Protein AF-A0A9E4MT53-F1 (afdb_monomer_lite)

pLDDT: mean 83.31, std 18.11, range [23.14, 98.88]

Radius of gyration: 39.83 Å; chains: 1; bounding box: 110×66×110 Å

Secondary structure (DSSP, 8-state):
-B-TTTTTTSPBP---TT-B-TT-EEEETTEEEEESS-B-S-GGG-S-HHHH-EEEEEEBTTTS-----SS-EEEEEEEGGGGGGT--TT-HHHHHT-SEEEEEEE-B-SSSTTSBPHHHHHHHHTTHHHHHHHHHHTT-EEEEEEE-TT-HHHHHHHHHHHH-TT-HHHHHHHHHHHHHHHHTT-SEEEEE----S-TT--GGG------GGG-S-HHHHHHHHHHHHHHHHSTTSEEEEEEESSHHHHTTS-GGGGGG-SEEEEE---SSSSSTTPPSS-SS-SS-----GGGGGG-SSSPGGGSTTTSPPP-HHHHHHHHH-TT-EETTEE-----GGGEEEEEESEEEEEEEEPPBPTTT--B-SSEEEEEHHHHHHH-GGGGG-GGGEEEEEEEEEPPTT----SEEEEEEEEE---HHHHHHHHHHHHHTT--EEEEE-GGGS--STTT-HHHHHHHHTTS-S--PPPPP--SSS-----TT---SSSS--SPEEEEE-EEEEEEE-TT-EEEEEEE-SSSSEEEEEEEEEETTEEEE---EEEEE-EEEEEEE-TT-EEEEEEE-SSSSEEEEEEEEEETTEEEE---EEEEE-EEEEEEE-TT-EEEEEEE-SSSSEEEEEEEEEETTEEEE---EEEEE-EEEEEEE-TTSEEEEEEE-SSSSEEEEEEEEEETTEEEE---EEEEE-EEEEEEE-TT-EEEEEEE-SSSSEEEEEEEEEEETTEEEES-SS-EEEEE-EEEEEEE-SSEEEEEEEETTTEEEEEEEEPP------EEEE-STT-EEEEEE--TT----EEEEEEEEEPTT-SEEEEEEESSTT--S--TT-EEEEE-TTS-B--S-EEETTEEEEEETTEEEEEEEESPPSEEEEEEEEE-TT---EEEEEEPPSSSHHHHHHHHHHTTTTSS-TTSTTTHHHHHHHHHHHS-S---SS-HHHHHHHTTTTS-HHHHHHHHHHH-S-GGGS-HHHHHHHHHHHHHHHHHHHHHHHHHHHH-HHHHTT-GGGHHHH-S---HHHHHHHHHTT--HHHHHHHHHHHHHHHTT---HHHHHHHHHHHHHHHHHHHH-HHHHHHHHHHHHHHS---HHHHHHHHHHHHHHHHHHHH-SSTTHHHHHHHHHHHTT-SPPSTTTSS---

Structure (mmCIF, N/CA/C/O backbone):
data_AF-A0A9E4MT53-F1
#
_entry.id   AF-A0A9E4MT53-F1
#
loop_
_atom_site.group_PDB
_atom_site.id
_atom_site.type_symbol
_atom_site.label_atom_id
_atom_site.label_alt_id
_atom_site.label_comp_id
_atom_site.label_asym_id
_atom_site.label_entity_id
_atom_site.label_seq_id
_atom_site.pdbx_PDB_ins_code
_atom_site.Cartn_x
_atom_site.Cartn_y
_atom_site.Cartn_z
_atom_site.occupancy
_atom_site.B_iso_or_equiv
_atom_site.auth_seq_id
_atom_site.auth_comp_id
_atom_site.auth_asym_id
_atom_site.auth_atom_id
_atom_site.pdbx_PDB_model_num
ATOM 1 N N . MET A 1 1 ? 2.864 -1.998 -40.401 1.00 78.50 1 MET A N 1
ATOM 2 C CA . MET A 1 1 ? 2.663 -3.463 -40.472 1.00 78.50 1 MET A CA 1
ATOM 3 C C . MET A 1 1 ? 2.784 -4.012 -41.888 1.00 78.50 1 MET A C 1
ATOM 5 O O . MET A 1 1 ? 1.907 -3.770 -42.716 1.00 78.50 1 MET A O 1
ATOM 9 N N . GLY A 1 2 ? 3.821 -4.806 -42.158 1.00 83.06 2 GLY A N 1
ATOM 10 C CA . GLY A 1 2 ? 3.936 -5.568 -43.399 1.00 83.06 2 GLY A CA 1
ATOM 11 C C . GLY A 1 2 ? 3.082 -6.840 -43.410 1.00 83.06 2 GLY A C 1
ATOM 12 O O . GLY A 1 2 ? 3.191 -7.679 -42.518 1.00 83.06 2 GLY A O 1
ATOM 13 N N . LEU A 1 3 ? 2.256 -7.024 -44.445 1.00 88.94 3 LEU A N 1
ATOM 14 C CA . LEU A 1 3 ? 1.596 -8.303 -44.734 1.00 88.94 3 LEU A CA 1
ATOM 15 C C . LEU A 1 3 ? 2.170 -8.911 -46.016 1.00 88.94 3 LEU A C 1
ATOM 17 O O . LEU A 1 3 ? 2.525 -8.199 -46.959 1.00 88.94 3 LEU A O 1
ATOM 21 N N . SER A 1 4 ? 2.228 -10.240 -46.107 1.00 87.94 4 SER A N 1
ATOM 22 C CA . SER A 1 4 ? 2.799 -10.951 -47.261 1.00 87.94 4 SER A CA 1
ATOM 23 C C . SER A 1 4 ? 2.185 -10.523 -48.605 1.00 87.94 4 SER A C 1
ATOM 25 O O . SER A 1 4 ? 2.891 -10.468 -49.622 1.00 87.94 4 SER A O 1
ATOM 27 N N . LYS A 1 5 ? 0.894 -10.150 -48.600 1.00 91.00 5 LYS A N 1
ATOM 28 C CA . LYS A 1 5 ? 0.145 -9.619 -49.752 1.00 91.00 5 LYS A CA 1
ATOM 29 C C . LYS A 1 5 ? 0.658 -8.252 -50.231 1.00 91.00 5 LYS A C 1
ATOM 31 O O . LYS A 1 5 ? 0.722 -8.025 -51.443 1.00 91.00 5 LYS A O 1
ATOM 36 N N . ASP A 1 6 ? 1.084 -7.388 -49.308 1.00 91.25 6 ASP A N 1
ATOM 37 C CA . ASP A 1 6 ? 1.586 -6.036 -49.601 1.00 91.25 6 ASP A CA 1
ATOM 38 C C . ASP A 1 6 ? 2.946 -6.111 -50.311 1.00 91.25 6 ASP A C 1
ATOM 40 O O . ASP A 1 6 ? 3.316 -5.246 -51.105 1.00 91.25 6 ASP A O 1
ATOM 44 N N . TYR A 1 7 ? 3.644 -7.232 -50.118 1.00 94.06 7 TYR A N 1
ATOM 45 C CA . TYR A 1 7 ? 4.916 -7.564 -50.746 1.00 94.06 7 TYR A CA 1
ATOM 46 C C . TYR A 1 7 ? 4.790 -8.649 -51.821 1.00 94.06 7 TYR A C 1
ATOM 48 O O . TYR A 1 7 ? 5.759 -9.346 -52.110 1.00 94.06 7 TYR A O 1
ATOM 56 N N . SER A 1 8 ? 3.624 -8.826 -52.448 1.00 92.56 8 SER A N 1
ATOM 57 C CA . SER A 1 8 ? 3.394 -9.855 -53.487 1.00 92.56 8 SER A CA 1
ATOM 58 C C . SER A 1 8 ? 4.404 -9.825 -54.645 1.00 92.56 8 SER A C 1
ATOM 60 O O . SER A 1 8 ? 4.731 -10.874 -55.192 1.00 92.56 8 SER A O 1
ATOM 62 N N . LYS A 1 9 ? 4.951 -8.647 -54.973 1.00 95.50 9 LYS A N 1
ATOM 63 C CA . LYS A 1 9 ? 5.973 -8.456 -56.021 1.00 95.50 9 LYS A CA 1
ATOM 64 C C . LYS A 1 9 ? 7.415 -8.704 -55.562 1.00 95.50 9 LYS A C 1
ATOM 66 O O . LYS A 1 9 ? 8.314 -8.697 -56.396 1.00 95.50 9 LYS A O 1
ATOM 71 N N . VAL A 1 10 ? 7.652 -8.880 -54.262 1.00 96.12 10 VAL A N 1
ATOM 72 C CA . VAL A 1 10 ? 8.983 -9.198 -53.728 1.00 96.12 10 VAL A CA 1
ATOM 73 C C . VAL A 1 10 ? 9.192 -10.715 -53.818 1.00 96.12 10 VAL A C 1
ATOM 75 O O . VAL A 1 10 ? 8.401 -11.454 -53.219 1.00 96.12 10 VAL A O 1
ATOM 78 N N . PRO A 1 11 ? 10.211 -11.198 -54.556 1.00 95.25 11 PRO A N 1
ATOM 79 C CA . PRO A 1 11 ? 10.463 -12.630 -54.718 1.00 95.25 11 PRO A CA 1
ATOM 80 C C . PRO A 1 11 ? 11.001 -13.278 -53.435 1.00 95.25 11 PRO A C 1
ATOM 82 O O . PRO A 1 11 ? 11.545 -12.593 -52.568 1.00 95.25 11 PRO A O 1
ATOM 85 N N . ALA A 1 12 ? 10.880 -14.605 -53.320 1.00 94.81 12 ALA A N 1
ATOM 86 C CA . ALA A 1 12 ? 11.650 -15.366 -52.336 1.00 94.81 12 ALA A CA 1
ATOM 87 C C . ALA A 1 12 ? 13.153 -15.205 -52.611 1.00 94.81 12 ALA A C 1
ATOM 89 O O . ALA A 1 12 ? 13.554 -14.997 -53.759 1.00 94.81 12 ALA A O 1
ATOM 90 N N . TRP A 1 13 ? 13.981 -15.270 -51.569 1.00 94.31 13 TRP A N 1
ATOM 91 C CA . TRP A 1 13 ? 15.424 -15.325 -51.773 1.00 94.31 13 TRP A CA 1
ATOM 92 C C . TRP A 1 13 ? 15.801 -16.592 -52.549 1.00 94.31 13 TRP A C 1
ATOM 94 O O . TRP A 1 13 ? 15.312 -17.686 -52.266 1.00 94.31 13 TRP A O 1
ATOM 104 N N . GLU A 1 14 ? 16.691 -16.424 -53.519 1.00 93.50 14 GLU A N 1
ATOM 105 C CA . GLU A 1 14 ? 17.315 -17.494 -54.283 1.00 93.50 14 GLU A CA 1
ATOM 106 C C . GLU A 1 14 ? 18.795 -17.154 -54.471 1.00 93.50 14 GLU A C 1
ATOM 108 O O . GLU A 1 14 ? 19.186 -15.986 -54.540 1.00 93.50 14 GLU A O 1
ATOM 113 N N . HIS A 1 15 ? 19.646 -18.169 -54.576 1.00 91.62 15 HIS A N 1
ATOM 114 C CA . HIS A 1 15 ? 21.060 -17.932 -54.823 1.00 91.62 15 HIS A CA 1
ATOM 115 C C . HIS A 1 15 ? 21.280 -17.366 -56.240 1.00 91.62 15 HIS A C 1
ATOM 117 O O . HIS A 1 15 ? 21.014 -18.042 -57.236 1.00 91.62 15 HIS A O 1
ATOM 123 N N . LYS A 1 16 ? 21.842 -16.153 -56.337 1.00 89.94 16 LYS A N 1
ATOM 124 C CA . LYS A 1 16 ? 22.238 -15.510 -57.601 1.00 89.94 16 LYS A CA 1
ATOM 125 C C . LYS A 1 16 ? 23.752 -15.352 -57.666 1.00 89.94 16 LYS A C 1
ATOM 127 O O . LYS A 1 16 ? 24.327 -14.630 -56.860 1.00 89.94 16 LYS A O 1
ATOM 132 N N . ALA A 1 17 ? 24.389 -15.927 -58.688 1.00 83.56 17 ALA A N 1
ATOM 133 C CA . ALA A 1 17 ? 25.836 -15.788 -58.900 1.00 83.56 17 ALA A CA 1
ATOM 134 C C . ALA A 1 17 ? 26.287 -14.321 -59.073 1.00 83.56 17 ALA A C 1
ATOM 136 O O . ALA A 1 17 ? 27.418 -13.973 -58.755 1.00 83.56 17 ALA A O 1
ATOM 137 N N . THR A 1 18 ? 25.397 -13.448 -59.553 1.00 89.44 18 THR A N 1
ATOM 138 C CA . THR A 1 18 ? 25.641 -12.004 -59.691 1.00 89.44 18 THR A CA 1
ATOM 139 C C . THR A 1 18 ? 25.369 -11.206 -58.412 1.00 89.44 18 THR A C 1
ATOM 141 O O . THR A 1 18 ? 25.648 -10.008 -58.381 1.00 89.44 18 THR A O 1
ATOM 144 N N . GLY A 1 19 ? 24.802 -11.837 -57.378 1.00 90.06 19 GLY A N 1
ATOM 145 C CA . GLY A 1 19 ? 24.249 -11.181 -56.193 1.00 90.06 19 GLY A CA 1
A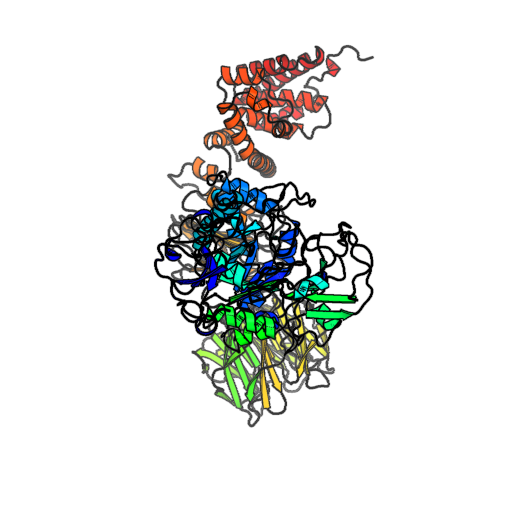TOM 146 C C . GLY A 1 19 ? 23.042 -10.282 -56.491 1.00 90.06 19 GLY A C 1
ATOM 147 O O . GLY A 1 19 ? 22.539 -10.231 -57.618 1.00 90.06 19 GLY A O 1
ATOM 148 N N . TYR A 1 20 ? 22.592 -9.585 -55.452 1.00 94.44 20 TYR A N 1
ATOM 149 C CA . TYR A 1 20 ? 21.527 -8.588 -55.444 1.00 94.44 20 TYR A CA 1
ATOM 150 C C . TYR A 1 20 ? 22.121 -7.181 -55.320 1.00 94.44 20 TYR A C 1
ATOM 152 O O . TYR A 1 20 ? 23.110 -6.979 -54.613 1.00 94.44 20 TYR A O 1
ATOM 160 N N . LYS A 1 21 ? 21.536 -6.208 -56.022 1.00 94.38 21 LYS A N 1
ATOM 161 C CA . LYS A 1 21 ? 21.976 -4.801 -56.035 1.00 94.38 21 LYS A CA 1
ATOM 162 C C . LYS A 1 21 ? 21.277 -3.980 -54.951 1.00 94.38 21 LYS A C 1
ATOM 164 O O . LYS A 1 21 ? 20.189 -4.337 -54.508 1.00 94.38 21 LYS A O 1
ATOM 169 N N . THR A 1 22 ? 21.853 -2.827 -54.608 1.00 93.56 22 THR A N 1
ATOM 170 C CA . THR A 1 22 ? 21.261 -1.862 -53.671 1.00 93.56 22 THR A CA 1
ATOM 171 C C . THR A 1 22 ? 19.786 -1.599 -53.973 1.00 93.56 22 THR A C 1
ATOM 173 O O . THR A 1 22 ? 19.422 -1.286 -55.106 1.00 93.56 22 THR A O 1
ATOM 176 N N . GLY A 1 23 ? 18.943 -1.696 -52.949 1.00 92.19 23 GLY A N 1
ATOM 177 C CA . GLY A 1 23 ? 17.502 -1.468 -53.015 1.00 92.19 23 GLY A CA 1
ATOM 178 C C . GLY A 1 23 ? 16.680 -2.684 -53.450 1.00 92.19 23 GLY A C 1
ATOM 179 O O . GLY A 1 23 ? 15.459 -2.668 -53.270 1.00 92.19 23 GLY A O 1
ATOM 180 N N . GLU A 1 24 ? 17.300 -3.747 -53.976 1.00 95.38 24 GLU A N 1
ATOM 181 C CA . GLU A 1 24 ? 16.588 -4.992 -54.268 1.00 95.38 24 GLU A CA 1
ATOM 182 C C . GLU A 1 24 ? 16.124 -5.664 -52.973 1.00 95.38 24 GLU A C 1
ATOM 184 O O . GLU A 1 24 ? 16.824 -5.663 -51.957 1.00 95.38 24 GLU A O 1
ATOM 189 N N . LYS A 1 25 ? 14.915 -6.233 -53.016 1.00 95.94 25 LYS A N 1
ATOM 190 C CA . LYS A 1 25 ? 14.261 -6.851 -51.862 1.00 95.94 25 LYS A CA 1
ATOM 191 C C . LYS A 1 25 ? 14.015 -8.331 -52.096 1.00 95.94 25 LYS A C 1
ATOM 193 O O . LYS A 1 25 ? 13.711 -8.737 -53.218 1.00 95.94 25 LYS A O 1
ATOM 198 N N . VAL A 1 26 ? 14.074 -9.109 -51.023 1.00 95.62 26 VAL A N 1
ATOM 199 C CA . VAL A 1 26 ? 13.764 -10.545 -51.015 1.00 95.62 26 VAL A CA 1
ATOM 200 C C . VAL A 1 26 ? 12.951 -10.923 -49.783 1.00 95.62 26 VAL A C 1
ATOM 202 O O . VAL A 1 26 ? 13.067 -10.288 -48.735 1.00 95.62 26 VAL A O 1
ATOM 205 N N . LYS A 1 27 ? 12.147 -11.980 -49.903 1.00 94.88 27 LYS A N 1
ATOM 206 C CA . LYS A 1 27 ? 11.481 -12.652 -48.783 1.00 94.88 27 LYS A CA 1
ATOM 207 C C . LYS A 1 27 ? 12.363 -13.784 -48.266 1.00 94.88 27 LYS A C 1
ATOM 209 O O . LYS A 1 27 ? 12.727 -14.667 -49.041 1.00 94.88 27 LYS A O 1
ATOM 214 N N . SER A 1 28 ? 12.653 -13.800 -46.970 1.00 92.62 28 SER A N 1
ATOM 215 C CA . SER A 1 28 ? 13.291 -14.939 -46.294 1.00 92.62 28 SER A CA 1
ATOM 216 C C . SER A 1 28 ? 12.817 -15.003 -44.842 1.00 92.62 28 SER A C 1
ATOM 218 O O . SER A 1 28 ? 12.627 -13.965 -44.220 1.00 92.62 28 SER A O 1
ATOM 220 N N . GLN A 1 29 ? 12.571 -16.206 -44.311 1.00 91.12 29 GLN A N 1
ATOM 221 C CA . GLN A 1 29 ? 12.197 -16.438 -42.901 1.00 91.12 29 GLN A CA 1
ATOM 222 C C . GLN A 1 29 ? 11.074 -15.521 -42.362 1.00 91.12 29 GLN A C 1
ATOM 224 O O . GLN A 1 29 ? 11.175 -15.003 -41.257 1.00 91.12 29 GLN A O 1
ATOM 229 N N . GLY A 1 30 ? 10.025 -15.259 -43.152 1.00 91.69 30 GLY A N 1
ATOM 230 C CA . GLY A 1 30 ? 8.920 -14.375 -42.739 1.00 91.69 30 GLY A CA 1
ATOM 231 C C . GLY A 1 30 ? 9.265 -12.879 -42.685 1.00 91.69 30 GLY A C 1
ATOM 232 O O . GLY A 1 30 ? 8.504 -12.090 -42.144 1.00 91.69 30 GLY A O 1
ATOM 233 N N . ASN A 1 31 ? 10.390 -12.462 -43.262 1.00 94.69 31 ASN A N 1
ATOM 234 C CA . ASN A 1 31 ? 10.845 -11.074 -43.282 1.00 94.69 31 ASN A CA 1
ATOM 235 C C . ASN A 1 31 ? 11.099 -10.598 -44.719 1.00 94.69 31 ASN A C 1
ATOM 237 O O . ASN A 1 31 ? 11.341 -11.397 -45.633 1.00 94.69 31 ASN A O 1
ATOM 241 N N . ILE A 1 32 ? 11.070 -9.280 -44.907 1.00 95.56 32 ILE A N 1
ATOM 242 C CA . ILE A 1 32 ? 11.567 -8.598 -46.098 1.00 95.56 32 ILE A CA 1
ATOM 243 C C . ILE A 1 32 ? 12.962 -8.081 -45.792 1.00 95.56 32 ILE A C 1
ATOM 245 O O . ILE A 1 32 ? 13.151 -7.266 -44.891 1.00 95.56 32 ILE A O 1
ATOM 249 N N . PHE A 1 33 ? 13.927 -8.513 -46.592 1.00 94.94 33 PHE A N 1
ATOM 250 C CA . PHE A 1 33 ? 15.285 -7.997 -46.557 1.00 94.94 33 PHE A CA 1
ATOM 251 C C . PHE A 1 33 ? 15.517 -7.089 -47.748 1.00 94.94 33 PHE A C 1
ATOM 253 O O . PHE A 1 33 ? 15.057 -7.385 -48.850 1.00 94.94 33 PHE A O 1
ATOM 260 N N . MET A 1 34 ? 16.243 -5.998 -47.534 1.00 94.06 34 MET A N 1
ATOM 261 C CA . MET A 1 34 ? 16.694 -5.098 -48.588 1.00 94.06 34 MET A CA 1
ATOM 262 C C . MET A 1 34 ? 18.218 -5.110 -48.643 1.00 94.06 34 MET A C 1
ATOM 264 O O . MET A 1 34 ? 18.881 -4.983 -47.611 1.00 94.06 34 MET A O 1
ATOM 268 N N . ALA A 1 35 ? 18.774 -5.260 -49.842 1.00 93.25 35 ALA A N 1
ATOM 269 C CA . ALA A 1 35 ? 20.204 -5.117 -50.060 1.00 93.25 35 ALA A CA 1
ATOM 270 C C . ALA A 1 35 ? 20.574 -3.632 -49.919 1.00 93.25 35 ALA A C 1
ATOM 272 O O . ALA A 1 35 ? 20.074 -2.780 -50.651 1.00 93.25 35 ALA A O 1
ATOM 273 N N . HIS A 1 36 ? 21.415 -3.297 -48.945 1.00 88.94 36 HIS A N 1
ATOM 274 C CA . HIS A 1 36 ? 21.874 -1.928 -48.706 1.00 88.94 36 HIS A CA 1
ATOM 275 C C . HIS A 1 36 ? 23.019 -1.539 -49.656 1.00 88.94 36 HIS A C 1
ATOM 277 O O . HIS A 1 36 ? 23.104 -0.406 -50.122 1.00 88.94 36 HIS A O 1
ATOM 283 N N . PHE A 1 37 ? 23.858 -2.510 -50.013 1.00 88.31 37 PHE A N 1
ATOM 284 C CA . PHE A 1 37 ? 24.818 -2.435 -51.114 1.00 88.31 37 PHE A CA 1
ATOM 285 C C . PHE A 1 37 ? 24.658 -3.681 -51.998 1.00 88.31 37 PHE A C 1
ATOM 287 O O . PHE A 1 37 ? 23.544 -4.014 -52.393 1.00 88.31 37 PHE A O 1
ATOM 294 N N . TRP A 1 38 ? 25.740 -4.381 -52.313 1.00 89.69 38 TRP A N 1
ATOM 295 C CA . TRP A 1 38 ? 25.704 -5.707 -52.919 1.00 89.69 38 TRP A CA 1
ATOM 296 C C . TRP A 1 38 ? 25.519 -6.808 -51.862 1.00 89.69 38 TRP A C 1
ATOM 298 O O . TRP A 1 38 ? 26.223 -6.805 -50.856 1.00 89.69 38 TRP A O 1
ATOM 308 N N . ALA A 1 39 ? 24.611 -7.757 -52.098 1.00 91.56 39 ALA A N 1
ATOM 309 C CA . ALA A 1 39 ? 24.343 -8.867 -51.178 1.00 91.56 39 ALA A CA 1
ATOM 310 C C . ALA A 1 39 ? 24.188 -10.198 -51.931 1.00 91.56 39 ALA A C 1
ATOM 312 O O . ALA A 1 39 ? 23.489 -10.262 -52.939 1.00 91.56 39 ALA A O 1
ATOM 313 N N . SER A 1 40 ? 24.828 -11.274 -51.470 1.00 88.00 40 SER A N 1
ATOM 314 C CA . SER A 1 40 ? 24.800 -12.586 -52.155 1.00 88.00 40 SER A CA 1
ATOM 315 C C . SER A 1 40 ? 24.551 -13.784 -51.246 1.00 88.00 40 SER A C 1
ATOM 317 O O . SER A 1 40 ? 24.113 -14.827 -51.733 1.00 88.00 40 SER A O 1
ATOM 319 N N . SER A 1 41 ? 24.788 -13.644 -49.942 1.00 88.88 41 SER A N 1
ATOM 320 C CA . SER A 1 41 ? 24.473 -14.670 -48.950 1.00 88.88 41 SER A CA 1
ATOM 321 C C . SER A 1 41 ? 22.960 -14.840 -48.778 1.00 88.88 41 SER A C 1
ATOM 323 O O . SER A 1 41 ? 22.178 -13.959 -49.153 1.00 88.88 41 SER A O 1
ATOM 325 N N . ASP A 1 42 ? 22.539 -15.973 -48.208 1.00 89.06 42 ASP A N 1
ATOM 326 C CA . ASP A 1 42 ? 21.173 -16.117 -47.693 1.00 89.06 42 ASP A CA 1
ATOM 327 C C . ASP A 1 42 ? 20.995 -15.130 -46.527 1.00 89.06 42 ASP A C 1
ATOM 329 O O . ASP A 1 42 ? 21.799 -15.168 -45.592 1.00 89.06 42 ASP A O 1
ATOM 333 N N . PRO A 1 43 ? 19.981 -14.243 -46.547 1.00 88.69 43 PRO A N 1
ATOM 334 C CA . PRO A 1 43 ? 19.737 -13.301 -45.463 1.00 88.69 43 PRO A CA 1
ATOM 335 C C . PRO A 1 43 ? 19.650 -13.957 -44.083 1.00 88.69 43 PRO A C 1
ATOM 337 O O . PRO A 1 43 ? 20.018 -13.328 -43.095 1.00 88.69 43 PRO A O 1
ATOM 340 N N . LYS A 1 44 ? 19.202 -15.219 -43.999 1.00 83.69 44 LYS A N 1
ATOM 341 C CA . LYS A 1 44 ? 19.106 -15.936 -42.719 1.00 83.69 44 LYS A CA 1
ATOM 342 C C . LYS A 1 44 ? 20.480 -16.302 -42.134 1.00 83.69 44 LYS A C 1
ATOM 344 O O . LYS A 1 44 ? 20.597 -16.461 -40.924 1.00 83.69 44 LYS A O 1
ATOM 349 N N . ASP A 1 45 ? 21.489 -16.424 -42.996 1.00 84.50 45 ASP A N 1
ATOM 350 C CA . ASP A 1 45 ? 22.857 -16.829 -42.665 1.00 84.50 45 ASP A CA 1
ATOM 351 C C . ASP A 1 45 ? 23.823 -15.626 -42.675 1.00 84.50 45 ASP A C 1
ATOM 353 O O . ASP A 1 45 ? 25.024 -15.793 -42.477 1.00 84.50 45 ASP A O 1
ATOM 357 N N . ALA A 1 46 ? 23.326 -14.405 -42.919 1.00 78.44 46 ALA A N 1
ATOM 358 C CA . ALA A 1 46 ? 24.130 -13.187 -42.931 1.00 78.44 46 ALA A CA 1
ATOM 359 C C . ALA A 1 46 ? 24.529 -12.796 -41.498 1.00 78.44 46 ALA A C 1
ATOM 361 O O . ALA A 1 46 ? 23.740 -12.242 -40.728 1.00 78.44 46 ALA A O 1
ATOM 362 N N . ILE A 1 47 ? 25.771 -13.105 -41.124 1.00 69.06 47 ILE A N 1
ATOM 363 C CA . ILE A 1 47 ? 26.279 -12.903 -39.767 1.00 69.06 47 ILE A CA 1
ATOM 364 C C . ILE A 1 47 ? 26.680 -11.439 -39.565 1.00 69.06 47 ILE A C 1
ATOM 366 O O . ILE A 1 47 ? 26.421 -10.909 -38.482 1.00 69.06 47 ILE A O 1
ATOM 370 N N . ASP A 1 48 ? 27.268 -10.792 -40.574 1.00 78.62 48 ASP A N 1
ATOM 371 C CA . ASP A 1 48 ? 27.731 -9.404 -40.531 1.00 78.62 48 ASP A CA 1
ATOM 372 C C . ASP A 1 48 ? 27.010 -8.534 -41.584 1.00 78.62 48 ASP A C 1
ATOM 374 O O . ASP A 1 48 ? 27.369 -8.485 -42.758 1.00 78.62 48 ASP A O 1
ATOM 378 N N . PRO A 1 49 ? 25.988 -7.766 -41.195 1.00 77.44 49 PRO A N 1
ATOM 379 C CA . PRO A 1 49 ? 25.251 -6.928 -42.136 1.00 77.44 49 PRO A CA 1
ATOM 380 C C . PRO A 1 49 ? 26.142 -5.890 -42.843 1.00 77.44 49 PRO A C 1
ATOM 382 O O . PRO A 1 49 ? 25.830 -5.470 -43.961 1.00 77.44 49 PRO A O 1
ATOM 385 N N . ASN A 1 50 ? 27.269 -5.476 -42.260 1.00 79.75 50 ASN A N 1
ATOM 386 C CA . ASN A 1 50 ? 28.185 -4.530 -42.900 1.00 79.75 50 ASN A CA 1
ATOM 387 C C . ASN A 1 50 ? 29.069 -5.171 -43.981 1.00 79.75 50 ASN A C 1
ATOM 389 O O . ASN A 1 50 ? 29.659 -4.440 -44.773 1.00 79.75 50 ASN A O 1
ATOM 393 N N . LYS A 1 51 ? 29.119 -6.504 -44.069 1.00 80.56 51 LYS A N 1
ATOM 394 C CA . LYS A 1 51 ? 29.844 -7.249 -45.112 1.00 80.56 51 LYS A CA 1
ATOM 395 C C . LYS A 1 51 ? 28.901 -7.956 -46.088 1.00 80.56 51 LYS A C 1
ATOM 397 O O . LYS A 1 51 ? 29.145 -7.938 -47.290 1.00 80.56 51 LYS A O 1
ATOM 402 N N . GLU A 1 52 ? 27.800 -8.513 -45.594 1.00 85.12 52 GLU A N 1
ATOM 403 C CA . GLU A 1 52 ? 26.831 -9.286 -46.380 1.00 85.12 52 GLU A CA 1
ATOM 404 C C . GLU A 1 52 ? 25.729 -8.428 -47.022 1.00 85.12 52 GLU A C 1
ATOM 406 O O . GLU A 1 52 ? 25.013 -8.900 -47.902 1.00 85.12 52 GLU A O 1
ATOM 411 N N . GLY A 1 53 ? 25.567 -7.175 -46.591 1.00 87.31 53 GLY A N 1
ATOM 412 C CA . GLY A 1 53 ? 24.733 -6.175 -47.264 1.00 87.31 53 GLY A CA 1
ATOM 413 C C . GLY A 1 53 ? 23.228 -6.251 -47.010 1.00 87.31 53 GLY A C 1
ATOM 414 O O . GLY A 1 53 ? 22.529 -5.293 -47.336 1.00 87.31 53 GLY A O 1
ATOM 415 N N . TRP A 1 54 ? 22.704 -7.310 -46.391 1.00 91.62 54 TRP A N 1
ATOM 416 C CA . TRP A 1 54 ? 21.279 -7.406 -46.056 1.00 91.62 54 TRP A CA 1
ATOM 417 C C . TRP A 1 54 ? 20.894 -6.526 -44.856 1.00 91.62 54 TRP A C 1
ATOM 419 O O . TRP A 1 54 ? 21.602 -6.468 -43.850 1.00 91.62 54 TRP A O 1
ATOM 429 N N . ARG A 1 55 ? 19.757 -5.829 -44.947 1.00 89.94 55 ARG A N 1
ATOM 430 C CA . ARG A 1 55 ? 19.090 -5.144 -43.825 1.00 89.94 55 ARG A CA 1
ATOM 431 C C . ARG A 1 55 ? 17.645 -5.605 -43.728 1.00 89.94 55 ARG A C 1
ATOM 433 O O . ARG A 1 55 ? 16.996 -5.777 -44.763 1.00 89.94 55 ARG A O 1
ATOM 440 N N . LEU A 1 56 ? 17.144 -5.761 -42.504 1.00 92.50 56 LEU A N 1
ATOM 441 C CA . LEU A 1 56 ? 15.711 -5.915 -42.281 1.00 92.50 56 LEU A CA 1
ATOM 442 C C . LEU A 1 56 ? 14.997 -4.672 -42.827 1.00 92.50 56 LEU A C 1
ATOM 444 O O . LEU A 1 56 ? 15.365 -3.544 -42.505 1.00 92.50 56 LEU A O 1
ATOM 448 N N . TYR A 1 57 ? 14.015 -4.892 -43.692 1.00 92.38 57 TYR A N 1
ATOM 449 C CA . TYR A 1 57 ? 13.184 -3.841 -44.267 1.00 92.38 57 TYR A CA 1
ATOM 450 C C . TYR A 1 57 ? 11.771 -3.872 -43.692 1.00 92.38 57 TYR A C 1
ATOM 452 O O . TYR A 1 57 ? 11.188 -2.818 -43.454 1.00 92.38 57 TYR A O 1
ATOM 460 N N . ASP A 1 58 ? 11.203 -5.063 -43.512 1.00 93.69 58 ASP A N 1
ATOM 461 C CA . ASP A 1 58 ? 9.899 -5.258 -42.879 1.00 93.69 58 ASP A CA 1
ATOM 462 C C . ASP A 1 58 ? 9.795 -6.675 -42.317 1.00 93.69 58 ASP A C 1
ATOM 464 O O . ASP A 1 58 ? 10.482 -7.589 -42.781 1.00 93.69 58 ASP A O 1
ATOM 468 N N . GLU A 1 59 ? 8.880 -6.870 -41.385 1.00 93.94 59 GLU A N 1
ATOM 469 C CA . GLU A 1 59 ? 8.466 -8.180 -40.912 1.00 93.94 59 GLU A CA 1
ATOM 470 C C . GLU A 1 59 ? 7.075 -8.506 -41.457 1.00 93.94 59 GLU A C 1
ATOM 472 O O . GLU A 1 59 ? 6.181 -7.664 -41.475 1.00 93.94 59 GLU A O 1
ATOM 477 N N . LEU A 1 60 ? 6.876 -9.739 -41.926 1.00 93.75 60 LEU A N 1
ATOM 478 C CA . LEU A 1 60 ? 5.595 -10.175 -42.471 1.00 93.75 60 LEU A CA 1
ATOM 479 C C . LEU A 1 60 ? 4.760 -10.834 -41.370 1.00 93.75 60 LEU A C 1
ATOM 481 O O . LEU A 1 60 ? 4.810 -12.046 -41.161 1.00 93.75 60 LEU A O 1
ATOM 485 N N . TYR A 1 61 ? 3.977 -10.030 -40.658 1.00 90.88 61 TYR A N 1
ATOM 486 C CA . TYR A 1 61 ? 3.262 -10.455 -39.448 1.00 90.88 61 TYR A CA 1
ATOM 487 C C . TYR A 1 61 ? 2.191 -11.533 -39.668 1.00 90.88 61 TYR A C 1
ATOM 489 O O . TYR A 1 61 ? 1.775 -12.193 -38.720 1.00 90.88 61 TYR A O 1
ATOM 497 N N . ASP A 1 62 ? 1.738 -11.736 -40.906 1.00 87.44 62 ASP A N 1
ATOM 498 C CA . ASP A 1 62 ? 0.797 -12.798 -41.272 1.00 87.44 62 ASP A CA 1
ATOM 499 C C . ASP A 1 62 ? 1.454 -14.173 -41.455 1.00 87.44 62 ASP A C 1
ATOM 501 O O . ASP A 1 62 ? 0.756 -15.187 -41.429 1.00 87.44 62 ASP A O 1
ATOM 505 N N . VAL A 1 63 ? 2.777 -14.221 -41.624 1.00 86.94 63 VAL A N 1
ATOM 506 C CA . VAL A 1 63 ? 3.543 -15.469 -41.776 1.00 86.94 63 VAL A CA 1
ATOM 507 C C . VAL A 1 63 ? 4.531 -15.705 -40.636 1.00 86.94 63 VAL A C 1
ATOM 509 O O . VAL A 1 63 ? 4.903 -16.852 -40.392 1.00 86.94 63 VAL A O 1
ATOM 512 N N . THR A 1 64 ? 4.929 -14.664 -39.901 1.00 83.38 64 THR A N 1
ATOM 513 C CA . THR A 1 64 ? 5.718 -14.820 -38.677 1.00 83.38 64 THR A CA 1
ATOM 514 C C . THR A 1 64 ? 4.829 -15.382 -37.570 1.00 83.38 64 THR A C 1
ATOM 516 O O . THR A 1 64 ? 3.966 -14.702 -37.016 1.00 83.38 64 THR A O 1
ATOM 519 N N . THR A 1 65 ? 5.020 -16.658 -37.236 1.00 70.19 65 THR A N 1
ATOM 520 C CA . THR A 1 65 ? 4.187 -17.346 -36.247 1.00 70.19 65 THR A CA 1
ATOM 521 C C . THR A 1 65 ? 4.509 -16.870 -34.837 1.00 70.19 65 THR A C 1
ATOM 523 O O . THR A 1 65 ? 5.569 -17.175 -34.293 1.00 70.19 65 THR A O 1
ATOM 526 N N . THR A 1 66 ? 3.565 -16.174 -34.213 1.00 77.69 66 THR A N 1
ATOM 527 C CA . THR A 1 66 ? 3.596 -15.845 -32.785 1.00 77.69 66 THR A CA 1
ATOM 528 C C . THR A 1 66 ? 2.245 -16.192 -32.172 1.00 77.69 66 THR A C 1
ATOM 530 O O . THR A 1 66 ? 1.200 -16.065 -32.817 1.00 77.69 66 THR A O 1
ATOM 533 N N . LYS A 1 67 ? 2.247 -16.694 -30.933 1.00 86.44 67 LYS A N 1
ATOM 534 C CA . LYS A 1 67 ? 0.994 -16.896 -30.204 1.00 86.44 67 LYS A CA 1
ATOM 535 C C . LYS A 1 67 ? 0.448 -15.513 -29.858 1.00 86.44 67 LYS A C 1
ATOM 537 O O . LYS A 1 67 ? 1.098 -14.773 -29.125 1.00 86.44 67 LYS A O 1
ATOM 542 N N . LYS A 1 68 ? -0.725 -15.182 -30.395 1.00 90.50 68 LYS A N 1
ATOM 543 C CA . LYS A 1 68 ? -1.401 -13.915 -30.105 1.00 90.50 68 LYS A CA 1
ATOM 544 C C . LYS A 1 68 ? -1.709 -13.803 -28.614 1.00 90.50 68 LYS A C 1
ATOM 546 O O . LYS A 1 68 ? -2.044 -14.797 -27.967 1.00 90.50 68 LYS A O 1
ATOM 551 N N . THR A 1 69 ? -1.644 -12.585 -28.101 1.00 94.69 69 THR A N 1
ATOM 552 C CA . THR A 1 69 ? -2.016 -12.278 -26.720 1.00 94.69 69 THR A CA 1
ATOM 553 C C . THR A 1 69 ? -3.523 -12.096 -26.643 1.00 94.69 69 THR A C 1
ATOM 555 O O . THR A 1 69 ? -4.075 -11.157 -27.214 1.00 94.69 69 THR A O 1
ATOM 558 N N . GLU A 1 70 ? -4.205 -13.003 -25.949 1.00 90.25 70 GLU A N 1
ATOM 559 C CA . GLU A 1 70 ? -5.659 -12.929 -25.766 1.00 90.25 70 GLU A CA 1
ATOM 560 C C . GLU A 1 70 ? -6.036 -11.822 -24.774 1.00 90.25 70 GLU A C 1
ATOM 562 O O . GLU A 1 70 ? -6.882 -10.979 -25.084 1.00 90.25 70 GLU A O 1
ATOM 567 N N . ARG A 1 71 ? -5.346 -11.791 -23.624 1.00 93.88 71 ARG A N 1
ATOM 568 C CA . ARG A 1 71 ? -5.496 -10.797 -22.553 1.00 93.88 71 ARG A CA 1
ATOM 569 C C . ARG A 1 71 ? -4.198 -10.026 -22.373 1.00 93.88 71 ARG A C 1
ATOM 571 O O . ARG A 1 71 ? -3.180 -10.624 -22.039 1.00 93.88 71 ARG A O 1
ATOM 578 N N . ALA A 1 72 ? -4.243 -8.727 -22.630 1.00 96.25 72 ALA A N 1
ATOM 579 C CA . ALA A 1 72 ? -3.090 -7.849 -22.498 1.00 96.25 72 ALA A CA 1
ATOM 580 C C . ALA A 1 72 ? -3.003 -7.230 -21.097 1.00 96.25 72 ALA A C 1
ATOM 582 O O . ALA A 1 72 ? -4.023 -6.846 -20.523 1.00 96.25 72 ALA A O 1
ATOM 583 N N . ASN A 1 73 ? -1.785 -7.070 -20.586 1.00 96.69 73 ASN A N 1
ATOM 584 C CA . ASN A 1 73 ? -1.517 -6.262 -19.405 1.00 96.69 73 ASN A CA 1
ATOM 585 C C . ASN A 1 73 ? -1.641 -4.773 -19.760 1.00 96.69 73 ASN A C 1
ATOM 587 O O . ASN A 1 73 ? -1.084 -4.304 -20.752 1.00 96.69 73 ASN A O 1
ATOM 591 N N . ILE A 1 74 ? -2.378 -4.038 -18.940 1.00 97.81 74 ILE A N 1
ATOM 592 C CA . ILE A 1 74 ? -2.457 -2.577 -18.944 1.00 97.81 74 ILE A CA 1
ATOM 593 C C . ILE A 1 74 ? -1.691 -2.112 -17.708 1.00 97.81 74 ILE A C 1
ATOM 595 O O . ILE A 1 74 ? -2.141 -2.358 -16.587 1.00 97.81 74 ILE A O 1
ATOM 599 N N . ILE A 1 75 ? -0.497 -1.567 -17.903 1.00 98.38 75 ILE A N 1
ATOM 600 C CA . ILE A 1 75 ? 0.459 -1.260 -16.833 1.00 98.38 75 ILE A CA 1
ATOM 601 C C . ILE A 1 75 ? 0.617 0.257 -16.788 1.00 98.38 75 ILE A C 1
ATOM 603 O O . ILE A 1 75 ? 0.901 0.845 -17.826 1.00 98.38 75 ILE A O 1
ATOM 607 N N . ALA A 1 76 ? 0.424 0.902 -15.639 1.00 98.12 76 ALA A N 1
ATOM 608 C CA . ALA A 1 76 ? 0.484 2.362 -15.550 1.00 98.12 76 ALA A CA 1
ATOM 609 C C . ALA A 1 76 ? 1.363 2.858 -14.404 1.00 98.12 76 ALA A C 1
ATOM 611 O O . ALA A 1 76 ? 1.226 2.391 -13.274 1.00 98.12 76 ALA A O 1
ATOM 612 N N . TYR A 1 77 ? 2.215 3.844 -14.694 1.00 98.56 77 TYR A N 1
ATOM 613 C CA . TYR A 1 77 ? 2.970 4.560 -13.670 1.00 98.56 77 TYR A CA 1
ATOM 614 C C . TYR A 1 77 ? 2.073 5.523 -12.887 1.00 98.56 77 TYR A C 1
ATOM 616 O O . TYR A 1 77 ? 1.249 6.241 -13.463 1.00 98.56 77 TYR A O 1
ATOM 624 N N . ILE A 1 78 ? 2.254 5.525 -11.569 1.00 97.94 78 ILE A N 1
ATOM 625 C CA . ILE A 1 78 ? 1.528 6.309 -10.575 1.00 97.94 78 ILE A CA 1
ATOM 626 C C . ILE A 1 78 ? 2.531 7.289 -9.951 1.00 97.94 78 ILE A C 1
ATOM 628 O O . ILE A 1 78 ? 3.382 6.858 -9.171 1.00 97.94 78 ILE A O 1
ATOM 632 N N . PRO A 1 79 ? 2.464 8.586 -10.283 1.00 95.44 79 PRO A N 1
ATOM 633 C CA . PRO A 1 79 ? 3.452 9.554 -9.816 1.00 95.44 79 PRO A CA 1
ATOM 634 C C . PRO A 1 79 ? 3.273 9.917 -8.350 1.00 95.44 79 PRO A C 1
ATOM 636 O O . PRO A 1 79 ? 2.164 10.235 -7.937 1.00 95.44 79 PRO A O 1
ATOM 639 N N . THR A 1 80 ? 4.356 10.012 -7.584 1.00 91.25 80 THR A N 1
ATOM 640 C CA . THR A 1 80 ? 4.324 10.488 -6.189 1.00 91.25 80 THR A CA 1
ATOM 641 C C . THR A 1 80 ? 4.101 12.002 -6.075 1.00 91.25 80 THR A C 1
ATOM 643 O O . THR A 1 80 ? 3.530 12.492 -5.096 1.00 91.25 80 THR A O 1
ATOM 646 N N . TRP A 1 81 ? 4.481 12.775 -7.096 1.00 87.06 81 TRP A N 1
ATOM 647 C CA . TRP A 1 81 ? 4.571 14.241 -7.038 1.00 87.06 81 TRP A CA 1
ATOM 648 C C . TRP A 1 81 ? 3.252 15.005 -7.248 1.00 87.06 81 TRP A C 1
ATOM 650 O O . TRP A 1 81 ? 3.240 16.236 -7.195 1.00 87.06 81 TRP A O 1
ATOM 660 N N . ARG A 1 82 ? 2.116 14.328 -7.463 1.00 85.88 82 ARG A N 1
ATOM 661 C CA . ARG A 1 82 ? 0.837 14.988 -7.814 1.00 85.88 82 ARG A CA 1
ATOM 662 C C . ARG A 1 82 ? -0.088 15.274 -6.630 1.00 85.88 82 ARG A C 1
ATOM 664 O O . ARG A 1 82 ? -1.161 15.846 -6.821 1.00 85.88 82 ARG A O 1
ATOM 671 N N . LYS A 1 83 ? 0.329 14.966 -5.395 1.00 76.81 83 LYS A N 1
ATOM 672 C CA . LYS A 1 83 ? -0.494 15.182 -4.188 1.00 76.81 83 LYS A CA 1
ATOM 673 C C . LYS A 1 83 ? -0.889 16.654 -4.007 1.00 76.81 83 LYS A C 1
ATOM 675 O O . LYS A 1 83 ? -2.035 16.952 -3.689 1.00 76.81 83 LYS A O 1
ATOM 680 N N . LYS A 1 84 ? 0.027 17.589 -4.295 1.00 75.12 84 LYS A N 1
ATOM 681 C CA . LYS A 1 84 ? -0.231 19.043 -4.220 1.00 75.12 84 LYS A CA 1
ATOM 682 C C . LYS A 1 84 ? -1.238 19.547 -5.258 1.00 75.12 84 LYS A C 1
ATOM 684 O O . LYS A 1 84 ? -1.877 20.565 -5.028 1.00 75.12 84 LYS A O 1
ATOM 689 N N . GLU A 1 85 ? -1.390 18.840 -6.376 1.00 79.56 85 GLU A N 1
ATOM 690 C CA . GLU A 1 85 ? -2.384 19.150 -7.412 1.00 79.56 85 GLU A CA 1
ATOM 691 C C . GLU A 1 85 ? -3.777 18.585 -7.071 1.00 79.56 85 GLU A C 1
ATOM 693 O O . GLU A 1 85 ? -4.701 18.712 -7.870 1.00 79.56 85 GLU A O 1
ATOM 698 N N . GLY A 1 86 ? -3.939 17.949 -5.902 1.00 78.06 86 GLY A N 1
ATOM 699 C CA . GLY A 1 86 ? -5.193 17.321 -5.483 1.00 78.06 86 GLY A CA 1
ATOM 700 C C . GLY A 1 86 ? -5.486 15.999 -6.196 1.00 78.06 86 GLY A C 1
ATOM 701 O O . GLY A 1 86 ? -6.647 15.599 -6.282 1.00 78.06 86 GLY A O 1
ATOM 702 N N . PHE A 1 87 ? -4.463 15.326 -6.738 1.00 85.94 87 PHE A N 1
ATOM 703 C CA . PHE A 1 87 ? -4.640 14.002 -7.331 1.00 85.94 87 PHE A CA 1
ATOM 704 C C . PHE A 1 87 ? -5.056 12.986 -6.257 1.00 85.94 87 PHE A C 1
ATOM 706 O O . PHE A 1 87 ? -4.404 12.863 -5.221 1.00 85.94 87 PHE A O 1
ATOM 713 N N . LYS A 1 88 ? -6.160 12.280 -6.516 1.00 85.06 88 LYS A N 1
ATOM 714 C CA . LYS A 1 88 ? -6.780 11.322 -5.596 1.00 85.06 88 LYS A CA 1
ATOM 715 C C . LYS A 1 88 ? -6.232 9.917 -5.833 1.00 85.06 88 LYS A C 1
ATOM 717 O O . LYS A 1 88 ? -6.658 9.245 -6.772 1.00 85.06 88 LYS A O 1
ATOM 722 N N . TYR A 1 89 ? -5.277 9.498 -5.007 1.00 86.62 89 TYR A N 1
ATOM 723 C CA . TYR A 1 89 ? -4.639 8.177 -5.093 1.00 86.62 89 TYR A CA 1
ATOM 724 C C . TYR A 1 89 ? -5.564 7.023 -4.677 1.00 86.62 89 TYR A C 1
ATOM 726 O O . TYR A 1 89 ? -5.295 5.878 -5.007 1.00 86.62 89 TYR A O 1
ATOM 734 N N . ASP A 1 90 ? -6.677 7.324 -4.018 1.00 81.50 90 ASP A N 1
ATOM 735 C CA . ASP A 1 90 ? -7.728 6.397 -3.590 1.00 81.50 90 ASP A CA 1
ATOM 736 C C . ASP A 1 90 ? -8.878 6.261 -4.610 1.00 81.50 90 ASP A C 1
ATOM 738 O O . ASP A 1 90 ? -9.872 5.578 -4.358 1.00 81.50 90 ASP A O 1
ATOM 742 N N . ASN A 1 91 ? -8.773 6.894 -5.788 1.00 85.00 91 ASN A N 1
ATOM 743 C CA . ASN A 1 91 ? -9.817 6.814 -6.807 1.00 85.00 91 ASN A CA 1
ATOM 744 C C . ASN A 1 91 ? -9.872 5.413 -7.448 1.00 85.00 91 ASN A C 1
ATOM 746 O O . ASN A 1 91 ? -9.149 5.107 -8.400 1.00 85.00 91 ASN A O 1
ATOM 750 N N . GLU A 1 92 ? -10.796 4.587 -6.953 1.00 83.25 92 GLU A N 1
ATOM 751 C CA . GLU A 1 92 ? -11.047 3.216 -7.408 1.00 83.25 92 GLU A CA 1
ATOM 752 C C . GLU A 1 92 ? -11.265 3.087 -8.915 1.00 83.25 92 GLU A C 1
ATOM 754 O O . GLU A 1 92 ? -10.851 2.088 -9.507 1.00 83.25 92 GLU A O 1
ATOM 759 N N . GLU A 1 93 ? -11.898 4.079 -9.553 1.00 86.81 93 GLU A N 1
ATOM 760 C CA . GLU A 1 93 ? -12.194 4.018 -10.984 1.00 86.81 93 GLU A CA 1
ATOM 761 C C . GLU A 1 93 ? -10.915 3.807 -11.797 1.00 86.81 93 GLU A C 1
ATOM 763 O O . GLU A 1 93 ? -10.910 3.005 -12.727 1.00 86.81 93 GLU A O 1
ATOM 768 N N . MET A 1 94 ? -9.811 4.445 -11.401 1.00 89.75 94 MET A N 1
ATOM 769 C CA . MET A 1 94 ? -8.535 4.353 -12.114 1.00 89.75 94 MET A CA 1
ATOM 770 C C . MET A 1 94 ? -7.981 2.926 -12.095 1.00 89.75 94 MET A C 1
ATOM 772 O O . MET A 1 94 ? -7.535 2.411 -13.122 1.00 89.75 94 MET A O 1
ATOM 776 N N . TYR A 1 95 ? -8.061 2.269 -10.935 1.00 91.69 95 TYR A N 1
ATOM 777 C CA . TYR A 1 95 ? -7.534 0.923 -10.717 1.00 91.69 95 TYR A CA 1
ATOM 778 C C . TYR A 1 95 ? -8.360 -0.148 -11.438 1.00 91.69 95 TYR A C 1
ATOM 780 O O . TYR A 1 95 ? -7.812 -1.135 -11.916 1.00 91.69 95 TYR A O 1
ATOM 788 N N . ARG A 1 96 ? -9.665 0.067 -11.641 1.00 89.44 96 ARG A N 1
ATOM 789 C CA . ARG A 1 96 ? -10.521 -0.869 -12.400 1.00 89.44 96 ARG A CA 1
ATOM 790 C C . ARG A 1 96 ? -10.112 -1.019 -13.868 1.00 89.44 96 ARG A C 1
ATOM 792 O O . ARG A 1 96 ? -10.419 -2.047 -14.476 1.00 89.44 96 ARG A O 1
ATOM 799 N N . TYR A 1 97 ? -9.427 -0.020 -14.428 1.00 93.06 97 TYR A N 1
ATOM 800 C CA . TYR A 1 97 ? -9.010 0.012 -15.832 1.00 93.06 97 TYR A CA 1
ATOM 801 C C . TYR A 1 97 ? -7.511 -0.227 -16.041 1.00 93.06 97 TYR A C 1
ATOM 803 O O . TYR A 1 97 ? -7.007 -0.072 -17.154 1.00 93.06 97 TYR A O 1
ATOM 811 N N . ILE A 1 98 ? -6.791 -0.668 -15.011 1.00 95.56 98 ILE A N 1
ATOM 812 C CA . ILE A 1 98 ? -5.413 -1.136 -15.148 1.00 95.56 98 ILE A CA 1
ATOM 813 C C . ILE A 1 98 ? -5.278 -2.550 -14.585 1.00 95.56 98 ILE A C 1
ATOM 815 O O . ILE A 1 98 ? -6.108 -3.056 -13.838 1.00 95.56 98 ILE A O 1
ATOM 819 N N . THR A 1 99 ? -4.241 -3.244 -15.034 1.00 96.00 99 THR A N 1
ATOM 820 C CA . THR A 1 99 ? -3.880 -4.573 -14.528 1.00 96.00 99 THR A CA 1
ATOM 821 C C . THR A 1 99 ? -2.786 -4.492 -13.476 1.00 96.00 99 THR A C 1
ATOM 823 O O . THR A 1 99 ? -2.800 -5.274 -12.527 1.00 96.00 99 THR A O 1
ATOM 826 N N . HIS A 1 100 ? -1.871 -3.537 -13.658 1.00 98.19 100 HIS A N 1
ATOM 827 C CA . HIS A 1 100 ? -0.745 -3.284 -12.779 1.00 98.19 100 HIS A CA 1
ATOM 828 C C . HIS A 1 100 ? -0.554 -1.769 -12.634 1.00 98.19 100 HIS A C 1
ATOM 830 O O . HIS A 1 100 ? -0.591 -1.048 -13.636 1.00 98.19 100 HIS A O 1
ATOM 836 N N . GLY A 1 101 ? -0.347 -1.298 -11.410 1.00 98.31 101 GLY A N 1
ATOM 837 C CA . GLY A 1 101 ? 0.107 0.054 -11.097 1.00 98.31 101 GLY A CA 1
ATOM 838 C C . GLY A 1 101 ? 1.566 0.022 -10.648 1.00 98.31 101 GLY A C 1
ATOM 839 O O . GLY A 1 101 ? 1.955 -0.887 -9.921 1.00 98.31 101 GLY A O 1
ATOM 840 N N . ILE A 1 102 ? 2.375 0.988 -11.077 1.00 98.75 102 ILE A N 1
ATOM 841 C CA . ILE A 1 102 ? 3.787 1.103 -10.689 1.00 98.75 102 ILE A CA 1
ATOM 842 C C . ILE A 1 102 ? 3.997 2.460 -10.016 1.00 98.75 102 ILE A C 1
ATOM 844 O O . ILE A 1 102 ? 3.857 3.492 -10.662 1.00 98.75 102 ILE A O 1
ATOM 848 N N . ILE A 1 103 ? 4.319 2.482 -8.725 1.00 98.62 103 ILE A N 1
ATOM 849 C CA . ILE A 1 103 ? 4.581 3.720 -7.980 1.00 98.62 103 ILE A CA 1
ATOM 850 C C . ILE A 1 103 ? 5.927 4.305 -8.430 1.00 98.62 103 ILE A C 1
ATOM 852 O O . ILE A 1 103 ? 6.953 3.637 -8.327 1.00 98.62 103 ILE A O 1
ATOM 856 N N . ALA A 1 104 ? 5.925 5.550 -8.905 1.00 96.94 104 ALA A N 1
ATOM 857 C CA . ALA A 1 104 ? 7.097 6.290 -9.373 1.00 96.94 104 ALA A CA 1
ATOM 858 C C . ALA A 1 104 ? 7.391 7.473 -8.430 1.00 96.94 104 ALA A C 1
ATOM 860 O O . ALA A 1 104 ? 6.567 8.379 -8.347 1.00 96.94 104 ALA A O 1
ATOM 861 N N . PHE A 1 105 ? 8.516 7.538 -7.708 1.00 95.81 105 PHE A N 1
ATOM 862 C CA . PHE A 1 105 ? 9.635 6.582 -7.649 1.00 95.81 105 PHE A CA 1
ATOM 863 C C . PHE A 1 105 ? 10.228 6.483 -6.243 1.00 95.81 105 PHE A C 1
ATOM 865 O O . PHE A 1 105 ? 10.214 7.456 -5.489 1.00 95.81 105 PHE A O 1
ATOM 872 N N . LEU A 1 106 ? 10.819 5.326 -5.930 1.00 97.31 106 LEU A N 1
ATOM 873 C CA . LEU A 1 106 ? 11.745 5.169 -4.810 1.00 97.31 106 LEU A CA 1
ATOM 874 C C . LEU A 1 106 ? 13.182 5.236 -5.342 1.00 97.31 106 LEU A C 1
ATOM 876 O O . LEU A 1 106 ? 13.619 4.346 -6.070 1.00 97.31 106 LEU A O 1
ATOM 880 N N . MET A 1 107 ? 13.908 6.297 -4.988 1.00 97.75 107 MET A N 1
ATOM 881 C CA . MET A 1 107 ? 15.229 6.597 -5.549 1.00 97.75 107 MET A CA 1
ATOM 882 C C . MET A 1 107 ? 16.371 6.242 -4.587 1.00 97.75 107 MET A C 1
ATOM 884 O O . MET A 1 107 ? 16.155 6.033 -3.390 1.00 97.75 107 MET A O 1
ATOM 888 N N . PHE A 1 108 ? 17.607 6.220 -5.090 1.00 97.56 108 PHE A N 1
ATOM 889 C CA . PHE A 1 108 ? 18.821 5.961 -4.312 1.00 97.56 108 PHE A CA 1
ATOM 890 C C . PHE A 1 108 ? 19.671 7.213 -4.069 1.00 97.56 108 PHE A C 1
ATOM 892 O O . PHE A 1 108 ? 19.765 8.129 -4.882 1.00 97.56 108 PHE A O 1
ATOM 899 N N . SER A 1 109 ? 20.351 7.246 -2.924 1.00 94.81 109 SER A N 1
ATOM 900 C CA . SER A 1 109 ? 21.209 8.363 -2.538 1.00 94.81 109 SER A CA 1
ATOM 901 C C . SER A 1 109 ? 22.497 8.415 -3.372 1.00 94.81 109 SER A C 1
ATOM 903 O O . SER A 1 109 ? 23.283 7.465 -3.399 1.00 94.81 109 SER A O 1
ATOM 905 N N . GLU A 1 110 ? 22.780 9.570 -3.990 1.00 89.88 110 GLU A N 1
ATOM 906 C CA . GLU A 1 110 ? 24.078 9.831 -4.633 1.00 89.88 110 GLU A CA 1
ATOM 907 C C . GLU A 1 110 ? 25.232 9.858 -3.614 1.00 89.88 110 GLU A C 1
ATOM 909 O O . GLU A 1 110 ? 26.350 9.452 -3.943 1.00 89.88 110 GLU A O 1
ATOM 914 N N . SER A 1 111 ? 24.990 10.345 -2.389 1.00 89.56 111 SER A N 1
ATOM 915 C CA . SER A 1 111 ? 26.017 10.516 -1.350 1.00 89.56 111 SER A CA 1
ATOM 916 C C . SER A 1 111 ? 26.263 9.244 -0.539 1.00 89.56 111 SER A C 1
ATOM 918 O O . SER A 1 111 ? 27.417 8.939 -0.234 1.00 89.56 111 SER A O 1
ATOM 920 N N . HIS A 1 112 ? 25.214 8.466 -0.267 1.00 90.88 112 HIS A N 1
ATOM 921 C CA . HIS A 1 112 ? 25.278 7.207 0.475 1.00 90.88 112 HIS A CA 1
ATOM 922 C C . HIS A 1 112 ? 24.837 6.048 -0.425 1.00 90.88 112 HIS A C 1
ATOM 924 O O . HIS A 1 112 ? 23.696 5.599 -0.384 1.00 90.88 112 HIS A O 1
ATOM 930 N N . VAL A 1 113 ? 25.754 5.578 -1.275 1.00 92.81 113 VAL A N 1
ATOM 931 C CA . VAL A 1 113 ? 25.470 4.524 -2.265 1.00 92.81 113 VAL A CA 1
ATOM 932 C C . VAL A 1 113 ? 24.847 3.304 -1.580 1.00 92.81 113 VAL A C 1
ATOM 934 O O . VAL A 1 113 ? 25.402 2.800 -0.607 1.00 92.81 113 VAL A O 1
ATOM 937 N N . GLY A 1 114 ? 23.725 2.820 -2.119 1.00 88.81 114 GLY A N 1
ATOM 938 C CA . GLY A 1 114 ? 22.992 1.663 -1.596 1.00 88.81 114 GLY A CA 1
ATOM 939 C C . GLY A 1 114 ? 21.891 1.995 -0.581 1.00 88.81 114 GLY A C 1
ATOM 940 O O . GLY A 1 114 ? 21.127 1.094 -0.232 1.00 88.81 114 GLY A O 1
ATOM 941 N N . GLU A 1 115 ? 21.784 3.255 -0.148 1.00 95.19 115 GLU A N 1
ATOM 942 C CA . GLU A 1 115 ? 20.688 3.781 0.675 1.00 95.19 115 GLU A CA 1
ATOM 943 C C . GLU A 1 115 ? 19.610 4.452 -0.183 1.00 95.19 115 GLU A C 1
ATOM 945 O O . GLU A 1 115 ? 19.915 5.008 -1.241 1.00 95.19 115 GLU A O 1
ATOM 950 N N . PHE A 1 116 ? 18.359 4.445 0.288 1.00 95.69 116 PHE A N 1
ATOM 951 C CA . PHE A 1 116 ? 17.281 5.209 -0.345 1.00 95.69 116 PHE A CA 1
ATOM 952 C C . PHE A 1 116 ? 17.501 6.717 -0.173 1.00 95.69 116 PHE A C 1
ATOM 954 O O . PHE A 1 116 ? 18.032 7.177 0.840 1.00 95.69 116 PHE A O 1
ATOM 961 N N . GLU A 1 117 ? 17.086 7.499 -1.164 1.00 92.75 117 GLU A N 1
ATOM 962 C CA . GLU A 1 117 ? 17.090 8.956 -1.090 1.00 92.75 117 GLU A CA 1
ATOM 963 C C . GLU A 1 117 ? 15.893 9.429 -0.248 1.00 92.75 117 GLU A C 1
ATOM 965 O O . GLU A 1 117 ? 14.744 9.062 -0.505 1.00 92.75 117 GLU A O 1
ATOM 970 N N . SER A 1 118 ? 16.162 10.227 0.789 1.00 82.00 118 SER A N 1
ATOM 971 C CA . SER A 1 118 ? 15.177 10.562 1.822 1.00 82.00 118 SER A CA 1
ATOM 972 C C . SER A 1 118 ? 13.948 11.303 1.296 1.00 82.00 118 SER A C 1
ATOM 974 O O . SER A 1 118 ? 12.850 11.083 1.805 1.00 82.00 118 SER A O 1
ATOM 976 N N . LYS A 1 119 ? 14.101 12.195 0.310 1.00 84.69 119 LYS A N 1
ATOM 977 C CA . LYS A 1 119 ? 12.972 12.939 -0.256 1.00 84.69 119 LYS A CA 1
ATOM 978 C C . LYS A 1 119 ? 12.027 12.001 -1.013 1.00 84.69 119 LYS A C 1
ATOM 980 O O . LYS A 1 119 ? 10.830 12.037 -0.746 1.00 84.69 119 LYS A O 1
ATOM 985 N N . SER A 1 120 ? 12.551 11.137 -1.878 1.00 89.50 120 SER A N 1
ATOM 986 C CA . SER A 1 120 ? 11.778 10.147 -2.632 1.00 89.50 120 SER A CA 1
ATOM 987 C C . SER A 1 120 ? 11.073 9.161 -1.699 1.00 89.50 120 SER A C 1
ATOM 989 O O . SER A 1 120 ? 9.878 8.920 -1.848 1.00 89.50 120 SER A O 1
ATOM 991 N N . LEU A 1 121 ? 11.763 8.681 -0.657 1.00 87.62 121 LEU A N 1
ATOM 992 C CA . LEU A 1 121 ? 11.179 7.802 0.355 1.00 87.62 121 LEU A CA 1
ATOM 993 C C . LEU A 1 121 ? 9.998 8.476 1.069 1.00 87.62 121 LEU A C 1
ATOM 995 O O . LEU A 1 121 ? 8.946 7.863 1.232 1.00 87.62 121 LEU A O 1
ATOM 999 N N . ASN A 1 122 ? 10.138 9.748 1.449 1.00 76.31 122 ASN A N 1
ATOM 1000 C CA . ASN A 1 122 ? 9.049 10.509 2.062 1.00 76.31 122 ASN A CA 1
ATOM 1001 C C . ASN A 1 122 ? 7.869 10.704 1.100 1.00 76.31 122 ASN A C 1
ATOM 1003 O O . ASN A 1 122 ? 6.720 10.569 1.508 1.00 76.31 122 ASN A O 1
ATOM 1007 N N . GLU A 1 123 ? 8.132 11.005 -0.171 1.00 81.69 123 GLU A N 1
ATOM 1008 C CA . GLU A 1 123 ? 7.090 11.176 -1.188 1.00 81.69 123 GLU A CA 1
ATOM 1009 C C . GLU A 1 123 ? 6.319 9.874 -1.455 1.00 81.69 123 GLU A C 1
ATOM 1011 O O . GLU A 1 123 ? 5.093 9.909 -1.561 1.00 81.69 123 GLU A O 1
ATOM 1016 N N . VAL A 1 124 ? 7.006 8.727 -1.485 1.00 86.19 124 VAL A N 1
ATOM 1017 C CA . VAL A 1 124 ? 6.376 7.401 -1.579 1.00 86.19 124 VAL A CA 1
ATOM 1018 C C . VAL A 1 124 ? 5.535 7.107 -0.336 1.00 86.19 124 VAL A C 1
ATOM 1020 O O . VAL A 1 124 ? 4.361 6.755 -0.464 1.00 86.19 124 VAL A O 1
ATOM 1023 N N . ASN A 1 125 ? 6.083 7.320 0.864 1.00 76.88 125 ASN A N 1
ATOM 1024 C CA . ASN A 1 125 ? 5.380 7.066 2.127 1.00 76.88 125 ASN A CA 1
ATOM 1025 C C . ASN A 1 125 ? 4.074 7.865 2.259 1.00 76.88 125 ASN A C 1
ATOM 1027 O O . ASN A 1 125 ? 3.141 7.410 2.913 1.00 76.88 125 ASN A O 1
ATOM 1031 N N . LEU A 1 126 ? 3.971 9.031 1.613 1.00 77.38 126 LEU A N 1
ATOM 1032 C CA . LEU A 1 126 ? 2.759 9.852 1.632 1.00 77.38 126 LEU A CA 1
ATOM 1033 C C . LEU A 1 126 ? 1.589 9.270 0.828 1.00 77.38 126 LEU A C 1
ATOM 1035 O O . LEU A 1 126 ? 0.480 9.784 0.979 1.00 77.38 126 LEU A O 1
ATOM 1039 N N . ILE A 1 127 ? 1.816 8.301 -0.061 1.00 83.75 127 ILE A N 1
ATOM 1040 C CA . ILE A 1 127 ? 0.782 7.802 -0.987 1.00 83.75 127 ILE A CA 1
ATOM 1041 C C . ILE A 1 127 ? 0.672 6.277 -1.034 1.00 83.75 127 ILE A C 1
ATOM 1043 O O . ILE A 1 127 ? -0.333 5.755 -1.508 1.00 83.75 127 ILE A O 1
ATOM 1047 N N . ILE A 1 128 ? 1.700 5.551 -0.584 1.00 83.88 128 ILE A N 1
ATOM 1048 C CA . ILE A 1 128 ? 1.831 4.110 -0.828 1.00 83.88 128 ILE A CA 1
ATOM 1049 C C . ILE A 1 128 ? 0.669 3.301 -0.244 1.00 83.88 128 ILE A C 1
ATOM 1051 O O . ILE A 1 128 ? 0.206 2.372 -0.898 1.00 83.88 128 ILE A O 1
ATOM 1055 N N . SER A 1 129 ? 0.143 3.699 0.919 1.00 73.12 129 SER A N 1
ATOM 1056 C CA . SER A 1 129 ? -1.012 3.036 1.537 1.00 73.12 129 SER A CA 1
ATOM 1057 C C . SER A 1 129 ? -2.272 3.152 0.670 1.00 73.12 129 SER A C 1
ATOM 1059 O O . SER A 1 129 ? -2.881 2.136 0.331 1.00 73.12 129 SER A O 1
ATOM 1061 N N . ASP A 1 130 ? -2.616 4.366 0.222 1.00 76.75 130 ASP A N 1
ATOM 1062 C CA . ASP A 1 130 ? -3.787 4.620 -0.630 1.00 76.75 130 ASP A CA 1
ATOM 1063 C C . ASP A 1 130 ? -3.697 3.827 -1.938 1.00 76.75 130 ASP A C 1
ATOM 1065 O O . ASP A 1 130 ? -4.664 3.192 -2.365 1.00 76.75 130 ASP A O 1
ATOM 1069 N N . VAL A 1 131 ? -2.509 3.821 -2.554 1.00 87.12 131 VAL A N 1
ATOM 1070 C CA . VAL A 1 131 ? -2.273 3.157 -3.838 1.00 87.12 131 VAL A CA 1
ATOM 1071 C C . VAL A 1 131 ? -2.334 1.636 -3.715 1.00 87.12 131 VAL A C 1
ATOM 1073 O O . VAL A 1 131 ? -3.004 0.996 -4.528 1.00 87.12 131 VAL A O 1
ATOM 1076 N N . VAL A 1 132 ? -1.643 1.048 -2.731 1.00 82.62 132 VAL A N 1
ATOM 1077 C CA . VAL A 1 132 ? -1.605 -0.411 -2.538 1.00 82.62 132 VAL A CA 1
ATOM 1078 C C . VAL A 1 132 ? -2.986 -0.926 -2.154 1.00 82.62 132 VAL A C 1
ATOM 1080 O O . VAL A 1 132 ? -3.512 -1.812 -2.827 1.00 82.62 132 VAL A O 1
ATOM 1083 N N . SER A 1 133 ? -3.620 -0.321 -1.146 1.00 72.38 133 SER A N 1
ATOM 1084 C CA . SER A 1 133 ? -4.937 -0.748 -0.664 1.00 72.38 133 SER A CA 1
ATOM 1085 C C . SER A 1 133 ? -6.009 -0.646 -1.754 1.00 72.38 133 SER A C 1
ATOM 1087 O O . SER A 1 133 ? -6.741 -1.604 -2.011 1.00 72.38 133 SER A O 1
ATOM 1089 N N . THR A 1 134 ? -6.091 0.486 -2.456 1.00 80.19 134 THR A N 1
ATOM 1090 C CA . THR A 1 134 ? -7.090 0.705 -3.512 1.00 80.19 134 THR A CA 1
ATOM 1091 C C . THR A 1 134 ? -6.808 -0.160 -4.735 1.00 80.19 134 THR A C 1
ATOM 1093 O O . THR A 1 134 ? -7.736 -0.730 -5.318 1.00 80.19 134 THR A O 1
ATOM 1096 N N . GLY A 1 135 ? -5.533 -0.323 -5.095 1.00 82.38 135 GLY A N 1
ATOM 1097 C CA . GLY A 1 135 ? -5.104 -1.235 -6.145 1.00 82.38 135 GLY A CA 1
ATOM 1098 C C . GLY A 1 135 ? -5.540 -2.671 -5.867 1.00 82.38 135 GLY A C 1
ATOM 1099 O O . GLY A 1 135 ? -6.251 -3.266 -6.681 1.00 82.38 135 GLY A O 1
ATOM 1100 N N . HIS A 1 136 ? -5.191 -3.205 -4.696 1.00 83.19 136 HIS A N 1
ATOM 1101 C CA . HIS A 1 136 ? -5.512 -4.573 -4.285 1.00 83.19 136 HIS A CA 1
ATOM 1102 C C . HIS A 1 136 ? -7.013 -4.835 -4.206 1.00 83.19 136 HIS A C 1
ATOM 1104 O O . HIS A 1 136 ? -7.470 -5.841 -4.755 1.00 83.19 136 HIS A O 1
ATOM 1110 N N . ARG A 1 137 ? -7.794 -3.904 -3.634 1.00 80.50 137 ARG A N 1
ATOM 1111 C CA . ARG A 1 137 ? -9.268 -3.985 -3.619 1.00 80.50 137 ARG A CA 1
ATOM 1112 C C . ARG A 1 137 ? -9.840 -4.136 -5.029 1.00 80.50 137 ARG A C 1
ATOM 1114 O O . ARG A 1 137 ? -10.754 -4.923 -5.247 1.00 80.50 137 ARG A O 1
ATOM 1121 N N . ASN A 1 138 ? -9.244 -3.467 -6.017 1.00 79.12 138 ASN A N 1
ATOM 1122 C CA . ASN A 1 138 ? -9.644 -3.548 -7.425 1.00 79.12 138 ASN A CA 1
ATOM 1123 C C . ASN A 1 138 ? -8.910 -4.651 -8.221 1.00 79.12 138 ASN A C 1
ATOM 1125 O O . ASN A 1 138 ? -8.924 -4.640 -9.456 1.00 79.12 138 ASN A O 1
ATOM 1129 N N . ASN A 1 139 ? -8.273 -5.615 -7.541 1.00 83.00 139 ASN A N 1
ATOM 1130 C CA . ASN A 1 139 ? -7.493 -6.703 -8.146 1.00 83.00 139 ASN A CA 1
ATOM 1131 C C . ASN A 1 139 ? -6.398 -6.204 -9.115 1.00 83.00 139 ASN A C 1
ATOM 1133 O O . ASN A 1 139 ? -6.126 -6.805 -10.162 1.00 83.00 139 ASN A O 1
ATOM 1137 N N . THR A 1 140 ? -5.814 -5.053 -8.797 1.00 91.94 140 THR A N 1
ATOM 1138 C CA . THR A 1 140 ? -4.674 -4.464 -9.498 1.00 91.94 140 THR A CA 1
ATOM 1139 C C . THR A 1 140 ? -3.413 -4.781 -8.726 1.00 91.94 140 THR A C 1
ATOM 1141 O O . THR A 1 140 ? -3.351 -4.574 -7.519 1.00 91.94 140 THR A O 1
ATOM 1144 N N . LYS A 1 141 ? -2.399 -5.266 -9.438 1.00 96.94 141 LYS A N 1
ATOM 1145 C CA . LYS A 1 141 ? -1.085 -5.545 -8.866 1.00 96.94 141 LYS A CA 1
ATOM 1146 C C . LYS A 1 141 ? -0.276 -4.264 -8.734 1.00 96.94 141 LYS A C 1
ATOM 1148 O O . LYS A 1 141 ? -0.193 -3.515 -9.702 1.00 96.94 141 LYS A O 1
ATOM 1153 N N . ILE A 1 142 ? 0.300 -4.000 -7.570 1.00 98.25 142 ILE A N 1
ATOM 1154 C CA . ILE A 1 142 ? 1.000 -2.747 -7.282 1.00 98.25 142 ILE A CA 1
ATOM 1155 C C . ILE A 1 142 ? 2.486 -3.014 -7.066 1.00 98.25 142 ILE A C 1
ATOM 1157 O O . ILE A 1 142 ? 2.872 -3.758 -6.171 1.00 98.25 142 ILE A O 1
ATOM 1161 N N . LEU A 1 143 ? 3.317 -2.404 -7.907 1.00 98.69 143 LEU A N 1
ATOM 1162 C CA . LEU A 1 143 ? 4.774 -2.485 -7.859 1.00 98.69 143 LEU A CA 1
ATOM 1163 C C . LEU A 1 143 ? 5.360 -1.131 -7.437 1.00 98.69 143 LEU A C 1
ATOM 1165 O O . LEU A 1 143 ? 4.723 -0.090 -7.607 1.00 98.69 143 LEU A O 1
ATOM 1169 N N . ILE A 1 144 ? 6.600 -1.136 -6.951 1.00 98.69 144 ILE A N 1
ATOM 1170 C CA . ILE A 1 144 ? 7.410 0.076 -6.751 1.00 98.69 144 ILE A CA 1
ATOM 1171 C C . ILE A 1 144 ? 8.496 0.169 -7.827 1.00 98.69 144 ILE A C 1
ATOM 1173 O O . ILE A 1 144 ? 9.207 -0.809 -8.059 1.00 98.69 144 ILE A O 1
ATOM 1177 N N . ALA A 1 145 ? 8.637 1.326 -8.476 1.00 98.75 145 ALA A N 1
ATOM 1178 C CA . ALA A 1 145 ? 9.744 1.583 -9.392 1.00 98.75 145 ALA A CA 1
ATOM 1179 C C . ALA A 1 145 ? 10.969 2.119 -8.648 1.00 98.75 145 ALA A C 1
ATOM 1181 O O . ALA A 1 145 ? 10.884 3.100 -7.902 1.00 98.75 145 ALA A O 1
ATOM 1182 N N . LEU A 1 146 ? 12.107 1.473 -8.893 1.00 98.62 146 LEU A N 1
ATOM 1183 C CA . LEU A 1 146 ? 13.429 1.900 -8.459 1.00 98.62 146 LEU A CA 1
ATOM 1184 C C . LEU A 1 146 ? 14.128 2.636 -9.602 1.00 98.62 146 LEU A C 1
ATOM 1186 O O . LEU A 1 146 ? 14.414 2.019 -10.630 1.00 98.62 146 LEU A O 1
ATOM 1190 N N . GLY A 1 147 ? 14.437 3.917 -9.406 1.00 95.94 147 GLY A N 1
ATOM 1191 C CA . GLY A 1 147 ? 15.163 4.730 -10.382 1.00 95.94 147 GLY A CA 1
ATOM 1192 C C . GLY A 1 147 ? 14.364 5.906 -10.950 1.00 95.94 147 GLY A C 1
ATOM 1193 O O . GLY A 1 147 ? 13.824 6.714 -10.196 1.00 95.94 147 GLY A O 1
ATOM 1194 N N . GLY A 1 148 ? 14.349 6.017 -12.280 1.00 93.44 148 GLY A N 1
ATOM 1195 C CA . GLY A 1 148 ? 13.783 7.120 -13.059 1.00 93.44 148 GLY A CA 1
ATOM 1196 C C . GLY A 1 148 ? 14.838 8.100 -13.593 1.00 93.44 148 GLY A C 1
ATOM 1197 O O . GLY A 1 148 ? 16.006 8.080 -13.194 1.00 93.44 148 GLY A O 1
ATOM 1198 N N . ALA A 1 149 ? 14.411 8.997 -14.486 1.00 88.88 149 ALA A N 1
ATOM 1199 C CA . ALA A 1 149 ? 15.240 9.958 -15.234 1.00 88.88 149 ALA A CA 1
ATOM 1200 C C . ALA A 1 149 ? 16.163 10.897 -14.417 1.00 88.88 149 ALA A C 1
ATOM 1202 O O . ALA A 1 149 ? 16.976 11.619 -14.999 1.00 88.88 149 ALA A O 1
ATOM 1203 N N . THR A 1 150 ? 16.052 10.937 -13.087 1.00 89.06 150 THR A N 1
ATOM 1204 C CA . THR A 1 150 ? 16.893 11.774 -12.210 1.00 89.06 150 THR A CA 1
ATOM 1205 C C . THR A 1 150 ? 17.650 10.986 -11.136 1.00 89.06 150 THR A C 1
ATOM 1207 O O . THR A 1 150 ? 18.368 11.591 -10.338 1.00 89.06 150 THR A O 1
ATOM 1210 N N . ASP A 1 151 ? 17.562 9.649 -11.115 1.00 94.81 151 ASP A N 1
ATOM 1211 C CA . ASP A 1 151 ? 18.220 8.810 -10.105 1.00 94.81 151 ASP A CA 1
ATOM 1212 C C . ASP A 1 151 ? 19.660 8.425 -10.484 1.00 94.81 151 ASP A C 1
ATOM 1214 O O . ASP A 1 151 ? 19.999 7.289 -10.835 1.00 94.81 151 ASP A O 1
ATOM 1218 N N . TYR A 1 152 ? 20.556 9.404 -10.392 1.00 94.56 152 TYR A N 1
ATOM 1219 C CA . TYR A 1 152 ? 21.994 9.182 -10.560 1.00 94.56 152 TYR A CA 1
ATOM 1220 C C . TYR A 1 152 ? 22.600 8.295 -9.455 1.00 94.56 152 TYR A C 1
ATOM 1222 O O . TYR A 1 152 ? 23.653 7.682 -9.667 1.00 94.56 152 TYR A O 1
ATOM 1230 N N . GLY A 1 153 ? 21.944 8.186 -8.292 1.00 96.75 153 GLY A N 1
ATOM 1231 C CA . GLY A 1 153 ? 22.348 7.287 -7.212 1.00 96.75 153 GLY A CA 1
ATOM 1232 C C . GLY A 1 153 ? 22.209 5.821 -7.619 1.00 96.75 153 GLY A C 1
ATOM 1233 O O . GLY A 1 153 ? 23.133 5.030 -7.396 1.00 96.75 153 GLY A O 1
ATOM 1234 N N . PHE A 1 154 ? 21.114 5.473 -8.298 1.00 98.19 154 PHE A N 1
ATOM 1235 C CA . PHE A 1 154 ? 20.883 4.124 -8.808 1.00 98.19 154 PHE A CA 1
ATOM 1236 C C . PHE A 1 154 ? 21.873 3.755 -9.913 1.00 98.19 154 PHE A C 1
ATOM 1238 O O . PHE A 1 154 ? 22.464 2.675 -9.862 1.00 98.19 154 PHE A O 1
ATOM 1245 N N . LEU A 1 155 ? 22.165 4.677 -10.841 1.00 97.12 155 LEU A N 1
ATOM 1246 C CA . LEU A 1 155 ? 23.226 4.487 -11.839 1.00 97.12 155 LEU A CA 1
ATOM 1247 C C . LEU A 1 155 ? 24.572 4.165 -11.184 1.00 97.12 155 LEU A C 1
ATOM 1249 O O . LEU A 1 155 ? 25.216 3.179 -11.548 1.00 97.12 155 LEU A O 1
ATOM 1253 N N . ARG A 1 156 ? 24.979 4.961 -10.188 1.00 96.62 156 ARG A N 1
ATOM 1254 C CA . ARG A 1 156 ? 26.247 4.778 -9.469 1.00 96.62 156 ARG A CA 1
ATOM 1255 C C . ARG A 1 156 ? 26.302 3.439 -8.730 1.00 96.62 156 ARG A C 1
ATOM 1257 O O . ARG A 1 156 ? 27.341 2.775 -8.736 1.00 96.62 156 ARG A O 1
ATOM 1264 N N . LEU A 1 157 ? 25.201 3.038 -8.094 1.00 98.12 157 LEU A N 1
ATOM 1265 C CA . LEU A 1 157 ? 25.089 1.744 -7.424 1.00 98.12 157 LEU A CA 1
ATOM 1266 C C . LEU A 1 157 ? 25.229 0.595 -8.430 1.00 98.12 157 LEU A C 1
ATOM 1268 O O . LEU A 1 157 ? 26.059 -0.291 -8.235 1.00 98.12 157 LEU A O 1
ATOM 1272 N N . MET A 1 158 ? 24.458 0.624 -9.517 1.00 98.50 158 MET A N 1
ATOM 1273 C CA . MET A 1 158 ? 24.481 -0.423 -10.536 1.00 98.50 158 MET A CA 1
ATOM 1274 C C . MET A 1 158 ? 25.839 -0.498 -11.239 1.00 98.50 158 MET A C 1
ATOM 1276 O O . MET A 1 158 ? 26.339 -1.591 -11.488 1.00 98.50 158 MET A O 1
ATOM 1280 N N . GLU A 1 159 ? 26.492 0.631 -11.520 1.00 97.62 159 GLU A N 1
ATOM 1281 C CA . GLU A 1 159 ? 27.845 0.642 -12.082 1.00 97.62 159 GLU A CA 1
ATOM 1282 C C . GLU A 1 159 ? 28.859 -0.021 -11.139 1.00 97.62 159 GLU A C 1
ATOM 1284 O O . GLU A 1 159 ? 29.663 -0.850 -11.574 1.00 97.62 159 GLU A O 1
ATOM 1289 N N . ARG A 1 160 ? 28.792 0.287 -9.838 1.00 97.81 160 ARG A N 1
ATOM 1290 C CA . ARG A 1 160 ? 29.639 -0.343 -8.816 1.00 97.81 160 ARG A CA 1
ATOM 1291 C C . ARG A 1 160 ? 29.428 -1.856 -8.770 1.00 97.81 160 ARG A C 1
ATOM 1293 O O . ARG A 1 160 ? 30.404 -2.602 -8.817 1.00 97.81 160 ARG A O 1
ATOM 1300 N N . VAL A 1 161 ? 28.172 -2.299 -8.740 1.00 98.12 161 VAL A N 1
ATOM 1301 C CA . VAL A 1 161 ? 27.817 -3.725 -8.745 1.00 98.12 161 VAL A CA 1
ATOM 1302 C C . VAL A 1 161 ? 28.282 -4.407 -10.031 1.00 98.12 161 VAL A C 1
ATOM 1304 O O . VAL A 1 161 ? 28.874 -5.478 -9.985 1.00 98.12 161 VAL A O 1
ATOM 1307 N N . GLY A 1 162 ? 28.078 -3.791 -11.191 1.00 97.75 162 GLY A N 1
ATOM 1308 C CA . GLY A 1 162 ? 28.467 -4.382 -12.470 1.00 97.75 162 GLY A CA 1
ATOM 1309 C C . GLY A 1 162 ? 29.975 -4.455 -12.708 1.00 97.75 162 GLY A C 1
ATOM 1310 O O . GLY A 1 162 ? 30.426 -5.284 -13.501 1.00 97.75 162 GLY A O 1
ATOM 1311 N N . ASN A 1 163 ? 30.755 -3.606 -12.032 1.00 97.88 163 ASN A N 1
ATOM 1312 C CA . ASN A 1 163 ? 32.216 -3.685 -12.005 1.00 97.88 163 ASN A CA 1
ATOM 1313 C C . ASN A 1 163 ? 32.730 -4.715 -10.984 1.00 97.88 163 ASN A C 1
ATOM 1315 O O . ASN A 1 163 ? 33.790 -5.301 -11.199 1.00 97.88 163 ASN A O 1
ATOM 1319 N N . ASN A 1 164 ? 31.990 -4.959 -9.897 1.00 97.12 164 ASN A N 1
ATOM 1320 C CA . ASN A 1 164 ? 32.313 -5.974 -8.895 1.00 97.12 164 ASN A CA 1
ATOM 1321 C C . ASN A 1 164 ? 31.043 -6.655 -8.339 1.00 97.12 164 ASN A C 1
ATOM 1323 O O . ASN A 1 164 ? 30.549 -6.256 -7.283 1.00 97.12 164 ASN A O 1
ATOM 1327 N N . PRO A 1 165 ? 30.532 -7.721 -8.987 1.00 92.88 165 PRO A N 1
ATOM 1328 C CA . PRO A 1 165 ? 29.320 -8.413 -8.530 1.00 92.88 165 PRO A CA 1
ATOM 1329 C C . PRO A 1 165 ? 29.446 -9.086 -7.155 1.00 92.88 165 PRO A C 1
ATOM 1331 O O . PRO A 1 165 ? 28.440 -9.449 -6.552 1.00 92.88 165 PRO A O 1
ATOM 1334 N N . ALA A 1 166 ? 30.673 -9.264 -6.653 1.00 93.50 166 ALA A N 1
ATOM 1335 C CA . ALA A 1 166 ? 30.941 -9.780 -5.313 1.00 93.50 166 ALA A CA 1
ATOM 1336 C C . ALA A 1 166 ? 30.920 -8.684 -4.229 1.00 93.50 166 ALA A C 1
ATOM 1338 O O . ALA A 1 166 ? 31.157 -8.986 -3.059 1.00 93.50 166 ALA A O 1
ATOM 1339 N N . ASP A 1 167 ? 30.680 -7.418 -4.593 1.00 96.62 167 ASP A N 1
ATOM 1340 C CA . ASP A 1 167 ? 30.585 -6.320 -3.633 1.00 96.62 167 ASP A CA 1
ATOM 1341 C C . ASP A 1 167 ? 29.407 -6.560 -2.665 1.00 96.62 167 ASP A C 1
ATOM 1343 O O . ASP A 1 167 ? 28.263 -6.691 -3.117 1.00 96.62 167 ASP A O 1
ATOM 1347 N N . PRO A 1 168 ? 29.641 -6.596 -1.337 1.00 94.25 168 PRO A N 1
ATOM 1348 C CA . PRO A 1 168 ? 28.587 -6.832 -0.351 1.00 94.25 168 PRO A CA 1
ATOM 1349 C C . PRO A 1 168 ? 27.415 -5.850 -0.439 1.00 94.25 168 PRO A C 1
ATOM 1351 O O . PRO A 1 168 ? 26.302 -6.208 -0.040 1.00 94.25 168 PRO A O 1
ATOM 1354 N N . ILE A 1 169 ? 27.640 -4.649 -0.991 1.00 95.62 169 ILE A N 1
ATOM 1355 C CA . ILE A 1 169 ? 26.598 -3.636 -1.191 1.00 95.62 169 ILE A CA 1
ATOM 1356 C C . ILE A 1 169 ? 25.406 -4.177 -1.986 1.00 95.62 169 ILE A C 1
ATOM 1358 O O . ILE A 1 169 ? 24.274 -3.813 -1.695 1.00 95.62 169 ILE A O 1
ATOM 1362 N N . LEU A 1 170 ? 25.641 -5.100 -2.927 1.00 97.38 170 LEU A N 1
ATOM 1363 C CA . LEU A 1 170 ? 24.584 -5.739 -3.703 1.00 97.38 170 LEU A CA 1
ATOM 1364 C C . LEU A 1 170 ? 23.596 -6.454 -2.773 1.00 97.38 170 LEU A C 1
ATOM 1366 O O . LEU A 1 170 ? 22.414 -6.126 -2.761 1.00 97.38 170 LEU A O 1
ATOM 1370 N N . SER A 1 171 ? 24.088 -7.376 -1.943 1.00 93.00 171 SER A N 1
ATOM 1371 C CA . SER A 1 171 ? 23.238 -8.132 -1.013 1.00 93.00 171 SER A CA 1
ATOM 1372 C C . SER A 1 171 ? 22.554 -7.240 0.031 1.00 93.00 171 SER A C 1
ATOM 1374 O O . SER A 1 171 ? 21.390 -7.457 0.358 1.00 93.00 171 SER A O 1
ATOM 1376 N N . GLN A 1 172 ? 23.243 -6.199 0.511 1.00 91.88 172 GLN A N 1
ATOM 1377 C CA . GLN A 1 172 ? 22.696 -5.249 1.484 1.00 91.88 172 GLN A CA 1
ATOM 1378 C C . GLN A 1 172 ? 21.553 -4.429 0.886 1.00 91.88 172 GLN A C 1
ATOM 1380 O O . GLN A 1 172 ? 20.501 -4.283 1.507 1.00 91.88 172 GLN A O 1
ATOM 1385 N N . THR A 1 173 ? 21.735 -3.916 -0.330 1.00 94.56 173 THR A N 1
ATOM 1386 C CA . THR A 1 173 ? 20.703 -3.132 -1.004 1.00 94.56 173 THR A CA 1
ATOM 1387 C C . THR A 1 173 ? 19.539 -4.001 -1.473 1.00 94.56 173 THR A C 1
ATOM 1389 O O . THR A 1 173 ? 18.392 -3.583 -1.337 1.00 94.56 173 THR A O 1
ATOM 1392 N N . VAL A 1 174 ? 19.795 -5.231 -1.939 1.00 97.94 174 VAL A N 1
ATOM 1393 C CA . VAL A 1 174 ? 18.736 -6.216 -2.224 1.00 97.94 174 VAL A CA 1
ATOM 1394 C C . VAL A 1 174 ? 17.879 -6.430 -0.983 1.00 97.94 174 VAL A C 1
ATOM 1396 O O . VAL A 1 174 ? 16.660 -6.331 -1.077 1.00 97.94 174 VAL A O 1
ATOM 1399 N N . GLN A 1 175 ? 18.494 -6.646 0.184 1.00 91.50 175 GLN A N 1
ATOM 1400 C CA . GLN A 1 175 ? 17.743 -6.849 1.421 1.00 91.50 175 GLN A CA 1
ATOM 1401 C C . GLN A 1 175 ? 16.884 -5.630 1.782 1.00 91.50 175 GLN A C 1
ATOM 1403 O O . GLN A 1 175 ? 15.717 -5.797 2.112 1.00 91.50 175 GLN A O 1
ATOM 1408 N N . LYS A 1 176 ? 17.397 -4.402 1.632 1.00 91.50 176 LYS A N 1
ATOM 1409 C CA . LYS A 1 176 ? 16.606 -3.178 1.872 1.00 91.50 176 LYS A CA 1
ATOM 1410 C C . LYS A 1 176 ? 15.368 -3.092 0.979 1.00 91.50 176 LYS A C 1
ATOM 1412 O O . LYS A 1 176 ? 14.303 -2.705 1.450 1.00 91.50 176 LYS A O 1
ATOM 1417 N N . VAL A 1 177 ? 15.502 -3.444 -0.299 1.00 95.44 177 VAL A N 1
ATOM 1418 C CA . VAL A 1 177 ? 14.370 -3.469 -1.237 1.00 95.44 177 VAL A CA 1
ATOM 1419 C C . VAL A 1 177 ? 13.387 -4.579 -0.871 1.00 95.44 177 VAL A C 1
ATOM 1421 O O . VAL A 1 177 ? 12.186 -4.336 -0.866 1.00 95.44 177 VAL A O 1
ATOM 1424 N N . VAL A 1 178 ? 13.876 -5.769 -0.511 1.00 91.31 178 VAL A N 1
ATOM 1425 C CA . VAL A 1 178 ? 13.039 -6.880 -0.026 1.00 91.31 178 VAL A CA 1
ATOM 1426 C C . VAL A 1 178 ? 12.225 -6.455 1.195 1.00 91.31 178 VAL A C 1
ATOM 1428 O O . VAL A 1 178 ? 11.018 -6.683 1.242 1.00 91.31 178 VAL A O 1
ATOM 1431 N N . ASP A 1 179 ? 12.871 -5.802 2.158 1.00 77.19 179 ASP A N 1
ATOM 1432 C CA . ASP A 1 179 ? 12.224 -5.318 3.374 1.00 77.19 179 ASP A CA 1
ATOM 1433 C C . ASP A 1 179 ? 11.179 -4.242 3.054 1.00 77.19 179 ASP A C 1
ATOM 1435 O O . ASP A 1 179 ? 10.105 -4.242 3.648 1.00 77.19 179 ASP A O 1
ATOM 1439 N N . PHE A 1 180 ? 11.458 -3.352 2.095 1.00 81.44 180 PHE A N 1
ATOM 1440 C CA . PHE A 1 180 ? 10.514 -2.325 1.647 1.00 81.44 180 PHE A CA 1
ATOM 1441 C C . PHE A 1 180 ? 9.280 -2.929 0.958 1.00 81.44 180 PHE A C 1
ATOM 1443 O O . PHE A 1 180 ? 8.151 -2.561 1.275 1.00 81.44 180 PHE A O 1
ATOM 1450 N N . VAL A 1 181 ? 9.482 -3.895 0.056 1.00 84.50 181 VAL A N 1
ATOM 1451 C CA . VAL A 1 181 ? 8.397 -4.602 -0.649 1.00 84.50 181 VAL A CA 1
ATOM 1452 C C . VAL A 1 181 ? 7.485 -5.326 0.336 1.00 84.50 181 VAL A C 1
ATOM 1454 O O . VAL A 1 181 ? 6.267 -5.185 0.253 1.00 84.50 181 VAL A O 1
ATOM 1457 N N . LYS A 1 182 ? 8.068 -6.055 1.297 1.00 73.94 182 LYS A N 1
ATOM 1458 C CA . LYS A 1 182 ? 7.309 -6.765 2.334 1.00 73.94 182 LYS A CA 1
ATOM 1459 C C . LYS A 1 182 ? 6.560 -5.810 3.259 1.00 73.94 182 LYS A C 1
ATOM 1461 O O . LYS A 1 182 ? 5.393 -6.053 3.536 1.00 73.94 182 LYS A O 1
ATOM 1466 N N . LEU A 1 183 ? 7.212 -4.730 3.701 1.00 68.62 183 LEU A N 1
ATOM 1467 C CA . LEU A 1 183 ? 6.616 -3.741 4.605 1.00 68.62 183 LEU A CA 1
ATOM 1468 C C . LEU A 1 183 ? 5.331 -3.140 4.036 1.00 68.62 183 LEU A C 1
ATOM 1470 O O . LEU A 1 183 ? 4.375 -2.928 4.768 1.00 68.62 183 LEU A O 1
ATOM 1474 N N . HIS A 1 184 ? 5.323 -2.850 2.737 1.00 73.50 184 HIS A N 1
ATOM 1475 C CA . HIS A 1 184 ? 4.223 -2.142 2.092 1.00 73.50 184 HIS A CA 1
ATOM 1476 C C . HIS A 1 184 ? 3.278 -3.055 1.309 1.00 73.50 184 HIS A C 1
ATOM 1478 O O . HIS A 1 184 ? 2.482 -2.551 0.523 1.00 73.50 184 HIS A O 1
ATOM 1484 N N . ASN A 1 185 ? 3.370 -4.377 1.498 1.00 81.38 185 ASN A N 1
ATOM 1485 C CA . ASN A 1 185 ? 2.567 -5.368 0.781 1.00 81.38 185 ASN A CA 1
ATOM 1486 C C . ASN A 1 185 ? 2.564 -5.143 -0.746 1.00 81.38 185 ASN A C 1
ATOM 1488 O O . ASN A 1 185 ? 1.531 -5.190 -1.408 1.00 81.38 185 ASN A O 1
ATOM 1492 N N . LEU A 1 186 ? 3.726 -4.832 -1.316 1.00 91.06 186 LEU A N 1
ATOM 1493 C CA . LEU A 1 186 ? 3.854 -4.630 -2.756 1.00 91.06 186 LEU A CA 1
ATOM 1494 C C . LEU A 1 186 ? 3.890 -5.988 -3.471 1.00 91.06 186 LEU A C 1
ATOM 1496 O O . LEU A 1 186 ? 4.515 -6.936 -2.997 1.00 91.06 186 LEU A O 1
ATOM 1500 N N . ASP A 1 187 ? 3.273 -6.064 -4.651 1.00 97.38 187 ASP A N 1
ATOM 1501 C CA . ASP A 1 187 ? 3.286 -7.255 -5.511 1.00 97.38 187 ASP A CA 1
ATOM 1502 C C . ASP A 1 187 ? 4.586 -7.388 -6.324 1.00 97.38 187 ASP A C 1
ATOM 1504 O O . ASP A 1 187 ? 4.726 -8.318 -7.125 1.00 97.38 187 ASP A O 1
ATOM 1508 N N . GLY A 1 188 ? 5.524 -6.443 -6.198 1.00 97.19 188 GLY A N 1
ATOM 1509 C CA . GLY A 1 188 ? 6.767 -6.504 -6.952 1.00 97.19 188 GLY A CA 1
ATOM 1510 C C . GLY A 1 188 ? 7.570 -5.215 -7.071 1.00 97.19 188 GLY A C 1
ATOM 1511 O O . GLY A 1 188 ? 7.287 -4.199 -6.434 1.00 97.19 188 GLY A O 1
ATOM 1512 N N . VAL A 1 189 ? 8.589 -5.284 -7.928 1.00 98.69 189 VAL A N 1
ATOM 1513 C CA . VAL A 1 189 ? 9.561 -4.213 -8.184 1.00 98.69 189 VAL A CA 1
ATOM 1514 C C . VAL A 1 189 ? 9.722 -3.996 -9.684 1.00 98.69 189 VAL A C 1
ATOM 1516 O O . VAL A 1 189 ? 9.921 -4.950 -10.436 1.00 98.69 189 VAL A O 1
ATOM 1519 N N . ASP A 1 190 ? 9.696 -2.737 -10.103 1.00 98.88 190 ASP A N 1
ATOM 1520 C CA . ASP A 1 190 ? 10.083 -2.303 -11.441 1.00 98.88 190 ASP A CA 1
ATOM 1521 C C . ASP A 1 190 ? 11.459 -1.618 -11.396 1.00 98.88 190 ASP A C 1
ATOM 1523 O O . ASP A 1 190 ? 11.751 -0.842 -10.488 1.00 98.88 190 ASP A O 1
ATOM 1527 N N . LEU A 1 191 ? 12.340 -1.945 -12.338 1.00 98.75 191 LEU A N 1
ATOM 1528 C CA . LEU A 1 191 ? 13.707 -1.429 -12.402 1.00 98.75 191 LEU A CA 1
ATOM 1529 C C . LEU A 1 191 ? 13.844 -0.421 -13.549 1.00 98.75 191 LEU A C 1
ATOM 1531 O O . LEU A 1 191 ? 13.852 -0.818 -14.713 1.00 98.75 191 LEU A O 1
ATOM 1535 N N . ASP A 1 192 ? 14.008 0.860 -13.229 1.00 98.25 192 ASP A N 1
ATOM 1536 C CA . ASP A 1 192 ? 14.001 1.952 -14.207 1.00 98.25 192 ASP A CA 1
ATOM 1537 C C . ASP A 1 192 ? 15.330 2.726 -14.207 1.00 98.25 192 ASP A C 1
ATOM 1539 O O . ASP A 1 192 ? 15.495 3.784 -13.600 1.00 98.25 192 ASP A O 1
ATOM 1543 N N . LEU A 1 193 ? 16.351 2.140 -14.836 1.00 97.88 193 LEU A N 1
ATOM 1544 C CA . LEU A 1 193 ? 17.697 2.714 -14.888 1.00 97.88 193 LEU A CA 1
ATOM 1545 C C . LEU A 1 193 ? 17.857 3.599 -16.129 1.00 97.88 193 LEU A C 1
ATOM 1547 O O . LEU A 1 193 ? 18.132 3.080 -17.215 1.00 97.88 193 LEU A O 1
ATOM 1551 N N . GLU A 1 194 ? 17.729 4.917 -15.967 1.00 93.50 194 GLU A N 1
ATOM 1552 C CA . GLU A 1 194 ? 17.659 5.836 -17.109 1.00 93.50 194 GLU A CA 1
ATOM 1553 C C . GLU A 1 194 ? 18.870 6.740 -17.342 1.00 93.50 194 GLU A C 1
ATOM 1555 O O . GLU A 1 194 ? 19.158 7.033 -18.495 1.00 93.50 194 GLU A O 1
ATOM 1560 N N . CYS A 1 195 ? 19.553 7.189 -16.284 1.00 92.44 195 CYS A N 1
ATOM 1561 C CA . CYS A 1 195 ? 20.464 8.346 -16.250 1.00 92.44 195 CYS A CA 1
ATOM 1562 C C . CYS A 1 195 ? 21.772 8.238 -17.077 1.00 92.44 195 CYS A C 1
ATOM 1564 O O . CYS A 1 195 ? 22.849 8.594 -16.604 1.00 92.44 195 CYS A O 1
ATOM 1566 N N . TRP A 1 196 ? 21.713 7.782 -18.326 1.00 93.81 196 TRP A N 1
ATOM 1567 C CA . TRP A 1 196 ? 22.836 7.610 -19.253 1.00 93.81 196 TRP A CA 1
ATOM 1568 C C . TRP A 1 196 ? 23.389 8.933 -19.814 1.00 93.81 196 TRP A C 1
ATOM 1570 O O . TRP A 1 196 ? 24.280 8.908 -20.658 1.00 93.81 196 TRP A O 1
ATOM 1580 N N . TRP A 1 197 ? 22.874 10.082 -19.377 1.00 89.31 197 TRP A N 1
ATOM 1581 C CA . TRP A 1 197 ? 23.310 11.427 -19.770 1.00 89.31 197 TRP A CA 1
ATOM 1582 C C . TRP A 1 197 ? 23.846 12.212 -18.570 1.00 89.31 197 TRP A C 1
ATOM 1584 O O . TRP A 1 197 ? 23.583 11.880 -17.417 1.00 89.31 197 TRP A O 1
ATOM 1594 N N . ASP A 1 198 ? 24.575 13.300 -18.818 1.00 85.94 198 ASP A N 1
ATOM 1595 C CA . ASP A 1 198 ? 25.082 14.153 -17.738 1.00 85.94 198 ASP A CA 1
ATOM 1596 C C . ASP A 1 198 ? 23.983 15.029 -17.127 1.00 85.94 198 ASP A C 1
ATOM 1598 O O . ASP A 1 198 ? 23.208 15.679 -17.833 1.00 85.94 198 ASP A O 1
ATOM 1602 N N . LYS A 1 199 ? 23.972 15.105 -15.793 1.00 82.44 199 LYS A N 1
ATOM 1603 C CA . LYS A 1 199 ? 22.992 15.882 -15.021 1.00 82.44 199 LYS A CA 1
ATOM 1604 C C . LYS A 1 199 ? 22.976 17.379 -15.320 1.00 82.44 199 LYS A C 1
ATOM 1606 O O . LYS A 1 199 ? 21.973 18.035 -15.078 1.00 82.44 199 LYS A O 1
ATOM 1611 N N . ASN A 1 200 ? 24.068 17.922 -15.855 1.00 80.38 200 ASN A N 1
ATOM 1612 C CA . ASN A 1 200 ? 24.192 19.329 -16.233 1.00 80.38 200 ASN A CA 1
ATOM 1613 C C . ASN A 1 200 ? 24.081 19.530 -17.752 1.00 80.38 200 ASN A C 1
ATOM 1615 O O . ASN A 1 200 ? 24.479 20.577 -18.260 1.00 80.38 200 ASN A O 1
ATOM 1619 N N . SER A 1 201 ? 23.547 18.543 -18.483 1.00 72.44 201 SER A N 1
ATOM 1620 C CA . SER A 1 201 ? 23.370 18.586 -19.941 1.00 72.44 201 SER A CA 1
ATOM 1621 C C . SER A 1 201 ? 24.678 18.735 -20.740 1.00 72.44 201 SER A C 1
ATOM 1623 O O . SER A 1 201 ? 24.680 19.274 -21.849 1.00 72.44 201 SER A O 1
ATOM 1625 N N . ASP A 1 202 ? 25.802 18.239 -20.212 1.00 81.75 202 ASP A N 1
ATOM 1626 C CA . ASP A 1 202 ? 27.054 18.131 -20.967 1.00 81.75 202 ASP A CA 1
ATOM 1627 C C . ASP A 1 202 ? 27.003 16.940 -21.937 1.00 81.75 202 ASP A C 1
ATOM 1629 O O . ASP A 1 202 ? 27.272 15.793 -21.577 1.00 81.75 202 ASP A O 1
ATOM 1633 N N . SER A 1 203 ? 26.686 17.234 -23.201 1.00 79.00 203 SER A N 1
ATOM 1634 C CA . SER A 1 203 ? 26.598 16.234 -24.278 1.00 79.00 203 SER A CA 1
ATOM 1635 C C . SER A 1 203 ? 27.872 15.405 -24.495 1.00 79.00 203 SER A C 1
ATOM 1637 O O . SER A 1 203 ? 27.788 14.322 -25.065 1.00 79.00 203 SER A O 1
ATOM 1639 N N . SER A 1 204 ? 29.048 15.864 -24.039 1.00 83.94 204 SER A N 1
ATOM 1640 C CA . SER A 1 204 ? 30.301 15.104 -24.183 1.00 83.94 204 SER A CA 1
ATOM 1641 C C . SER A 1 204 ? 30.389 13.884 -23.259 1.00 83.94 204 SER A C 1
ATOM 1643 O O . SER A 1 204 ? 31.248 13.025 -23.451 1.00 83.94 204 SER A O 1
ATOM 1645 N N . LYS A 1 205 ? 29.498 13.804 -22.268 1.00 86.50 205 LYS A N 1
ATOM 1646 C CA . LYS A 1 205 ? 29.416 12.731 -21.272 1.00 86.50 205 LYS A CA 1
ATOM 1647 C C . LYS A 1 205 ? 28.189 11.836 -21.458 1.00 86.50 205 LYS A C 1
ATOM 1649 O O . LYS A 1 205 ? 27.903 11.011 -20.592 1.00 86.50 205 LYS A O 1
ATOM 1654 N N . ASP A 1 206 ? 27.461 12.009 -22.560 1.00 88.00 206 ASP A N 1
ATOM 1655 C CA . ASP A 1 206 ? 26.380 11.108 -22.945 1.00 88.00 206 ASP A CA 1
ATOM 1656 C C . ASP A 1 206 ? 26.932 9.694 -23.177 1.00 88.00 206 ASP A C 1
ATOM 1658 O O . ASP A 1 206 ? 27.918 9.504 -23.889 1.00 88.00 206 ASP A O 1
ATOM 1662 N N . GLN A 1 207 ? 26.310 8.702 -22.549 1.00 90.81 207 GLN A N 1
ATOM 1663 C CA . GLN A 1 207 ? 26.710 7.296 -22.618 1.00 90.81 207 GLN A CA 1
ATOM 1664 C C . GLN A 1 207 ? 25.870 6.503 -23.628 1.00 90.81 207 GLN A C 1
ATOM 1666 O O . GLN A 1 207 ? 25.818 5.272 -23.574 1.00 90.81 207 GLN A O 1
ATOM 1671 N N . GLY A 1 208 ? 25.166 7.184 -24.529 1.00 90.25 208 GLY A N 1
ATOM 1672 C CA . GLY A 1 208 ? 24.467 6.573 -25.645 1.00 90.25 208 GLY A CA 1
ATOM 1673 C C . GLY A 1 208 ? 25.385 6.286 -26.831 1.00 90.25 208 GLY A C 1
ATOM 1674 O O . GLY A 1 208 ? 26.579 6.578 -26.837 1.00 90.25 208 GLY A O 1
ATOM 1675 N N . GLY A 1 209 ? 24.833 5.640 -27.855 1.00 90.56 209 GLY A N 1
ATOM 1676 C CA . GLY A 1 209 ? 25.569 5.299 -29.076 1.00 90.56 209 GLY A CA 1
ATOM 1677 C C . GLY A 1 209 ? 26.500 4.088 -28.941 1.00 90.56 209 GLY A C 1
ATOM 1678 O O . GLY A 1 209 ? 27.193 3.741 -29.898 1.00 90.56 209 GLY A O 1
ATOM 1679 N N . ARG A 1 210 ? 26.481 3.390 -27.796 1.00 92.88 210 ARG A N 1
ATOM 1680 C CA . ARG A 1 210 ? 27.320 2.215 -27.519 1.00 92.88 210 ARG A CA 1
ATOM 1681 C C . ARG A 1 210 ? 27.184 1.138 -28.613 1.00 92.88 210 ARG A C 1
ATOM 1683 O O . ARG A 1 210 ? 26.057 0.706 -28.893 1.00 92.88 210 ARG A O 1
ATOM 1690 N N . PRO A 1 211 ? 28.282 0.668 -29.239 1.00 92.94 211 PRO A N 1
ATOM 1691 C CA . PRO A 1 211 ? 28.242 -0.454 -30.173 1.00 92.94 211 PRO A CA 1
ATOM 1692 C C . PRO A 1 211 ? 27.937 -1.775 -29.461 1.00 92.94 211 PRO A C 1
ATOM 1694 O O . PRO A 1 211 ? 28.501 -2.077 -28.412 1.00 92.94 211 PRO A O 1
ATOM 1697 N N . LYS A 1 212 ? 27.123 -2.635 -30.080 1.00 90.50 212 LYS A N 1
ATOM 1698 C CA . LYS A 1 212 ? 26.764 -3.962 -29.551 1.00 90.50 212 LYS A CA 1
ATOM 1699 C C . LYS A 1 212 ? 27.987 -4.842 -29.260 1.00 90.50 212 LYS A C 1
ATOM 1701 O O . LYS A 1 212 ? 27.942 -5.679 -28.362 1.00 90.50 212 LYS A O 1
ATOM 1706 N N . SER A 1 213 ? 29.080 -4.653 -30.004 1.00 90.44 213 SER A N 1
ATOM 1707 C CA . SER A 1 213 ? 30.346 -5.376 -29.827 1.00 90.44 213 SER A CA 1
ATOM 1708 C C . SER A 1 213 ? 31.064 -5.074 -28.510 1.00 90.44 213 SER A C 1
ATOM 1710 O O . SER A 1 213 ? 31.892 -5.875 -28.092 1.00 90.44 213 SER A O 1
ATOM 1712 N N . GLU A 1 214 ? 30.766 -3.950 -27.854 1.00 93.88 214 GLU A N 1
ATOM 1713 C CA . GLU A 1 214 ? 31.365 -3.577 -26.563 1.00 93.88 214 GLU A CA 1
ATOM 1714 C C . GLU A 1 214 ? 30.636 -4.189 -25.356 1.00 93.88 214 GLU A C 1
ATOM 1716 O O . GLU A 1 214 ? 31.013 -3.938 -24.207 1.00 93.88 214 GLU A O 1
ATOM 1721 N N . GLY A 1 215 ? 29.582 -4.974 -25.607 1.00 94.12 215 GLY A N 1
ATOM 1722 C CA . GLY A 1 215 ? 28.712 -5.517 -24.568 1.00 94.12 215 GLY A CA 1
ATOM 1723 C C . GLY A 1 215 ? 27.917 -4.433 -23.825 1.00 94.12 215 GLY A C 1
ATOM 1724 O O . GLY A 1 215 ? 28.017 -3.251 -24.157 1.00 94.12 215 GLY A O 1
ATOM 1725 N N . PRO A 1 216 ? 27.116 -4.820 -22.818 1.00 96.44 216 PRO A N 1
ATOM 1726 C CA . PRO A 1 216 ? 26.353 -3.871 -22.009 1.00 96.44 216 PRO A CA 1
ATOM 1727 C C . PRO A 1 216 ? 27.256 -2.912 -21.222 1.00 96.44 216 PRO A C 1
ATOM 1729 O O . PRO A 1 216 ? 28.437 -3.187 -20.981 1.00 96.44 216 PRO A O 1
ATOM 1732 N N . HIS A 1 217 ? 26.696 -1.790 -20.776 1.00 97.62 217 HIS A N 1
ATOM 1733 C CA . HIS A 1 217 ? 27.361 -0.906 -19.820 1.00 97.62 217 HIS A CA 1
ATOM 1734 C C . HIS A 1 217 ? 27.568 -1.655 -18.484 1.00 97.62 217 HIS A C 1
ATOM 1736 O O . HIS A 1 217 ? 26.732 -2.500 -18.148 1.00 97.62 217 HIS A O 1
ATOM 1742 N N . PRO A 1 218 ? 28.628 -1.383 -17.687 1.00 97.88 218 PRO A N 1
ATOM 1743 C CA . PRO A 1 218 ? 28.747 -1.949 -16.343 1.00 97.88 218 PRO A CA 1
ATOM 1744 C C . PRO A 1 218 ? 27.462 -1.826 -15.524 1.00 97.88 218 PRO A C 1
ATOM 1746 O O . PRO A 1 218 ? 26.990 -2.827 -15.004 1.00 97.88 218 PRO A O 1
ATOM 1749 N N . ALA A 1 219 ? 26.819 -0.658 -15.515 1.00 98.06 219 ALA A N 1
ATOM 1750 C CA . ALA A 1 219 ? 25.541 -0.490 -14.823 1.00 98.06 219 ALA A CA 1
ATOM 1751 C C . ALA A 1 219 ? 24.421 -1.412 -15.350 1.00 98.06 219 ALA A C 1
ATOM 1753 O O . ALA A 1 219 ? 23.655 -1.940 -14.556 1.00 98.06 219 ALA A O 1
ATOM 1754 N N . GLY A 1 220 ? 24.360 -1.704 -16.655 1.00 98.25 220 GLY A N 1
ATOM 1755 C CA . GLY A 1 220 ? 23.402 -2.676 -17.201 1.00 98.25 220 GLY A CA 1
ATOM 1756 C C . GLY A 1 220 ? 23.664 -4.118 -16.747 1.00 98.25 220 GLY A C 1
ATOM 1757 O O . GLY A 1 220 ? 22.720 -4.866 -16.487 1.00 98.25 220 GLY A O 1
ATOM 1758 N N . ARG A 1 221 ? 24.937 -4.502 -16.574 1.00 98.25 221 ARG A N 1
ATOM 1759 C CA . ARG A 1 221 ? 25.300 -5.784 -15.936 1.00 98.25 221 ARG A CA 1
ATOM 1760 C C . ARG A 1 221 ? 24.940 -5.794 -14.454 1.00 98.25 221 ARG A C 1
ATOM 1762 O O . ARG A 1 221 ? 24.410 -6.781 -13.958 1.00 98.25 221 ARG A O 1
ATOM 1769 N N . GLY A 1 222 ? 25.197 -4.687 -13.758 1.00 98.56 222 GLY A N 1
ATOM 1770 C CA . GLY A 1 222 ? 24.830 -4.524 -12.353 1.00 98.56 222 GLY A CA 1
ATOM 1771 C C . GLY A 1 222 ? 23.328 -4.649 -12.127 1.00 98.56 222 GLY A C 1
ATOM 1772 O O . GLY A 1 222 ? 22.918 -5.360 -11.218 1.00 98.56 222 GLY A O 1
ATOM 1773 N N . LEU A 1 223 ? 22.520 -4.059 -13.014 1.00 98.75 223 LEU A N 1
ATOM 1774 C CA . LEU A 1 223 ? 21.062 -4.188 -13.014 1.00 98.75 223 LEU A CA 1
ATOM 1775 C C . LEU A 1 223 ? 20.609 -5.646 -13.151 1.00 98.75 223 LEU A C 1
ATOM 1777 O O . LEU A 1 223 ? 19.681 -6.073 -12.470 1.00 98.75 223 LEU A O 1
ATOM 1781 N N . THR A 1 224 ? 21.298 -6.427 -13.985 1.00 98.69 224 THR A N 1
ATOM 1782 C CA . THR A 1 224 ? 21.020 -7.862 -14.166 1.00 98.69 224 THR A CA 1
ATOM 1783 C C . THR A 1 224 ? 21.336 -8.667 -12.914 1.00 98.69 224 THR A C 1
ATOM 1785 O O . THR A 1 224 ? 20.508 -9.463 -12.474 1.00 98.69 224 THR A O 1
ATOM 1788 N N . GLU A 1 225 ? 22.495 -8.441 -12.293 1.00 98.62 225 GLU A N 1
ATOM 1789 C CA . GLU A 1 225 ? 22.845 -9.107 -11.033 1.00 98.62 225 GLU A CA 1
ATOM 1790 C C . GLU A 1 225 ? 21.922 -8.674 -9.881 1.00 98.62 225 GLU A C 1
ATOM 1792 O O . GLU A 1 225 ? 21.550 -9.500 -9.044 1.00 98.62 225 GLU A O 1
ATOM 1797 N N . PHE A 1 226 ? 21.472 -7.417 -9.876 1.00 98.69 226 PHE A N 1
ATOM 1798 C CA . PHE A 1 226 ? 20.476 -6.913 -8.932 1.00 98.69 226 PHE A CA 1
ATOM 1799 C C . PHE A 1 226 ? 19.121 -7.612 -9.103 1.00 98.69 226 PHE A C 1
ATOM 1801 O O . PHE A 1 226 ? 18.609 -8.191 -8.144 1.00 98.69 226 PHE A O 1
ATOM 1808 N N . ALA A 1 227 ? 18.586 -7.661 -10.328 1.00 98.69 227 ALA A N 1
ATOM 1809 C CA . ALA A 1 227 ? 17.337 -8.357 -10.646 1.00 98.69 227 ALA A CA 1
ATOM 1810 C C . ALA A 1 227 ? 17.399 -9.852 -10.298 1.00 98.69 227 ALA A C 1
ATOM 1812 O O . ALA A 1 227 ? 16.470 -10.407 -9.716 1.00 98.69 227 ALA A O 1
ATOM 1813 N N . LYS A 1 228 ? 18.525 -10.505 -10.595 1.00 98.44 228 LYS A N 1
ATOM 1814 C CA . LYS A 1 228 ? 18.773 -11.911 -10.263 1.00 98.44 228 LYS A CA 1
ATOM 1815 C C . LYS A 1 228 ? 18.738 -12.172 -8.760 1.00 98.44 228 LYS A C 1
ATOM 1817 O O . LYS A 1 228 ? 18.134 -13.157 -8.331 1.00 98.44 228 LYS A O 1
ATOM 1822 N N . GLN A 1 229 ? 19.370 -11.319 -7.952 1.00 98.06 229 GLN A N 1
ATOM 1823 C CA . GLN A 1 229 ? 19.334 -11.470 -6.496 1.00 98.06 229 GLN A CA 1
ATOM 1824 C C . GLN A 1 229 ? 17.961 -11.141 -5.909 1.00 98.06 229 GLN A C 1
ATOM 1826 O O . GLN A 1 229 ? 17.507 -11.874 -5.033 1.00 98.06 229 GLN A O 1
ATOM 1831 N N . LEU A 1 230 ? 17.266 -10.128 -6.430 1.00 98.06 230 LEU A N 1
ATOM 1832 C CA . LEU A 1 230 ? 15.886 -9.832 -6.046 1.00 98.06 230 LEU A CA 1
ATOM 1833 C C . LEU A 1 230 ? 14.943 -11.004 -6.350 1.00 98.06 230 LEU A C 1
ATOM 1835 O O . LEU A 1 230 ? 14.243 -11.468 -5.451 1.00 98.06 230 LEU A O 1
ATOM 1839 N N . LYS A 1 231 ? 14.989 -11.560 -7.571 1.00 97.00 231 LYS A N 1
ATOM 1840 C CA . LYS A 1 231 ? 14.176 -12.727 -7.950 1.00 97.00 231 LYS A CA 1
ATOM 1841 C C . LYS A 1 231 ? 14.504 -13.951 -7.103 1.00 97.00 231 LYS A C 1
ATOM 1843 O O . LYS A 1 231 ? 13.618 -14.732 -6.779 1.00 97.00 231 LYS A O 1
ATOM 1848 N N . LYS A 1 232 ? 15.770 -14.123 -6.714 1.00 96.88 232 LYS A N 1
ATOM 1849 C CA . LYS A 1 232 ? 16.172 -15.186 -5.786 1.00 96.88 232 LYS A CA 1
ATOM 1850 C C . LYS A 1 232 ? 15.618 -14.961 -4.374 1.00 96.88 232 LYS A C 1
ATOM 1852 O O . LYS A 1 232 ? 15.241 -15.931 -3.727 1.00 96.88 232 LYS A O 1
ATOM 1857 N N . ALA A 1 233 ? 15.606 -13.720 -3.890 1.00 94.00 233 ALA A N 1
ATOM 1858 C CA . ALA A 1 233 ? 15.167 -13.377 -2.539 1.00 94.00 233 ALA A CA 1
ATOM 1859 C C . ALA A 1 233 ? 13.637 -13.380 -2.377 1.00 94.00 233 ALA A C 1
ATOM 1861 O O . ALA A 1 233 ? 13.139 -13.675 -1.293 1.00 94.00 233 ALA A O 1
ATOM 1862 N N . MET A 1 234 ? 12.891 -13.065 -3.439 1.00 96.25 234 MET A N 1
ATOM 1863 C CA . MET A 1 234 ? 11.425 -13.026 -3.445 1.00 96.25 234 MET A CA 1
ATOM 1864 C C . MET A 1 234 ? 10.870 -13.698 -4.715 1.00 96.25 234 MET A C 1
ATOM 1866 O O . MET A 1 234 ? 10.365 -13.012 -5.600 1.00 96.25 234 MET A O 1
ATOM 1870 N N . PRO A 1 235 ? 10.969 -15.034 -4.850 1.00 93.19 235 PRO A N 1
ATOM 1871 C CA . PRO A 1 235 ? 10.666 -15.740 -6.101 1.00 93.19 235 PRO A CA 1
ATOM 1872 C C . PRO A 1 235 ? 9.226 -15.561 -6.594 1.00 93.19 235 PRO A C 1
ATOM 1874 O O . PRO A 1 235 ? 9.009 -15.509 -7.809 1.00 93.19 235 PRO A O 1
ATOM 1877 N N . ASP A 1 236 ? 8.278 -15.413 -5.669 1.00 91.81 236 ASP A N 1
ATOM 1878 C CA . ASP A 1 236 ? 6.844 -15.299 -5.958 1.00 91.81 236 ASP A CA 1
ATOM 1879 C C . ASP A 1 236 ? 6.397 -13.871 -6.310 1.00 91.81 236 ASP A C 1
ATOM 1881 O O . ASP A 1 236 ? 5.268 -13.679 -6.759 1.00 91.81 236 ASP A O 1
ATOM 1885 N N . GLN A 1 237 ? 7.278 -12.877 -6.144 1.00 94.56 237 GLN A N 1
ATOM 1886 C CA . GLN A 1 237 ? 6.990 -11.487 -6.493 1.00 94.56 237 GLN A CA 1
ATOM 1887 C C . GLN A 1 237 ? 7.205 -11.214 -7.984 1.00 94.56 237 GLN A C 1
ATOM 1889 O O . GLN A 1 237 ? 7.947 -11.926 -8.681 1.00 94.56 237 GLN A O 1
ATOM 1894 N N . ILE A 1 238 ? 6.549 -10.157 -8.458 1.00 98.00 238 ILE A N 1
ATOM 1895 C CA . ILE A 1 238 ? 6.639 -9.688 -9.834 1.00 98.00 238 ILE A CA 1
ATOM 1896 C C . ILE A 1 238 ? 7.881 -8.809 -10.001 1.00 98.00 238 ILE A C 1
ATOM 1898 O O . ILE A 1 238 ? 8.139 -7.911 -9.201 1.00 98.00 238 ILE A O 1
ATOM 1902 N N . PHE A 1 239 ? 8.633 -9.026 -11.076 1.00 98.44 239 PHE A N 1
ATOM 1903 C CA . PHE A 1 239 ? 9.755 -8.164 -11.433 1.00 98.44 239 PHE A CA 1
ATOM 1904 C C . PHE A 1 239 ? 9.626 -7.649 -12.852 1.00 98.44 239 PHE A C 1
ATOM 1906 O O . PHE A 1 239 ? 9.403 -8.418 -13.788 1.00 98.44 239 PHE A O 1
ATOM 1913 N N . SER A 1 240 ? 9.829 -6.353 -13.028 1.00 98.56 240 SER A N 1
ATOM 1914 C CA . SER A 1 240 ? 9.879 -5.734 -14.343 1.00 98.56 240 SER A CA 1
ATOM 1915 C C . SER A 1 240 ? 11.013 -4.729 -14.461 1.00 98.56 240 SER A C 1
ATOM 1917 O O . SER A 1 240 ? 11.744 -4.474 -13.505 1.00 98.56 240 SER A O 1
ATOM 1919 N N . ALA A 1 241 ? 11.211 -4.219 -15.669 1.00 98.50 241 ALA A N 1
ATOM 1920 C CA . ALA A 1 241 ? 12.109 -3.106 -15.913 1.00 98.50 241 ALA A CA 1
ATOM 1921 C C . ALA A 1 241 ? 11.558 -2.212 -17.016 1.00 98.50 241 ALA A C 1
ATOM 1923 O O . ALA A 1 241 ? 11.041 -2.730 -18.015 1.00 98.50 241 ALA A O 1
ATOM 1924 N N . ALA A 1 242 ? 11.748 -0.904 -16.875 1.00 98.25 242 ALA A N 1
ATOM 1925 C CA . ALA A 1 242 ? 11.623 0.049 -17.964 1.00 98.25 242 ALA A CA 1
ATOM 1926 C C . ALA A 1 242 ? 12.978 0.247 -18.654 1.00 98.25 242 ALA A C 1
ATOM 1928 O O . ALA A 1 242 ? 14.026 0.368 -18.021 1.00 98.25 242 ALA A O 1
ATOM 1929 N N . VAL A 1 243 ? 12.970 0.211 -19.989 1.00 97.94 243 VAL A N 1
ATOM 1930 C CA . VAL A 1 243 ? 14.182 0.343 -20.809 1.00 97.94 243 VAL A CA 1
ATOM 1931 C C . VAL A 1 243 ? 13.940 1.220 -22.032 1.00 97.94 243 VAL A C 1
ATOM 1933 O O . VAL A 1 243 ? 12.840 1.266 -22.595 1.00 97.94 243 VAL A O 1
ATOM 1936 N N . PHE A 1 244 ? 15.003 1.871 -22.507 1.00 97.19 244 PHE A N 1
ATOM 1937 C CA . PHE A 1 244 ? 14.955 2.687 -23.720 1.00 97.19 244 PHE A CA 1
ATOM 1938 C C . PHE A 1 244 ? 14.554 1.902 -24.971 1.00 97.19 244 PHE A C 1
ATOM 1940 O O . PHE A 1 244 ? 14.965 0.766 -25.209 1.00 97.19 244 PHE A O 1
ATOM 1947 N N . ALA A 1 245 ? 13.788 2.554 -25.840 1.00 95.88 245 ALA A N 1
ATOM 1948 C CA . ALA A 1 245 ? 13.189 1.907 -27.000 1.00 95.88 245 ALA A CA 1
ATOM 1949 C C . ALA A 1 245 ? 14.138 1.623 -28.167 1.00 95.88 245 ALA A C 1
ATOM 1951 O O . ALA A 1 245 ? 13.825 0.796 -29.025 1.00 95.88 245 ALA A O 1
ATOM 1952 N N . THR A 1 246 ? 15.277 2.306 -28.226 1.00 93.81 246 THR A N 1
ATOM 1953 C CA . THR A 1 246 ? 16.178 2.298 -29.383 1.00 93.81 246 THR A CA 1
ATOM 1954 C C . THR A 1 246 ? 17.563 1.816 -28.977 1.00 93.81 246 THR A C 1
ATOM 1956 O O . THR A 1 246 ? 17.910 1.806 -27.797 1.00 93.81 246 THR A O 1
ATOM 1959 N N . SER A 1 247 ? 18.394 1.449 -29.952 1.00 93.56 247 SER A N 1
ATOM 1960 C CA . SER A 1 247 ? 19.773 1.023 -29.687 1.00 93.56 247 SER A CA 1
ATOM 1961 C C . SER A 1 247 ? 20.643 2.095 -29.033 1.00 93.56 247 SER A C 1
ATOM 1963 O O . SER A 1 247 ? 21.669 1.729 -28.465 1.00 93.56 247 SER A O 1
ATOM 1965 N N . TRP A 1 248 ? 20.260 3.381 -29.097 1.00 93.06 248 TRP A N 1
ATOM 1966 C CA . TRP A 1 248 ? 21.078 4.491 -28.600 1.00 93.06 248 TRP A CA 1
ATOM 1967 C C . TRP A 1 248 ? 21.477 4.270 -27.140 1.00 93.06 248 TRP A C 1
ATOM 1969 O O . TRP A 1 248 ? 22.662 4.097 -26.869 1.00 93.06 248 TRP A O 1
ATOM 1979 N N . TYR A 1 249 ? 20.497 4.145 -26.242 1.00 95.56 249 TYR A N 1
ATOM 1980 C CA . TYR A 1 249 ? 20.715 3.713 -24.856 1.00 95.56 249 TYR A CA 1
ATOM 1981 C C . TYR A 1 249 ? 20.354 2.242 -24.627 1.00 95.56 249 TYR A C 1
ATOM 1983 O O . TYR A 1 249 ? 20.836 1.629 -23.682 1.00 95.56 249 TYR A O 1
ATOM 1991 N N . GLY A 1 250 ? 19.556 1.623 -25.503 1.00 96.44 250 GLY A N 1
ATOM 1992 C CA . GLY A 1 250 ? 19.147 0.225 -25.362 1.00 96.44 250 GLY A CA 1
ATOM 1993 C C . GLY A 1 250 ? 20.319 -0.763 -25.338 1.00 96.44 250 GLY A C 1
ATOM 1994 O O . GLY A 1 250 ? 20.179 -1.855 -24.794 1.00 96.44 250 GLY A O 1
ATOM 1995 N N . ASN A 1 251 ? 21.472 -0.405 -25.917 1.00 96.81 251 ASN A N 1
ATOM 1996 C CA . ASN A 1 251 ? 22.690 -1.218 -25.856 1.00 96.81 251 ASN A CA 1
ATOM 1997 C C . ASN A 1 251 ? 23.422 -1.138 -24.505 1.00 96.81 251 ASN A C 1
ATOM 1999 O O . ASN A 1 251 ? 24.333 -1.932 -24.276 1.00 96.81 251 ASN A O 1
ATOM 2003 N N . ASN A 1 252 ? 23.036 -0.223 -23.610 1.00 97.94 252 ASN A N 1
ATOM 2004 C CA . ASN A 1 252 ? 23.601 -0.148 -22.264 1.00 97.94 252 ASN A CA 1
ATOM 2005 C C . ASN A 1 252 ? 23.058 -1.255 -21.356 1.00 97.94 252 ASN A C 1
ATOM 2007 O O . ASN A 1 252 ? 23.787 -1.706 -20.472 1.00 97.94 252 ASN A O 1
ATOM 2011 N N . TYR A 1 253 ? 21.838 -1.737 -21.603 1.00 98.19 253 TYR A N 1
ATOM 2012 C CA . TYR A 1 253 ? 21.241 -2.847 -20.862 1.00 98.19 253 TYR A CA 1
ATOM 2013 C C . TYR A 1 253 ? 21.792 -4.199 -21.313 1.00 98.19 253 TYR A C 1
ATOM 2015 O O . TYR A 1 253 ? 22.060 -4.437 -22.495 1.00 98.19 253 TYR A O 1
ATOM 2023 N N . ASP A 1 254 ? 21.923 -5.108 -20.354 1.00 97.44 254 ASP A N 1
ATOM 2024 C CA . ASP A 1 254 ? 22.274 -6.497 -20.613 1.00 97.44 254 ASP A CA 1
ATOM 2025 C C . ASP A 1 254 ? 21.007 -7.293 -20.985 1.00 97.44 254 ASP A C 1
ATOM 2027 O O . ASP A 1 254 ? 20.053 -7.305 -20.205 1.00 97.44 254 ASP A O 1
ATOM 2031 N N . PRO A 1 255 ? 20.946 -7.954 -22.158 1.00 94.56 255 PRO A N 1
ATOM 2032 C CA . PRO A 1 255 ? 19.785 -8.755 -22.539 1.00 94.56 255 PRO A CA 1
ATOM 2033 C C . PRO A 1 255 ? 19.517 -9.937 -21.599 1.00 94.56 255 PRO A C 1
ATOM 2035 O O . PRO A 1 255 ? 18.394 -10.437 -21.602 1.00 94.56 255 PRO A O 1
ATOM 2038 N N . GLU A 1 256 ? 20.492 -10.392 -20.799 1.00 96.31 256 GLU A N 1
ATOM 2039 C CA . GLU A 1 256 ? 20.259 -11.449 -19.805 1.00 96.31 256 GLU A CA 1
ATOM 2040 C C . GLU A 1 256 ? 19.257 -11.014 -18.720 1.00 96.31 256 GLU A C 1
ATOM 2042 O O . GLU A 1 256 ? 18.547 -11.867 -18.182 1.00 96.31 256 GLU A O 1
ATOM 2047 N N . LEU A 1 257 ? 19.112 -9.704 -18.473 1.00 97.75 257 LEU A N 1
ATOM 2048 C CA . LEU A 1 257 ? 18.153 -9.122 -17.529 1.00 97.75 257 LEU A CA 1
ATOM 2049 C C . LEU A 1 257 ? 16.752 -9.741 -17.656 1.00 97.75 257 LEU A C 1
ATOM 2051 O O . LEU A 1 257 ? 16.143 -10.101 -16.653 1.00 97.75 257 LEU A O 1
ATOM 2055 N N . VAL A 1 258 ? 16.268 -9.947 -18.889 1.00 96.62 258 VAL A N 1
ATOM 2056 C CA . VAL A 1 258 ? 14.915 -10.467 -19.173 1.00 96.62 258 VAL A CA 1
ATOM 2057 C C . VAL A 1 258 ? 14.634 -11.837 -18.543 1.00 96.62 258 VAL A C 1
ATOM 2059 O O . VAL A 1 258 ? 13.475 -12.198 -18.339 1.00 96.62 258 VAL A O 1
ATOM 2062 N N . ASN A 1 259 ? 15.673 -12.625 -18.248 1.00 96.50 259 ASN A N 1
ATOM 2063 C CA . ASN A 1 259 ? 15.522 -13.953 -17.655 1.00 96.50 259 ASN A CA 1
ATOM 2064 C C . ASN A 1 259 ? 15.033 -13.890 -16.204 1.00 96.50 259 ASN A C 1
ATOM 2066 O O . ASN A 1 259 ? 14.473 -14.869 -15.712 1.00 96.50 259 ASN A O 1
ATOM 2070 N N . TYR A 1 260 ? 15.222 -12.747 -15.545 1.00 97.94 260 TYR A N 1
ATOM 2071 C CA . TYR A 1 260 ? 14.860 -12.520 -14.148 1.00 97.94 260 TYR A CA 1
ATOM 2072 C C . TYR A 1 260 ? 13.592 -11.673 -13.994 1.00 97.94 260 TYR A C 1
ATOM 2074 O O . TYR A 1 260 ? 13.154 -11.439 -12.872 1.00 97.94 260 TYR A O 1
ATOM 2082 N N . LEU A 1 261 ? 12.992 -11.248 -15.111 1.00 97.94 261 LEU A N 1
ATOM 2083 C CA . LEU A 1 261 ? 11.819 -10.380 -15.142 1.00 97.94 261 LEU A CA 1
ATOM 2084 C C . LEU A 1 261 ? 10.595 -11.116 -15.681 1.00 97.94 261 LEU A C 1
ATOM 2086 O O . LEU A 1 261 ? 10.690 -11.953 -16.583 1.00 97.94 261 LEU A O 1
ATOM 2090 N N . ASP A 1 262 ? 9.422 -10.766 -15.178 1.00 97.12 262 ASP A N 1
ATOM 2091 C CA . ASP A 1 262 ? 8.121 -11.185 -15.685 1.00 97.12 262 ASP A CA 1
ATOM 2092 C C . ASP A 1 262 ? 7.806 -10.506 -17.024 1.00 97.12 262 ASP A C 1
ATOM 2094 O O . ASP A 1 262 ? 7.332 -11.182 -17.950 1.00 97.12 262 ASP A O 1
ATOM 2098 N N . TRP A 1 263 ? 8.172 -9.224 -17.154 1.00 96.88 263 TRP A N 1
ATOM 2099 C CA . TRP A 1 263 ? 8.131 -8.447 -18.395 1.00 96.88 263 TRP A CA 1
ATOM 2100 C C . TRP A 1 263 ? 9.166 -7.312 -18.427 1.00 96.88 263 TRP A C 1
ATOM 2102 O O . TRP A 1 263 ? 9.739 -6.930 -17.412 1.00 96.88 263 TRP A O 1
ATOM 2112 N N . VAL A 1 264 ? 9.363 -6.739 -19.613 1.00 97.94 264 VAL A N 1
ATOM 2113 C CA . VAL A 1 264 ? 10.148 -5.529 -19.864 1.00 97.94 264 VAL A CA 1
ATOM 2114 C C . VAL A 1 264 ? 9.242 -4.503 -20.537 1.00 97.94 264 VAL A C 1
ATOM 2116 O O . VAL A 1 264 ? 8.647 -4.779 -21.584 1.00 97.94 264 VAL A O 1
ATOM 2119 N N . GLY A 1 265 ? 9.123 -3.330 -19.923 1.00 97.94 265 GLY A N 1
ATOM 2120 C CA . GLY A 1 265 ? 8.462 -2.159 -20.476 1.00 97.94 265 GLY A CA 1
ATOM 2121 C C . GLY A 1 265 ? 9.414 -1.393 -21.388 1.00 97.94 265 GLY A C 1
ATOM 2122 O O . GLY A 1 265 ? 10.405 -0.827 -20.943 1.00 97.94 265 GLY A O 1
ATOM 2123 N N . ILE A 1 266 ? 9.125 -1.364 -22.682 1.00 98.19 266 ILE A N 1
ATOM 2124 C CA . ILE A 1 266 ? 9.897 -0.581 -23.643 1.00 98.19 266 ILE A CA 1
ATOM 2125 C C . ILE A 1 266 ? 9.291 0.814 -23.710 1.00 98.19 266 ILE A C 1
ATOM 2127 O O . ILE A 1 266 ? 8.153 0.963 -24.165 1.00 98.19 266 ILE A O 1
ATOM 2131 N N . MET A 1 267 ? 10.064 1.826 -23.317 1.00 97.44 267 MET A N 1
ATOM 2132 C CA . MET A 1 267 ? 9.678 3.241 -23.331 1.00 97.44 267 MET A CA 1
ATOM 2133 C C . MET A 1 267 ? 9.630 3.800 -24.761 1.00 97.44 267 MET A C 1
ATOM 2135 O O . MET A 1 267 ? 10.406 4.670 -25.142 1.00 97.44 267 MET A O 1
ATOM 2139 N N . SER A 1 268 ? 8.752 3.251 -25.607 1.00 97.00 268 SER A N 1
ATOM 2140 C CA . SER A 1 268 ? 8.562 3.618 -27.021 1.00 97.00 268 SER A CA 1
ATOM 2141 C C . SER A 1 268 ? 7.743 4.904 -27.197 1.00 97.00 268 SER A C 1
ATOM 2143 O O . SER A 1 268 ? 6.835 4.981 -28.030 1.00 97.00 268 SER A O 1
ATOM 2145 N N . TYR A 1 269 ? 8.057 5.892 -26.369 1.00 95.44 269 TYR A N 1
ATOM 2146 C CA . TYR A 1 269 ? 7.668 7.293 -26.458 1.00 95.44 269 TYR A CA 1
ATOM 2147 C C . TYR A 1 269 ? 8.939 8.145 -26.479 1.00 95.44 269 TYR A C 1
ATOM 2149 O O . TYR A 1 269 ? 10.047 7.614 -26.497 1.00 95.44 269 TYR A O 1
ATOM 2157 N N . ASP A 1 270 ? 8.782 9.465 -26.548 1.00 94.25 270 ASP A N 1
ATOM 2158 C CA . ASP A 1 270 ? 9.901 10.412 -26.624 1.00 94.25 270 ASP A CA 1
ATOM 2159 C C . ASP A 1 270 ? 10.869 10.121 -27.776 1.00 94.25 270 ASP A C 1
ATOM 2161 O O . ASP A 1 270 ? 12.028 10.520 -27.748 1.00 94.25 270 ASP A O 1
ATOM 2165 N N . LEU A 1 271 ? 10.379 9.471 -28.839 1.00 94.62 271 LEU A N 1
ATOM 2166 C CA . LEU A 1 271 ? 11.146 9.229 -30.065 1.00 94.62 271 LEU A CA 1
ATOM 2167 C C . LEU A 1 271 ? 11.407 10.529 -30.839 1.00 94.62 271 LEU A C 1
ATOM 2169 O O . LEU A 1 271 ? 12.275 10.572 -31.709 1.00 94.62 271 LEU A O 1
ATOM 2173 N N . THR A 1 272 ? 10.669 11.585 -30.495 1.00 93.75 272 THR A N 1
ATOM 2174 C CA . THR A 1 272 ? 10.891 12.981 -30.869 1.00 93.75 272 THR A CA 1
ATOM 2175 C C . THR A 1 272 ? 10.438 13.892 -29.722 1.00 93.75 272 THR A C 1
ATOM 2177 O O . THR A 1 272 ? 9.628 13.490 -28.892 1.00 93.75 272 THR A O 1
ATOM 2180 N N . GLY A 1 273 ? 10.902 15.140 -29.690 1.00 92.62 273 GLY A N 1
ATOM 2181 C CA . GLY A 1 273 ? 10.434 16.184 -28.772 1.00 92.62 273 GLY A CA 1
ATOM 2182 C C . GLY A 1 273 ? 11.271 16.384 -27.503 1.00 92.62 273 GLY A C 1
ATOM 2183 O O . GLY A 1 273 ? 11.412 17.519 -27.051 1.00 92.62 273 GLY A O 1
ATOM 2184 N N . SER A 1 274 ? 11.882 15.338 -26.941 1.00 89.69 274 SER A N 1
ATOM 2185 C CA . SER A 1 274 ? 12.495 15.392 -25.600 1.00 89.69 274 SER A CA 1
ATOM 2186 C C . SER A 1 274 ? 13.881 16.060 -25.519 1.00 89.69 274 SER A C 1
ATOM 2188 O O . SER A 1 274 ? 14.341 16.329 -24.411 1.00 89.69 274 SER A O 1
ATOM 2190 N N . TRP A 1 275 ? 14.516 16.409 -26.649 1.00 87.31 275 TRP A N 1
ATOM 2191 C CA . TRP A 1 275 ? 15.811 17.113 -26.718 1.00 87.31 275 TRP A CA 1
ATOM 2192 C C . TRP A 1 275 ? 15.812 18.258 -27.749 1.00 87.31 275 TRP A C 1
ATOM 2194 O O . TRP A 1 275 ? 15.016 18.270 -28.686 1.00 87.31 275 TRP A O 1
ATOM 2204 N N . ASN A 1 276 ? 16.723 19.231 -27.605 1.00 86.44 276 ASN A N 1
ATOM 2205 C CA . ASN A 1 276 ? 16.738 20.465 -28.418 1.00 86.44 276 ASN A CA 1
ATOM 2206 C C . ASN A 1 276 ? 16.871 20.214 -29.929 1.00 86.44 276 ASN A C 1
ATOM 2208 O O . ASN A 1 276 ? 16.223 20.877 -30.732 1.00 86.44 276 ASN A O 1
ATOM 2212 N N . ALA A 1 277 ? 17.719 19.259 -30.315 1.00 84.56 277 ALA A N 1
ATOM 2213 C CA . ALA A 1 277 ? 17.982 18.916 -31.715 1.00 84.56 277 ALA A CA 1
ATOM 2214 C C . ALA A 1 277 ? 16.996 17.875 -32.278 1.00 84.56 277 ALA A C 1
ATOM 2216 O O . ALA A 1 277 ? 17.290 17.228 -33.280 1.00 84.56 277 ALA A O 1
ATOM 2217 N N . SER A 1 278 ? 15.865 17.643 -31.610 1.00 88.88 278 SER A N 1
ATOM 2218 C CA . SER A 1 278 ? 14.911 16.621 -32.030 1.00 88.88 278 SER A CA 1
ATOM 2219 C C . SER A 1 278 ? 14.176 17.032 -33.309 1.00 88.88 278 SER A C 1
ATOM 2221 O O . SER A 1 278 ? 13.785 18.201 -33.418 1.00 88.88 278 SER A O 1
ATOM 2223 N N . PRO A 1 279 ? 13.969 16.116 -34.279 1.00 91.12 279 PRO A N 1
ATOM 2224 C CA . PRO A 1 279 ? 13.117 16.413 -35.421 1.00 91.12 279 PRO A CA 1
ATOM 2225 C C . PRO A 1 279 ? 11.665 16.618 -34.965 1.00 91.12 279 PRO A C 1
ATOM 2227 O O . PRO A 1 279 ? 11.198 16.002 -34.007 1.00 91.12 279 PRO A O 1
ATOM 2230 N N . VAL A 1 280 ? 10.935 17.477 -35.673 1.00 92.00 280 VAL A N 1
ATOM 2231 C CA . VAL A 1 280 ? 9.494 17.675 -35.483 1.00 92.00 280 VAL A CA 1
ATOM 2232 C C . VAL A 1 280 ? 8.750 16.478 -36.063 1.00 92.00 280 VAL A C 1
ATOM 2234 O O . VAL A 1 280 ? 8.900 16.169 -37.247 1.00 92.00 280 VAL A O 1
ATOM 2237 N N . GLY A 1 281 ? 7.942 15.810 -35.245 1.00 94.00 281 GLY A N 1
ATOM 2238 C CA . GLY A 1 281 ? 7.211 14.624 -35.669 1.00 94.00 281 GLY A CA 1
ATOM 2239 C C . GLY A 1 281 ? 6.511 13.891 -34.526 1.00 94.00 281 GLY A C 1
ATOM 2240 O O . GLY A 1 281 ? 6.527 14.351 -33.382 1.00 94.00 281 GLY A O 1
ATOM 2241 N N . PRO A 1 282 ? 5.868 12.752 -34.831 1.00 94.69 282 PRO A N 1
ATOM 2242 C CA . PRO A 1 282 ? 5.228 11.922 -33.823 1.00 94.69 282 PRO A CA 1
ATOM 2243 C C . PRO A 1 282 ? 6.257 11.243 -32.914 1.00 94.69 282 PRO A C 1
ATOM 2245 O O . PRO A 1 282 ? 7.144 10.542 -33.390 1.00 94.69 282 PRO A O 1
ATOM 2248 N N . HIS A 1 283 ? 6.063 11.358 -31.599 1.00 94.50 283 HIS A N 1
ATOM 2249 C CA . HIS A 1 283 ? 6.967 10.760 -30.609 1.00 94.50 283 HIS A CA 1
ATOM 2250 C C . HIS A 1 283 ? 6.676 9.283 -30.285 1.00 94.50 283 HIS A C 1
ATOM 2252 O O . HIS A 1 283 ? 7.413 8.675 -29.515 1.00 94.50 283 HIS A O 1
ATOM 2258 N N . THR A 1 284 ? 5.608 8.694 -30.843 1.00 95.56 284 THR A N 1
ATOM 2259 C CA . THR A 1 284 ? 5.183 7.315 -30.525 1.00 95.56 284 THR A CA 1
ATOM 2260 C C . THR A 1 284 ? 4.376 6.630 -31.649 1.00 95.56 284 THR A C 1
ATOM 2262 O O . THR A 1 284 ? 3.497 5.799 -31.401 1.00 95.56 284 THR A O 1
ATOM 2265 N N . ALA A 1 285 ? 4.639 6.983 -32.913 1.00 94.19 285 ALA A N 1
ATOM 2266 C CA . ALA A 1 285 ? 3.930 6.399 -34.057 1.00 94.19 285 ALA A CA 1
ATOM 2267 C C . ALA A 1 285 ? 4.048 4.865 -34.084 1.00 94.19 285 ALA A C 1
ATOM 2269 O O . ALA A 1 285 ? 5.120 4.323 -33.820 1.00 94.19 285 ALA A O 1
ATOM 2270 N N . ILE A 1 286 ? 2.953 4.170 -34.419 1.00 94.19 286 ILE A N 1
ATOM 2271 C CA . ILE A 1 286 ? 2.935 2.699 -34.471 1.00 94.19 286 ILE A CA 1
ATOM 2272 C C . ILE A 1 286 ? 3.871 2.199 -35.569 1.00 94.19 286 ILE A C 1
ATOM 2274 O O . ILE A 1 286 ? 4.820 1.481 -35.276 1.00 94.19 286 ILE A O 1
ATOM 2278 N N . ASP A 1 287 ? 3.589 2.580 -36.815 1.00 92.00 287 ASP A N 1
ATOM 2279 C CA . ASP A 1 287 ? 4.253 2.051 -38.005 1.00 92.00 287 ASP A CA 1
ATOM 2280 C C . ASP A 1 287 ? 5.561 2.784 -38.322 1.00 92.00 287 ASP A C 1
ATOM 2282 O O . ASP A 1 287 ? 5.676 3.999 -38.123 1.00 92.00 287 ASP A O 1
ATOM 2286 N N . GLN A 1 288 ? 6.512 2.065 -38.925 1.00 90.50 288 GLN A N 1
ATOM 2287 C CA . GLN A 1 288 ? 7.747 2.654 -39.431 1.00 90.50 288 GLN A CA 1
ATOM 2288 C C . GLN A 1 288 ? 7.484 3.779 -40.443 1.00 90.50 288 GLN A C 1
ATOM 2290 O O . GLN A 1 288 ? 6.853 3.592 -41.492 1.00 90.50 288 GLN A O 1
ATOM 2295 N N . ILE A 1 289 ? 8.087 4.943 -40.195 1.00 90.56 289 ILE A N 1
ATOM 2296 C CA . ILE A 1 289 ? 7.980 6.119 -41.062 1.00 90.56 289 ILE A CA 1
ATOM 2297 C C . ILE A 1 289 ? 9.039 6.044 -42.167 1.00 90.56 289 ILE A C 1
ATOM 2299 O O . ILE A 1 289 ? 10.118 6.635 -42.108 1.00 90.56 289 ILE A O 1
ATOM 2303 N N . ARG A 1 290 ? 8.707 5.299 -43.225 1.00 85.75 290 ARG A N 1
ATOM 2304 C CA . ARG A 1 290 ? 9.603 5.047 -44.372 1.00 85.75 290 ARG A CA 1
ATOM 2305 C C . ARG A 1 290 ? 9.876 6.277 -45.242 1.00 85.75 290 ARG A C 1
ATOM 2307 O O . ARG A 1 290 ? 10.850 6.286 -45.987 1.00 85.75 290 ARG A O 1
ATOM 2314 N N . LYS A 1 291 ? 8.975 7.260 -45.210 1.00 86.50 291 LYS A N 1
ATOM 2315 C CA . LYS A 1 291 ? 9.040 8.505 -45.982 1.00 86.50 291 LYS A CA 1
ATOM 2316 C C . LYS A 1 291 ? 8.894 9.672 -45.029 1.00 86.50 291 LYS A C 1
ATOM 2318 O O . LYS A 1 291 ? 7.828 9.847 -44.443 1.00 86.50 291 LYS A O 1
ATOM 2323 N N . GLN A 1 292 ? 9.969 10.428 -44.863 1.00 87.00 292 GLN A N 1
ATOM 2324 C CA . GLN A 1 292 ? 10.028 11.529 -43.900 1.00 87.00 292 GLN A CA 1
ATOM 2325 C C . GLN A 1 292 ? 9.802 12.893 -44.553 1.00 87.00 292 GLN A C 1
ATOM 2327 O O . GLN A 1 292 ? 9.669 13.894 -43.859 1.00 87.00 292 GLN A O 1
ATOM 2332 N N . GLU A 1 293 ? 9.682 12.925 -45.884 1.00 85.81 293 GLU A N 1
ATOM 2333 C CA . GLU A 1 293 ? 9.391 14.121 -46.672 1.00 85.81 293 GLU A CA 1
ATOM 2334 C C . GLU A 1 293 ? 8.172 14.913 -46.173 1.00 85.81 293 GLU A C 1
ATOM 2336 O O . GLU A 1 293 ? 8.277 16.137 -46.124 1.00 85.81 293 GLU A O 1
ATOM 2341 N N . PRO A 1 294 ? 7.057 14.282 -45.736 1.00 88.00 294 PRO A N 1
ATOM 2342 C CA . PRO A 1 294 ? 5.903 15.022 -45.221 1.00 88.00 294 PRO A CA 1
ATOM 2343 C C . PRO A 1 294 ? 6.201 15.892 -43.995 1.00 88.00 294 PRO A C 1
ATOM 2345 O O . PRO A 1 294 ? 5.489 16.861 -43.766 1.00 88.00 294 PRO A O 1
ATOM 2348 N N . TYR A 1 295 ? 7.245 15.571 -43.225 1.00 89.44 295 TYR A N 1
ATOM 2349 C CA . TYR A 1 295 ? 7.605 16.301 -42.009 1.00 89.44 295 TYR A CA 1
ATOM 2350 C C . TYR A 1 295 ? 8.637 17.403 -42.265 1.00 89.44 295 TYR A C 1
ATOM 2352 O O . TYR A 1 295 ? 8.907 18.189 -41.362 1.00 89.44 295 TYR A O 1
ATOM 2360 N N . ILE A 1 296 ? 9.228 17.486 -43.465 1.00 85.69 296 ILE A N 1
ATOM 2361 C CA . ILE A 1 296 ? 10.302 18.450 -43.769 1.00 85.69 296 ILE A CA 1
ATOM 2362 C C . ILE A 1 296 ? 9.810 19.892 -43.606 1.00 85.69 296 ILE A C 1
ATOM 2364 O O . ILE A 1 296 ? 10.495 20.710 -43.000 1.00 85.69 296 ILE A O 1
ATOM 2368 N N . GLU A 1 297 ? 8.609 20.199 -44.096 1.00 83.00 297 GLU A N 1
ATOM 2369 C CA . GLU A 1 297 ? 8.027 21.547 -44.008 1.00 83.00 297 GLU A CA 1
ATOM 2370 C C . GLU A 1 297 ? 7.601 21.925 -42.578 1.00 83.00 297 GLU A C 1
ATOM 2372 O O . GLU A 1 297 ? 7.359 23.094 -42.284 1.00 83.00 297 GLU A O 1
ATOM 2377 N N . GLU A 1 298 ? 7.524 20.943 -41.677 1.00 87.62 298 GLU A N 1
ATOM 2378 C CA . GLU A 1 298 ? 7.172 21.136 -40.269 1.00 87.62 298 GLU A CA 1
ATOM 2379 C C . GLU A 1 298 ? 8.391 21.358 -39.376 1.00 87.62 298 GLU A C 1
ATOM 2381 O O . GLU A 1 298 ? 8.228 21.650 -38.197 1.00 87.62 298 GLU A O 1
ATOM 2386 N N . GLN A 1 299 ? 9.611 21.205 -39.892 1.00 89.19 299 GLN A N 1
ATOM 2387 C CA . GLN A 1 299 ? 10.800 21.301 -39.055 1.00 89.19 299 GLN A CA 1
ATOM 2388 C C . GLN A 1 299 ? 11.018 22.724 -38.523 1.00 89.19 299 GLN A C 1
ATOM 2390 O O . GLN A 1 299 ? 10.730 23.737 -39.167 1.00 89.19 299 GLN A O 1
ATOM 2395 N N . GLN A 1 300 ? 11.576 22.802 -37.316 1.00 87.25 300 GLN A N 1
ATOM 2396 C CA . GLN A 1 300 ? 11.956 24.070 -36.696 1.00 87.25 300 GLN A CA 1
ATOM 2397 C C . GLN A 1 300 ? 13.204 24.703 -37.339 1.00 87.25 300 GLN A C 1
ATOM 2399 O O . GLN A 1 300 ? 13.424 25.903 -37.200 1.00 87.25 300 GLN A O 1
ATOM 2404 N N . GLY A 1 301 ? 13.981 23.924 -38.091 1.00 79.56 301 GLY A N 1
ATOM 2405 C CA . GLY A 1 301 ? 15.149 24.357 -38.854 1.00 79.56 301 GLY A CA 1
ATOM 2406 C C . GLY A 1 301 ? 15.546 23.307 -39.891 1.00 79.56 301 GLY A C 1
ATOM 2407 O O . GLY A 1 301 ? 14.713 22.500 -40.301 1.00 79.56 301 GLY A O 1
ATOM 2408 N N . GLU A 1 302 ? 16.814 23.300 -40.314 1.00 75.38 302 GLU A N 1
ATOM 2409 C CA . GLU A 1 302 ? 17.345 22.186 -41.111 1.00 75.38 302 GLU A CA 1
ATOM 2410 C C . GLU A 1 302 ? 17.157 20.861 -40.366 1.00 75.38 302 GLU A C 1
ATOM 2412 O O . GLU A 1 302 ? 17.235 20.809 -39.135 1.00 75.38 302 GLU A O 1
ATOM 2417 N N . TRP A 1 303 ? 16.911 19.786 -41.117 1.00 79.50 303 TRP A N 1
ATOM 2418 C CA . TRP A 1 303 ? 16.771 18.463 -40.524 1.00 79.50 303 TRP A CA 1
ATOM 2419 C C . TRP A 1 303 ? 18.023 18.125 -39.693 1.00 79.50 303 TRP A C 1
ATOM 2421 O O . TRP A 1 303 ? 19.139 18.268 -40.208 1.00 79.50 303 TRP A O 1
ATOM 2431 N N . PRO A 1 304 ? 17.881 17.666 -38.439 1.00 71.50 304 PRO A N 1
ATOM 2432 C CA . PRO A 1 304 ? 19.019 17.485 -37.545 1.00 71.50 304 PRO A CA 1
ATOM 2433 C C . PRO A 1 304 ? 20.089 16.524 -38.096 1.00 71.50 304 PRO A C 1
ATOM 2435 O O . PRO A 1 304 ? 19.804 15.616 -38.879 1.00 71.50 304 PRO A O 1
ATOM 2438 N N . GLY A 1 305 ? 21.347 16.748 -37.688 1.00 63.59 305 GLY A N 1
ATOM 2439 C CA . GLY A 1 305 ? 22.500 15.851 -37.881 1.00 63.59 305 GLY A CA 1
ATOM 2440 C C . GLY A 1 305 ? 22.756 15.345 -39.312 1.00 63.59 305 GLY A C 1
ATOM 2441 O O . GLY A 1 305 ? 23.116 14.183 -39.507 1.00 63.59 305 GLY A O 1
ATOM 2442 N N . GLY A 1 306 ? 22.590 16.205 -40.322 1.00 66.06 306 GLY A N 1
ATOM 2443 C CA . GLY A 1 306 ? 22.974 15.907 -41.709 1.00 66.06 306 GLY A CA 1
ATOM 2444 C C . GLY A 1 306 ? 21.885 15.261 -42.572 1.00 66.06 306 GLY A C 1
ATOM 2445 O O . GLY A 1 306 ? 22.206 14.716 -43.626 1.00 66.06 306 GLY A O 1
ATOM 2446 N N . GLY A 1 307 ? 20.616 15.327 -42.152 1.00 72.88 307 GLY A N 1
ATOM 2447 C CA . GLY A 1 307 ? 19.463 14.929 -42.966 1.00 72.88 307 GLY A CA 1
ATOM 2448 C C . GLY A 1 307 ? 18.666 13.737 -42.424 1.00 72.88 307 GLY A C 1
ATOM 2449 O O . GLY A 1 307 ? 19.073 13.044 -41.491 1.00 72.88 307 GLY A O 1
ATOM 2450 N N . ASN A 1 308 ? 17.515 13.486 -43.050 1.00 74.69 308 ASN A N 1
ATOM 2451 C CA . ASN A 1 308 ? 16.536 12.464 -42.651 1.00 74.69 308 ASN A CA 1
ATOM 2452 C C . ASN A 1 308 ? 17.055 11.020 -42.686 1.00 74.69 308 ASN A C 1
ATOM 2454 O O . ASN A 1 308 ? 16.530 10.164 -41.981 1.00 74.69 308 ASN A O 1
ATOM 2458 N N . ALA A 1 309 ? 18.105 10.748 -43.460 1.00 71.31 309 ALA A N 1
ATOM 2459 C CA . ALA A 1 309 ? 18.747 9.439 -43.498 1.00 71.31 309 ALA A CA 1
ATOM 2460 C C . ALA A 1 309 ? 19.532 9.113 -42.213 1.00 71.31 309 ALA A C 1
ATOM 2462 O O . ALA A 1 309 ? 19.619 7.946 -41.840 1.00 71.31 309 ALA A O 1
ATOM 2463 N N . ASN A 1 310 ? 20.091 10.130 -41.545 1.00 68.50 310 ASN A N 1
ATOM 2464 C CA . ASN A 1 310 ? 20.932 9.954 -40.356 1.00 68.50 310 ASN A CA 1
ATOM 2465 C C . ASN A 1 310 ? 20.148 10.118 -39.050 1.00 68.50 310 ASN A C 1
ATOM 2467 O O . ASN A 1 310 ? 20.521 9.522 -38.046 1.00 68.50 310 ASN A O 1
ATOM 2471 N N . ASN A 1 311 ? 19.065 10.902 -39.069 1.00 74.50 311 ASN A N 1
ATOM 2472 C CA . ASN A 1 311 ? 18.214 11.151 -37.902 1.00 74.50 311 ASN A CA 1
ATOM 2473 C C . ASN A 1 311 ? 16.751 10.863 -38.242 1.00 74.50 311 ASN A C 1
ATOM 2475 O O . ASN A 1 311 ? 15.965 11.805 -38.376 1.00 74.50 311 ASN A O 1
ATOM 2479 N N . PRO A 1 312 ? 16.390 9.586 -38.454 1.00 85.44 312 PRO A N 1
ATOM 2480 C CA . PRO A 1 312 ? 15.024 9.231 -38.778 1.00 85.44 312 PRO A CA 1
ATOM 2481 C C . PRO A 1 312 ? 14.095 9.455 -37.577 1.00 85.44 312 PRO A C 1
ATOM 2483 O O . PRO A 1 312 ? 14.467 9.172 -36.441 1.00 85.44 312 PRO A O 1
ATOM 2486 N N . ILE A 1 313 ? 12.856 9.880 -37.835 1.00 90.38 313 ILE A N 1
ATOM 2487 C CA . ILE A 1 313 ? 11.766 9.729 -36.860 1.00 90.38 313 ILE A CA 1
ATOM 2488 C C . ILE A 1 313 ? 11.497 8.230 -36.678 1.00 90.38 313 ILE A C 1
ATOM 2490 O O . ILE A 1 313 ? 11.165 7.541 -37.646 1.00 90.38 313 ILE A O 1
ATOM 2494 N N . LEU A 1 314 ? 11.667 7.742 -35.450 1.00 91.75 314 LEU A N 1
ATOM 2495 C CA . LEU A 1 314 ? 11.513 6.332 -35.091 1.00 91.75 314 LEU A CA 1
ATOM 2496 C C . LEU A 1 314 ? 10.072 6.001 -34.679 1.00 91.75 314 LEU A C 1
ATOM 2498 O O . LEU A 1 314 ? 9.266 6.884 -34.384 1.00 91.75 314 LEU A O 1
ATOM 2502 N N . SER A 1 315 ? 9.761 4.707 -34.648 1.00 94.50 315 SER A N 1
ATOM 2503 C CA . SER A 1 315 ? 8.421 4.171 -34.384 1.00 94.50 315 SER A CA 1
ATOM 2504 C C . SER A 1 315 ? 8.419 3.023 -33.369 1.00 94.50 315 SER A C 1
ATOM 2506 O O . SER A 1 315 ? 9.446 2.399 -33.095 1.00 94.50 315 SER A O 1
ATOM 2508 N N . VAL A 1 316 ? 7.232 2.698 -32.852 1.00 95.88 316 VAL A N 1
ATOM 2509 C CA . VAL A 1 316 ? 6.984 1.551 -31.964 1.00 95.88 316 VAL A CA 1
ATOM 2510 C C . VAL A 1 316 ? 7.316 0.225 -32.660 1.00 95.88 316 VAL A C 1
ATOM 2512 O O . VAL A 1 316 ? 7.886 -0.669 -32.036 1.00 95.88 316 VAL A O 1
ATOM 2515 N N . GLU A 1 317 ? 6.997 0.090 -33.950 1.00 94.94 317 GLU A N 1
ATOM 2516 C CA . GLU A 1 317 ? 7.314 -1.084 -34.774 1.00 94.94 317 GLU A CA 1
ATOM 2517 C C . GLU A 1 317 ? 8.834 -1.308 -34.882 1.00 94.94 317 GLU A C 1
ATOM 2519 O O . GLU A 1 317 ? 9.316 -2.422 -34.664 1.00 94.94 317 GLU A O 1
ATOM 2524 N N . GLU A 1 318 ? 9.611 -0.245 -35.110 1.00 94.25 318 GLU A N 1
ATOM 2525 C CA . GLU A 1 318 ? 11.076 -0.329 -35.151 1.00 94.25 318 GLU A CA 1
ATOM 2526 C C . GLU A 1 318 ? 11.688 -0.672 -33.792 1.00 94.25 318 GLU A C 1
ATOM 2528 O O . GLU A 1 318 ? 12.608 -1.491 -33.724 1.00 94.25 318 GLU A O 1
ATOM 2533 N N . SER A 1 319 ? 11.164 -0.101 -32.706 1.00 96.44 319 SER A N 1
ATOM 2534 C CA . SER A 1 319 ? 11.570 -0.460 -31.345 1.00 96.44 319 SER A CA 1
ATOM 2535 C C . SER A 1 319 ? 11.282 -1.930 -31.037 1.00 96.44 319 SER A C 1
ATOM 2537 O O . SER A 1 319 ? 12.137 -2.631 -30.492 1.00 96.44 319 SER A O 1
ATOM 2539 N N . LEU A 1 320 ? 10.117 -2.439 -31.448 1.00 96.12 320 LEU A N 1
ATOM 2540 C CA . LEU A 1 320 ? 9.780 -3.854 -31.312 1.00 96.12 320 LEU A CA 1
ATOM 2541 C C . LEU A 1 320 ? 10.760 -4.742 -32.091 1.00 96.12 320 LEU A C 1
ATOM 2543 O O . LEU A 1 320 ? 11.183 -5.779 -31.572 1.00 96.12 320 LEU A O 1
ATOM 2547 N N . TRP A 1 321 ? 11.140 -4.372 -33.316 1.00 95.81 321 TRP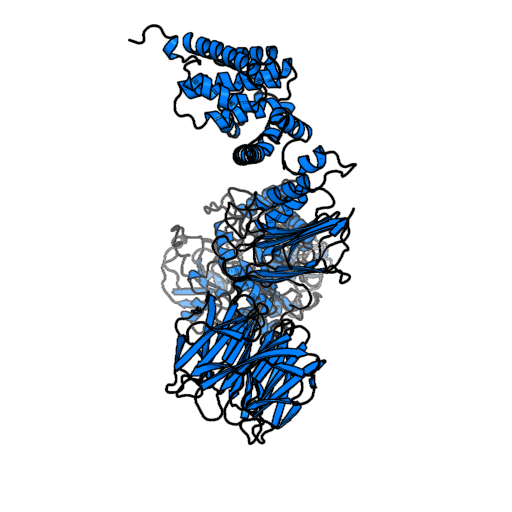 A N 1
ATOM 2548 C CA . TRP A 1 321 ? 12.131 -5.133 -34.080 1.00 95.81 321 TRP A CA 1
ATOM 2549 C C . TRP A 1 321 ? 13.507 -5.107 -33.429 1.00 95.81 321 TRP A C 1
ATOM 2551 O O . TRP A 1 321 ? 14.123 -6.164 -33.308 1.00 95.81 321 TRP A O 1
ATOM 2561 N N . TYR A 1 322 ? 13.965 -3.941 -32.969 1.00 96.19 322 TYR A N 1
ATOM 2562 C CA . TYR A 1 322 ? 15.233 -3.819 -32.256 1.00 96.19 322 TYR A CA 1
ATOM 2563 C C . TYR A 1 322 ? 15.294 -4.764 -31.055 1.00 96.19 322 TYR A C 1
ATOM 2565 O O . TYR A 1 322 ? 16.279 -5.486 -30.885 1.00 96.19 322 TYR A O 1
ATOM 2573 N N . TRP A 1 323 ? 14.224 -4.824 -30.263 1.00 97.06 323 TRP A N 1
ATOM 2574 C CA . TRP A 1 323 ? 14.187 -5.690 -29.094 1.00 97.06 323 TRP A CA 1
ATOM 2575 C C . TRP A 1 323 ? 13.961 -7.166 -29.430 1.00 97.06 323 TRP A C 1
ATOM 2577 O O . TRP A 1 323 ? 14.503 -8.006 -28.723 1.00 97.06 323 TRP A O 1
ATOM 2587 N N . THR A 1 324 ? 13.214 -7.519 -30.484 1.00 95.12 324 THR A N 1
ATOM 2588 C CA . THR A 1 324 ? 12.670 -8.891 -30.632 1.00 95.12 324 THR A CA 1
ATOM 2589 C C . THR A 1 324 ? 13.012 -9.616 -31.927 1.00 95.12 324 THR A C 1
ATOM 2591 O O . THR A 1 324 ? 12.933 -10.842 -31.967 1.00 95.12 324 THR A O 1
ATOM 2594 N N . ASN A 1 325 ? 13.374 -8.907 -32.997 1.00 93.75 325 ASN A N 1
ATOM 2595 C CA . ASN A 1 325 ? 13.606 -9.539 -34.291 1.00 93.75 325 ASN A CA 1
ATOM 2596 C C . ASN A 1 325 ? 15.090 -9.957 -34.413 1.00 93.75 325 ASN A C 1
ATOM 2598 O O . ASN A 1 325 ? 15.967 -9.090 -34.372 1.00 93.75 325 ASN A O 1
ATOM 2602 N N . PRO A 1 326 ? 15.403 -11.257 -34.600 1.00 91.12 326 PRO A N 1
ATOM 2603 C CA . PRO A 1 326 ? 16.785 -11.753 -34.665 1.00 91.12 326 PRO A CA 1
ATOM 2604 C C . PRO A 1 326 ? 17.589 -11.191 -35.843 1.00 91.12 326 PRO A C 1
ATOM 2606 O O . PRO A 1 326 ? 18.819 -11.254 -35.839 1.00 91.12 326 PRO A O 1
ATOM 2609 N N . PHE A 1 327 ? 16.905 -10.657 -36.855 1.00 91.50 327 PHE A N 1
ATOM 2610 C CA . PHE A 1 327 ? 17.511 -10.118 -38.065 1.00 91.50 327 PHE A CA 1
ATOM 2611 C C . PHE A 1 327 ? 17.610 -8.590 -38.062 1.00 91.50 327 PHE A C 1
ATOM 2613 O O . PHE A 1 327 ? 18.172 -8.013 -38.997 1.00 91.50 327 PHE A O 1
ATOM 2620 N N . PHE A 1 328 ? 17.074 -7.912 -37.041 1.00 91.50 328 PHE A N 1
ATOM 2621 C CA . PHE A 1 328 ? 17.208 -6.465 -36.942 1.00 91.50 328 PHE A CA 1
ATOM 2622 C C . PHE A 1 328 ? 18.676 -6.091 -36.740 1.00 91.50 328 PHE A C 1
ATOM 2624 O O . PHE A 1 328 ? 19.379 -6.638 -35.887 1.00 91.50 328 PHE A O 1
ATOM 2631 N N . THR A 1 329 ? 19.161 -5.140 -37.531 1.00 89.00 329 THR A N 1
ATOM 2632 C CA . THR A 1 329 ? 20.487 -4.551 -37.353 1.00 89.00 329 THR A CA 1
ATOM 2633 C C . THR A 1 329 ? 20.486 -3.119 -37.852 1.00 89.00 329 THR A C 1
ATOM 2635 O O . THR A 1 329 ? 19.969 -2.831 -38.933 1.00 89.00 329 THR A O 1
ATOM 2638 N N . ASN A 1 330 ? 21.128 -2.242 -37.089 1.00 87.69 330 ASN A N 1
ATOM 2639 C CA . ASN A 1 330 ? 21.439 -0.881 -37.492 1.00 87.69 330 ASN A CA 1
ATOM 2640 C C . ASN A 1 330 ? 22.949 -0.606 -37.359 1.00 87.69 330 ASN A C 1
ATOM 2642 O O . ASN A 1 330 ? 23.760 -1.528 -37.269 1.00 87.69 330 ASN A O 1
ATOM 2646 N N . TRP A 1 331 ? 23.338 0.668 -37.378 1.00 84.69 331 TRP A N 1
ATOM 2647 C CA . TRP A 1 331 ? 24.739 1.080 -37.316 1.00 84.69 331 TRP A CA 1
ATOM 2648 C C . TRP A 1 331 ? 25.432 0.739 -35.980 1.00 84.69 331 TRP A C 1
ATOM 2650 O O . TRP A 1 331 ? 26.648 0.569 -35.978 1.00 84.69 331 TRP A O 1
ATOM 2660 N N . GLN A 1 332 ? 24.690 0.564 -34.875 1.00 89.50 332 GLN A N 1
ATOM 2661 C CA . GLN A 1 332 ? 25.237 0.129 -33.579 1.00 89.50 332 GLN A CA 1
ATOM 2662 C C . GLN A 1 332 ? 25.344 -1.399 -33.455 1.00 89.50 332 GLN A C 1
ATOM 2664 O O . GLN A 1 332 ? 25.905 -1.893 -32.479 1.00 89.50 332 GLN A O 1
ATOM 2669 N N . GLY A 1 333 ? 24.832 -2.161 -34.425 1.00 89.56 333 GLY A N 1
ATOM 2670 C CA . GLY A 1 333 ? 24.904 -3.621 -34.459 1.00 89.56 333 GLY A CA 1
ATOM 2671 C C . GLY A 1 333 ? 23.542 -4.310 -34.385 1.00 89.56 333 GLY A C 1
ATOM 2672 O O . GLY A 1 333 ? 22.499 -3.722 -34.682 1.00 89.56 333 GLY A O 1
ATOM 2673 N N . LYS A 1 334 ? 23.569 -5.605 -34.055 1.00 90.69 334 LYS A N 1
ATOM 2674 C CA . LYS A 1 334 ? 22.375 -6.461 -34.007 1.00 90.69 334 LYS A CA 1
ATOM 2675 C C . LYS A 1 334 ? 21.435 -6.057 -32.870 1.00 90.69 334 LYS A C 1
ATOM 2677 O O . LYS A 1 334 ? 21.894 -5.615 -31.817 1.00 90.69 334 LYS A O 1
ATOM 2682 N N . GLY A 1 335 ? 20.138 -6.276 -33.085 1.00 92.69 335 GLY A N 1
ATOM 2683 C CA . GLY A 1 335 ? 19.109 -6.171 -32.051 1.00 92.69 335 GLY A CA 1
ATOM 2684 C C . GLY A 1 335 ? 19.287 -7.171 -30.900 1.00 92.69 335 GLY A C 1
ATOM 2685 O O . GLY A 1 335 ? 20.221 -7.976 -30.874 1.00 92.69 335 GLY A O 1
ATOM 2686 N N . GLN A 1 336 ? 18.378 -7.113 -29.930 1.00 94.69 336 GLN A N 1
ATOM 2687 C CA . GLN A 1 336 ? 18.478 -7.832 -28.654 1.00 94.69 336 GLN A CA 1
ATOM 2688 C C . GLN A 1 336 ? 17.898 -9.255 -28.701 1.00 94.69 336 GLN A C 1
ATOM 2690 O O . GLN A 1 336 ? 18.280 -10.090 -27.887 1.00 94.69 336 GLN A O 1
ATOM 2695 N N . ASN A 1 337 ? 17.042 -9.559 -29.687 1.00 93.12 337 ASN A N 1
ATOM 2696 C CA . ASN A 1 337 ? 16.462 -10.891 -29.917 1.00 93.12 337 ASN A CA 1
ATOM 2697 C C . ASN A 1 337 ? 15.711 -11.477 -28.697 1.00 93.12 337 ASN A C 1
ATOM 2699 O O . ASN A 1 337 ? 15.831 -12.656 -28.359 1.00 93.12 337 ASN A O 1
ATOM 2703 N N . LEU A 1 338 ? 14.935 -10.638 -28.016 1.00 95.19 338 LEU A N 1
ATOM 2704 C CA . LEU A 1 338 ? 14.092 -11.024 -26.892 1.00 95.19 338 LEU A CA 1
ATOM 2705 C C . LEU A 1 338 ? 12.781 -11.660 -27.364 1.00 95.19 338 LEU A C 1
ATOM 2707 O O . LEU A 1 338 ? 12.247 -11.363 -28.435 1.00 95.19 338 LEU A O 1
ATOM 2711 N N . LYS A 1 339 ? 12.203 -12.516 -26.519 1.00 93.31 339 LYS A N 1
ATOM 2712 C CA . LYS A 1 339 ? 10.892 -13.113 -26.788 1.00 93.31 339 LYS A CA 1
ATOM 2713 C C . LYS A 1 339 ? 9.790 -12.067 -26.616 1.00 93.31 339 LYS A C 1
ATOM 2715 O O . LYS A 1 339 ? 9.704 -11.427 -25.575 1.00 93.31 339 LYS A O 1
ATOM 2720 N N . ARG A 1 340 ? 8.884 -11.957 -27.591 1.00 93.00 340 ARG A N 1
ATOM 2721 C CA . ARG A 1 340 ? 7.770 -10.984 -27.562 1.00 93.00 340 ARG A CA 1
ATOM 2722 C C . ARG A 1 340 ? 6.855 -11.119 -26.355 1.00 93.00 340 ARG A C 1
ATOM 2724 O O . ARG A 1 340 ? 6.408 -10.116 -25.818 1.00 93.00 340 ARG A O 1
ATOM 2731 N N . ASN A 1 341 ? 6.650 -12.341 -25.874 1.00 93.50 341 ASN A N 1
ATOM 2732 C CA . ASN A 1 341 ? 5.830 -12.609 -24.696 1.00 93.50 341 ASN A CA 1
ATOM 2733 C C . ASN A 1 341 ? 6.484 -12.181 -23.368 1.00 93.50 341 ASN A C 1
ATOM 2735 O O . ASN A 1 341 ? 5.995 -12.593 -22.325 1.00 93.50 341 ASN A O 1
ATOM 2739 N N . LYS A 1 342 ? 7.587 -11.428 -23.408 1.00 94.69 342 LYS A N 1
ATOM 2740 C CA . LYS A 1 342 ? 8.202 -10.726 -22.276 1.00 94.69 342 LYS A CA 1
ATOM 2741 C C . LYS A 1 342 ? 8.132 -9.204 -22.425 1.00 94.69 342 LYS A C 1
ATOM 2743 O O . LYS A 1 342 ? 8.729 -8.502 -21.625 1.00 94.69 342 LYS A O 1
ATOM 2748 N N . ILE A 1 343 ? 7.491 -8.689 -23.474 1.00 96.19 343 ILE A N 1
ATOM 2749 C CA . ILE A 1 343 ? 7.581 -7.280 -23.860 1.00 96.19 343 ILE A CA 1
ATOM 2750 C C . ILE A 1 343 ? 6.224 -6.597 -23.714 1.00 96.19 343 ILE A C 1
ATOM 2752 O O . ILE A 1 343 ? 5.224 -7.080 -24.251 1.00 96.19 343 ILE A O 1
ATOM 2756 N N . ALA A 1 344 ? 6.212 -5.437 -23.062 1.00 97.44 344 ALA A N 1
ATOM 2757 C CA . ALA A 1 344 ? 5.149 -4.442 -23.145 1.00 97.44 344 ALA A CA 1
ATOM 2758 C C . ALA A 1 344 ? 5.712 -3.168 -23.793 1.00 97.44 344 ALA A C 1
ATOM 2760 O O . ALA A 1 344 ? 6.849 -2.796 -23.520 1.00 97.44 344 ALA A O 1
ATOM 2761 N N . LEU A 1 345 ? 4.951 -2.508 -24.670 1.00 97.44 345 LEU A N 1
ATOM 2762 C CA . LEU A 1 345 ? 5.389 -1.269 -25.333 1.00 97.44 345 LEU A CA 1
ATOM 2763 C C . LEU A 1 345 ? 4.538 -0.080 -24.906 1.00 97.44 345 LEU A C 1
ATOM 2765 O O . LEU A 1 345 ? 3.380 -0.234 -24.517 1.00 97.44 345 LEU A O 1
ATOM 2769 N N . ALA A 1 346 ? 5.127 1.107 -24.953 1.00 95.56 346 ALA A N 1
ATOM 2770 C CA . ALA A 1 346 ? 4.563 2.238 -24.254 1.00 95.56 346 ALA A CA 1
ATOM 2771 C C . ALA A 1 346 ? 3.436 2.984 -24.988 1.00 95.56 346 ALA A C 1
ATOM 2773 O O . ALA A 1 346 ? 3.432 3.125 -26.218 1.00 95.56 346 ALA A O 1
ATOM 2774 N N . VAL A 1 347 ? 2.508 3.518 -24.194 1.00 98.00 347 VAL A N 1
ATOM 2775 C CA . VAL A 1 347 ? 1.488 4.496 -24.583 1.00 98.00 347 VAL A CA 1
ATOM 2776 C C . VAL A 1 347 ? 1.669 5.745 -23.708 1.00 98.00 347 VAL A C 1
ATOM 2778 O O . VAL A 1 347 ? 1.344 5.701 -22.520 1.00 98.00 347 VAL A O 1
ATOM 2781 N N . PRO A 1 348 ? 2.192 6.857 -24.254 1.00 97.25 348 PRO A N 1
ATOM 2782 C CA . PRO A 1 348 ? 2.282 8.113 -23.520 1.00 97.25 348 PRO A CA 1
ATOM 2783 C C . PRO A 1 348 ? 0.907 8.785 -23.432 1.00 97.25 348 PRO A C 1
ATOM 2785 O O . PRO A 1 348 ? 0.210 8.922 -24.433 1.00 97.25 348 PRO A O 1
ATOM 2788 N N . ILE A 1 349 ? 0.529 9.265 -22.249 1.00 97.75 349 ILE A N 1
ATOM 2789 C CA . ILE A 1 349 ? -0.680 10.085 -22.036 1.00 97.75 349 ILE A CA 1
ATOM 2790 C C . ILE A 1 349 ? -0.272 11.564 -21.958 1.00 97.75 349 ILE A C 1
ATOM 2792 O O . ILE A 1 349 ? -0.643 12.341 -21.085 1.00 97.75 349 ILE A O 1
ATOM 2796 N N . TYR A 1 350 ? 0.582 11.970 -22.883 1.00 97.81 350 TYR A N 1
ATOM 2797 C CA . TYR A 1 350 ? 1.045 13.338 -23.067 1.00 97.81 350 TYR A CA 1
ATOM 2798 C C . TYR A 1 350 ? 1.492 13.494 -24.520 1.00 97.81 350 TYR A C 1
ATOM 2800 O O . TYR A 1 350 ? 1.518 12.527 -25.281 1.00 97.81 350 TYR A O 1
ATOM 2808 N N . GLY A 1 351 ? 1.823 14.717 -24.907 1.00 97.44 351 GLY A N 1
ATOM 2809 C CA . GLY A 1 351 ? 2.385 15.015 -26.213 1.00 97.44 351 GLY A CA 1
ATOM 2810 C C . GLY A 1 351 ? 3.392 16.147 -26.158 1.00 97.44 351 GLY A C 1
ATOM 2811 O O . GLY A 1 351 ? 3.608 16.749 -25.106 1.00 97.44 351 GLY A O 1
ATOM 2812 N N . TYR A 1 352 ? 3.971 16.459 -27.312 1.00 97.56 352 TYR A N 1
ATOM 2813 C CA . TYR A 1 352 ? 4.871 17.596 -27.478 1.00 97.56 352 TYR A CA 1
ATOM 2814 C C . TYR A 1 352 ? 4.261 18.641 -28.391 1.00 97.56 352 TYR A C 1
ATOM 2816 O O . TYR A 1 352 ? 3.890 18.320 -29.521 1.00 97.56 352 TYR A O 1
ATOM 2824 N N . ASP A 1 353 ? 4.211 19.886 -27.918 1.00 96.81 353 ASP A N 1
ATOM 2825 C CA . ASP A 1 353 ? 3.945 21.044 -28.762 1.00 96.81 353 ASP A CA 1
ATOM 2826 C C . ASP A 1 353 ? 5.258 21.603 -29.299 1.00 96.81 353 ASP A C 1
ATOM 2828 O O . ASP A 1 353 ? 6.027 22.265 -28.598 1.00 96.81 353 ASP A O 1
ATOM 2832 N N . PHE A 1 354 ? 5.504 21.354 -30.579 1.00 95.31 354 PHE A N 1
ATOM 2833 C CA . PHE A 1 354 ? 6.726 21.790 -31.234 1.00 95.31 354 PHE A CA 1
ATOM 2834 C C . PHE A 1 354 ? 6.781 23.298 -31.461 1.00 95.31 354 PHE A C 1
ATOM 2836 O O . PHE A 1 354 ? 7.837 23.786 -31.847 1.00 95.31 354 PHE A O 1
ATOM 2843 N N . ALA A 1 355 ? 5.702 24.052 -31.229 1.00 94.56 355 ALA A N 1
ATOM 2844 C CA . ALA A 1 355 ? 5.742 25.510 -31.312 1.00 94.56 355 ALA A CA 1
ATOM 2845 C C . ALA A 1 355 ? 6.540 26.157 -30.162 1.00 94.56 355 ALA A C 1
ATOM 2847 O O . ALA A 1 355 ? 7.030 27.275 -30.327 1.00 94.56 355 ALA A O 1
ATOM 2848 N N . TYR A 1 356 ? 6.725 25.454 -29.036 1.00 93.06 356 TYR A N 1
ATOM 2849 C CA . TYR A 1 356 ? 7.303 26.010 -27.810 1.00 93.06 356 TYR A CA 1
ATOM 2850 C C . TYR A 1 356 ? 8.423 25.131 -27.236 1.00 93.06 356 TYR A C 1
ATOM 2852 O O . TYR A 1 356 ? 8.404 23.906 -27.350 1.00 93.06 356 TYR A O 1
ATOM 2860 N N . GLY A 1 357 ? 9.409 25.765 -26.597 1.00 90.94 357 GLY A N 1
ATOM 2861 C CA . GLY A 1 357 ? 10.391 25.070 -25.759 1.00 90.94 357 GLY A CA 1
ATOM 2862 C C . GLY A 1 357 ? 9.789 24.696 -24.405 1.00 90.94 357 GLY A C 1
ATOM 2863 O O . GLY A 1 357 ? 8.742 25.228 -24.032 1.00 90.94 357 GLY A O 1
ATOM 2864 N N . LYS A 1 358 ? 10.437 23.792 -23.663 1.00 88.88 358 LYS A N 1
ATOM 2865 C CA . LYS A 1 358 ? 10.051 23.546 -22.266 1.00 88.88 358 LYS A CA 1
ATOM 2866 C C . LYS A 1 358 ? 10.128 24.836 -21.450 1.00 88.88 358 LYS A C 1
ATOM 2868 O O . LYS A 1 358 ? 10.997 25.678 -21.672 1.00 88.88 358 LYS A O 1
ATOM 2873 N N . GLU A 1 359 ? 9.197 24.967 -20.516 1.00 81.25 359 GLU A N 1
ATOM 2874 C CA . GLU A 1 359 ? 9.206 26.063 -19.553 1.00 81.25 359 GLU A CA 1
ATOM 2875 C C . GLU A 1 359 ? 10.332 25.842 -18.522 1.00 81.25 359 GLU A C 1
ATOM 2877 O O . GLU A 1 359 ? 10.757 24.695 -18.322 1.00 81.25 359 GLU A O 1
ATOM 2882 N N . PRO A 1 360 ? 10.838 26.909 -17.879 1.00 76.44 360 PRO A N 1
ATOM 2883 C CA . PRO A 1 360 ? 11.765 26.779 -16.761 1.00 76.44 360 PRO A CA 1
ATOM 2884 C C . PRO A 1 360 ? 11.139 25.965 -15.626 1.00 76.44 360 PRO A C 1
ATOM 2886 O O . PRO A 1 360 ? 9.954 26.107 -15.340 1.00 76.44 360 PRO A O 1
ATOM 2889 N N . ASP A 1 361 ? 11.944 25.151 -14.954 1.00 68.19 361 ASP A N 1
ATOM 2890 C CA . ASP A 1 361 ? 11.553 24.506 -13.707 1.00 68.19 361 ASP A CA 1
ATOM 2891 C C . ASP A 1 361 ? 11.288 25.565 -12.622 1.00 68.19 361 ASP A C 1
ATOM 2893 O O . ASP A 1 361 ? 12.132 26.428 -12.367 1.00 68.19 361 ASP A O 1
ATOM 2897 N N . ASP A 1 362 ? 10.127 25.492 -11.970 1.00 56.84 362 ASP A N 1
ATOM 2898 C CA . ASP A 1 362 ? 9.646 26.522 -11.036 1.00 56.84 362 ASP A CA 1
ATOM 2899 C C . ASP A 1 362 ? 10.525 26.672 -9.775 1.00 56.84 362 ASP A C 1
ATOM 2901 O O . ASP A 1 362 ? 10.427 27.675 -9.065 1.00 56.84 362 ASP A O 1
ATOM 2905 N N . LEU A 1 363 ? 11.383 25.687 -9.477 1.00 46.25 363 LEU A N 1
ATOM 2906 C CA . LEU A 1 363 ? 12.257 25.670 -8.298 1.00 46.25 363 LEU A CA 1
ATOM 2907 C C . LEU A 1 363 ? 13.699 26.077 -8.624 1.00 46.25 363 LEU A C 1
ATOM 2909 O O . LEU A 1 363 ? 14.305 26.860 -7.895 1.00 46.25 363 LEU A O 1
ATOM 2913 N N . SER A 1 364 ? 14.266 25.530 -9.696 1.00 57.03 364 SER A N 1
ATOM 2914 C CA . SER A 1 364 ? 15.666 25.725 -10.089 1.00 57.03 364 SER A CA 1
ATOM 2915 C C . SER A 1 364 ? 15.855 26.813 -11.146 1.00 57.03 364 SER A C 1
ATOM 2917 O O . SER A 1 364 ? 16.979 27.271 -11.360 1.00 57.03 364 SER A O 1
ATOM 2919 N N . GLY A 1 365 ? 14.781 27.214 -11.833 1.00 67.75 365 GLY A N 1
ATOM 2920 C CA . GLY A 1 365 ? 14.820 28.113 -12.985 1.00 67.75 365 GLY A CA 1
ATOM 2921 C C . GLY A 1 365 ? 15.520 27.518 -14.212 1.00 67.75 365 GLY A C 1
ATOM 2922 O O . GLY A 1 365 ? 15.721 28.226 -15.200 1.00 67.75 365 GLY A O 1
ATOM 2923 N N . GLN A 1 366 ? 15.925 26.242 -14.167 1.00 67.56 366 GLN A N 1
ATOM 2924 C CA . GLN A 1 366 ? 16.588 25.577 -15.283 1.00 67.56 366 GLN A CA 1
ATOM 2925 C C . GLN A 1 366 ? 15.578 25.240 -16.375 1.00 67.56 366 GLN A C 1
ATOM 2927 O O . GLN A 1 366 ? 14.501 24.715 -16.109 1.00 67.56 366 GLN A O 1
ATOM 2932 N N . ILE A 1 367 ? 15.945 25.506 -17.626 1.00 77.00 367 ILE A N 1
ATOM 2933 C CA . ILE A 1 367 ? 15.142 25.112 -18.782 1.00 77.00 367 ILE A CA 1
ATOM 2934 C C . ILE A 1 367 ? 15.650 23.752 -19.245 1.00 77.00 367 ILE A C 1
ATOM 2936 O O . ILE A 1 367 ? 16.742 23.649 -19.808 1.00 77.00 367 ILE A O 1
ATOM 2940 N N . ALA A 1 368 ? 14.862 22.707 -18.995 1.00 77.31 368 ALA A N 1
ATOM 2941 C CA . ALA A 1 368 ? 15.171 21.375 -19.493 1.00 77.31 368 ALA A CA 1
ATOM 2942 C C . ALA A 1 368 ? 15.230 21.377 -21.036 1.00 77.31 368 ALA A C 1
ATOM 2944 O O . ALA A 1 368 ? 14.453 22.088 -21.681 1.00 77.31 368 ALA A O 1
ATOM 2945 N N . PRO A 1 369 ? 16.109 20.573 -21.659 1.00 83.44 369 PRO A N 1
ATOM 2946 C CA . PRO A 1 369 ? 16.188 20.506 -23.111 1.00 83.44 369 PRO A CA 1
ATOM 2947 C C . PRO A 1 369 ? 14.897 19.941 -23.724 1.00 83.44 369 PRO A C 1
ATOM 2949 O O . PRO A 1 369 ? 14.214 19.102 -23.128 1.00 83.44 369 PRO A O 1
ATOM 2952 N N . GLY A 1 370 ? 14.594 20.379 -24.944 1.00 89.62 370 GLY A N 1
ATOM 2953 C CA . GLY A 1 370 ? 13.494 19.890 -25.768 1.00 89.62 370 GLY A CA 1
ATOM 2954 C C . GLY A 1 370 ? 12.286 20.817 -25.865 1.00 89.62 370 GLY A C 1
ATOM 2955 O O . GLY A 1 370 ? 12.266 21.958 -25.397 1.00 89.62 370 GLY A O 1
ATOM 2956 N N . TYR A 1 371 ? 11.266 20.290 -26.530 1.00 94.06 371 TYR A N 1
ATOM 2957 C CA . TYR A 1 371 ? 9.998 20.954 -26.792 1.00 94.06 371 TYR A CA 1
ATOM 2958 C C . TYR A 1 371 ? 9.027 20.790 -25.623 1.00 94.06 371 TYR A C 1
ATOM 2960 O O . TYR A 1 371 ? 9.169 19.895 -24.783 1.00 94.06 371 TYR A O 1
ATOM 2968 N N . LYS A 1 372 ? 8.029 21.674 -25.567 1.00 94.25 372 LYS A N 1
ATOM 2969 C CA . LYS A 1 372 ? 7.040 21.725 -24.491 1.00 94.25 372 LYS A CA 1
ATOM 2970 C C . LYS A 1 372 ? 6.236 20.431 -24.429 1.00 94.25 372 LYS A C 1
ATOM 2972 O O . LYS A 1 372 ? 5.496 20.117 -25.357 1.00 94.25 372 LYS A O 1
ATOM 2977 N N . SER A 1 373 ? 6.363 19.704 -23.321 1.00 93.62 373 SER A N 1
ATOM 2978 C CA . SER A 1 373 ? 5.480 18.578 -23.016 1.00 93.62 373 SER A CA 1
ATOM 2979 C C . SER A 1 373 ? 4.146 19.098 -22.479 1.00 93.62 373 SER A C 1
ATOM 2981 O O . SER A 1 373 ? 4.116 20.046 -21.692 1.00 93.62 373 SER A O 1
ATOM 2983 N N . ILE A 1 374 ? 3.045 18.492 -22.911 1.00 95.56 374 ILE A N 1
ATOM 2984 C CA . ILE A 1 374 ? 1.689 18.836 -22.491 1.00 95.56 374 ILE A CA 1
ATOM 2985 C C . ILE A 1 374 ? 0.897 17.562 -22.179 1.00 95.56 374 ILE A C 1
ATOM 2987 O O . ILE A 1 374 ? 0.878 16.611 -22.960 1.00 95.56 374 ILE A O 1
ATOM 2991 N N . ARG A 1 375 ? 0.241 17.531 -21.014 1.00 96.19 375 ARG A N 1
ATOM 2992 C CA . ARG A 1 375 ? -0.546 16.378 -20.546 1.00 96.19 375 ARG A CA 1
ATOM 2993 C C . ARG A 1 375 ? -1.801 16.216 -21.397 1.00 96.19 375 ARG A C 1
ATOM 2995 O O . ARG A 1 375 ? -2.408 17.213 -21.780 1.00 96.19 375 ARG A O 1
ATOM 3002 N N . TYR A 1 376 ? -2.243 14.982 -21.635 1.00 97.81 376 TYR A N 1
ATOM 3003 C CA . TYR A 1 376 ? -3.418 14.726 -22.476 1.00 97.81 376 TYR A CA 1
ATOM 3004 C C . TYR A 1 376 ? -4.685 15.463 -22.004 1.00 97.81 376 TYR A C 1
ATOM 3006 O O . TYR A 1 376 ? -5.354 16.111 -22.809 1.00 97.81 376 TYR A O 1
ATOM 3014 N N . LYS A 1 377 ? -4.969 15.465 -20.695 1.00 95.88 377 LYS A N 1
ATOM 3015 C CA . LYS A 1 377 ? -6.070 16.248 -20.107 1.00 95.88 377 LYS A CA 1
ATOM 3016 C C . LYS A 1 377 ? -5.983 17.755 -20.386 1.00 95.88 377 LYS A C 1
ATOM 3018 O O . LYS A 1 377 ? -7.007 18.398 -20.602 1.00 95.88 377 LYS A O 1
ATOM 3023 N N . ASP A 1 378 ? -4.773 18.313 -20.450 1.00 96.50 378 ASP A N 1
ATOM 3024 C CA . ASP A 1 378 ? -4.559 19.733 -20.750 1.00 96.50 378 ASP A CA 1
ATOM 3025 C C . ASP A 1 378 ? -4.726 20.008 -22.254 1.00 96.50 378 ASP A C 1
ATOM 3027 O O . ASP A 1 378 ? -5.270 21.048 -22.626 1.00 96.50 378 ASP A O 1
ATOM 3031 N N . ILE A 1 379 ? -4.333 19.060 -23.119 1.00 98.00 379 ILE A N 1
ATOM 3032 C CA . ILE A 1 379 ? -4.640 19.111 -24.558 1.00 98.00 379 ILE A CA 1
ATOM 3033 C C . ILE A 1 379 ? -6.157 19.117 -24.758 1.00 98.00 379 ILE A C 1
ATOM 3035 O O . ILE A 1 379 ? -6.650 19.951 -25.506 1.00 98.00 379 ILE A O 1
ATOM 3039 N N . LEU A 1 380 ? -6.907 18.237 -24.084 1.00 97.81 380 LEU A N 1
ATOM 3040 C CA . LEU A 1 380 ? -8.373 18.193 -24.183 1.00 97.81 380 LEU A CA 1
ATOM 3041 C C . LEU A 1 380 ? -9.045 19.457 -23.645 1.00 97.81 380 LEU A C 1
ATOM 3043 O O . LEU A 1 380 ? -10.044 19.900 -24.204 1.00 97.81 380 LEU A O 1
ATOM 3047 N N . SER A 1 381 ? -8.492 20.054 -22.590 1.00 96.62 381 SER A N 1
ATOM 3048 C CA . SER A 1 381 ? -8.971 21.334 -22.065 1.00 96.62 381 SER A CA 1
ATOM 3049 C C . SER A 1 381 ? -8.831 22.461 -23.100 1.00 96.62 381 SER A C 1
ATOM 3051 O O . SER A 1 381 ? -9.745 23.265 -23.276 1.00 96.62 381 SER A O 1
ATOM 3053 N N . GLN A 1 382 ? -7.717 22.491 -23.842 1.00 97.06 382 GLN A N 1
ATOM 3054 C CA . GLN A 1 382 ? -7.466 23.493 -24.889 1.00 97.06 382 GLN A CA 1
ATOM 3055 C C . GLN A 1 382 ? -8.172 23.171 -26.216 1.00 97.06 382 GLN A C 1
ATOM 3057 O O . GLN A 1 382 ? -8.621 24.071 -26.925 1.00 97.06 382 GLN A O 1
ATOM 3062 N N . PHE A 1 383 ? -8.286 21.888 -26.546 1.00 97.56 383 PHE A N 1
ATOM 3063 C CA . PHE A 1 383 ? -8.837 21.360 -27.789 1.00 97.56 383 PHE A CA 1
ATOM 3064 C C . PHE A 1 383 ? -9.820 20.219 -27.462 1.00 97.56 383 PHE A C 1
ATOM 3066 O O . PHE A 1 383 ? -9.434 19.048 -27.495 1.00 97.56 383 PHE A O 1
ATOM 3073 N N . PRO A 1 384 ? -11.103 20.517 -27.177 1.00 95.50 384 PRO A N 1
ATOM 3074 C CA . PRO A 1 384 ? -12.077 19.515 -26.717 1.00 95.50 384 PRO A CA 1
ATOM 3075 C C . PRO A 1 384 ? -12.247 18.295 -27.640 1.00 95.50 384 PRO A C 1
ATOM 3077 O O . PRO A 1 384 ? -12.490 17.178 -27.175 1.00 95.50 384 PRO A O 1
ATOM 3080 N N . ASP A 1 385 ? -12.042 18.480 -28.945 1.00 95.31 385 ASP A N 1
ATOM 3081 C CA . ASP A 1 385 ? -12.154 17.425 -29.959 1.00 95.31 385 ASP A CA 1
ATOM 3082 C C . ASP A 1 385 ? -10.854 16.623 -30.170 1.00 95.31 385 ASP A C 1
ATOM 3084 O O . ASP A 1 385 ? -10.815 15.714 -31.004 1.00 95.31 385 ASP A O 1
ATOM 3088 N N . ALA A 1 386 ? -9.793 16.901 -29.398 1.00 97.06 386 ALA A N 1
ATOM 3089 C CA . ALA A 1 386 ? -8.481 16.258 -29.534 1.00 97.06 386 ALA A CA 1
ATOM 3090 C C . ALA A 1 386 ? -8.538 14.727 -29.446 1.00 97.06 386 ALA A C 1
ATOM 3092 O O . ALA A 1 386 ? -7.772 14.046 -30.123 1.00 97.06 386 ALA A O 1
ATOM 3093 N N . HIS A 1 387 ? -9.480 14.170 -28.679 1.00 97.44 387 HIS A N 1
ATOM 3094 C CA . HIS A 1 387 ? -9.716 12.726 -28.570 1.00 97.44 387 HIS A CA 1
ATOM 3095 C C . HIS A 1 387 ? -10.057 12.040 -29.907 1.00 97.44 387 HIS A C 1
ATOM 3097 O O . HIS A 1 387 ? -9.905 10.826 -30.026 1.00 97.44 387 HIS A O 1
ATOM 3103 N N . THR A 1 388 ? -10.462 12.799 -30.929 1.00 96.75 388 THR A N 1
ATOM 3104 C CA . THR A 1 388 ? -10.737 12.297 -32.287 1.00 96.75 388 THR A CA 1
ATOM 3105 C C . THR A 1 388 ? -9.756 12.816 -33.341 1.00 96.75 388 THR A C 1
ATOM 3107 O O . THR A 1 388 ? -9.952 12.582 -34.537 1.00 96.75 388 THR A O 1
ATOM 3110 N N . ALA A 1 389 ? -8.688 13.506 -32.925 1.00 96.62 389 ALA A N 1
ATOM 3111 C CA . ALA A 1 389 ? -7.722 14.093 -33.842 1.00 96.62 389 ALA A CA 1
ATOM 3112 C C . ALA A 1 389 ? -7.102 13.023 -34.750 1.00 96.62 389 ALA A C 1
ATOM 3114 O O . ALA A 1 389 ? -6.535 12.020 -34.304 1.00 96.62 389 ALA A O 1
ATOM 3115 N N . LYS A 1 390 ? -7.187 13.249 -36.063 1.00 92.19 390 LYS A N 1
ATOM 3116 C CA . LYS A 1 390 ? -6.612 12.338 -37.051 1.00 92.19 390 LYS A CA 1
ATOM 3117 C C . LYS A 1 390 ? -5.096 12.262 -36.858 1.00 92.19 390 LYS A C 1
ATOM 3119 O O . LYS A 1 390 ? -4.432 13.288 -36.761 1.00 92.19 390 LYS A O 1
ATOM 3124 N N . ASN A 1 391 ? -4.558 11.042 -36.852 1.00 88.19 391 ASN A N 1
ATOM 3125 C CA . ASN A 1 391 ? -3.135 10.761 -36.624 1.00 88.19 391 ASN A CA 1
ATOM 3126 C C . ASN A 1 391 ? -2.601 11.282 -35.274 1.00 88.19 391 ASN A C 1
ATOM 3128 O O . ASN A 1 391 ? -1.392 11.455 -35.152 1.00 88.19 391 ASN A O 1
ATOM 3132 N N . ALA A 1 392 ? -3.487 11.562 -34.306 1.00 95.50 392 ALA A N 1
ATOM 3133 C CA . ALA A 1 392 ? -3.137 12.138 -33.009 1.00 95.50 392 ALA A CA 1
ATOM 3134 C C . ALA A 1 392 ? -2.231 13.383 -33.125 1.00 95.50 392 ALA A C 1
ATOM 3136 O O . ALA A 1 392 ? -1.225 13.533 -32.429 1.00 95.50 392 ALA A O 1
ATOM 3137 N N . ASN A 1 393 ? -2.586 14.270 -34.062 1.00 96.81 393 ASN A N 1
ATOM 3138 C CA . ASN A 1 393 ? -1.881 15.519 -34.308 1.00 96.81 393 ASN A CA 1
ATOM 3139 C C . ASN A 1 393 ? -2.852 16.703 -34.377 1.00 96.81 393 ASN A C 1
ATOM 3141 O O . ASN A 1 393 ? -3.873 16.644 -35.064 1.00 96.81 393 ASN A O 1
ATOM 3145 N N . ILE A 1 394 ? -2.510 17.787 -33.683 1.00 97.56 394 ILE A N 1
ATOM 3146 C CA . ILE A 1 394 ? -3.208 19.074 -33.750 1.00 97.56 394 ILE A CA 1
ATOM 3147 C C . ILE A 1 394 ? -2.266 20.089 -34.378 1.00 97.56 394 ILE A C 1
ATOM 3149 O O . ILE A 1 394 ? -1.171 20.324 -33.873 1.00 97.56 394 ILE A O 1
ATOM 3153 N N . LYS A 1 395 ? -2.720 20.717 -35.464 1.00 95.00 395 LYS A N 1
ATOM 3154 C CA . LYS A 1 395 ? -2.015 21.809 -36.136 1.00 95.00 395 LYS A CA 1
ATOM 3155 C C . LYS A 1 395 ? -2.898 23.035 -36.197 1.00 95.00 395 LYS A C 1
ATOM 3157 O O . LYS A 1 395 ? -3.959 23.013 -36.817 1.00 95.00 395 LYS A O 1
ATOM 3162 N N . VAL A 1 396 ? -2.421 24.113 -35.593 1.00 96.69 396 VAL A N 1
ATOM 3163 C CA . VAL A 1 396 ? -3.057 25.426 -35.645 1.00 96.69 396 VAL A CA 1
ATOM 3164 C C . VAL A 1 396 ? -2.114 26.358 -36.403 1.00 96.69 396 VAL A C 1
ATOM 3166 O O . VAL A 1 396 ? -1.011 26.598 -35.914 1.00 96.69 396 VAL A O 1
ATOM 3169 N N . PRO A 1 397 ? -2.485 26.868 -37.592 1.00 96.12 397 PRO A N 1
ATOM 3170 C CA . PRO A 1 397 ? -1.672 27.842 -38.319 1.00 96.12 397 PRO A CA 1
ATOM 3171 C C . PRO A 1 397 ? -1.380 29.086 -37.472 1.00 96.12 397 PRO A C 1
ATOM 3173 O O . PRO A 1 397 ? -2.237 29.546 -36.720 1.00 96.12 397 PRO A O 1
ATOM 3176 N N . GLY A 1 398 ? -0.179 29.645 -37.596 1.00 93.81 398 GLY A N 1
ATOM 3177 C CA . GLY A 1 398 ? 0.241 30.801 -36.810 1.00 93.81 398 GLY A CA 1
ATOM 3178 C C . GLY A 1 398 ? 1.563 31.406 -37.271 1.00 93.81 398 GLY A C 1
ATOM 3179 O O . GLY A 1 398 ? 2.078 31.088 -38.338 1.00 93.81 398 GLY A O 1
ATOM 3180 N N . ASN A 1 399 ? 2.093 32.322 -36.465 1.00 93.25 399 ASN A N 1
ATOM 3181 C CA . ASN A 1 399 ? 3.342 33.030 -36.739 1.00 93.25 399 ASN A CA 1
ATOM 3182 C C . ASN A 1 399 ? 4.172 33.143 -35.451 1.00 93.25 399 ASN A C 1
ATOM 3184 O O . ASN A 1 399 ? 4.403 34.237 -34.935 1.00 93.25 399 ASN A O 1
ATOM 3188 N N . THR A 1 400 ? 4.533 31.995 -34.884 1.00 93.31 400 THR A N 1
ATOM 3189 C CA . THR A 1 400 ? 5.056 31.879 -33.515 1.00 93.31 400 THR A CA 1
ATOM 3190 C C . THR A 1 400 ? 6.561 32.134 -33.480 1.00 93.31 400 THR A C 1
ATOM 3192 O O . THR A 1 400 ? 7.280 31.617 -34.341 1.00 93.31 400 THR A O 1
ATOM 3195 N N . PRO A 1 401 ? 7.083 32.910 -32.515 1.00 92.25 401 PRO A N 1
ATOM 3196 C CA . PRO A 1 401 ? 8.522 32.999 -32.288 1.00 92.25 401 PRO A CA 1
ATOM 3197 C C . PRO A 1 401 ? 9.119 31.611 -32.028 1.00 92.25 401 PRO A C 1
ATOM 3199 O O . PRO A 1 401 ? 8.558 30.828 -31.266 1.00 92.25 401 PRO A O 1
ATOM 3202 N N . ARG A 1 402 ? 10.247 31.297 -32.669 1.00 90.62 402 ARG A N 1
ATOM 3203 C CA . ARG A 1 402 ? 10.909 29.999 -32.484 1.00 90.62 402 ARG A CA 1
ATOM 3204 C C . ARG A 1 402 ? 11.541 29.908 -31.083 1.00 90.62 402 ARG A C 1
ATOM 3206 O O . ARG A 1 402 ? 11.967 30.942 -30.558 1.00 90.62 402 ARG A O 1
ATOM 3213 N N . PRO A 1 403 ? 11.632 28.707 -30.477 1.00 90.19 403 PRO A N 1
ATOM 3214 C CA . PRO A 1 403 ? 12.296 28.524 -29.187 1.00 90.19 403 PRO A CA 1
ATOM 3215 C C . PRO A 1 403 ? 13.761 29.007 -29.197 1.00 90.19 403 PRO A C 1
ATOM 3217 O O . PRO A 1 403 ? 14.423 28.873 -30.226 1.00 90.19 403 PRO A O 1
ATOM 3220 N N . PRO A 1 404 ? 14.320 29.490 -28.068 1.00 85.12 404 PRO A N 1
ATOM 3221 C CA . PRO A 1 404 ? 15.670 30.075 -28.031 1.00 85.12 404 PRO A CA 1
ATOM 3222 C C . PRO A 1 404 ? 16.813 29.144 -28.463 1.00 85.12 404 PRO A C 1
ATOM 3224 O O . PRO A 1 404 ? 17.869 29.620 -28.871 1.00 85.12 404 PRO A O 1
ATOM 3227 N N . PHE A 1 405 ? 16.623 27.825 -28.373 1.00 87.00 405 PHE A N 1
ATOM 3228 C CA . PHE A 1 405 ? 17.609 26.826 -28.803 1.00 87.00 405 PHE A CA 1
ATOM 3229 C C . PHE A 1 405 ? 17.567 26.531 -30.314 1.00 87.00 405 PHE A C 1
ATOM 3231 O O . PHE A 1 405 ? 18.401 25.776 -30.812 1.00 87.00 405 PHE A O 1
ATOM 3238 N N . VAL A 1 406 ? 16.611 27.105 -31.051 1.00 87.25 406 VAL A N 1
ATOM 3239 C CA . VAL A 1 406 ? 16.488 26.960 -32.504 1.00 87.25 406 VAL A CA 1
ATOM 3240 C C . VAL A 1 406 ? 17.223 28.110 -33.190 1.00 87.25 406 VAL A C 1
ATOM 3242 O O . VAL A 1 406 ? 16.880 29.276 -33.022 1.00 87.25 406 VAL A O 1
ATOM 3245 N N . SER A 1 407 ? 18.224 27.782 -34.006 1.00 82.31 407 SER A N 1
ATOM 3246 C CA . SER A 1 407 ? 19.062 28.765 -34.711 1.00 82.31 407 SER A CA 1
ATOM 3247 C C . SER A 1 407 ? 18.484 29.255 -36.047 1.00 82.31 407 SER A C 1
ATOM 3249 O O . SER A 1 407 ? 19.049 30.159 -36.665 1.00 82.31 407 SER A O 1
ATOM 3251 N N . ALA A 1 408 ? 17.377 28.671 -36.517 1.00 85.12 408 ALA A N 1
ATOM 3252 C CA . ALA A 1 408 ? 16.757 29.033 -37.787 1.00 85.12 408 ALA A CA 1
ATOM 3253 C C . ALA A 1 408 ? 16.108 30.433 -37.730 1.00 85.12 408 ALA A C 1
ATOM 3255 O O . ALA A 1 408 ? 15.412 30.746 -36.761 1.00 85.12 408 ALA A O 1
ATOM 3256 N N . PRO A 1 409 ? 16.282 31.279 -38.764 1.00 82.25 409 PRO A N 1
ATOM 3257 C CA . PRO A 1 409 ? 15.701 32.617 -38.779 1.00 82.25 409 PRO A CA 1
ATOM 3258 C C . PRO A 1 409 ? 14.177 32.595 -38.989 1.00 82.25 409 PRO A C 1
ATOM 3260 O O . PRO A 1 409 ? 13.610 31.668 -39.570 1.00 82.25 409 PRO A O 1
ATOM 3263 N N . GLY A 1 410 ? 13.513 33.677 -38.574 1.00 87.75 410 GLY A N 1
ATOM 3264 C CA . GLY A 1 410 ? 12.078 33.882 -38.774 1.00 87.75 410 GLY A CA 1
ATOM 3265 C C . GLY A 1 410 ? 11.198 33.200 -37.724 1.00 87.75 410 GLY A C 1
ATOM 3266 O O . GLY A 1 410 ? 11.634 32.870 -36.625 1.00 87.75 410 GLY A O 1
ATOM 3267 N N . THR A 1 411 ? 9.928 33.031 -38.065 1.00 91.31 411 THR A N 1
ATOM 3268 C CA . THR A 1 411 ? 8.880 32.467 -37.207 1.00 91.31 411 THR A CA 1
ATOM 3269 C C . THR A 1 411 ? 8.515 31.053 -37.643 1.00 91.31 411 THR A C 1
ATOM 3271 O O . THR A 1 411 ? 8.757 30.644 -38.783 1.00 91.31 411 THR A O 1
ATOM 3274 N N . TYR A 1 412 ? 7.934 30.293 -36.722 1.00 93.00 412 TYR A N 1
ATOM 3275 C CA . TYR A 1 412 ? 7.335 28.996 -36.994 1.00 93.00 412 TYR A CA 1
ATOM 3276 C C . TYR A 1 412 ? 5.902 29.184 -37.532 1.00 93.00 412 TYR A C 1
ATOM 3278 O O . TYR A 1 412 ? 5.145 29.964 -36.946 1.00 93.00 412 TYR A O 1
ATOM 3286 N N . PRO A 1 413 ? 5.497 28.495 -38.621 1.00 92.19 413 PRO A N 1
ATOM 3287 C CA . PRO A 1 413 ? 4.202 28.713 -39.280 1.00 92.19 413 PRO A CA 1
ATOM 3288 C C . PRO A 1 413 ? 2.990 28.168 -38.505 1.00 92.19 413 PRO A C 1
ATOM 3290 O O . PRO A 1 413 ? 1.864 28.216 -39.005 1.00 92.19 413 PRO A O 1
ATOM 3293 N N . TYR A 1 414 ? 3.192 27.642 -37.296 1.00 95.19 414 TYR A N 1
ATOM 3294 C CA . TYR A 1 414 ? 2.134 27.087 -36.462 1.00 95.19 414 TYR A CA 1
ATOM 3295 C C . TYR A 1 414 ? 2.105 27.768 -35.092 1.00 95.19 414 TYR A C 1
ATOM 3297 O O . TYR A 1 414 ? 3.142 27.944 -34.454 1.00 95.19 414 TYR A O 1
ATOM 3305 N N . ALA A 1 415 ? 0.903 28.127 -34.642 1.00 95.75 415 ALA A N 1
ATOM 3306 C CA . ALA A 1 415 ? 0.606 28.494 -33.259 1.00 95.75 415 ALA A CA 1
ATOM 3307 C C . ALA A 1 415 ? 0.732 27.278 -32.333 1.00 95.75 415 ALA A C 1
ATOM 3309 O O . ALA A 1 415 ? 1.271 27.397 -31.244 1.00 95.75 415 ALA A O 1
ATOM 3310 N N . HIS A 1 416 ? 0.301 26.110 -32.816 1.00 96.69 416 HIS A N 1
ATOM 3311 C CA . HIS A 1 416 ? 0.448 24.823 -32.142 1.00 96.69 416 HIS A CA 1
ATOM 3312 C C . HIS A 1 416 ? 0.742 23.738 -33.180 1.00 96.69 416 HIS A C 1
ATOM 3314 O O . HIS A 1 416 ? 0.063 23.677 -34.210 1.00 96.69 416 HIS A O 1
ATOM 3320 N N . ASN A 1 417 ? 1.726 22.877 -32.917 1.00 96.62 417 ASN A N 1
ATOM 3321 C CA . ASN A 1 417 ? 1.927 21.625 -33.654 1.00 96.62 417 ASN A CA 1
ATOM 3322 C C . ASN A 1 417 ? 2.172 20.516 -32.629 1.00 96.62 417 ASN A C 1
ATOM 3324 O O . ASN A 1 417 ? 3.305 20.305 -32.200 1.00 96.62 417 ASN A O 1
ATOM 3328 N N . ILE A 1 418 ? 1.088 19.861 -32.212 1.00 97.69 418 ILE A N 1
ATOM 3329 C CA . ILE A 1 418 ? 1.071 18.934 -31.081 1.00 97.69 418 ILE A CA 1
ATOM 3330 C C . ILE A 1 418 ? 0.960 17.509 -31.599 1.00 97.69 418 ILE A C 1
ATOM 3332 O O . ILE A 1 418 ? -0.012 17.185 -32.281 1.00 97.69 418 ILE A O 1
ATOM 3336 N N . TYR A 1 419 ? 1.919 16.653 -31.261 1.00 97.62 419 TYR A N 1
ATOM 3337 C CA . TYR A 1 419 ? 1.836 15.206 -31.482 1.00 97.62 419 TYR A CA 1
ATOM 3338 C C . TYR A 1 419 ? 1.632 14.494 -30.143 1.00 97.62 419 TYR A C 1
ATOM 3340 O O . TYR A 1 419 ? 2.369 14.774 -29.201 1.00 97.62 419 TYR A O 1
ATOM 3348 N N . PHE A 1 420 ? 0.632 13.614 -30.058 1.00 97.75 420 PHE A N 1
ATOM 3349 C CA . PHE A 1 420 ? 0.181 12.969 -28.815 1.00 97.75 420 PHE A CA 1
ATOM 3350 C C . PHE A 1 420 ? -0.479 11.603 -29.107 1.00 97.75 420 PHE A C 1
ATOM 3352 O O . PHE A 1 420 ? -0.278 11.040 -30.183 1.00 97.75 420 PHE A O 1
ATOM 3359 N N . GLU A 1 421 ? -1.270 11.069 -28.170 1.00 97.00 421 GLU A N 1
ATOM 3360 C CA . GLU A 1 421 ? -2.093 9.860 -28.334 1.00 97.00 421 GLU A CA 1
ATOM 3361 C C . GLU A 1 421 ? -3.595 10.145 -28.196 1.00 97.00 421 GLU A C 1
ATOM 3363 O O . GLU A 1 421 ? -4.031 11.003 -27.437 1.00 97.00 421 GLU A O 1
ATOM 3368 N N . THR A 1 422 ? -4.415 9.376 -28.903 1.00 97.81 422 THR A N 1
ATOM 3369 C CA . THR A 1 422 ? -5.881 9.372 -28.783 1.00 97.81 422 THR A CA 1
ATOM 3370 C C . THR A 1 422 ? -6.361 7.988 -28.347 1.00 97.81 422 THR A C 1
ATOM 3372 O O . THR A 1 422 ? -5.645 7.008 -28.567 1.00 97.81 422 THR A O 1
ATOM 3375 N N . PRO A 1 423 ? -7.598 7.841 -27.832 1.00 98.06 423 PRO A N 1
ATOM 3376 C CA . PRO A 1 423 ? -8.176 6.526 -27.554 1.00 98.06 423 PRO A CA 1
ATOM 3377 C C . PRO A 1 423 ? -8.082 5.566 -28.747 1.00 98.06 423 PRO A C 1
ATOM 3379 O O . PRO A 1 423 ? -7.771 4.384 -28.589 1.00 98.06 423 PRO A O 1
ATOM 3382 N N . LYS A 1 424 ? -8.287 6.074 -29.970 1.00 96.81 424 LYS A N 1
ATOM 3383 C CA . LYS A 1 424 ? -8.190 5.263 -31.187 1.00 96.81 424 LYS A CA 1
ATOM 3384 C C . LYS A 1 424 ? -6.749 4.838 -31.488 1.00 96.81 424 LYS A C 1
ATOM 3386 O O . LYS A 1 424 ? -6.509 3.662 -31.733 1.00 96.81 424 LYS A O 1
ATOM 3391 N N . THR A 1 425 ? -5.793 5.762 -31.494 1.00 96.56 425 THR A N 1
ATOM 3392 C CA . THR A 1 425 ? -4.396 5.425 -31.828 1.00 96.56 425 THR A CA 1
ATOM 3393 C C . THR A 1 425 ? -3.763 4.518 -30.768 1.00 96.56 425 THR A C 1
ATOM 3395 O O . THR A 1 425 ? -3.078 3.559 -31.122 1.00 96.56 425 THR A O 1
ATOM 3398 N N . ALA A 1 426 ? -4.104 4.707 -29.491 1.00 97.88 426 ALA A N 1
ATOM 3399 C CA . ALA A 1 426 ? -3.676 3.834 -28.404 1.00 97.88 426 ALA A CA 1
ATOM 3400 C C . ALA A 1 426 ? -4.257 2.412 -28.532 1.00 97.88 426 ALA A C 1
ATOM 3402 O O . ALA A 1 426 ? -3.547 1.422 -28.346 1.00 97.88 426 ALA A O 1
ATOM 3403 N N . THR A 1 427 ? -5.536 2.279 -28.903 1.00 97.44 427 THR A N 1
ATOM 3404 C CA . THR A 1 427 ? -6.166 0.962 -29.114 1.00 97.44 427 THR A CA 1
ATOM 3405 C C . THR A 1 427 ? -5.695 0.275 -30.394 1.00 97.44 427 THR A C 1
ATOM 3407 O O . THR A 1 427 ? -5.476 -0.936 -30.377 1.00 97.44 427 THR A O 1
ATOM 3410 N N . ASP A 1 428 ? -5.453 1.014 -31.482 1.00 96.75 428 ASP A N 1
ATOM 3411 C CA . ASP A 1 428 ? -4.799 0.485 -32.686 1.00 96.75 428 ASP A CA 1
ATOM 3412 C C . ASP A 1 428 ? -3.415 -0.096 -32.329 1.00 96.75 428 ASP A C 1
ATOM 3414 O O . ASP A 1 428 ? -3.079 -1.209 -32.746 1.00 96.75 428 ASP A O 1
ATOM 3418 N N . LYS A 1 429 ? -2.648 0.612 -31.485 1.00 96.94 429 LYS A N 1
ATOM 3419 C CA . LYS A 1 429 ? -1.343 0.160 -30.980 1.00 96.94 429 LYS A CA 1
ATOM 3420 C C . LYS A 1 429 ? -1.476 -1.111 -30.148 1.00 96.94 429 LYS A C 1
ATOM 3422 O O . LYS A 1 429 ? -0.798 -2.095 -30.430 1.00 96.94 429 LYS A O 1
ATOM 3427 N N . LEU A 1 430 ? -2.386 -1.139 -29.175 1.00 97.81 430 LEU A N 1
ATOM 3428 C CA . LEU A 1 430 ? -2.659 -2.330 -28.367 1.00 97.81 430 LEU A CA 1
ATOM 3429 C C . LEU A 1 430 ? -3.040 -3.542 -29.232 1.00 97.81 430 LEU A C 1
ATOM 3431 O O . LEU A 1 430 ? -2.541 -4.646 -29.015 1.00 97.81 430 LEU A O 1
ATOM 3435 N N . ASN A 1 431 ? -3.895 -3.346 -30.236 1.00 96.12 431 ASN A N 1
ATOM 3436 C CA . ASN A 1 431 ? -4.329 -4.409 -31.138 1.00 96.12 431 ASN A CA 1
ATOM 3437 C C . ASN A 1 431 ? -3.172 -4.961 -31.978 1.00 96.12 431 ASN A C 1
ATOM 3439 O O . ASN A 1 431 ? -3.045 -6.182 -32.116 1.00 96.12 431 ASN A O 1
ATOM 3443 N N . PHE A 1 432 ? -2.298 -4.087 -32.482 1.00 95.25 432 PHE A N 1
ATOM 3444 C CA . PHE A 1 432 ? -1.056 -4.501 -33.129 1.00 95.25 432 PHE A CA 1
ATOM 3445 C C . PHE A 1 432 ? -0.199 -5.350 -32.183 1.00 95.25 432 PHE A C 1
ATOM 3447 O O . PHE A 1 432 ? 0.127 -6.491 -32.516 1.00 95.25 432 PHE A O 1
ATOM 3454 N N . LEU A 1 433 ? 0.081 -4.852 -30.978 1.00 96.44 433 LEU A N 1
ATOM 3455 C CA . LEU A 1 433 ? 0.908 -5.531 -29.977 1.00 96.44 433 LEU A CA 1
ATOM 3456 C C . LEU A 1 433 ? 0.358 -6.915 -29.597 1.00 96.44 433 LEU A C 1
ATOM 3458 O O . LEU A 1 433 ? 1.099 -7.901 -29.569 1.00 96.44 433 LEU A O 1
ATOM 3462 N N . LYS A 1 434 ? -0.959 -7.031 -29.407 1.00 95.38 434 LYS A N 1
ATOM 3463 C CA . LYS A 1 434 ? -1.620 -8.322 -29.170 1.00 95.38 434 LYS A CA 1
ATOM 3464 C C . LYS A 1 434 ? -1.465 -9.278 -30.348 1.00 95.38 434 LYS A C 1
ATOM 3466 O O . LYS A 1 434 ? -1.244 -10.475 -30.146 1.00 95.38 434 LYS A O 1
ATOM 3471 N N . SER A 1 435 ? -1.576 -8.766 -31.574 1.00 93.00 435 SER A N 1
ATOM 3472 C CA . SER A 1 435 ? -1.483 -9.576 -32.793 1.00 93.00 435 SER A CA 1
ATOM 3473 C C . SER A 1 435 ? -0.101 -10.198 -33.001 1.00 93.00 435 SER A C 1
ATOM 3475 O O . SER A 1 435 ? -0.015 -11.266 -33.604 1.00 93.00 435 SER A O 1
ATOM 3477 N N . VAL A 1 436 ? 0.945 -9.573 -32.452 1.00 93.31 436 VAL A N 1
ATOM 3478 C CA . VAL A 1 436 ? 2.340 -10.028 -32.544 1.00 93.31 436 VAL A CA 1
ATOM 3479 C C . VAL A 1 436 ? 2.830 -10.747 -31.281 1.00 93.31 436 VAL A C 1
ATOM 3481 O O . VAL A 1 436 ? 3.996 -11.131 -31.210 1.00 93.31 436 VAL A O 1
ATOM 3484 N N . GLY A 1 437 ? 1.958 -10.951 -30.288 1.00 94.38 437 GLY A N 1
ATOM 3485 C CA . GLY A 1 437 ? 2.263 -11.710 -29.071 1.00 94.38 437 GLY A CA 1
ATOM 3486 C C . GLY A 1 437 ? 3.022 -10.936 -27.988 1.00 94.38 437 GLY A C 1
ATOM 3487 O O . GLY A 1 437 ? 3.672 -11.561 -27.150 1.00 94.38 437 GLY A O 1
ATOM 3488 N N . ALA A 1 438 ? 2.972 -9.599 -28.000 1.00 95.69 438 ALA A N 1
ATOM 3489 C CA . ALA A 1 438 ? 3.453 -8.775 -26.889 1.00 95.69 438 ALA A CA 1
ATOM 3490 C C . ALA A 1 438 ? 2.493 -8.863 -25.688 1.00 95.69 438 ALA A C 1
ATOM 3492 O O . ALA A 1 438 ? 1.284 -9.021 -25.868 1.00 95.69 438 ALA A O 1
ATOM 3493 N N . GLN A 1 439 ? 3.007 -8.774 -24.460 1.00 94.56 439 GLN A N 1
ATOM 3494 C CA . GLN A 1 439 ? 2.219 -8.955 -23.232 1.00 94.56 439 GLN A CA 1
ATOM 3495 C C . GLN A 1 439 ? 1.215 -7.831 -22.979 1.00 94.56 439 GLN A C 1
ATOM 3497 O O . GLN A 1 439 ? 0.209 -8.072 -22.316 1.00 94.56 439 GLN A O 1
ATOM 3502 N N . GLY A 1 440 ? 1.450 -6.625 -23.497 1.00 96.56 440 GLY A N 1
ATOM 3503 C CA . GLY A 1 440 ? 0.529 -5.510 -23.318 1.00 96.56 440 GLY A CA 1
ATOM 3504 C C . GLY A 1 440 ? 1.171 -4.146 -23.517 1.00 96.56 440 GLY A C 1
ATOM 3505 O O . GLY A 1 440 ? 2.064 -3.997 -24.354 1.00 96.56 440 GLY A O 1
ATOM 3506 N N . VAL A 1 441 ? 0.689 -3.161 -22.761 1.00 98.12 441 VAL A N 1
ATOM 3507 C CA . VAL A 1 441 ? 1.132 -1.764 -22.833 1.00 98.12 441 VAL A CA 1
ATOM 3508 C C . VAL A 1 441 ? 1.579 -1.237 -21.477 1.00 98.12 441 VAL A C 1
ATOM 3510 O O . VAL A 1 441 ? 1.016 -1.617 -20.449 1.00 98.12 441 VAL A O 1
ATOM 3513 N N . ILE A 1 442 ? 2.568 -0.341 -21.501 1.00 97.62 442 ILE A N 1
ATOM 3514 C CA . ILE A 1 442 ? 3.037 0.421 -20.338 1.00 97.62 442 ILE A CA 1
ATOM 3515 C C . ILE A 1 442 ? 2.728 1.912 -20.519 1.00 97.62 442 ILE A C 1
ATOM 3517 O O . ILE A 1 442 ? 2.869 2.446 -21.615 1.00 97.62 442 ILE A O 1
ATOM 3521 N N . ILE A 1 443 ? 2.235 2.582 -19.484 1.00 98.44 443 ILE A N 1
ATOM 3522 C CA . ILE A 1 443 ? 1.614 3.905 -19.591 1.00 98.44 443 ILE A CA 1
ATOM 3523 C C . ILE A 1 443 ? 2.374 4.916 -18.742 1.00 98.44 443 ILE A C 1
ATOM 3525 O O . ILE A 1 443 ? 2.489 4.743 -17.528 1.00 98.44 443 ILE A O 1
ATOM 3529 N N . TRP A 1 444 ? 2.801 6.005 -19.382 1.00 97.00 444 TRP A N 1
ATOM 3530 C CA . TRP A 1 444 ? 3.381 7.181 -18.735 1.00 97.00 444 TRP A CA 1
ATOM 3531 C C . TRP A 1 444 ? 2.479 8.403 -18.975 1.00 97.00 444 TRP A C 1
ATOM 3533 O O . TRP A 1 444 ? 2.371 8.892 -20.099 1.00 97.00 444 TRP A O 1
ATOM 3543 N N . GLU A 1 445 ? 1.741 8.925 -18.001 1.00 93.50 445 GLU A N 1
ATOM 3544 C CA . GLU A 1 445 ? 1.506 8.421 -16.641 1.00 93.50 445 GLU A CA 1
ATOM 3545 C C . GLU A 1 445 ? 0.012 8.535 -16.293 1.00 93.50 445 GLU A C 1
ATOM 3547 O O . GLU A 1 445 ? -0.728 9.285 -16.940 1.00 93.50 445 GLU A O 1
ATOM 3552 N N . LEU A 1 446 ? -0.435 7.796 -15.270 1.00 94.19 446 LEU A N 1
ATOM 3553 C CA . LEU A 1 446 ? -1.850 7.609 -14.915 1.00 94.19 446 LEU A CA 1
ATOM 3554 C C . LEU A 1 446 ? -2.612 8.934 -14.733 1.00 94.19 446 LEU A C 1
ATOM 3556 O O . LEU A 1 446 ? -3.759 9.062 -15.155 1.00 94.19 446 LEU A O 1
ATOM 3560 N N . CYS A 1 447 ? -1.976 9.945 -14.133 1.00 93.56 447 CYS A N 1
ATOM 3561 C CA . CYS A 1 447 ? -2.633 11.204 -13.770 1.00 93.56 447 CYS A CA 1
ATOM 3562 C C . CYS A 1 447 ? -2.907 12.159 -14.942 1.00 93.56 447 CYS A C 1
ATOM 3564 O O . CYS A 1 447 ? -3.502 13.228 -14.741 1.00 93.56 447 CYS A O 1
ATOM 3566 N N . ASN A 1 448 ? -2.407 11.837 -16.138 1.00 95.62 448 ASN A N 1
ATOM 3567 C CA . ASN A 1 448 ? -2.547 12.699 -17.306 1.00 95.62 448 ASN A CA 1
ATOM 3568 C C . ASN A 1 448 ? -3.813 12.415 -18.117 1.00 95.62 448 ASN A C 1
ATOM 3570 O O . ASN A 1 448 ? -4.137 13.215 -18.999 1.00 95.62 448 ASN A O 1
ATOM 3574 N N . ASP A 1 449 ? -4.505 11.308 -17.837 1.00 95.50 449 ASP A N 1
ATOM 3575 C CA . ASP A 1 449 ? -5.739 10.953 -18.531 1.00 95.50 449 ASP A CA 1
ATOM 3576 C C . ASP A 1 449 ? -6.934 11.773 -18.021 1.00 95.50 449 ASP A C 1
ATOM 3578 O O . ASP A 1 449 ? -6.879 12.452 -16.990 1.00 95.50 449 ASP A O 1
ATOM 3582 N N . VAL A 1 450 ? -8.032 11.690 -18.763 1.00 93.44 450 VAL A N 1
ATOM 3583 C CA . VAL A 1 450 ? -9.369 12.070 -18.302 1.00 93.44 450 VAL A CA 1
ATOM 3584 C C . VAL A 1 450 ? -10.173 10.803 -18.030 1.00 93.44 450 VAL A C 1
ATOM 3586 O O . VAL A 1 450 ? -9.965 9.792 -18.690 1.00 93.44 450 VAL A O 1
ATOM 3589 N N . TRP A 1 451 ? -11.131 10.850 -17.105 1.00 91.06 451 TRP A N 1
ATOM 3590 C CA . TRP A 1 451 ? -11.976 9.690 -16.769 1.00 91.06 451 TRP A CA 1
ATOM 3591 C C . TRP A 1 451 ? -13.356 9.729 -17.451 1.00 91.06 451 TRP A C 1
ATOM 3593 O O . TRP A 1 451 ? -14.272 8.994 -17.092 1.00 91.06 451 TRP A O 1
ATOM 3603 N N . GLU A 1 452 ? -13.505 10.553 -18.490 1.00 93.00 452 GLU A N 1
ATOM 3604 C CA . GLU A 1 452 ? -14.720 10.652 -19.305 1.00 93.00 452 GLU A CA 1
ATOM 3605 C C . GLU A 1 452 ? -14.834 9.489 -20.307 1.00 93.00 452 GLU A C 1
ATOM 3607 O O . GLU A 1 452 ? -13.875 9.145 -21.008 1.00 93.00 452 GLU A O 1
ATOM 3612 N N . GLU A 1 453 ? -16.028 8.900 -20.416 1.00 90.44 453 GLU A N 1
ATOM 3613 C CA . GLU A 1 453 ? -16.302 7.826 -21.377 1.00 90.44 453 GLU A CA 1
ATOM 3614 C C . GLU A 1 453 ? -16.093 8.309 -22.822 1.00 90.44 453 GLU A C 1
ATOM 3616 O O . GLU A 1 453 ? -16.489 9.414 -23.191 1.00 90.44 453 GLU A O 1
ATOM 3621 N N . GLY A 1 454 ? -15.434 7.493 -23.647 1.00 92.00 454 GLY A N 1
ATOM 3622 C CA . GLY A 1 454 ? -15.098 7.840 -25.034 1.00 92.00 454 GLY A CA 1
ATOM 3623 C C . GLY A 1 454 ? -13.931 8.826 -25.210 1.00 92.00 454 GLY A C 1
ATOM 3624 O O . GLY A 1 454 ? -13.446 8.971 -26.332 1.00 92.00 454 GLY A O 1
ATOM 3625 N N . LYS A 1 455 ? -13.440 9.459 -24.134 1.00 97.50 455 LYS A N 1
ATOM 3626 C CA . LYS A 1 455 ? -12.244 10.324 -24.162 1.00 97.50 455 LYS A CA 1
ATOM 3627 C C . LYS A 1 455 ? -11.044 9.727 -23.437 1.00 97.50 455 LYS A C 1
ATOM 3629 O O . LYS A 1 455 ? -9.922 9.986 -23.851 1.00 97.50 455 LYS A O 1
ATOM 3634 N N . SER A 1 456 ? -11.268 8.932 -22.391 1.00 97.38 456 SER A N 1
ATOM 3635 C CA . SER A 1 456 ? -10.190 8.269 -21.651 1.00 97.38 456 SER A CA 1
ATOM 3636 C C . SER A 1 456 ? -9.396 7.316 -22.544 1.00 97.38 456 SER A C 1
ATOM 3638 O O . SER A 1 456 ? -9.958 6.411 -23.174 1.00 97.38 456 SER A O 1
ATOM 3640 N N . ILE A 1 457 ? -8.074 7.483 -22.556 1.00 98.31 457 ILE A N 1
ATOM 3641 C CA . ILE A 1 457 ? -7.160 6.563 -23.240 1.00 98.31 457 ILE A CA 1
ATOM 3642 C C . ILE A 1 457 ? -7.077 5.236 -22.473 1.00 98.31 457 ILE A C 1
ATOM 3644 O O . ILE A 1 457 ? -7.108 4.167 -23.088 1.00 98.31 457 ILE A O 1
ATOM 3648 N N . ILE A 1 458 ? -7.027 5.278 -21.139 1.00 97.44 458 ILE A N 1
ATOM 3649 C CA . ILE A 1 458 ? -6.867 4.093 -20.285 1.00 97.44 458 ILE A CA 1
ATOM 3650 C C . ILE A 1 458 ? -8.106 3.199 -20.340 1.00 97.44 458 ILE A C 1
ATOM 3652 O O . ILE A 1 458 ? -7.971 1.989 -20.541 1.00 97.44 458 ILE A O 1
ATOM 3656 N N . LYS A 1 459 ? -9.316 3.773 -20.257 1.00 95.50 459 LYS A N 1
ATOM 3657 C CA . LYS A 1 459 ? -10.562 3.003 -20.421 1.00 95.50 459 LYS A CA 1
ATOM 3658 C C . LYS A 1 459 ? -10.603 2.312 -21.780 1.00 95.50 459 LYS A C 1
ATOM 3660 O O . LYS A 1 459 ? -10.872 1.113 -21.844 1.00 95.50 459 LYS A O 1
ATOM 3665 N N . ALA A 1 460 ? -10.269 3.032 -22.854 1.00 96.88 460 ALA A N 1
ATOM 3666 C CA . ALA A 1 460 ? -10.264 2.474 -24.204 1.00 96.88 460 ALA A CA 1
ATOM 3667 C C . ALA A 1 460 ? -9.265 1.313 -24.346 1.00 96.88 460 ALA A C 1
ATOM 3669 O O . ALA A 1 460 ? -9.609 0.263 -24.901 1.00 96.88 460 ALA A O 1
ATOM 3670 N N . LEU A 1 461 ? -8.051 1.462 -23.804 1.00 97.69 461 LEU A N 1
ATOM 3671 C CA . LEU A 1 461 ? -7.050 0.396 -23.752 1.00 97.69 461 LEU A CA 1
ATOM 3672 C C . LEU A 1 461 ? -7.570 -0.827 -22.990 1.00 97.69 461 LEU A C 1
ATOM 3674 O O . LEU A 1 461 ? -7.526 -1.943 -23.508 1.00 97.69 461 LEU A O 1
ATOM 3678 N N . TYR A 1 462 ? -8.110 -0.632 -21.788 1.00 95.69 462 TYR A N 1
ATOM 3679 C CA . TYR A 1 462 ? -8.612 -1.728 -20.968 1.00 95.69 462 TYR A CA 1
ATOM 3680 C C . TYR A 1 462 ? -9.780 -2.466 -21.630 1.00 95.69 462 TYR A C 1
ATOM 3682 O O . TYR A 1 462 ? -9.757 -3.694 -21.719 1.00 95.69 462 TYR A O 1
ATOM 3690 N N . GLN A 1 463 ? -10.753 -1.746 -22.187 1.00 94.19 463 GLN A N 1
ATOM 3691 C CA . GLN A 1 463 ? -11.897 -2.332 -22.895 1.00 94.19 463 GLN A CA 1
ATOM 3692 C C . GLN A 1 463 ? -11.467 -3.167 -24.120 1.00 94.19 463 GLN A C 1
ATOM 3694 O O . GLN A 1 463 ? -12.099 -4.174 -24.436 1.00 94.19 463 GLN A O 1
ATOM 3699 N N . ASN A 1 464 ? -10.356 -2.813 -24.779 1.00 95.62 464 ASN A N 1
ATOM 3700 C CA . ASN A 1 464 ? -9.803 -3.552 -25.926 1.00 95.62 464 ASN A CA 1
ATOM 3701 C C . ASN A 1 464 ? -8.739 -4.602 -25.534 1.00 95.62 464 ASN A C 1
ATOM 3703 O O . ASN A 1 464 ? -8.256 -5.380 -26.367 1.00 95.62 464 ASN A O 1
ATOM 3707 N N . SER A 1 465 ? -8.383 -4.682 -24.250 1.00 95.69 465 SER A N 1
ATOM 3708 C CA . SER A 1 465 ? -7.315 -5.556 -23.751 1.00 95.69 465 SER A CA 1
ATOM 3709 C C . SER A 1 465 ? -7.663 -7.043 -23.809 1.00 95.69 465 SER A C 1
ATOM 3711 O O . SER A 1 465 ? -6.760 -7.876 -23.893 1.00 95.69 465 SER A O 1
ATOM 3713 N N . GLY A 1 466 ? -8.952 -7.395 -23.852 1.00 93.38 466 GLY A N 1
ATOM 3714 C CA . GLY A 1 466 ? -9.443 -8.772 -23.717 1.00 93.38 466 GLY A CA 1
ATOM 3715 C C . GLY A 1 466 ? -9.602 -9.231 -22.261 1.00 93.38 466 GLY A C 1
ATOM 3716 O O . GLY A 1 466 ? -9.999 -10.373 -22.024 1.00 93.38 466 GLY A O 1
ATOM 3717 N N . ASN A 1 467 ? -9.311 -8.362 -21.287 1.00 91.12 467 ASN A N 1
ATOM 3718 C CA . ASN A 1 467 ? -9.685 -8.581 -19.891 1.00 91.12 467 ASN A CA 1
ATOM 3719 C C . ASN A 1 467 ? -11.215 -8.470 -19.701 1.00 91.12 467 ASN A C 1
ATOM 3721 O O . ASN A 1 467 ? -11.892 -7.861 -20.531 1.00 91.12 467 ASN A O 1
ATOM 3725 N N . PRO A 1 468 ? -11.778 -9.046 -18.622 1.00 81.62 468 PRO A N 1
ATOM 3726 C CA . PRO A 1 468 ? -13.198 -8.905 -18.301 1.00 81.62 468 PRO A CA 1
ATOM 3727 C C . PRO A 1 468 ? -13.630 -7.438 -18.159 1.00 81.62 468 PRO A C 1
ATOM 3729 O O . PRO A 1 468 ? -12.914 -6.634 -17.557 1.00 81.62 468 PRO A O 1
ATOM 3732 N N . THR A 1 469 ? -14.824 -7.117 -18.669 1.00 63.97 469 THR A N 1
ATOM 3733 C CA . THR A 1 469 ? -15.445 -5.776 -18.632 1.00 63.97 469 THR A CA 1
ATOM 3734 C C . THR A 1 469 ? -15.793 -5.304 -17.221 1.00 63.97 469 THR A C 1
ATOM 3736 O O . THR A 1 469 ? -15.882 -4.106 -16.984 1.00 63.97 469 THR A O 1
ATOM 3739 N N . THR A 1 470 ? -15.963 -6.234 -16.283 1.00 52.28 470 THR A N 1
ATOM 3740 C CA . THR A 1 470 ? -16.129 -5.979 -14.850 1.00 52.28 470 THR A CA 1
ATOM 3741 C C . THR A 1 470 ? -15.060 -6.760 -14.098 1.00 52.28 470 THR A C 1
ATOM 3743 O O . THR A 1 470 ? -15.127 -7.989 -14.022 1.00 52.28 470 THR A O 1
ATOM 3746 N N . ARG A 1 471 ? -14.065 -6.063 -13.542 1.00 53.19 471 ARG A N 1
ATOM 3747 C CA . ARG A 1 471 ? -13.284 -6.605 -12.426 1.00 53.19 471 ARG A CA 1
ATOM 3748 C C . ARG A 1 471 ? -14.144 -6.431 -11.187 1.00 53.19 471 ARG A C 1
ATOM 3750 O O . ARG A 1 471 ? -14.406 -5.308 -10.775 1.00 53.19 471 ARG A O 1
ATOM 3757 N N . VAL A 1 472 ? -14.658 -7.541 -10.669 1.00 40.72 472 VAL A N 1
ATOM 3758 C CA . VAL A 1 472 ? -15.269 -7.555 -9.340 1.00 40.72 472 VAL A CA 1
ATOM 3759 C C . VAL A 1 472 ? -14.132 -7.253 -8.368 1.00 40.72 472 VAL A C 1
ATOM 3761 O O . VAL A 1 472 ? -13.067 -7.867 -8.491 1.00 40.72 472 VAL A O 1
ATOM 3764 N N . ALA A 1 473 ? -14.325 -6.278 -7.480 1.00 37.72 473 ALA A N 1
ATOM 3765 C CA . ALA A 1 473 ? -13.419 -6.088 -6.356 1.00 37.72 473 ALA A CA 1
ATOM 3766 C C . ALA A 1 473 ? -13.252 -7.441 -5.652 1.00 37.72 473 ALA A C 1
ATOM 3768 O O . ALA A 1 473 ? -14.224 -8.194 -5.542 1.00 37.72 473 ALA A O 1
ATOM 3769 N N . LEU A 1 474 ? -12.025 -7.812 -5.284 1.00 30.80 474 LEU A N 1
ATOM 3770 C CA . LEU A 1 474 ? -11.840 -9.082 -4.586 1.00 30.80 474 LEU A CA 1
ATOM 3771 C C . LEU A 1 474 ? -12.645 -9.013 -3.275 1.00 30.80 474 LEU A C 1
ATOM 3773 O O . LEU A 1 474 ? -12.471 -8.027 -2.559 1.00 30.80 474 LEU A O 1
ATOM 3777 N N . PRO A 1 475 ? -13.498 -10.009 -2.951 1.00 29.23 475 PRO A N 1
ATOM 3778 C CA . PRO A 1 475 ? -13.957 -10.175 -1.573 1.00 29.23 475 PRO A CA 1
ATOM 3779 C C . PRO A 1 475 ? -12.707 -10.282 -0.700 1.00 29.23 475 PRO A C 1
ATOM 3781 O O . PRO A 1 475 ? -11.713 -10.883 -1.142 1.00 29.23 475 PRO A O 1
ATOM 3784 N N . SER A 1 476 ? -12.694 -9.626 0.459 1.00 28.98 476 SER A N 1
ATOM 3785 C CA . SER A 1 476 ? -11.451 -9.503 1.212 1.00 28.98 476 SER A CA 1
ATOM 3786 C C . SER A 1 476 ? -10.905 -10.902 1.530 1.00 28.98 476 SER A C 1
ATOM 3788 O O . SER A 1 476 ? -11.611 -11.827 1.931 1.00 28.98 476 SER A O 1
ATOM 3790 N N . LYS A 1 477 ? -9.619 -11.108 1.251 1.00 24.33 477 LYS A N 1
ATOM 3791 C CA . LYS A 1 477 ? -8.951 -12.408 1.377 1.00 24.33 477 LYS A CA 1
ATOM 3792 C C . LYS A 1 477 ? -8.476 -12.669 2.816 1.00 24.33 477 LYS A C 1
ATOM 3794 O O . LYS A 1 477 ? -7.546 -13.440 3.014 1.00 24.33 477 LYS A O 1
ATOM 3799 N N . ALA A 1 478 ? -9.093 -12.021 3.804 1.00 25.66 478 ALA A N 1
ATOM 3800 C CA . ALA A 1 478 ? -8.641 -11.950 5.194 1.00 25.66 478 ALA A CA 1
ATOM 3801 C C . ALA A 1 478 ? -9.119 -13.129 6.071 1.00 25.66 478 ALA A C 1
ATOM 3803 O O . ALA A 1 478 ? -9.396 -12.972 7.256 1.00 25.66 478 ALA A O 1
ATOM 3804 N N . LEU A 1 479 ? -9.214 -14.330 5.496 1.00 26.75 479 LEU A N 1
ATOM 3805 C CA . LEU A 1 479 ? -9.492 -15.570 6.226 1.00 26.75 479 LEU A CA 1
ATOM 3806 C C . LEU A 1 479 ? -8.523 -16.662 5.758 1.00 26.75 479 LEU A C 1
ATOM 3808 O O . LEU A 1 479 ? -8.955 -17.643 5.167 1.00 26.75 479 LEU A O 1
ATOM 3812 N N . GLU A 1 480 ? -7.216 -16.466 5.974 1.00 26.11 480 GLU A N 1
ATOM 3813 C CA . GLU A 1 480 ? -6.246 -17.576 6.099 1.00 26.11 480 GLU A CA 1
ATOM 3814 C C . GLU A 1 480 ? -4.865 -17.184 6.671 1.00 26.11 480 GLU A C 1
ATOM 3816 O O . GLU A 1 480 ? -4.103 -18.075 7.037 1.00 26.11 480 GLU A O 1
ATOM 3821 N N . ASP A 1 481 ? -4.541 -15.903 6.872 1.00 24.38 481 ASP A N 1
ATOM 3822 C CA . ASP A 1 481 ? -3.382 -15.490 7.671 1.00 24.38 481 ASP A CA 1
ATOM 3823 C C . ASP A 1 481 ? -3.756 -14.397 8.682 1.00 24.38 481 ASP A C 1
ATOM 3825 O O . ASP A 1 481 ? -4.337 -13.367 8.366 1.00 24.38 481 ASP A O 1
ATOM 3829 N N . GLY A 1 482 ? -3.476 -14.653 9.960 1.00 29.50 482 GLY A N 1
ATOM 3830 C CA . GLY A 1 482 ? -3.812 -13.768 11.075 1.00 29.50 482 GLY A CA 1
ATOM 3831 C C . GLY A 1 482 ? -2.966 -12.493 11.139 1.00 29.50 482 GLY A C 1
ATOM 3832 O O . GLY A 1 482 ? -2.337 -12.242 12.165 1.00 29.50 482 GLY A O 1
ATOM 3833 N N . SER A 1 483 ? -2.935 -11.681 10.080 1.00 25.84 483 SER A N 1
ATOM 3834 C CA . SER A 1 483 ? -2.371 -10.333 10.143 1.00 25.84 483 SER A CA 1
ATOM 3835 C C . SER A 1 483 ? -3.364 -9.392 10.824 1.00 25.84 483 SER A C 1
ATOM 3837 O O . SER A 1 483 ? -4.452 -9.125 10.316 1.00 25.84 483 SER A O 1
ATOM 3839 N N . SER A 1 484 ? -2.972 -8.914 12.000 1.00 27.02 484 SER A N 1
ATOM 3840 C CA . SER A 1 484 ? -3.631 -7.865 12.768 1.00 27.02 484 SER A CA 1
ATOM 3841 C C . SER A 1 484 ? -3.926 -6.631 11.914 1.00 27.02 484 SER A C 1
ATOM 3843 O O . SER A 1 484 ? -3.044 -6.124 11.224 1.00 27.02 484 SER A O 1
ATOM 3845 N N . VAL A 1 485 ? -5.158 -6.133 12.015 1.00 23.95 485 VAL A N 1
ATOM 3846 C CA . VAL A 1 485 ? -5.553 -4.800 11.546 1.00 23.95 485 VAL A CA 1
ATOM 3847 C C . VAL A 1 485 ? -4.707 -3.771 12.303 1.00 23.95 485 VAL A C 1
ATOM 3849 O O . VAL A 1 485 ? -4.830 -3.668 13.523 1.00 23.95 485 VAL A O 1
ATOM 3852 N N . GLU A 1 486 ? -3.816 -3.066 11.603 1.00 24.59 486 GLU A N 1
ATOM 3853 C CA . GLU A 1 486 ? -3.041 -1.962 12.179 1.00 24.59 486 GLU A CA 1
ATOM 3854 C C . GLU A 1 486 ? -3.855 -0.662 12.240 1.00 24.59 486 GLU A C 1
ATOM 3856 O O . GLU A 1 486 ? -4.754 -0.383 11.440 1.00 24.59 486 GLU A O 1
ATOM 3861 N N . GLU A 1 487 ? -3.500 0.109 13.258 1.00 23.52 487 GLU A N 1
ATOM 3862 C CA . GLU A 1 487 ? -4.168 1.277 13.806 1.00 23.52 487 GLU A CA 1
ATOM 3863 C C . GLU A 1 487 ? -4.332 2.429 12.792 1.00 23.52 487 GLU A C 1
ATOM 3865 O O . GLU A 1 487 ? -3.367 2.853 12.158 1.00 23.52 487 GLU A O 1
ATOM 3870 N N . GLY A 1 488 ? -5.557 2.958 12.647 1.00 29.67 488 GLY A N 1
ATOM 3871 C CA . GLY A 1 488 ? -5.834 4.195 11.896 1.00 29.67 488 GLY A CA 1
ATOM 3872 C C . GLY A 1 488 ? -6.387 4.068 10.467 1.00 29.67 488 GLY A C 1
ATOM 3873 O O . GLY A 1 488 ? -6.443 5.070 9.753 1.00 29.67 488 GLY A O 1
ATOM 3874 N N . SER A 1 489 ? -6.838 2.891 10.028 1.00 23.14 489 SER A N 1
ATOM 3875 C CA . SER A 1 489 ? -7.565 2.754 8.756 1.00 23.14 489 SER A CA 1
ATOM 3876 C C . SER A 1 489 ? -9.057 3.070 8.934 1.00 23.14 489 SER A C 1
ATOM 3878 O O . SER A 1 489 ? -9.834 2.249 9.409 1.00 23.14 489 SER A O 1
ATOM 3880 N N . ILE A 1 490 ? -9.471 4.278 8.540 1.00 24.38 490 ILE A N 1
ATOM 3881 C CA . ILE A 1 490 ? -10.891 4.618 8.389 1.00 24.38 490 ILE A CA 1
ATOM 3882 C C . ILE A 1 490 ? -11.374 3.946 7.098 1.00 24.38 490 ILE A C 1
ATOM 3884 O O . ILE A 1 490 ? -11.038 4.385 5.997 1.00 24.38 490 ILE A O 1
ATOM 3888 N N . VAL A 1 491 ? -12.120 2.851 7.238 1.00 27.59 491 VAL A N 1
ATOM 3889 C CA . VAL A 1 491 ? -12.861 2.204 6.149 1.00 27.59 491 VAL A CA 1
ATOM 3890 C C . VAL A 1 491 ? -14.348 2.421 6.420 1.00 27.59 491 VAL A C 1
ATOM 3892 O O . VAL A 1 491 ? -14.827 2.142 7.515 1.00 27.59 491 VAL A O 1
ATOM 3895 N N . GLY A 1 492 ? -15.062 2.955 5.430 1.00 31.30 492 GLY A N 1
ATOM 3896 C CA . GLY A 1 492 ? -16.400 3.528 5.598 1.00 31.30 492 GLY A CA 1
ATOM 3897 C C . GLY A 1 492 ? -16.315 5.050 5.678 1.00 31.30 492 GLY A C 1
ATOM 3898 O O . GLY A 1 492 ? -15.302 5.606 6.085 1.00 31.30 492 GLY A O 1
ATOM 3899 N N . ASP A 1 493 ? -17.352 5.753 5.255 1.00 32.12 493 ASP A N 1
ATOM 3900 C CA . ASP A 1 493 ? -17.468 7.220 5.203 1.00 32.12 493 ASP A CA 1
ATOM 3901 C C . ASP A 1 493 ? -17.435 7.928 6.582 1.00 32.12 493 ASP A C 1
ATOM 3903 O O . ASP A 1 493 ? -17.879 9.069 6.712 1.00 32.12 493 ASP A O 1
ATOM 3907 N N . GLY A 1 494 ? -16.888 7.272 7.610 1.00 55.66 494 GLY A N 1
ATOM 3908 C CA . GLY A 1 494 ? -16.949 7.687 9.006 1.00 55.66 494 GLY A CA 1
ATOM 3909 C C . GLY A 1 494 ? -18.305 7.413 9.663 1.00 55.66 494 GLY A C 1
ATOM 3910 O O . GLY A 1 494 ? -18.542 7.934 10.751 1.00 55.66 494 GLY A O 1
ATOM 3911 N N . ASN A 1 495 ? -19.198 6.644 9.021 1.00 70.75 495 ASN A N 1
ATOM 3912 C CA . ASN A 1 495 ? -20.546 6.351 9.504 1.00 70.75 495 ASN A CA 1
ATOM 3913 C C . ASN A 1 495 ? -21.082 5.000 8.958 1.00 70.75 495 ASN A C 1
ATOM 3915 O O . ASN A 1 495 ? -20.416 4.312 8.191 1.00 70.75 495 ASN A O 1
ATOM 3919 N N . PHE A 1 496 ? -22.288 4.597 9.364 1.00 78.06 496 PHE A N 1
ATOM 3920 C CA . PHE A 1 49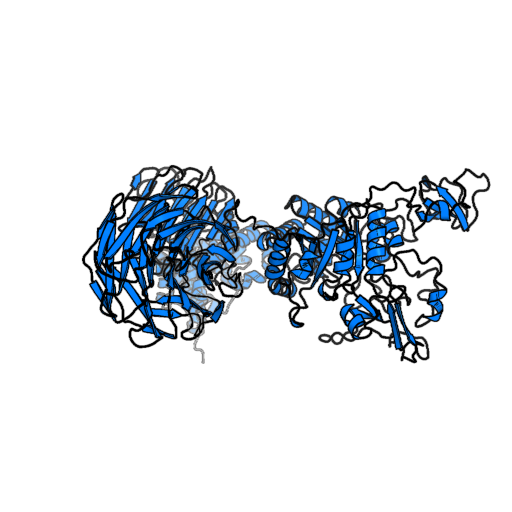6 ? -22.972 3.371 8.933 1.00 78.06 496 PHE A CA 1
ATOM 3921 C C . PHE A 1 496 ? -23.432 3.385 7.460 1.00 78.06 496 PHE A C 1
ATOM 3923 O O . PHE A 1 496 ? -23.761 2.339 6.900 1.00 78.06 496 PHE A O 1
ATOM 3930 N N . GLY A 1 497 ? -23.449 4.549 6.803 1.00 74.12 497 GLY A N 1
ATOM 3931 C CA . GLY A 1 497 ? -23.905 4.682 5.419 1.00 74.12 497 GLY A CA 1
ATOM 3932 C C . GLY A 1 497 ? -25.361 4.234 5.206 1.00 74.12 497 GLY A C 1
ATOM 3933 O O . GLY A 1 497 ? -26.188 4.228 6.118 1.00 74.12 497 GLY A O 1
ATOM 3934 N N . LYS A 1 498 ? -25.705 3.869 3.965 1.00 77.31 498 LYS A N 1
ATOM 3935 C CA . LYS A 1 498 ? -27.061 3.422 3.609 1.00 77.31 498 LYS A CA 1
ATOM 3936 C C . LYS A 1 498 ? -27.250 1.935 3.924 1.00 77.31 498 LYS A C 1
ATOM 3938 O O . LYS A 1 498 ? -26.510 1.113 3.398 1.00 77.31 498 LYS A O 1
ATOM 3943 N N . GLY A 1 499 ? -28.301 1.599 4.673 1.00 83.56 499 GLY A N 1
ATOM 3944 C CA . GLY A 1 499 ? -28.612 0.214 5.034 1.00 83.56 499 GLY A CA 1
ATOM 3945 C C . GLY A 1 499 ? -29.049 -0.682 3.863 1.00 83.56 499 GLY A C 1
ATOM 3946 O O . GLY A 1 499 ? -29.743 -0.249 2.936 1.00 83.56 499 GLY A O 1
ATOM 3947 N N . ASP A 1 500 ? -28.687 -1.961 3.954 1.00 88.44 500 ASP A N 1
ATOM 3948 C CA . ASP A 1 500 ? -29.125 -3.051 3.086 1.00 88.44 500 ASP A CA 1
ATOM 3949 C C . ASP A 1 500 ? -30.371 -3.723 3.663 1.00 88.44 500 ASP A C 1
ATOM 3951 O O . ASP A 1 500 ? -30.420 -4.094 4.832 1.00 88.44 500 ASP A O 1
ATOM 3955 N N . ARG A 1 501 ? -31.399 -3.922 2.837 1.00 94.06 501 ARG A N 1
ATOM 3956 C CA . ARG A 1 501 ? -32.621 -4.607 3.272 1.00 94.06 501 ARG A CA 1
ATOM 3957 C C . ARG A 1 501 ? -32.372 -6.107 3.446 1.00 94.06 501 ARG A C 1
ATOM 3959 O O . ARG A 1 501 ? -31.979 -6.751 2.475 1.00 94.06 501 ARG A O 1
ATOM 3966 N N . TYR A 1 502 ? -32.737 -6.667 4.602 1.00 94.00 502 TYR A N 1
ATOM 3967 C CA . TYR A 1 502 ? -32.613 -8.107 4.867 1.00 94.00 502 TYR A CA 1
ATOM 3968 C C . TYR A 1 502 ? -33.940 -8.834 5.127 1.00 94.00 502 TYR A C 1
ATOM 3970 O O . TYR A 1 502 ? -34.072 -9.978 4.700 1.00 94.00 502 TYR A O 1
ATOM 3978 N N . ASP A 1 503 ? -34.946 -8.191 5.733 1.00 96.25 503 ASP A N 1
ATOM 3979 C CA . ASP A 1 503 ? -36.246 -8.838 5.988 1.00 96.25 503 ASP A CA 1
ATOM 3980 C C . ASP A 1 503 ? -37.430 -7.842 6.001 1.00 96.25 503 ASP A C 1
ATOM 3982 O O . ASP A 1 503 ? -37.330 -6.683 5.559 1.00 96.25 503 ASP A O 1
ATOM 3986 N N . THR A 1 504 ? -38.595 -8.323 6.441 1.00 94.94 504 THR A N 1
ATOM 3987 C CA . THR A 1 504 ? -39.785 -7.548 6.764 1.00 94.94 504 THR A CA 1
ATOM 3988 C C . THR A 1 504 ? -40.198 -7.704 8.220 1.00 94.94 504 THR A C 1
ATOM 3990 O O . THR A 1 504 ? -40.433 -8.812 8.682 1.00 94.94 504 THR A O 1
ATOM 3993 N N . GLY A 1 505 ? -40.405 -6.589 8.908 1.00 96.12 505 GLY A N 1
ATOM 3994 C CA . GLY A 1 505 ? -40.717 -6.553 10.330 1.00 96.12 505 GLY A CA 1
ATOM 3995 C C . GLY A 1 505 ? -40.681 -5.128 10.870 1.00 96.12 505 GLY A C 1
ATOM 3996 O O . GLY A 1 505 ? -40.542 -4.160 10.119 1.00 96.12 505 GLY A O 1
ATOM 3997 N N . ILE A 1 506 ? -40.837 -4.997 12.182 1.00 96.19 506 ILE A N 1
ATOM 3998 C CA . ILE A 1 506 ? -40.757 -3.734 12.917 1.00 96.19 506 ILE A CA 1
ATOM 3999 C C . ILE A 1 506 ? -40.005 -3.947 14.233 1.00 96.19 506 ILE A C 1
ATOM 4001 O O . ILE A 1 506 ? -40.051 -5.030 14.806 1.00 96.19 506 ILE A O 1
ATOM 4005 N N . LYS A 1 507 ? -39.390 -2.878 14.754 1.00 96.50 507 LYS A N 1
ATOM 4006 C CA . LYS A 1 507 ? -38.646 -2.887 16.028 1.00 96.50 507 LYS A CA 1
ATOM 4007 C C . LYS A 1 507 ? -37.573 -3.996 16.087 1.00 96.50 507 LYS A C 1
ATOM 4009 O O . LYS A 1 507 ? -37.716 -4.893 16.920 1.00 96.50 507 LYS A O 1
ATOM 4014 N N . PRO A 1 508 ? -36.567 -3.954 15.196 1.00 98.31 508 PRO A N 1
ATOM 4015 C CA . PRO A 1 508 ? -35.431 -4.860 15.299 1.00 98.31 508 PRO A CA 1
ATOM 4016 C C . PRO A 1 508 ? -34.625 -4.569 16.574 1.00 98.31 508 PRO A C 1
ATOM 4018 O O . PRO A 1 508 ? -34.772 -3.489 17.152 1.00 98.31 508 PRO A O 1
ATOM 4021 N N . ASP A 1 509 ? -33.789 -5.521 16.973 1.00 98.75 509 ASP A N 1
ATOM 4022 C CA . ASP A 1 509 ? -32.671 -5.402 17.912 1.00 98.75 509 ASP A CA 1
ATOM 4023 C C . ASP A 1 509 ? -31.573 -6.384 17.501 1.00 98.75 509 ASP A C 1
ATOM 4025 O O . ASP A 1 509 ? -31.865 -7.442 16.941 1.00 98.75 509 ASP A O 1
ATOM 4029 N N . VAL A 1 510 ? -30.310 -6.032 17.736 1.00 98.62 510 VAL A N 1
ATOM 4030 C CA . VAL A 1 510 ? -29.167 -6.769 17.188 1.00 98.62 510 VAL A CA 1
ATOM 4031 C C . VAL A 1 510 ? -28.087 -6.982 18.238 1.00 98.62 510 VAL A C 1
ATOM 4033 O O . VAL A 1 510 ? -27.836 -6.109 19.059 1.00 98.62 510 VAL A O 1
ATOM 4036 N N . ALA A 1 511 ? -27.418 -8.132 18.175 1.00 98.44 511 ALA A N 1
ATOM 4037 C CA . ALA A 1 511 ? -26.254 -8.471 18.978 1.00 98.44 511 ALA A CA 1
ATOM 4038 C C . ALA A 1 511 ? -25.151 -9.079 18.101 1.00 98.44 511 ALA A C 1
ATOM 4040 O O . ALA A 1 511 ? -25.432 -9.774 17.123 1.00 98.44 511 ALA A O 1
ATOM 4041 N N . LEU A 1 512 ? -23.890 -8.829 18.455 1.00 97.44 512 LEU A N 1
ATOM 4042 C CA . LEU A 1 512 ? -22.708 -9.245 17.698 1.00 97.44 512 LEU A CA 1
ATOM 4043 C C . LEU A 1 512 ? -21.653 -9.795 18.663 1.00 97.44 512 LEU A C 1
ATOM 4045 O O . LEU A 1 512 ? -21.401 -9.182 19.696 1.00 97.44 512 LEU A O 1
ATOM 4049 N N . ASN A 1 513 ? -21.023 -10.921 18.320 1.00 92.12 513 ASN A N 1
ATOM 4050 C CA . ASN A 1 513 ? -19.897 -11.467 19.086 1.00 92.12 513 ASN A CA 1
ATOM 4051 C C . ASN A 1 513 ? -18.550 -11.347 18.350 1.00 92.12 513 ASN A C 1
ATOM 4053 O O . ASN A 1 513 ? -18.493 -11.026 17.160 1.00 92.12 513 ASN A O 1
ATOM 4057 N N . ASP A 1 514 ? -17.453 -11.670 19.042 1.00 83.12 514 ASP A N 1
ATOM 4058 C CA . ASP A 1 514 ? -16.081 -11.598 18.501 1.00 83.12 514 ASP A CA 1
ATOM 4059 C C . ASP A 1 514 ? -15.824 -12.573 17.332 1.00 83.12 514 ASP A C 1
ATOM 4061 O O . ASP A 1 514 ? -14.843 -12.441 16.606 1.00 83.12 514 ASP A O 1
ATOM 4065 N N . GLY A 1 515 ? -16.706 -13.556 17.121 1.00 80.56 515 GLY A N 1
ATOM 4066 C CA . GLY A 1 515 ? -16.669 -14.484 15.987 1.00 80.56 515 GLY A CA 1
ATOM 4067 C C . GLY A 1 515 ? -17.378 -13.971 14.729 1.00 80.56 515 GLY A C 1
ATOM 4068 O O . GLY A 1 515 ? -17.589 -14.752 13.796 1.00 80.56 515 GLY A O 1
ATOM 4069 N N . ASN A 1 516 ? -17.777 -12.694 14.711 1.00 89.75 516 ASN A N 1
ATOM 4070 C CA . ASN A 1 516 ? -18.610 -12.062 13.683 1.00 89.75 516 ASN A CA 1
ATOM 4071 C C . ASN A 1 516 ? -19.988 -12.724 13.503 1.00 89.75 516 ASN A C 1
ATOM 4073 O O . ASN A 1 516 ? -20.597 -12.595 12.440 1.00 89.75 516 ASN A O 1
ATOM 4077 N N . VAL A 1 517 ? -20.486 -13.441 14.516 1.00 95.38 517 VAL A N 1
ATOM 4078 C CA . VAL A 1 517 ? -21.850 -13.982 14.513 1.00 95.38 517 VAL A CA 1
ATOM 4079 C C . VAL A 1 517 ? -22.801 -12.888 14.975 1.00 95.38 517 VAL A C 1
ATOM 4081 O O . VAL A 1 517 ? -22.626 -12.324 16.055 1.00 95.38 517 VAL A O 1
ATOM 4084 N N . VAL A 1 518 ? -23.807 -12.613 14.150 1.00 97.38 518 VAL A N 1
ATOM 4085 C CA . VAL A 1 518 ? -24.859 -11.631 14.411 1.00 97.38 518 VAL A CA 1
ATOM 4086 C C . VAL A 1 518 ? -26.136 -12.372 14.771 1.00 97.38 518 VAL A C 1
ATOM 4088 O O . VAL A 1 518 ? -26.527 -13.305 14.068 1.00 97.38 518 VAL A O 1
ATOM 4091 N N . VAL A 1 519 ? -26.811 -11.936 15.827 1.00 98.62 519 VAL A N 1
ATOM 4092 C CA . VAL A 1 519 ? -28.191 -12.331 16.120 1.00 98.62 519 VAL A CA 1
ATOM 4093 C C . VAL A 1 519 ? -29.061 -11.093 16.029 1.00 98.62 519 VAL A C 1
ATOM 4095 O O . VAL A 1 519 ? -28.767 -10.088 16.665 1.00 98.62 519 VAL A O 1
ATOM 4098 N N . GLU A 1 520 ? -30.124 -11.171 15.242 1.00 98.56 520 GLU A N 1
ATOM 4099 C CA . GLU A 1 520 ? -31.133 -10.120 15.131 1.00 98.56 520 GLU A CA 1
ATOM 4100 C C . GLU A 1 520 ? -32.483 -10.673 15.567 1.00 98.56 520 GLU A C 1
ATOM 4102 O O . GLU A 1 520 ? -32.795 -11.828 15.273 1.00 98.56 520 GLU A O 1
ATOM 4107 N N . VAL A 1 521 ? -33.258 -9.867 16.289 1.00 98.75 521 VAL A N 1
ATOM 4108 C CA . VAL A 1 521 ? -34.633 -10.177 16.688 1.00 98.75 521 VAL A CA 1
ATOM 4109 C C . VAL A 1 521 ? -35.560 -9.027 16.319 1.00 98.75 521 VAL A C 1
ATOM 4111 O O . VAL A 1 521 ? -35.250 -7.869 16.573 1.00 98.75 521 VAL A O 1
ATOM 4114 N N . HIS A 1 522 ? -36.748 -9.333 15.805 1.00 98.56 522 HIS A N 1
ATOM 4115 C CA . HIS A 1 522 ? -37.746 -8.323 15.463 1.00 98.56 522 HIS A CA 1
ATOM 4116 C C . HIS A 1 522 ? -39.174 -8.770 15.765 1.00 98.56 522 HIS A C 1
ATOM 4118 O O . HIS A 1 522 ? -39.498 -9.948 15.932 1.00 98.56 522 HIS A O 1
ATOM 4124 N N . GLN A 1 523 ? -40.077 -7.791 15.793 1.00 98.06 523 GLN A N 1
ATOM 4125 C CA . GLN A 1 523 ? -41.514 -8.015 15.853 1.00 98.06 523 GLN A CA 1
ATOM 4126 C C . GLN A 1 523 ? -42.095 -8.080 14.429 1.00 98.06 523 GLN A C 1
ATOM 4128 O O . GLN A 1 523 ? -41.765 -7.266 13.566 1.00 98.06 523 GLN A O 1
ATOM 4133 N N . SER A 1 524 ? -43.035 -8.993 14.178 1.00 96.19 524 SER A N 1
ATOM 4134 C CA . SER A 1 524 ? -43.793 -8.985 12.921 1.00 96.19 524 SER A CA 1
ATOM 4135 C C . SER A 1 524 ? -44.617 -7.698 12.767 1.00 96.19 524 SER A C 1
ATOM 4137 O O . SER A 1 524 ? -45.257 -7.206 13.696 1.00 96.19 524 SER A O 1
ATOM 4139 N N . GLN A 1 525 ? -44.661 -7.179 11.543 1.00 93.75 525 GLN A N 1
ATOM 4140 C CA . GLN A 1 525 ? -45.521 -6.072 11.129 1.00 93.75 525 GLN A CA 1
ATOM 4141 C C . GLN A 1 525 ? -47.020 -6.427 11.129 1.00 93.75 525 GLN A C 1
ATOM 4143 O O . GLN A 1 525 ? -47.865 -5.532 11.138 1.00 93.75 525 GLN A O 1
ATOM 4148 N N . ALA A 1 526 ? -47.359 -7.720 11.067 1.00 91.06 526 ALA A N 1
ATOM 4149 C CA . ALA A 1 526 ? -48.729 -8.200 10.874 1.00 91.06 526 ALA A CA 1
ATOM 4150 C C . ALA A 1 526 ? -49.364 -8.795 12.142 1.00 91.06 526 ALA A C 1
ATOM 4152 O O . ALA A 1 526 ? -50.591 -8.883 12.226 1.00 91.06 526 ALA A O 1
ATOM 4153 N N . ALA A 1 527 ? -48.554 -9.215 13.115 1.00 93.56 527 ALA A N 1
ATOM 4154 C CA . ALA A 1 527 ? -49.009 -9.847 14.349 1.00 93.56 527 ALA A CA 1
ATOM 4155 C C . ALA A 1 527 ? -48.041 -9.566 15.510 1.00 93.56 527 ALA A C 1
ATOM 4157 O O . ALA A 1 527 ? -46.879 -9.233 15.295 1.00 93.56 527 ALA A O 1
ATOM 4158 N N . ASN A 1 528 ? -48.504 -9.745 16.749 1.00 97.06 528 ASN A N 1
ATOM 4159 C CA . ASN A 1 528 ? -47.657 -9.665 17.946 1.00 97.06 528 ASN A CA 1
ATOM 4160 C C . ASN A 1 528 ? -46.848 -10.963 18.119 1.00 97.06 528 ASN A C 1
ATOM 4162 O O . ASN A 1 528 ? -47.028 -11.695 19.083 1.00 97.06 528 ASN A O 1
ATOM 4166 N N . THR A 1 529 ? -46.013 -11.274 17.128 1.00 98.12 529 THR A N 1
ATOM 4167 C CA . THR A 1 529 ? -45.122 -12.441 17.105 1.00 98.12 529 THR A CA 1
ATOM 4168 C C . THR A 1 529 ? -43.684 -11.992 16.932 1.00 98.12 529 THR A C 1
ATOM 4170 O O . THR A 1 529 ? -43.445 -11.059 16.158 1.00 98.12 529 THR A O 1
ATOM 4173 N N . LEU A 1 530 ? -42.752 -12.693 17.568 1.00 98.56 530 LEU A N 1
ATOM 4174 C CA . LEU A 1 530 ? -41.329 -12.385 17.558 1.00 98.56 530 LEU A CA 1
ATOM 4175 C C . LEU A 1 530 ? -40.549 -13.377 16.692 1.00 98.56 530 LEU A C 1
ATOM 4177 O O . LEU A 1 530 ? -40.834 -14.580 16.678 1.00 98.56 530 LEU A O 1
ATOM 4181 N N . TRP A 1 531 ? -39.589 -12.845 15.947 1.00 98.56 531 TRP A N 1
ATOM 4182 C CA . TRP A 1 531 ? -38.810 -13.542 14.930 1.00 98.56 531 TRP A CA 1
ATOM 4183 C C . TRP A 1 531 ? -37.331 -13.226 15.107 1.00 98.56 531 TRP A C 1
ATOM 4185 O O . TRP A 1 531 ? -36.999 -12.176 15.649 1.00 98.56 531 TRP A O 1
ATOM 4195 N N . TYR A 1 532 ? -36.458 -14.133 14.677 1.00 98.62 532 TYR A N 1
ATOM 4196 C CA . TYR A 1 532 ? -35.016 -13.923 14.728 1.00 98.62 532 TYR A CA 1
ATOM 4197 C C . TYR A 1 532 ? -34.317 -14.339 13.435 1.00 98.62 532 TYR A C 1
ATOM 4199 O O . TYR A 1 532 ? -34.808 -15.203 12.699 1.00 98.62 532 TYR A O 1
ATOM 4207 N N . HIS A 1 533 ? -33.125 -13.780 13.243 1.00 98.44 533 HIS A N 1
ATOM 4208 C CA . HIS A 1 533 ? -32.106 -14.250 12.318 1.00 98.44 533 HIS A CA 1
ATOM 4209 C C . HIS A 1 533 ? -30.795 -14.537 13.050 1.00 98.44 533 HIS A C 1
ATOM 4211 O O . HIS A 1 533 ? -30.423 -13.850 14.000 1.00 98.44 533 HIS A O 1
ATOM 4217 N N . VAL A 1 534 ? -30.056 -15.524 12.548 1.00 98.00 534 VAL A N 1
ATOM 4218 C CA . VAL A 1 534 ? -28.623 -15.673 12.820 1.00 98.00 534 VAL A CA 1
ATOM 4219 C C . VAL A 1 534 ? -27.888 -15.402 11.519 1.00 98.00 534 VAL A C 1
ATOM 4221 O O . VAL A 1 534 ? -28.236 -15.969 10.484 1.00 98.00 534 VAL A O 1
ATOM 4224 N N . GLY A 1 535 ? -26.892 -14.529 11.553 1.00 94.75 535 GLY A N 1
ATOM 4225 C CA . GLY A 1 535 ? -26.075 -14.182 10.400 1.00 94.75 535 GLY A CA 1
ATOM 4226 C C . GLY A 1 535 ? -24.591 -14.162 10.729 1.00 94.75 535 GLY A C 1
ATOM 4227 O O . GLY A 1 535 ? -24.180 -14.328 11.879 1.00 94.75 535 GLY A O 1
ATOM 4228 N N . LYS A 1 536 ? -23.778 -13.946 9.699 1.00 93.06 536 LYS A N 1
ATOM 4229 C CA . LYS A 1 536 ? -22.340 -13.724 9.842 1.00 93.06 536 LYS A CA 1
ATOM 4230 C C . LYS A 1 536 ? -21.924 -12.466 9.093 1.00 93.06 536 LYS A C 1
ATOM 4232 O O . LYS A 1 536 ? -22.332 -12.288 7.946 1.00 93.06 536 LYS A O 1
ATOM 4237 N N . VAL A 1 537 ? -21.131 -11.609 9.734 1.00 84.62 537 VAL A N 1
ATOM 4238 C CA . VAL A 1 537 ? -20.548 -10.438 9.065 1.00 84.62 537 VAL A CA 1
ATOM 4239 C C . VAL A 1 537 ? -19.411 -10.896 8.147 1.00 84.62 537 VAL A C 1
ATOM 4241 O O . VAL A 1 537 ? -18.480 -11.573 8.592 1.00 84.62 537 VAL A O 1
ATOM 4244 N N . GLU A 1 538 ? -19.506 -10.541 6.867 1.00 79.69 538 GLU A N 1
ATOM 4245 C CA . GLU A 1 538 ? -18.537 -10.805 5.801 1.00 79.69 538 GLU A CA 1
ATOM 4246 C C . GLU A 1 538 ? -18.261 -9.476 5.075 1.00 79.69 538 GLU A C 1
ATOM 4248 O O . GLU A 1 538 ? -19.122 -8.967 4.356 1.00 79.69 538 GLU A O 1
ATOM 4253 N N . ASP A 1 539 ? -17.070 -8.905 5.274 1.00 67.94 539 ASP A N 1
ATOM 4254 C CA . ASP A 1 539 ? -16.702 -7.558 4.809 1.00 67.94 539 ASP A CA 1
ATOM 4255 C C . ASP A 1 539 ? -17.647 -6.464 5.357 1.00 67.94 539 ASP A C 1
ATOM 4257 O O . ASP A 1 539 ? -17.732 -6.267 6.569 1.00 67.94 539 ASP A O 1
ATOM 4261 N N . ASP A 1 540 ? -18.349 -5.748 4.477 1.00 69.19 540 ASP A N 1
ATOM 4262 C CA . ASP A 1 540 ? -19.321 -4.694 4.783 1.00 69.19 540 ASP A CA 1
ATOM 4263 C C . ASP A 1 540 ? -20.776 -5.202 4.783 1.00 69.19 540 ASP A C 1
ATOM 4265 O O . ASP A 1 540 ? -21.718 -4.410 4.788 1.00 69.19 540 ASP A O 1
ATOM 4269 N N . LYS A 1 541 ? -20.980 -6.527 4.755 1.00 78.69 541 LYS A N 1
ATOM 4270 C CA . LYS A 1 541 ? -22.299 -7.158 4.613 1.00 78.69 541 LYS A CA 1
ATOM 4271 C C . LYS A 1 541 ? -22.557 -8.219 5.661 1.00 78.69 541 LYS A C 1
ATOM 4273 O O . LYS A 1 541 ? -21.646 -8.790 6.251 1.00 78.69 541 LYS A O 1
ATOM 4278 N N . ILE A 1 542 ? -23.837 -8.528 5.845 1.00 88.88 542 ILE A N 1
ATOM 4279 C CA . ILE A 1 542 ? -24.281 -9.609 6.720 1.00 88.88 542 ILE A CA 1
ATOM 4280 C C . ILE A 1 542 ? -24.933 -10.692 5.870 1.00 88.88 542 ILE A C 1
ATOM 4282 O O . ILE A 1 542 ? -25.903 -10.455 5.148 1.00 88.88 542 ILE A O 1
ATOM 4286 N N . ASN A 1 543 ? -24.385 -11.897 5.965 1.00 90.75 543 ASN A N 1
ATOM 4287 C CA . ASN A 1 543 ? -24.956 -13.088 5.366 1.00 90.75 543 ASN A CA 1
ATOM 4288 C C . ASN A 1 543 ? -25.967 -13.700 6.345 1.00 90.75 543 ASN A C 1
ATOM 4290 O O . ASN A 1 543 ? -25.583 -14.363 7.310 1.00 90.75 543 ASN A O 1
ATOM 4294 N N . TRP A 1 544 ? -27.252 -13.417 6.129 1.00 94.12 544 TRP A N 1
ATOM 4295 C CA . TRP A 1 544 ? -28.339 -13.821 7.020 1.00 94.12 544 TRP A CA 1
ATOM 4296 C C . TRP A 1 544 ? -28.845 -15.242 6.746 1.00 94.12 544 TRP A C 1
ATOM 4298 O O . TRP A 1 544 ? -29.094 -15.629 5.603 1.00 94.12 544 TRP A O 1
ATOM 4308 N N . GLY A 1 545 ? -29.080 -15.993 7.823 1.00 91.31 545 GLY A N 1
ATOM 4309 C CA . GLY A 1 545 ? -29.902 -17.198 7.826 1.00 91.31 545 GLY A CA 1
ATOM 4310 C C . GLY A 1 545 ? -31.396 -16.891 7.671 1.00 91.31 545 GLY A C 1
ATOM 4311 O O . GLY A 1 545 ? -31.814 -15.751 7.458 1.00 91.31 545 GLY A O 1
ATOM 4312 N N . GLY A 1 546 ? -32.231 -17.927 7.770 1.00 88.00 546 GLY A N 1
ATOM 4313 C CA . GLY A 1 546 ? -33.684 -17.775 7.640 1.00 88.00 546 GLY A CA 1
ATOM 4314 C C . GLY A 1 546 ? -34.320 -16.953 8.770 1.00 88.00 546 GLY A C 1
ATOM 4315 O O . GLY A 1 546 ? -33.835 -16.980 9.896 1.00 88.00 546 GLY A O 1
ATOM 4316 N N . SER A 1 547 ? -35.441 -16.289 8.469 1.00 95.50 547 SER A N 1
ATOM 4317 C CA . SER A 1 547 ? -36.303 -15.622 9.459 1.00 95.50 547 SER A CA 1
ATOM 4318 C C . SER A 1 547 ? -37.159 -16.665 10.181 1.00 95.50 547 SER A C 1
ATOM 4320 O O . SER A 1 547 ? -37.914 -17.407 9.535 1.00 95.50 547 SER A O 1
ATOM 4322 N N . ILE A 1 548 ? -37.024 -16.785 11.505 1.00 98.06 548 ILE A N 1
ATOM 4323 C CA . ILE A 1 548 ? -37.647 -17.864 12.290 1.00 98.06 548 ILE A CA 1
ATOM 4324 C C . ILE A 1 548 ? -38.440 -17.293 13.469 1.00 98.06 548 ILE A C 1
ATOM 4326 O O . ILE A 1 548 ? -37.882 -16.652 14.354 1.00 98.06 548 ILE A O 1
ATOM 4330 N N . LYS A 1 549 ? -39.745 -17.594 13.530 1.00 97.88 549 LYS A N 1
ATOM 4331 C CA . LYS A 1 549 ? -40.590 -17.275 14.692 1.00 97.88 549 LYS A CA 1
ATOM 4332 C C . LYS A 1 549 ? -40.124 -18.058 15.926 1.00 97.88 549 LYS A C 1
ATOM 4334 O O . LYS A 1 549 ? -39.996 -19.281 15.833 1.00 97.88 549 LYS A O 1
ATOM 4339 N N . TYR A 1 550 ? -39.973 -17.394 17.075 1.00 97.75 550 TYR A N 1
ATOM 4340 C CA . TYR A 1 550 ? -39.609 -18.050 18.342 1.00 97.75 550 TYR A CA 1
ATOM 4341 C C . TYR A 1 550 ? -40.616 -17.864 19.484 1.00 97.75 550 TYR A C 1
ATOM 4343 O O . TYR A 1 550 ? -40.803 -18.814 20.241 1.00 97.75 550 TYR A O 1
ATOM 4351 N N . ASP A 1 551 ? -41.313 -16.726 19.577 1.00 98.06 551 ASP A N 1
ATOM 4352 C CA . ASP A 1 551 ? -42.333 -16.493 20.615 1.00 98.06 551 ASP A CA 1
ATOM 4353 C C . ASP A 1 551 ? -43.460 -15.550 20.132 1.00 98.06 551 ASP A C 1
ATOM 4355 O O . ASP A 1 551 ? -43.458 -15.065 18.991 1.00 98.06 551 ASP A O 1
ATOM 4359 N N . ASP A 1 552 ? -44.457 -15.325 20.986 1.00 97.69 552 ASP A N 1
ATOM 4360 C CA . ASP A 1 552 ? -45.482 -14.291 20.861 1.00 97.69 552 ASP A CA 1
ATOM 4361 C C . ASP A 1 552 ? -45.158 -13.125 21.812 1.00 97.69 552 ASP A C 1
ATOM 4363 O O . ASP A 1 552 ? -44.941 -13.312 23.003 1.00 97.69 552 ASP A O 1
ATOM 4367 N N . GLY A 1 553 ? -45.110 -11.897 21.296 1.00 97.62 553 GLY A N 1
ATOM 4368 C CA . GLY A 1 553 ? -44.642 -10.748 22.071 1.00 97.62 553 GLY A CA 1
ATOM 4369 C C . GLY A 1 553 ? -44.423 -9.491 21.236 1.00 97.62 553 GLY A C 1
ATOM 4370 O O . GLY A 1 553 ? -44.718 -9.442 20.037 1.00 97.62 553 GLY A O 1
ATOM 4371 N N . VAL A 1 554 ? -43.923 -8.443 21.891 1.00 98.19 554 VAL A N 1
ATOM 4372 C CA . VAL A 1 554 ? -43.560 -7.154 21.288 1.00 98.19 554 VAL A CA 1
ATOM 4373 C C . VAL A 1 554 ? -42.335 -6.553 21.985 1.00 98.19 554 VAL A C 1
ATOM 4375 O O . VAL A 1 554 ? -42.099 -6.816 23.158 1.00 98.19 554 VAL A O 1
ATOM 4378 N N . GLN A 1 555 ? -41.630 -5.645 21.300 1.00 97.31 555 GLN A N 1
ATOM 4379 C CA . GLN A 1 555 ? -40.457 -4.927 21.842 1.00 97.31 555 GLN A CA 1
ATOM 4380 C C . GLN A 1 555 ? -39.327 -5.875 22.302 1.00 97.31 555 GLN A C 1
ATOM 4382 O O . GLN A 1 555 ? -38.994 -5.845 23.486 1.00 97.31 555 GLN A O 1
ATOM 4387 N N . PRO A 1 556 ? -38.789 -6.721 21.403 1.00 98.62 556 PRO A N 1
ATOM 4388 C CA . PRO A 1 556 ? -37.705 -7.629 21.756 1.00 98.62 556 PRO A CA 1
ATOM 4389 C C . PRO A 1 556 ? -36.370 -6.882 21.915 1.00 98.62 556 PRO A C 1
ATOM 4391 O O . PRO A 1 556 ? -36.176 -5.818 21.320 1.00 98.62 556 PRO A O 1
ATOM 4394 N N . SER A 1 557 ? -35.459 -7.459 22.696 1.00 98.81 557 SER A N 1
ATOM 4395 C CA . SER A 1 557 ? -34.046 -7.089 22.763 1.00 98.81 557 SER A CA 1
ATOM 4396 C C . SER A 1 557 ? -33.174 -8.320 22.996 1.00 98.81 557 SER A C 1
ATOM 4398 O O . SER A 1 557 ? -33.599 -9.241 23.691 1.00 98.81 557 SER A O 1
ATOM 4400 N N . VAL A 1 558 ? -31.976 -8.361 22.411 1.00 98.81 558 VAL A N 1
ATOM 4401 C CA . VAL A 1 558 ? -31.117 -9.551 22.388 1.00 98.81 558 VAL A CA 1
ATOM 4402 C C . VAL A 1 558 ? -29.660 -9.229 22.715 1.00 98.81 558 VAL A C 1
ATOM 4404 O O . VAL A 1 558 ? -29.145 -8.180 22.352 1.00 98.81 558 VAL A O 1
ATOM 4407 N N . ALA A 1 559 ? -28.975 -10.169 23.367 1.00 98.62 559 ALA A N 1
ATOM 4408 C CA . ALA A 1 559 ? -27.542 -10.129 23.630 1.00 98.62 559 ALA A CA 1
ATOM 4409 C C . ALA A 1 559 ? -26.908 -11.515 23.418 1.00 98.62 559 ALA A C 1
ATOM 4411 O O . ALA A 1 559 ? -27.559 -12.543 23.625 1.00 98.62 559 ALA A O 1
ATOM 4412 N N . ILE A 1 560 ? -25.634 -11.556 23.013 1.00 98.31 560 ILE A N 1
ATOM 4413 C CA . ILE A 1 560 ? -24.899 -12.792 22.705 1.00 98.31 560 ILE A CA 1
ATOM 4414 C C . ILE A 1 560 ? -23.508 -12.797 23.354 1.00 98.31 560 ILE A C 1
ATOM 4416 O O . ILE A 1 560 ? -22.845 -11.767 23.416 1.00 98.31 560 ILE A O 1
ATOM 4420 N N . THR A 1 561 ? -23.046 -13.965 23.799 1.00 92.62 561 THR A N 1
ATOM 4421 C CA . THR A 1 561 ? -21.664 -14.196 24.247 1.00 92.62 561 THR A CA 1
ATOM 4422 C C . THR A 1 561 ? -20.773 -14.736 23.121 1.00 92.62 561 THR A C 1
ATOM 4424 O O . THR A 1 561 ? -21.224 -15.275 22.104 1.00 92.62 561 THR A O 1
ATOM 4427 N N . ASN A 1 562 ? -19.459 -14.700 23.331 1.00 87.62 562 ASN A N 1
ATOM 4428 C CA . ASN A 1 562 ? -18.485 -15.251 22.386 1.00 87.62 562 ASN A CA 1
ATOM 4429 C C . ASN A 1 562 ? -18.602 -16.769 22.175 1.00 87.62 562 ASN A C 1
ATOM 4431 O O . ASN A 1 562 ? -18.268 -17.259 21.099 1.00 87.62 562 ASN A O 1
ATOM 4435 N N . ASP A 1 563 ? -19.100 -17.521 23.163 1.00 85.44 563 ASP A N 1
ATOM 4436 C CA . ASP A 1 563 ? -19.366 -18.962 23.038 1.00 85.44 563 ASP A CA 1
ATOM 4437 C C . ASP A 1 563 ? -20.775 -19.277 22.490 1.00 85.44 563 ASP A C 1
ATOM 4439 O O . ASP A 1 563 ? -21.186 -20.440 22.459 1.00 85.44 563 ASP A O 1
ATOM 4443 N N . GLY A 1 564 ? -21.519 -18.256 22.051 1.00 91.69 564 GLY A N 1
ATOM 4444 C CA . GLY A 1 564 ? -22.806 -18.398 21.372 1.00 91.69 564 GLY A CA 1
ATOM 4445 C C . GLY A 1 564 ? -24.010 -18.601 22.293 1.00 91.69 564 GLY A C 1
ATOM 4446 O O . GLY A 1 564 ? -25.042 -19.076 21.822 1.00 91.69 564 GLY A O 1
ATOM 4447 N N . LEU A 1 565 ? -23.908 -18.284 23.587 1.00 97.38 565 LEU A N 1
ATOM 4448 C CA . LEU A 1 565 ? -25.063 -18.162 24.483 1.00 97.38 565 LEU A CA 1
ATOM 4449 C C . LEU A 1 565 ? -25.838 -16.888 24.130 1.00 97.38 565 LEU A C 1
ATOM 4451 O O . LEU A 1 565 ? -25.241 -15.829 23.976 1.00 97.38 565 LEU A O 1
ATOM 4455 N N . VAL A 1 566 ? -27.159 -16.994 24.014 1.00 98.50 566 VAL A N 1
ATOM 4456 C CA . VAL A 1 566 ? -28.050 -15.890 23.639 1.00 98.50 566 VAL A CA 1
ATOM 4457 C C . VAL A 1 566 ? -29.051 -15.650 24.758 1.00 98.50 566 VAL A C 1
ATOM 4459 O O . VAL A 1 566 ? -29.671 -16.599 25.244 1.00 98.50 566 VAL A O 1
ATOM 4462 N N . VAL A 1 567 ? -29.230 -14.389 25.139 1.00 98.75 567 VAL A N 1
ATOM 4463 C CA . VAL A 1 567 ? -30.325 -13.940 26.002 1.00 98.75 567 VAL A CA 1
ATOM 4464 C C . VAL A 1 567 ? -31.203 -12.990 25.213 1.00 98.75 567 VAL A C 1
ATOM 4466 O O . VAL A 1 567 ? -30.705 -12.063 24.586 1.00 98.75 567 VAL A O 1
ATOM 4469 N N . GLU A 1 568 ? -32.507 -13.224 25.255 1.00 98.69 568 GLU A N 1
ATOM 4470 C CA . GLU A 1 568 ? -33.515 -12.346 24.669 1.00 98.69 568 GLU A CA 1
ATOM 4471 C C . GLU A 1 568 ? -34.520 -11.940 25.744 1.00 98.69 568 GLU A C 1
ATOM 4473 O O . GLU A 1 568 ? -34.835 -12.745 26.621 1.00 98.69 568 GLU A O 1
ATOM 4478 N N . VAL A 1 569 ? -34.994 -10.697 25.691 1.00 98.81 569 VAL A N 1
ATOM 4479 C CA . VAL A 1 569 ? -36.060 -10.168 26.547 1.00 98.81 569 VAL A CA 1
ATOM 4480 C C . VAL A 1 569 ? -37.126 -9.483 25.701 1.00 98.81 569 VAL A C 1
ATOM 4482 O O . VAL A 1 569 ? -36.812 -8.824 24.714 1.00 98.81 569 VAL A O 1
ATOM 4485 N N . HIS A 1 570 ? -38.388 -9.574 26.106 1.00 98.75 570 HIS A N 1
ATOM 4486 C CA . HIS A 1 570 ? -39.495 -8.911 25.421 1.00 98.75 570 HIS A CA 1
ATOM 4487 C C . HIS A 1 570 ? -40.666 -8.614 26.357 1.00 98.75 570 HIS A C 1
ATOM 4489 O O . HIS A 1 570 ? -40.745 -9.089 27.489 1.00 98.75 570 HIS A O 1
ATOM 4495 N N . LYS A 1 571 ? -41.634 -7.840 25.859 1.00 98.50 571 LYS A N 1
ATOM 4496 C CA . LYS A 1 571 ? -42.919 -7.620 26.526 1.00 98.50 571 LYS A CA 1
ATOM 4497 C C . LYS A 1 571 ? -43.996 -8.527 25.933 1.00 98.50 571 LYS A C 1
ATOM 4499 O O . LYS A 1 571 ? -44.069 -8.690 24.715 1.00 98.50 571 LYS A O 1
ATOM 4504 N N . SER A 1 572 ? -44.907 -9.022 26.772 1.00 96.94 572 SER A N 1
ATOM 4505 C CA . SER A 1 572 ? -46.137 -9.673 26.299 1.00 96.94 572 SER A CA 1
ATOM 4506 C C . SER A 1 572 ? -46.918 -8.786 25.320 1.00 96.94 572 SER A C 1
ATOM 4508 O O . SER A 1 572 ? -46.911 -7.552 25.371 1.00 96.94 572 SER A O 1
ATOM 4510 N N . GLU A 1 573 ? -47.654 -9.451 24.440 1.00 94.75 573 GLU A N 1
ATOM 4511 C CA . GLU A 1 573 ? -48.505 -8.903 23.393 1.00 94.75 573 GLU A CA 1
ATOM 4512 C C . GLU A 1 573 ? -49.525 -7.894 23.926 1.00 94.75 573 GLU A C 1
ATOM 4514 O O . GLU A 1 573 ? -49.802 -6.888 23.272 1.00 94.75 573 GLU A O 1
ATOM 4519 N N . ASN A 1 574 ? -50.103 -8.184 25.098 1.00 91.19 574 ASN A N 1
ATOM 4520 C CA . ASN A 1 574 ? -51.284 -7.482 25.612 1.00 91.19 574 ASN A CA 1
ATOM 4521 C C . ASN A 1 574 ? -51.112 -6.914 27.025 1.00 91.19 574 ASN A C 1
ATOM 4523 O O . ASN A 1 574 ? -51.911 -6.075 27.440 1.00 91.19 574 ASN A O 1
ATOM 4527 N N . PHE A 1 575 ? -50.099 -7.360 27.767 1.00 94.31 575 PHE A N 1
ATOM 4528 C CA . PHE A 1 575 ? -49.866 -6.954 29.151 1.00 94.31 575 PHE A CA 1
ATOM 4529 C C . PHE A 1 575 ? -48.500 -6.285 29.294 1.00 94.31 575 PHE A C 1
ATOM 4531 O O . PHE A 1 575 ? -47.596 -6.517 28.494 1.00 94.31 575 PHE A O 1
ATOM 4538 N N . HIS A 1 576 ? -48.334 -5.461 30.327 1.00 96.31 576 HIS A N 1
ATOM 4539 C CA . HIS A 1 576 ? -47.041 -4.872 30.690 1.00 96.31 576 HIS A CA 1
ATOM 4540 C C . HIS A 1 576 ? -46.184 -5.857 31.493 1.00 96.31 576 HIS A C 1
ATOM 4542 O O . HIS A 1 576 ? -45.618 -5.495 32.505 1.00 96.31 576 HIS A O 1
ATOM 4548 N N . THR A 1 577 ? -46.153 -7.120 31.077 1.00 97.69 577 THR A N 1
ATOM 4549 C CA . THR A 1 577 ? -45.377 -8.195 31.711 1.00 97.69 577 THR A CA 1
ATOM 4550 C C . THR A 1 577 ? -44.170 -8.499 30.831 1.00 97.69 577 THR A C 1
ATOM 4552 O O . THR A 1 577 ? -44.354 -8.686 29.621 1.00 97.69 577 THR A O 1
ATOM 4555 N N . LEU A 1 578 ? -42.982 -8.586 31.422 1.00 98.56 578 LEU A N 1
ATOM 4556 C CA . LEU A 1 578 ? -41.722 -8.835 30.729 1.00 98.56 578 LEU A CA 1
ATOM 4557 C C . LEU A 1 578 ? -41.303 -10.309 30.832 1.00 98.56 578 LEU A C 1
ATOM 4559 O O . LEU A 1 578 ? -41.469 -10.956 31.873 1.00 98.56 578 LEU A O 1
ATOM 4563 N N . TYR A 1 579 ? -40.778 -10.832 29.729 1.00 98.69 579 TYR A N 1
ATOM 4564 C CA . TYR A 1 579 ? -40.368 -12.220 29.543 1.00 98.69 579 TYR A CA 1
ATOM 4565 C C . TYR A 1 579 ? -38.947 -12.297 28.991 1.00 98.69 579 TYR A C 1
ATOM 4567 O O . TYR A 1 579 ? -38.489 -11.356 28.350 1.00 98.69 579 TYR A O 1
ATOM 4575 N N . TYR A 1 580 ? -38.266 -13.416 29.233 1.00 98.69 580 TYR A N 1
ATOM 4576 C CA . TYR A 1 580 ? -36.955 -13.699 28.661 1.00 98.69 580 TYR A CA 1
ATOM 4577 C C . TYR A 1 580 ? -36.838 -15.125 28.121 1.00 98.69 580 TYR A C 1
ATOM 4579 O O . TYR A 1 580 ? -37.517 -16.044 28.594 1.00 98.69 580 TYR A O 1
ATOM 4587 N N . HIS A 1 581 ? -35.893 -15.305 27.201 1.00 98.62 581 HIS A N 1
ATOM 4588 C CA . HIS A 1 581 ? -35.366 -16.590 26.762 1.00 98.62 581 HIS A CA 1
ATOM 4589 C C . HIS A 1 581 ? -33.855 -16.681 26.976 1.00 98.62 581 HIS A C 1
ATOM 4591 O O . HIS A 1 581 ? -33.122 -15.705 26.834 1.00 98.62 581 HIS A O 1
ATOM 4597 N N . VAL A 1 582 ? -33.388 -17.902 27.239 1.00 98.56 582 VAL A N 1
ATOM 4598 C CA . VAL A 1 582 ? -31.975 -18.281 27.131 1.00 98.56 582 VAL A CA 1
ATOM 4599 C C . VAL A 1 582 ? -31.859 -19.327 26.030 1.00 98.56 582 VAL A C 1
ATOM 4601 O O . VAL A 1 582 ? -32.621 -20.293 26.009 1.00 98.56 582 VAL A O 1
ATOM 4604 N N . GLY A 1 583 ? -30.926 -19.149 25.104 1.00 97.69 583 GLY A N 1
ATOM 4605 C CA . GLY A 1 583 ? -30.691 -20.069 23.996 1.00 97.69 583 GLY A CA 1
ATOM 4606 C C . GLY A 1 583 ? -29.215 -20.202 23.653 1.00 97.69 583 GLY A C 1
ATOM 4607 O O . GLY A 1 583 ? -28.361 -19.539 24.237 1.00 97.69 583 GLY A O 1
ATOM 4608 N N . ARG A 1 584 ? -28.898 -21.076 22.698 1.00 97.12 584 ARG A N 1
ATOM 4609 C CA . ARG A 1 584 ? -27.553 -21.173 22.113 1.00 97.12 584 ARG A CA 1
ATOM 4610 C C . ARG A 1 584 ? -27.611 -21.216 20.597 1.00 97.12 584 ARG A C 1
ATOM 4612 O O . ARG A 1 584 ? -28.460 -21.916 20.044 1.00 97.12 584 ARG A O 1
ATOM 4619 N N . VAL A 1 585 ? -26.696 -20.499 19.952 1.00 96.56 585 VAL A N 1
ATOM 4620 C CA . VAL A 1 585 ? -26.504 -20.545 18.501 1.00 96.56 585 VAL A CA 1
ATOM 4621 C C . VAL A 1 585 ? -26.015 -21.936 18.089 1.00 96.56 585 VAL A C 1
ATOM 4623 O O . VAL A 1 585 ? -25.101 -22.496 18.692 1.00 96.56 585 VAL A O 1
ATOM 4626 N N . ASP A 1 586 ? -26.630 -22.483 17.047 1.00 92.25 586 ASP A N 1
ATOM 4627 C CA . ASP A 1 586 ? -26.295 -23.751 16.407 1.00 92.25 586 ASP A CA 1
ATOM 4628 C C . ASP A 1 586 ? -26.417 -23.577 14.887 1.00 92.25 586 ASP A C 1
ATOM 4630 O O . ASP A 1 586 ? -27.510 -23.618 14.313 1.00 92.25 586 ASP A O 1
ATOM 4634 N N . GLY A 1 587 ? -25.284 -23.293 14.240 1.00 91.50 587 GLY A N 1
ATOM 4635 C CA . GLY A 1 587 ? -25.249 -22.921 12.828 1.00 91.50 587 GLY A CA 1
ATOM 4636 C C . GLY A 1 587 ? -25.991 -21.607 12.566 1.00 91.50 587 GLY A C 1
ATOM 4637 O O . GLY A 1 587 ? -25.616 -20.568 13.099 1.00 91.50 587 GLY A O 1
ATOM 4638 N N . ASP A 1 588 ? -27.033 -21.663 11.737 1.00 91.44 588 ASP A N 1
ATOM 4639 C CA . ASP A 1 588 ? -27.899 -20.536 11.370 1.00 91.44 588 ASP A CA 1
ATOM 4640 C C . ASP A 1 588 ? -29.190 -20.459 12.212 1.00 91.44 588 ASP A C 1
ATOM 4642 O O . ASP A 1 588 ? -30.153 -19.793 11.828 1.00 91.44 588 ASP A O 1
ATOM 4646 N N . LYS A 1 589 ? -29.239 -21.164 13.351 1.00 95.88 589 LYS A N 1
ATOM 4647 C CA . LYS A 1 589 ? -30.414 -21.259 14.232 1.00 95.88 589 LYS A CA 1
ATOM 4648 C C . LYS A 1 589 ? -30.053 -21.036 15.691 1.00 95.88 589 LYS A C 1
ATOM 4650 O O . LYS A 1 589 ? -28.892 -21.121 16.078 1.00 95.88 589 LYS A O 1
ATOM 4655 N N . ILE A 1 590 ? -31.077 -20.814 16.511 1.00 97.88 590 ILE A N 1
ATOM 4656 C CA . ILE A 1 590 ? -30.956 -20.754 17.968 1.00 97.88 590 ILE A CA 1
ATOM 4657 C C . ILE A 1 590 ? -31.797 -21.867 18.589 1.00 97.88 590 ILE A C 1
ATOM 4659 O O . ILE A 1 590 ? -32.995 -22.003 18.324 1.00 97.88 590 ILE A O 1
ATOM 4663 N N . ASN A 1 591 ? -31.158 -22.658 19.446 1.00 97.19 591 ASN A N 1
ATOM 4664 C CA . ASN A 1 591 ? -31.809 -23.648 20.291 1.00 97.19 591 ASN A CA 1
ATOM 4665 C C . ASN A 1 591 ? -32.327 -22.954 21.559 1.00 97.19 591 ASN A C 1
ATOM 4667 O O . ASN A 1 591 ? -31.600 -22.829 22.545 1.00 97.19 591 ASN A O 1
ATOM 4671 N N . TRP A 1 592 ? -33.567 -22.465 21.506 1.00 97.62 592 TRP A N 1
ATOM 4672 C CA . TRP A 1 592 ? -34.201 -21.713 22.592 1.00 97.62 592 TRP A CA 1
ATOM 4673 C C . TRP A 1 592 ? -34.685 -22.596 23.751 1.00 97.62 592 TRP A C 1
ATOM 4675 O O . TRP A 1 592 ? -35.317 -23.637 23.550 1.00 97.62 592 TRP A O 1
ATOM 4685 N N . GLY A 1 593 ? -34.438 -22.129 24.975 1.00 95.62 593 GLY A N 1
ATOM 4686 C CA . GLY A 1 593 ? -35.122 -22.558 26.190 1.00 95.62 593 GLY A CA 1
ATOM 4687 C C . GLY A 1 593 ? -36.546 -22.001 26.279 1.00 95.62 593 GLY A C 1
ATOM 4688 O O . GLY A 1 593 ? -37.055 -21.351 25.362 1.00 95.62 593 GLY A O 1
ATOM 4689 N N . LYS A 1 594 ? -37.222 -22.270 27.399 1.00 96.25 594 LYS A N 1
ATOM 4690 C CA . LYS A 1 594 ? -38.598 -21.796 27.618 1.00 96.25 594 LYS A CA 1
ATOM 4691 C C . LYS A 1 594 ? -38.641 -20.278 27.816 1.00 96.25 594 LYS A C 1
ATOM 4693 O O . LYS A 1 594 ? -37.686 -19.696 28.313 1.00 96.25 594 LYS A O 1
ATOM 4698 N N . SER A 1 595 ? -39.786 -19.685 27.486 1.00 97.06 595 SER A N 1
ATOM 4699 C CA . SER A 1 595 ? -40.107 -18.297 27.832 1.00 97.06 595 SER A CA 1
ATOM 4700 C C . SER A 1 595 ? -40.402 -18.192 29.332 1.00 97.06 595 SER A C 1
ATOM 4702 O O . SER A 1 595 ? -41.140 -19.018 29.891 1.00 97.06 595 SER A O 1
ATOM 4704 N N . HIS A 1 596 ? -39.815 -17.202 30.001 1.00 97.94 596 HIS A N 1
ATOM 4705 C CA . HIS A 1 596 ? -39.894 -17.022 31.450 1.00 97.94 596 HIS A CA 1
ATOM 4706 C C . HIS A 1 596 ? -40.280 -15.588 31.818 1.00 97.94 596 HIS A C 1
ATOM 4708 O O . HIS A 1 596 ? -39.565 -14.655 31.475 1.00 97.94 596 HIS A O 1
ATOM 4714 N N . LYS A 1 597 ? -41.369 -15.406 32.580 1.00 97.56 597 LYS A N 1
ATOM 4715 C CA . LYS A 1 597 ? -41.708 -14.099 33.172 1.00 97.56 597 LYS A CA 1
ATOM 4716 C C . LYS A 1 597 ? -40.645 -13.705 34.209 1.00 97.56 597 LYS A C 1
ATOM 4718 O O . LYS A 1 597 ? -40.312 -14.550 35.045 1.00 97.56 597 LYS A O 1
ATOM 4723 N N . TYR A 1 598 ? -40.195 -12.446 34.211 1.00 97.50 598 TYR A N 1
ATOM 4724 C CA . TYR A 1 598 ? -39.280 -11.927 35.244 1.00 97.50 598 TYR A CA 1
ATOM 4725 C C . TYR A 1 598 ? -39.751 -10.652 35.956 1.00 97.50 598 TYR A C 1
ATOM 4727 O O . TYR A 1 598 ? -39.610 -10.597 37.173 1.00 97.50 598 TYR A O 1
ATOM 4735 N N . ASP A 1 599 ? -40.370 -9.693 35.263 1.00 97.81 599 ASP A N 1
ATOM 4736 C CA . ASP A 1 599 ? -40.873 -8.451 35.878 1.00 97.81 599 ASP A CA 1
ATOM 4737 C C . ASP A 1 599 ? -42.131 -7.924 35.152 1.00 97.81 599 ASP A C 1
ATOM 4739 O O . ASP A 1 599 ? -42.653 -8.568 34.231 1.00 97.81 599 ASP A O 1
ATOM 4743 N N . ASP A 1 600 ? -42.646 -6.775 35.584 1.00 97.75 600 ASP A N 1
ATOM 4744 C CA . ASP A 1 600 ? -43.667 -5.982 34.906 1.00 97.75 600 ASP A CA 1
ATOM 4745 C C . ASP A 1 600 ? -43.063 -4.634 34.446 1.00 97.75 600 ASP A C 1
ATOM 4747 O O . ASP A 1 600 ? -42.440 -3.909 35.211 1.00 97.75 600 ASP A O 1
ATOM 4751 N N . GLY A 1 601 ? -43.227 -4.287 33.168 1.00 97.56 601 GLY A N 1
ATOM 4752 C CA . GLY A 1 601 ? -42.582 -3.133 32.541 1.00 97.56 601 GLY A CA 1
ATOM 4753 C C . GLY A 1 601 ? -42.853 -3.023 31.038 1.00 97.56 601 GLY A C 1
ATOM 4754 O O . GLY A 1 601 ? -43.649 -3.769 30.452 1.00 97.56 601 GLY A O 1
ATOM 4755 N N . VAL A 1 602 ? -42.194 -2.058 30.393 1.00 98.12 602 VAL A N 1
ATOM 4756 C CA . VAL A 1 602 ? -42.203 -1.840 28.939 1.00 98.12 602 VAL A CA 1
ATOM 4757 C C . VAL A 1 602 ? -40.826 -1.395 28.441 1.00 98.12 602 VAL A C 1
ATOM 4759 O O . VAL A 1 602 ? -40.046 -0.835 29.198 1.00 98.12 602 VAL A O 1
ATOM 4762 N N . GLN A 1 603 ? -40.568 -1.553 27.136 1.00 97.75 603 GLN A N 1
ATOM 4763 C CA . GLN A 1 603 ? -39.307 -1.133 26.492 1.00 97.75 603 GLN A CA 1
ATOM 4764 C C . GLN A 1 603 ? -38.049 -1.762 27.134 1.00 97.75 603 GLN A C 1
ATOM 4766 O O . GLN A 1 603 ? -37.173 -1.008 27.553 1.00 97.75 603 GLN A O 1
ATOM 4771 N N . PRO A 1 604 ? -37.965 -3.104 27.234 1.00 98.62 604 PRO A N 1
ATOM 4772 C CA . PRO A 1 604 ? -36.792 -3.752 27.807 1.00 98.62 604 PRO A CA 1
ATOM 4773 C C . PRO A 1 604 ? -35.581 -3.677 26.859 1.00 98.62 604 PRO A C 1
ATOM 4775 O O . PRO A 1 604 ? -35.739 -3.662 25.634 1.00 98.62 604 PRO A O 1
ATOM 4778 N N . SER A 1 605 ? -34.378 -3.659 27.429 1.00 98.81 605 SER A N 1
ATOM 4779 C CA . SER A 1 605 ? -33.092 -3.795 26.737 1.00 98.81 605 SER A CA 1
ATOM 4780 C C . SER A 1 605 ? -32.144 -4.638 27.585 1.00 98.81 605 SER A C 1
ATOM 4782 O O . SER A 1 605 ? -32.105 -4.471 28.803 1.00 98.81 605 SER A O 1
ATOM 4784 N N . VAL A 1 606 ? -31.396 -5.550 26.959 1.00 98.81 606 VAL A N 1
ATOM 4785 C CA . VAL A 1 606 ? -30.530 -6.505 27.666 1.00 98.81 606 VAL A CA 1
ATOM 4786 C C . VAL A 1 606 ? -29.099 -6.493 27.136 1.00 98.81 606 VAL A C 1
ATOM 4788 O O . VAL A 1 606 ? -28.872 -6.353 25.940 1.00 98.81 606 VAL A O 1
ATOM 4791 N N . ALA A 1 607 ? -28.133 -6.696 28.030 1.00 98.62 607 ALA A N 1
ATOM 4792 C CA . ALA A 1 607 ? -26.729 -6.912 27.707 1.00 98.62 607 ALA A CA 1
ATOM 4793 C C . ALA A 1 607 ? -26.148 -8.054 28.558 1.00 98.62 607 ALA A C 1
ATOM 4795 O O . ALA A 1 607 ? -26.602 -8.301 29.679 1.00 98.62 607 ALA A O 1
ATOM 4796 N N . ILE A 1 608 ? -25.145 -8.763 28.032 1.00 98.19 608 ILE A N 1
ATOM 4797 C CA . ILE A 1 608 ? -24.549 -9.939 28.681 1.00 98.19 608 ILE A CA 1
ATOM 4798 C C . ILE A 1 608 ? -23.021 -9.924 28.593 1.00 98.19 608 ILE A C 1
ATOM 4800 O O . ILE A 1 608 ? -22.455 -9.510 27.585 1.00 98.19 608 ILE A O 1
ATOM 4804 N N . THR A 1 609 ? -22.351 -10.409 29.637 1.00 92.75 609 THR A N 1
ATOM 4805 C CA . THR A 1 609 ? -20.908 -10.688 29.634 1.00 92.75 609 THR A CA 1
ATOM 4806 C C . THR A 1 609 ? -20.617 -12.141 29.249 1.00 92.75 609 THR A C 1
ATOM 4808 O O . THR A 1 609 ? -21.443 -13.041 29.408 1.00 92.75 609 THR A O 1
ATOM 4811 N N . ASN A 1 610 ? -19.387 -12.425 28.827 1.00 88.94 610 ASN A N 1
ATOM 4812 C CA . ASN A 1 610 ? -18.955 -13.783 28.487 1.00 88.94 610 ASN A CA 1
ATOM 4813 C C . ASN A 1 610 ? -18.993 -14.777 29.665 1.00 88.94 610 ASN A C 1
ATOM 4815 O O . ASN A 1 610 ? -19.057 -15.981 29.428 1.00 88.94 610 ASN A O 1
ATOM 4819 N N . ASP A 1 611 ? -18.960 -14.311 30.920 1.00 86.19 611 ASP A N 1
ATOM 4820 C CA . ASP A 1 611 ? -19.135 -15.158 32.113 1.00 86.19 611 ASP A CA 1
ATOM 4821 C C . ASP A 1 611 ? -20.612 -15.319 32.535 1.00 86.19 611 ASP A C 1
ATOM 4823 O O . ASP A 1 611 ? -20.901 -15.907 33.580 1.00 86.19 611 ASP A O 1
ATOM 4827 N N . GLY A 1 612 ? -21.554 -14.819 31.727 1.00 92.25 612 GLY A N 1
ATOM 4828 C CA . GLY A 1 612 ? -22.992 -15.012 31.908 1.00 92.25 612 GLY A CA 1
ATOM 4829 C C . GLY A 1 612 ? -23.654 -14.062 32.909 1.00 92.25 612 GLY A C 1
ATOM 4830 O O . GLY A 1 612 ? -24.733 -14.384 33.409 1.00 92.25 612 GLY A O 1
ATOM 4831 N N . LEU A 1 613 ? -23.035 -12.923 33.232 1.00 97.00 613 LEU A N 1
ATOM 4832 C CA . LEU A 1 613 ? -23.685 -11.823 33.950 1.00 97.00 613 LEU A CA 1
ATOM 4833 C C . LEU A 1 613 ? -24.598 -11.064 32.981 1.00 97.00 613 LEU A C 1
ATOM 4835 O O . LEU A 1 613 ? -24.167 -10.674 31.901 1.00 97.00 613 LEU A O 1
ATOM 4839 N N . VAL A 1 614 ? -25.847 -10.845 33.378 1.00 98.50 614 VAL A N 1
ATOM 4840 C CA . VAL A 1 614 ? -26.880 -10.197 32.566 1.00 98.50 614 VAL A CA 1
ATOM 4841 C C . VAL A 1 614 ? -27.288 -8.891 33.230 1.00 98.50 614 VAL A C 1
ATOM 4843 O O . VAL A 1 614 ? -27.578 -8.876 34.427 1.00 98.50 614 VAL A O 1
ATOM 4846 N N . VAL A 1 615 ? -27.342 -7.815 32.451 1.00 98.75 615 VAL A N 1
ATOM 4847 C CA . VAL A 1 615 ? -27.965 -6.551 32.847 1.00 98.75 615 VAL A CA 1
ATOM 4848 C C . VAL A 1 615 ? -29.157 -6.300 31.943 1.00 98.75 615 VAL A C 1
ATOM 4850 O O . VAL A 1 615 ? -29.035 -6.354 30.722 1.00 98.75 615 VAL A O 1
ATOM 4853 N N . GLU A 1 616 ? -30.301 -6.023 32.551 1.00 98.62 616 GLU A N 1
ATOM 4854 C CA . GLU A 1 616 ? -31.522 -5.637 31.854 1.00 98.62 616 GLU A CA 1
ATOM 4855 C C . GLU A 1 616 ? -31.981 -4.275 32.363 1.00 98.62 616 GLU A C 1
ATOM 4857 O O . GLU A 1 616 ? -31.844 -3.987 33.551 1.00 98.62 616 GLU A O 1
ATOM 4862 N N . VAL A 1 617 ? -32.484 -3.436 31.460 1.00 98.81 617 VAL A N 1
ATOM 4863 C CA . VAL A 1 617 ? -33.109 -2.151 31.783 1.00 98.81 617 VAL A CA 1
ATOM 4864 C C . VAL A 1 617 ? -34.473 -2.052 31.117 1.00 98.81 617 VAL A C 1
ATOM 4866 O O . VAL A 1 617 ? -34.646 -2.491 29.982 1.00 98.81 617 VAL A O 1
ATOM 4869 N N . HIS A 1 618 ? -35.432 -1.424 31.786 1.00 98.75 618 HIS A N 1
ATOM 4870 C CA . HIS A 1 618 ? -36.765 -1.182 31.246 1.00 98.75 618 HIS A CA 1
ATOM 4871 C C . HIS A 1 618 ? -37.398 0.077 31.840 1.00 98.75 618 HIS A C 1
ATOM 4873 O O . HIS A 1 618 ? -36.931 0.659 32.817 1.00 98.75 618 HIS A O 1
ATOM 4879 N N . LYS A 1 619 ? -38.514 0.499 31.251 1.00 98.56 619 LYS A N 1
ATOM 4880 C CA . LYS A 1 619 ? -39.375 1.552 31.788 1.00 98.56 619 LYS A CA 1
ATOM 4881 C C . LYS A 1 619 ? -40.546 0.926 32.552 1.00 98.56 619 LYS A C 1
ATOM 4883 O O . LYS A 1 619 ? -41.125 -0.059 32.091 1.00 98.56 619 LYS A O 1
ATOM 4888 N N . SER A 1 620 ? -40.962 1.541 33.661 1.00 97.50 620 SER A N 1
ATOM 4889 C CA . SER A 1 620 ? -42.209 1.174 34.348 1.00 97.50 620 SER A CA 1
ATOM 4890 C C . SER A 1 620 ? -43.415 1.187 33.397 1.00 97.50 620 SER A C 1
ATOM 4892 O O . SER A 1 620 ? -43.519 1.960 32.442 1.00 97.50 620 SER A O 1
ATOM 4894 N N . GLU A 1 621 ? -44.377 0.328 33.705 1.00 94.50 621 GLU A N 1
ATOM 4895 C CA . GLU A 1 621 ? -45.644 0.135 33.012 1.00 94.50 621 GLU A CA 1
ATOM 4896 C C . GLU A 1 621 ? -46.452 1.428 32.883 1.00 94.50 621 GLU A C 1
ATOM 4898 O O . GLU A 1 621 ? -47.125 1.646 31.874 1.00 94.50 621 GLU A O 1
ATOM 4903 N N . ASN A 1 622 ? -46.417 2.264 33.928 1.00 92.94 622 ASN A N 1
ATOM 4904 C CA . ASN A 1 622 ? -47.337 3.393 34.083 1.00 92.94 622 ASN A CA 1
ATOM 4905 C C . ASN A 1 622 ? -46.644 4.747 34.250 1.00 92.94 622 ASN A C 1
ATOM 4907 O O . ASN A 1 622 ? -47.303 5.777 34.107 1.00 92.94 622 ASN A O 1
ATOM 4911 N N . PHE A 1 623 ? -45.349 4.762 34.561 1.00 95.50 623 PHE A N 1
ATOM 4912 C CA . PHE A 1 623 ? -44.597 5.983 34.829 1.00 95.50 623 PHE A CA 1
ATOM 4913 C C . PHE A 1 623 ? -43.358 6.046 33.936 1.00 95.50 623 PHE A C 1
ATOM 4915 O O . PHE A 1 623 ? -42.786 5.016 33.588 1.00 95.50 623 PHE A O 1
ATOM 4922 N N . ASP A 1 624 ? -42.940 7.255 33.561 1.00 97.56 624 ASP A N 1
ATOM 4923 C CA . ASP A 1 624 ? -41.698 7.502 32.815 1.00 97.56 624 ASP A CA 1
ATOM 4924 C C . ASP A 1 624 ? -40.492 7.432 33.765 1.00 97.56 624 ASP A C 1
ATOM 4926 O O . ASP A 1 624 ? -39.789 8.405 34.004 1.00 97.56 624 ASP A O 1
ATOM 4930 N N . THR A 1 625 ? -40.323 6.263 34.379 1.00 97.94 625 THR A N 1
ATOM 4931 C CA . THR A 1 625 ? -39.282 5.942 35.359 1.00 97.94 625 THR A CA 1
ATOM 4932 C C . THR A 1 625 ? -38.580 4.666 34.934 1.00 97.94 625 THR A C 1
ATOM 4934 O O . THR A 1 625 ? -39.259 3.696 34.579 1.00 97.94 625 THR A O 1
ATOM 4937 N N . LEU A 1 626 ? -37.253 4.659 34.999 1.00 98.56 626 LEU A N 1
ATOM 4938 C CA . LEU A 1 626 ? -36.405 3.598 34.474 1.00 98.56 626 LEU A CA 1
ATOM 4939 C C . LEU A 1 626 ? -35.879 2.697 35.595 1.00 98.56 626 LEU A C 1
ATOM 4941 O O . LEU A 1 626 ? -35.513 3.165 36.679 1.00 98.56 626 LEU A O 1
ATOM 4945 N N . TYR A 1 627 ? -35.864 1.398 35.319 1.00 98.69 627 TYR A N 1
ATOM 4946 C CA . TYR A 1 627 ? -35.525 0.318 36.236 1.00 98.69 627 TYR A CA 1
ATOM 4947 C C . TYR A 1 627 ? -34.490 -0.611 35.606 1.00 98.69 627 TYR A C 1
ATOM 4949 O O . TYR A 1 627 ? -34.426 -0.716 34.384 1.00 98.69 627 TYR A O 1
ATOM 4957 N N . TYR A 1 628 ? -33.687 -1.274 36.435 1.00 98.69 628 TYR A N 1
ATOM 4958 C CA . TYR A 1 628 ? -32.739 -2.290 35.992 1.00 98.69 628 TYR A CA 1
ATOM 4959 C C . TYR A 1 628 ? -32.785 -3.549 36.857 1.00 98.69 628 TYR A C 1
ATOM 4961 O O . TYR A 1 628 ? -33.113 -3.488 38.046 1.00 98.69 628 TYR A O 1
ATOM 4969 N N . HIS A 1 629 ? -32.353 -4.660 36.263 1.00 98.56 629 HIS A N 1
ATOM 4970 C CA . HIS A 1 629 ? -31.996 -5.900 36.939 1.00 98.56 629 HIS A CA 1
ATOM 4971 C C . HIS A 1 629 ? -30.550 -6.296 36.645 1.00 98.56 629 HIS A C 1
ATOM 4973 O O . HIS A 1 629 ? -30.035 -6.091 35.546 1.00 98.56 629 HIS A O 1
ATOM 4979 N N . VAL A 1 630 ? -29.923 -6.951 37.622 1.00 98.44 630 VAL A N 1
ATOM 4980 C CA . VAL A 1 630 ? -28.685 -7.714 37.434 1.00 98.44 630 VAL A CA 1
ATOM 4981 C C . VAL A 1 630 ? -28.993 -9.180 37.706 1.00 98.44 630 VAL A C 1
ATOM 4983 O O . VAL A 1 630 ? -29.619 -9.511 38.711 1.00 98.44 630 VAL A O 1
ATOM 4986 N N . GLY A 1 631 ? -28.576 -10.074 36.817 1.00 97.56 631 GLY A N 1
ATOM 4987 C CA . GLY A 1 631 ? -28.794 -11.511 36.956 1.00 97.56 631 GLY A CA 1
ATOM 4988 C C . GLY A 1 631 ? -27.610 -12.331 36.467 1.00 97.56 631 GLY A C 1
ATOM 4989 O O . GLY A 1 631 ? -26.665 -11.807 35.885 1.00 97.56 631 GLY A O 1
ATOM 4990 N N . ARG A 1 632 ? -27.650 -13.643 36.701 1.00 97.19 632 ARG A N 1
ATOM 4991 C CA . ARG A 1 632 ? -26.682 -14.589 36.124 1.00 97.19 632 ARG A CA 1
ATOM 4992 C C . ARG A 1 632 ? -27.382 -15.754 35.450 1.00 97.19 632 ARG A C 1
ATOM 4994 O O . ARG A 1 632 ? -28.342 -16.295 36.003 1.00 97.19 632 ARG A O 1
ATOM 5001 N N . VAL A 1 633 ? -26.884 -16.146 34.281 1.00 96.94 633 VAL A N 1
ATOM 5002 C CA . VAL A 1 633 ? -27.382 -17.322 33.561 1.00 96.94 633 VAL A CA 1
ATOM 5003 C C . VAL A 1 633 ? -27.004 -18.597 34.320 1.00 96.94 633 VAL A C 1
ATOM 5005 O O . VAL A 1 633 ? -25.856 -18.789 34.715 1.00 96.94 633 VAL A O 1
ATOM 5008 N N . ASP A 1 634 ? -27.981 -19.479 34.501 1.00 94.06 634 ASP A N 1
ATOM 5009 C CA . ASP A 1 634 ? -27.848 -20.806 35.094 1.00 94.06 634 ASP A CA 1
ATOM 5010 C C . ASP A 1 634 ? -28.645 -21.809 34.248 1.00 94.06 634 ASP A C 1
ATOM 5012 O O . ASP A 1 634 ? -29.873 -21.908 34.328 1.00 94.06 634 ASP A O 1
ATOM 5016 N N . GLY A 1 635 ? -27.937 -22.519 33.366 1.00 91.12 635 GLY A N 1
ATOM 5017 C CA . GLY A 1 635 ? -28.550 -23.419 32.391 1.00 91.12 635 GLY A CA 1
ATOM 5018 C C . GLY A 1 635 ? -29.415 -22.669 31.374 1.00 91.12 635 GLY A C 1
ATOM 5019 O O . GLY A 1 635 ? -28.901 -21.874 30.593 1.00 91.12 635 GLY A O 1
ATOM 5020 N N . ASP A 1 636 ? -30.718 -22.960 31.362 1.00 91.25 636 ASP A N 1
ATOM 5021 C CA . ASP A 1 636 ? -31.726 -22.325 30.502 1.00 91.25 636 ASP A CA 1
ATOM 5022 C C . ASP A 1 636 ? -32.513 -21.203 31.208 1.00 91.25 636 ASP A C 1
ATOM 5024 O O . ASP A 1 636 ? -33.548 -20.764 30.708 1.00 91.25 636 ASP A O 1
ATOM 5028 N N . LYS A 1 637 ? -32.043 -20.741 32.376 1.00 96.25 637 LYS A N 1
ATOM 5029 C CA . LYS A 1 637 ? -32.696 -19.715 33.202 1.00 96.25 637 LYS A CA 1
ATOM 5030 C C . LYS A 1 637 ? -31.738 -18.600 33.590 1.00 96.25 637 LYS A C 1
ATOM 5032 O O . LYS A 1 637 ? -30.524 -18.762 33.535 1.00 96.25 637 LYS A O 1
ATOM 5037 N N . ILE A 1 638 ? -32.302 -17.488 34.050 1.00 98.06 638 ILE A N 1
ATOM 5038 C CA . ILE A 1 638 ? -31.563 -16.381 34.654 1.00 98.06 638 ILE A CA 1
ATOM 5039 C C . ILE A 1 638 ? -31.999 -16.246 36.113 1.00 98.06 638 ILE A C 1
ATOM 5041 O O . ILE A 1 638 ? -33.190 -16.144 36.418 1.00 98.06 638 ILE A O 1
ATOM 5045 N N . ASN A 1 639 ? -31.020 -16.254 37.015 1.00 97.44 639 ASN A N 1
ATOM 5046 C CA . ASN A 1 639 ? -31.208 -15.954 38.427 1.00 97.44 639 ASN A CA 1
ATOM 5047 C C . ASN A 1 639 ? -31.117 -14.434 38.612 1.00 97.44 639 ASN A C 1
ATOM 5049 O O . ASN A 1 639 ? -30.017 -13.890 38.717 1.00 97.44 639 ASN A O 1
ATOM 5053 N N . TRP A 1 640 ? -32.268 -13.762 38.590 1.00 97.62 640 TRP A N 1
ATOM 5054 C CA . TRP A 1 640 ? -32.380 -12.307 38.709 1.00 97.62 640 TRP A CA 1
ATOM 5055 C C . TRP A 1 640 ? -32.270 -11.815 40.158 1.00 97.62 640 TRP A C 1
ATOM 5057 O O . TRP A 1 640 ? -32.833 -12.423 41.071 1.00 97.62 640 TRP A O 1
ATOM 5067 N N . GLY A 1 641 ? -31.573 -10.694 40.348 1.00 95.38 641 GLY A N 1
ATOM 5068 C CA . GLY A 1 641 ? -31.659 -9.853 41.540 1.00 95.38 641 GLY A CA 1
ATOM 5069 C C . GLY A 1 641 ? -32.914 -8.972 41.540 1.00 95.38 641 GLY A C 1
ATOM 5070 O O . GLY A 1 641 ? -33.745 -9.037 40.632 1.00 95.38 641 GLY A O 1
ATOM 5071 N N . GLU A 1 642 ? -33.049 -8.142 42.572 1.00 95.94 642 GLU A N 1
ATOM 5072 C CA . GLU A 1 642 ? -34.182 -7.220 42.730 1.00 95.94 642 GLU A CA 1
ATOM 5073 C C . GLU A 1 642 ? -34.242 -6.166 41.606 1.00 95.94 642 GLU A C 1
ATOM 5075 O O . GLU A 1 642 ? -33.219 -5.783 41.040 1.00 95.94 642 GLU A O 1
ATOM 5080 N N . SER A 1 643 ? -35.451 -5.672 41.318 1.00 96.75 643 SER A N 1
ATOM 5081 C CA . SER A 1 643 ? -35.674 -4.563 40.379 1.00 96.75 643 SER A CA 1
ATOM 5082 C C . SER A 1 643 ? -35.321 -3.233 41.049 1.00 96.75 643 SER A C 1
ATOM 5084 O O . SER A 1 643 ? -35.751 -2.944 42.176 1.00 96.75 643 SER A O 1
ATOM 5086 N N . HIS A 1 644 ? -34.530 -2.398 40.380 1.00 97.75 644 HIS A N 1
ATOM 5087 C CA . HIS A 1 644 ? -34.000 -1.164 40.955 1.00 97.75 644 HIS A CA 1
ATOM 5088 C C . HIS A 1 644 ? -34.269 0.047 40.064 1.00 97.75 644 HIS A C 1
ATOM 5090 O O . HIS A 1 644 ? -33.779 0.120 38.944 1.00 97.75 644 HIS A O 1
ATOM 5096 N N . LYS A 1 645 ? -34.983 1.052 40.591 1.00 97.44 645 LYS A N 1
ATOM 5097 C CA . LYS A 1 645 ? -35.129 2.353 39.921 1.00 97.44 645 LYS A CA 1
ATOM 5098 C C . LYS A 1 645 ? -33.774 3.071 39.857 1.00 97.44 645 LYS A C 1
ATOM 5100 O O . LYS A 1 645 ? -33.118 3.173 40.897 1.00 97.44 645 LYS A O 1
ATOM 5105 N N . TYR A 1 646 ? -33.403 3.629 38.699 1.00 97.38 646 TYR A N 1
ATOM 5106 C CA . TYR A 1 646 ? -32.159 4.402 38.544 1.00 97.38 646 TYR A CA 1
ATOM 5107 C C . TYR A 1 646 ? -32.331 5.829 38.002 1.00 97.38 646 TYR A C 1
ATOM 5109 O O . TYR A 1 646 ? -31.605 6.705 38.468 1.00 97.38 646 TYR A O 1
ATOM 5117 N N . ASP A 1 647 ? -33.293 6.092 37.112 1.00 97.81 647 ASP A N 1
ATOM 5118 C CA . ASP A 1 647 ? -33.556 7.445 36.585 1.00 97.81 647 ASP A CA 1
ATOM 5119 C C . ASP A 1 647 ? -35.038 7.640 36.194 1.00 97.81 647 ASP A C 1
ATOM 5121 O O . ASP A 1 647 ? -35.868 6.733 36.347 1.00 97.81 647 ASP A O 1
ATOM 5125 N N . ASP A 1 648 ? -35.382 8.838 35.724 1.00 97.81 648 ASP A N 1
ATOM 5126 C CA . ASP A 1 648 ? -36.642 9.175 35.062 1.00 97.81 648 ASP A CA 1
ATOM 5127 C C . ASP A 1 648 ? -36.404 9.322 33.547 1.00 97.81 648 ASP A C 1
ATOM 5129 O O . ASP A 1 648 ? -35.470 9.990 33.117 1.00 97.81 648 ASP A O 1
ATOM 5133 N N . GLY A 1 649 ? -37.233 8.691 32.714 1.00 97.69 649 GLY A N 1
ATOM 5134 C CA . GLY A 1 649 ? -37.001 8.643 31.271 1.00 97.69 649 GLY A CA 1
ATOM 5135 C C . GLY A 1 649 ? -37.802 7.567 30.542 1.00 97.69 649 GLY A C 1
ATOM 5136 O O . GLY A 1 649 ? -38.651 6.878 31.117 1.00 97.69 649 GLY A O 1
ATOM 5137 N N . VAL A 1 650 ? -37.542 7.436 29.240 1.00 98.25 650 VAL A N 1
ATOM 5138 C CA . VAL A 1 650 ? -38.175 6.463 28.337 1.00 98.25 650 VAL A CA 1
ATOM 5139 C C . VAL A 1 650 ? -37.174 5.947 27.296 1.00 98.25 650 VAL A C 1
ATOM 5141 O O . VAL A 1 650 ? -36.188 6.611 26.997 1.00 98.25 650 VAL A O 1
ATOM 5144 N N . GLN A 1 651 ? -37.480 4.810 26.661 1.00 97.81 651 GLN A N 1
ATOM 5145 C CA . GLN A 1 651 ? -36.664 4.206 25.591 1.00 97.81 651 GLN A CA 1
ATOM 5146 C C . GLN A 1 651 ? -35.204 3.919 26.008 1.00 97.81 651 GLN A C 1
ATOM 5148 O O . GLN A 1 651 ? -34.298 4.405 25.331 1.00 97.81 651 GLN A O 1
ATOM 5153 N N . PRO A 1 652 ? -34.972 3.160 27.097 1.00 98.62 652 PRO A N 1
ATOM 5154 C CA . PRO A 1 652 ? -33.620 2.844 27.537 1.00 98.62 652 PRO A CA 1
ATOM 5155 C C . PRO A 1 652 ? -32.942 1.816 26.611 1.00 98.62 652 PRO A C 1
ATOM 5157 O O . PRO A 1 652 ? -33.603 0.952 26.026 1.00 98.62 652 PRO A O 1
ATOM 5160 N N . SER A 1 653 ? -31.617 1.896 26.504 1.00 98.75 653 SER A N 1
ATOM 5161 C CA . SER A 1 653 ? -30.742 0.913 25.854 1.00 98.75 653 SER A CA 1
ATOM 5162 C C . SER A 1 653 ? -29.492 0.725 26.704 1.00 98.75 653 SER A C 1
ATOM 5164 O O . SER A 1 653 ? -28.897 1.713 27.126 1.00 98.75 653 SER A O 1
ATOM 5166 N N . VAL A 1 654 ? -29.067 -0.520 26.927 1.00 98.75 654 VAL A N 1
ATOM 5167 C CA . VAL A 1 654 ? -27.916 -0.838 27.789 1.00 98.75 654 VAL A CA 1
ATOM 5168 C C . VAL A 1 654 ? -26.864 -1.671 27.065 1.00 98.75 654 VAL A C 1
ATOM 5170 O O . VAL A 1 654 ? -27.196 -2.533 26.258 1.00 98.75 654 VAL A O 1
ATOM 5173 N N . ALA A 1 655 ? -25.593 -1.437 27.387 1.00 98.38 655 ALA A N 1
ATOM 5174 C CA . ALA A 1 655 ? -24.461 -2.242 26.952 1.00 98.38 655 ALA A CA 1
ATOM 5175 C C . ALA A 1 655 ? -23.486 -2.472 28.121 1.00 98.38 655 ALA A C 1
ATOM 5177 O O . ALA A 1 655 ? -23.354 -1.629 29.013 1.00 98.38 655 ALA A O 1
ATOM 5178 N N . ILE A 1 656 ? -22.803 -3.620 28.133 1.00 97.50 656 ILE A N 1
ATOM 5179 C CA . ILE A 1 656 ? -21.900 -4.024 29.218 1.00 97.50 656 ILE A CA 1
ATOM 5180 C C . ILE A 1 656 ? -20.591 -4.590 28.670 1.00 97.50 656 ILE A C 1
ATOM 5182 O O . ILE A 1 656 ? -20.573 -5.290 27.663 1.00 97.50 656 ILE A O 1
ATOM 5186 N N . THR A 1 657 ? -19.493 -4.312 29.365 1.00 90.06 657 THR A N 1
ATOM 5187 C CA . THR A 1 657 ? -18.193 -4.953 29.120 1.00 90.06 657 THR A CA 1
ATOM 5188 C C . THR A 1 657 ? -17.978 -6.151 30.048 1.00 90.06 657 THR A C 1
ATOM 5190 O O . THR A 1 657 ? -18.543 -6.226 31.137 1.00 90.06 657 THR A O 1
ATOM 5193 N N . ASN A 1 658 ? -17.073 -7.056 29.683 1.00 85.31 658 ASN A N 1
ATOM 5194 C CA . ASN A 1 658 ? -16.774 -8.262 30.460 1.00 85.31 658 ASN A CA 1
ATOM 5195 C C . ASN A 1 658 ? -16.245 -8.010 31.885 1.00 85.31 658 ASN A C 1
ATOM 5197 O O . ASN A 1 658 ? -16.296 -8.920 32.705 1.00 85.31 658 ASN A O 1
ATOM 5201 N N . ASP A 1 659 ? -15.746 -6.809 32.199 1.00 80.12 659 ASP A N 1
ATOM 5202 C CA . ASP A 1 659 ? -15.316 -6.460 33.566 1.00 80.12 659 ASP A CA 1
ATOM 5203 C C . ASP A 1 659 ? -16.435 -5.823 34.418 1.00 80.12 659 ASP A C 1
ATOM 5205 O O . ASP A 1 659 ? -16.185 -5.395 35.547 1.00 80.12 659 ASP A O 1
ATOM 5209 N N . GLY A 1 660 ? -17.648 -5.703 33.872 1.00 88.25 660 GLY A N 1
ATOM 5210 C CA . GLY A 1 660 ? -18.804 -5.134 34.556 1.00 88.25 660 GLY A CA 1
ATOM 5211 C C . GLY A 1 660 ? -18.976 -3.615 34.437 1.00 88.25 660 GLY A C 1
ATOM 5212 O O . GLY A 1 660 ? -19.789 -3.060 35.176 1.00 88.25 660 GLY A O 1
ATOM 5213 N N . LEU A 1 661 ? -18.253 -2.914 33.551 1.00 91.75 661 LEU A N 1
ATOM 5214 C CA . LEU A 1 661 ? -18.604 -1.535 33.162 1.00 91.75 661 LEU A CA 1
ATOM 5215 C C . LEU A 1 661 ? -19.879 -1.529 32.309 1.00 91.75 661 LEU A C 1
ATOM 5217 O O . LEU A 1 661 ? -19.938 -2.240 31.307 1.00 91.75 661 LEU A O 1
ATOM 5221 N N . VAL A 1 662 ? -20.851 -0.702 32.695 1.00 97.69 662 VAL A N 1
ATOM 5222 C CA . VAL A 1 662 ? -22.176 -0.577 32.075 1.00 97.69 662 VAL A CA 1
ATOM 5223 C C . VAL A 1 662 ? -22.354 0.833 31.522 1.00 97.69 662 VAL A C 1
ATOM 5225 O O . VAL A 1 662 ? -22.089 1.810 32.228 1.00 97.69 662 VAL A O 1
ATOM 5228 N N . VAL A 1 663 ? -22.842 0.934 30.287 1.00 98.31 663 VAL A N 1
ATOM 5229 C CA . VAL A 1 663 ? -23.327 2.183 29.693 1.00 98.31 663 VAL A CA 1
ATOM 5230 C C . VAL A 1 663 ? -24.800 2.029 29.361 1.00 98.31 663 VAL A C 1
ATOM 5232 O O . VAL A 1 663 ? -25.208 1.042 28.755 1.00 98.31 663 VAL A O 1
ATOM 5235 N N . GLU A 1 664 ? -25.592 3.012 29.766 1.00 98.50 664 GLU A N 1
ATOM 5236 C CA . GLU A 1 664 ? -27.014 3.101 29.461 1.00 98.50 664 GLU A CA 1
ATOM 5237 C C . GLU A 1 664 ? -27.305 4.437 28.783 1.00 98.50 664 GLU A C 1
ATOM 5239 O O . GLU A 1 664 ? -26.691 5.445 29.131 1.00 98.50 664 GLU A O 1
ATOM 5244 N N . VAL A 1 665 ? -28.210 4.435 27.805 1.00 98.56 665 VAL A N 1
ATOM 5245 C CA . VAL A 1 665 ? -28.733 5.644 27.159 1.00 98.56 665 VAL A CA 1
ATOM 5246 C C . VAL A 1 665 ? -30.256 5.630 27.156 1.00 98.56 665 VAL A C 1
ATOM 5248 O O . VAL A 1 665 ? -30.864 4.583 26.944 1.00 98.56 665 VAL A O 1
ATOM 5251 N N . HIS A 1 666 ? -30.879 6.793 27.319 1.00 98.62 666 HIS A N 1
ATOM 5252 C CA . HIS A 1 666 ? -32.331 6.951 27.276 1.00 98.62 666 HIS A CA 1
ATOM 5253 C C . HIS A 1 666 ? -32.752 8.330 26.763 1.00 98.62 666 HIS A C 1
ATOM 5255 O O . HIS A 1 666 ? -31.958 9.265 26.648 1.00 98.62 666 HIS A O 1
ATOM 5261 N N . LYS A 1 667 ? -34.046 8.475 26.469 1.00 98.44 667 LYS A N 1
ATOM 5262 C CA . LYS A 1 667 ? -34.674 9.772 26.214 1.00 98.44 667 LYS A CA 1
ATOM 5263 C C . LYS A 1 667 ? -35.297 10.315 27.498 1.00 98.44 667 LYS A C 1
ATOM 5265 O O . LYS A 1 667 ? -35.952 9.566 28.221 1.00 98.44 667 LYS A O 1
ATOM 5270 N N . SER A 1 668 ? -35.189 11.624 27.727 1.00 97.19 668 SER A N 1
ATOM 5271 C CA . SER A 1 668 ? -35.959 12.302 28.776 1.00 97.19 668 SER A CA 1
ATOM 5272 C C . SER A 1 668 ? -37.460 12.016 28.648 1.00 97.19 668 SER A C 1
ATOM 5274 O O . SER A 1 668 ? -38.032 11.888 27.562 1.00 97.19 668 SER A O 1
ATOM 5276 N N . GLU A 1 669 ? -38.105 11.956 29.802 1.00 94.50 669 GLU A N 1
ATOM 5277 C CA . GLU A 1 669 ? -39.533 11.810 30.007 1.00 94.50 669 GLU A CA 1
ATOM 5278 C C . GLU A 1 669 ? -40.356 12.945 29.376 1.00 94.50 669 GLU A C 1
ATOM 5280 O O . GLU A 1 669 ? -41.450 12.715 28.859 1.00 94.50 669 GLU A O 1
ATOM 5285 N N . ASN A 1 670 ? -39.812 14.167 29.357 1.00 91.56 670 ASN A N 1
ATOM 5286 C CA . ASN A 1 670 ? -40.553 15.370 28.968 1.00 91.56 670 ASN A CA 1
ATOM 5287 C C . ASN A 1 670 ? -40.099 15.989 27.638 1.00 91.56 670 ASN A C 1
ATOM 5289 O O . ASN A 1 670 ? -40.862 16.736 27.019 1.00 91.56 670 ASN A O 1
ATOM 5293 N N . PHE A 1 671 ? -38.871 15.712 27.198 1.00 94.75 671 PHE A N 1
ATOM 5294 C CA . PHE A 1 671 ? -38.260 16.363 26.038 1.00 94.75 671 PHE A CA 1
ATOM 5295 C C . PHE A 1 671 ? -37.585 15.349 25.114 1.00 94.75 671 PHE A C 1
ATOM 5297 O O . PHE A 1 671 ? -37.161 14.280 25.547 1.00 94.75 671 PHE A O 1
ATOM 5304 N N . ASP A 1 672 ? -37.447 15.696 23.832 1.00 96.88 672 ASP A N 1
ATOM 5305 C CA . ASP A 1 672 ? -36.702 14.889 22.855 1.00 96.88 672 ASP A CA 1
ATOM 5306 C C . ASP A 1 672 ? -35.193 15.136 22.985 1.00 96.88 672 ASP A C 1
ATOM 5308 O O . ASP A 1 672 ? -34.519 15.568 22.055 1.00 96.88 672 ASP A O 1
ATOM 5312 N N . THR A 1 673 ? -34.693 14.917 24.198 1.00 96.81 673 THR A N 1
ATOM 5313 C CA . THR A 1 673 ? -33.301 15.083 24.617 1.00 96.81 673 THR A CA 1
ATOM 5314 C C . THR A 1 673 ? -32.787 13.755 25.147 1.00 96.81 673 THR A C 1
ATOM 5316 O O . THR A 1 673 ? -33.493 13.100 25.919 1.00 96.81 673 THR A O 1
ATOM 5319 N N . LEU A 1 674 ? -31.577 13.379 24.752 1.00 97.69 674 LEU A N 1
ATOM 5320 C CA . LEU A 1 674 ? -30.956 12.095 25.046 1.00 97.69 674 LEU A CA 1
ATOM 5321 C C . LEU A 1 674 ? -29.936 12.214 26.180 1.00 97.69 674 LEU A C 1
ATOM 5323 O O . LEU A 1 674 ? -29.186 13.194 26.265 1.00 97.69 674 LEU A O 1
ATOM 5327 N N . TYR A 1 675 ? -29.934 11.208 27.046 1.00 98.00 675 TYR A N 1
ATOM 5328 C CA . TYR A 1 675 ? -29.146 11.127 28.269 1.00 98.00 675 TYR A CA 1
ATOM 5329 C C . TYR A 1 675 ? -28.413 9.793 28.347 1.00 98.00 675 TYR A C 1
ATOM 5331 O O . TYR A 1 675 ? -28.893 8.802 27.804 1.00 98.00 675 TYR A O 1
ATOM 5339 N N . TYR A 1 676 ? -27.266 9.771 29.025 1.00 97.94 676 TYR A N 1
ATOM 5340 C CA . TYR A 1 676 ? -26.531 8.547 29.319 1.00 97.94 676 TYR A CA 1
ATOM 5341 C C . TYR A 1 676 ? -26.163 8.424 30.799 1.00 97.94 676 TYR A C 1
ATOM 5343 O O . TYR A 1 676 ? -25.947 9.429 31.488 1.00 97.94 676 TYR A O 1
ATOM 5351 N N . HIS A 1 677 ? -25.997 7.182 31.248 1.00 98.31 677 HIS A N 1
ATOM 5352 C CA . HIS A 1 677 ? -25.320 6.808 32.482 1.00 98.31 677 HIS A CA 1
ATOM 5353 C C . HIS A 1 677 ? -24.113 5.914 32.204 1.00 98.31 677 HIS A C 1
ATOM 5355 O O . HIS A 1 677 ? -24.147 5.034 31.347 1.00 98.31 677 HIS A O 1
ATOM 5361 N N . VAL A 1 678 ? -23.070 6.088 33.013 1.00 97.44 678 VAL A N 1
ATOM 5362 C CA . VAL A 1 678 ? -21.957 5.140 33.132 1.00 97.44 678 VAL A CA 1
ATOM 5363 C C . VAL A 1 678 ? -21.961 4.591 34.553 1.00 97.44 678 VAL A C 1
ATOM 5365 O O . VAL A 1 678 ? -22.060 5.359 35.512 1.00 97.44 678 VAL A O 1
ATOM 5368 N N . GLY A 1 679 ? -21.875 3.274 34.712 1.00 95.62 679 GLY A N 1
ATOM 5369 C CA . GLY A 1 679 ? -21.880 2.615 36.016 1.00 95.62 679 GLY A CA 1
ATOM 5370 C C . GLY A 1 679 ? -21.045 1.342 36.038 1.00 95.62 679 GLY A C 1
ATOM 5371 O O . GLY A 1 679 ? -20.549 0.885 35.012 1.00 95.62 679 GLY A O 1
ATOM 5372 N N . ARG A 1 680 ? -20.881 0.751 37.222 1.00 93.62 680 ARG A N 1
ATOM 5373 C CA . ARG A 1 680 ? -20.225 -0.556 37.382 1.00 93.62 680 ARG A CA 1
ATOM 5374 C C . ARG A 1 680 ? -21.088 -1.513 38.180 1.00 93.62 680 ARG A C 1
ATOM 5376 O O . ARG A 1 680 ? -21.669 -1.112 39.189 1.00 93.62 680 ARG A O 1
ATOM 5383 N N . VAL A 1 681 ? -21.136 -2.768 37.745 1.00 93.94 681 VAL A N 1
ATOM 5384 C CA . VAL A 1 681 ? -21.803 -3.836 38.493 1.00 93.94 681 VAL A CA 1
ATOM 5385 C C . VAL A 1 681 ? -21.031 -4.125 39.782 1.00 93.94 681 VAL A C 1
ATOM 5387 O O . VAL A 1 681 ? -19.809 -4.261 39.778 1.00 93.94 681 VAL A O 1
ATOM 5390 N N . ASP A 1 682 ? -21.762 -4.226 40.885 1.00 91.12 682 ASP A N 1
ATOM 5391 C CA . ASP A 1 682 ? -21.283 -4.576 42.216 1.00 91.12 682 ASP A CA 1
ATOM 5392 C C . ASP A 1 682 ? -22.285 -5.547 42.854 1.00 91.12 682 ASP A C 1
ATOM 5394 O O . ASP A 1 682 ? -23.358 -5.160 43.325 1.00 91.12 682 ASP A O 1
ATOM 5398 N N . GLY A 1 683 ? -21.963 -6.841 42.793 1.00 89.44 683 GLY A N 1
ATOM 5399 C CA . GLY A 1 683 ? -22.873 -7.906 43.210 1.00 89.44 683 GLY A CA 1
ATOM 5400 C C . GLY A 1 683 ? -24.126 -7.972 42.332 1.00 89.44 683 GLY A C 1
ATOM 5401 O O . GLY A 1 683 ? -24.035 -8.265 41.143 1.00 89.44 683 GLY A O 1
ATOM 5402 N N . ASP A 1 684 ? -25.289 -7.736 42.939 1.00 89.62 684 ASP A N 1
ATOM 5403 C CA . ASP A 1 684 ? -26.609 -7.698 42.297 1.00 89.62 684 ASP A CA 1
ATOM 5404 C C . ASP A 1 684 ? -27.089 -6.268 41.978 1.00 89.62 684 ASP A C 1
ATOM 5406 O O . ASP A 1 684 ? -28.251 -6.064 41.634 1.00 89.62 684 ASP A O 1
ATOM 5410 N N . LYS A 1 685 ? -26.205 -5.268 42.088 1.00 95.25 685 LYS A N 1
ATOM 5411 C CA . LYS A 1 685 ? -26.518 -3.846 41.881 1.00 95.25 685 LYS A CA 1
ATOM 5412 C C . LYS A 1 685 ? -25.576 -3.197 40.883 1.00 95.25 685 LYS A C 1
ATOM 5414 O O . LYS A 1 685 ? -24.498 -3.708 40.600 1.00 95.25 685 LYS A O 1
ATOM 5419 N N . ILE A 1 686 ? -25.969 -2.026 40.390 1.00 97.50 686 ILE A N 1
ATOM 5420 C CA . ILE A 1 686 ? -25.121 -1.158 39.572 1.00 97.50 686 ILE A CA 1
ATOM 5421 C C . ILE A 1 686 ? -24.882 0.146 40.328 1.00 97.50 686 ILE A C 1
ATOM 5423 O O . ILE A 1 686 ? -25.816 0.852 40.718 1.00 97.50 686 ILE A O 1
ATOM 5427 N N . ASN A 1 687 ? -23.609 0.475 40.523 1.00 96.06 687 ASN A N 1
ATOM 5428 C CA . ASN A 1 687 ? -23.169 1.751 41.066 1.00 96.06 687 ASN A CA 1
ATOM 5429 C C . ASN A 1 687 ? -23.144 2.786 39.934 1.00 96.06 687 ASN A C 1
ATOM 5431 O O . ASN A 1 687 ? -22.132 2.948 39.249 1.00 96.06 687 ASN A O 1
ATOM 5435 N N . TRP A 1 688 ? -24.279 3.452 39.716 1.00 96.69 688 TRP A N 1
ATOM 5436 C CA . TRP A 1 688 ? -24.455 4.436 38.649 1.00 96.69 688 TRP A CA 1
ATOM 5437 C C . TRP A 1 688 ? -23.761 5.774 38.933 1.00 96.69 688 TRP A C 1
ATOM 5439 O O . TRP A 1 688 ? -23.843 6.332 40.031 1.00 96.69 688 TRP A O 1
ATOM 5449 N N . GLY A 1 689 ? -23.116 6.318 37.902 1.00 93.38 689 GLY A N 1
ATOM 5450 C CA . GLY A 1 689 ? -22.723 7.718 37.812 1.00 93.38 689 GLY A CA 1
ATOM 5451 C C . GLY A 1 689 ? -23.920 8.646 37.588 1.00 93.38 689 GLY A C 1
ATOM 5452 O O . GLY A 1 689 ? -25.077 8.224 37.557 1.00 93.38 689 GLY A O 1
ATOM 5453 N N . LYS A 1 690 ? -23.640 9.944 37.438 1.00 94.25 690 LYS A N 1
ATOM 5454 C CA . LYS A 1 690 ? -24.685 10.935 37.148 1.00 94.25 690 LYS A CA 1
ATOM 5455 C C . LYS A 1 690 ? -25.285 10.693 35.758 1.00 94.25 690 LYS A C 1
ATOM 5457 O O . LYS A 1 690 ? -24.607 10.163 34.889 1.00 94.25 690 LYS A O 1
ATOM 5462 N N . SER A 1 691 ? -26.528 11.130 35.574 1.00 96.19 691 SER A N 1
ATOM 5463 C CA . SER A 1 691 ? -27.172 11.208 34.260 1.00 96.19 691 SER A CA 1
ATOM 5464 C C . SER A 1 691 ? -26.625 12.416 33.495 1.00 96.19 691 SER A C 1
ATOM 5466 O O . SER A 1 691 ? -26.525 13.517 34.057 1.00 96.19 691 SER A O 1
ATOM 5468 N N . HIS A 1 692 ? -26.246 12.227 32.234 1.00 95.69 692 HIS A N 1
ATOM 5469 C CA . HIS A 1 692 ? -25.615 13.249 31.398 1.00 95.69 692 HIS A CA 1
ATOM 5470 C C . HIS A 1 692 ? -26.371 13.430 30.085 1.00 95.69 692 HIS A C 1
ATOM 5472 O O . HIS A 1 692 ? -26.446 12.503 29.287 1.00 95.69 692 HIS A O 1
ATOM 5478 N N . LYS A 1 693 ? -26.868 14.644 29.816 1.00 95.25 693 LYS A N 1
ATOM 5479 C CA . LYS A 1 693 ? -27.404 14.988 28.491 1.00 95.25 693 LYS A CA 1
ATOM 5480 C C . LYS A 1 693 ? -26.265 15.015 27.464 1.00 95.25 693 LYS A C 1
ATOM 5482 O O . LYS A 1 693 ? -25.272 15.698 27.719 1.00 95.25 693 LYS A O 1
ATOM 5487 N N . TYR A 1 694 ? -26.442 14.370 26.309 1.00 93.38 694 TYR A N 1
ATOM 5488 C CA . TYR A 1 694 ? -25.448 14.381 25.222 1.00 93.38 694 TYR A CA 1
ATOM 5489 C C . TYR A 1 694 ? -25.986 14.868 23.870 1.00 93.38 694 TYR A C 1
ATOM 5491 O O . TYR A 1 694 ? -25.244 15.515 23.138 1.00 93.38 694 TYR A O 1
ATOM 5499 N N . ASP A 1 695 ? -27.267 14.652 23.557 1.00 94.50 695 ASP A N 1
ATOM 5500 C CA . ASP A 1 695 ? -27.846 15.102 22.283 1.00 94.50 695 ASP A CA 1
ATOM 5501 C C . ASP A 1 695 ? -29.359 15.376 22.378 1.00 94.50 695 ASP A C 1
ATOM 5503 O O . ASP A 1 695 ? -29.974 15.248 23.442 1.00 94.50 695 ASP A O 1
ATOM 5507 N N . ASP A 1 696 ? -29.964 15.773 21.263 1.00 94.88 696 ASP A N 1
ATOM 5508 C CA . ASP A 1 696 ? -31.402 15.831 21.050 1.00 94.88 696 ASP A CA 1
ATOM 5509 C C . ASP A 1 696 ? -31.813 14.690 20.105 1.00 94.88 696 ASP A C 1
ATOM 5511 O O . ASP A 1 696 ? -31.252 14.537 19.026 1.00 94.88 696 ASP A O 1
ATOM 5515 N N . GLY A 1 697 ? -32.864 13.937 20.419 1.00 96.31 697 GLY A N 1
ATOM 5516 C CA . GLY A 1 697 ? -33.269 12.779 19.620 1.00 96.31 697 GLY A CA 1
ATOM 5517 C C . GLY A 1 697 ? -34.337 11.922 20.289 1.00 96.31 697 GLY A C 1
ATOM 5518 O O . GLY A 1 697 ? -34.867 12.254 21.351 1.00 96.31 697 GLY A O 1
ATOM 5519 N N . VAL A 1 698 ? -34.669 10.806 19.644 1.00 97.44 698 VAL A N 1
ATOM 5520 C CA . VAL A 1 698 ? -35.554 9.753 20.162 1.00 97.44 698 VAL A CA 1
ATOM 5521 C C . VAL A 1 698 ? -34.995 8.381 19.778 1.00 97.44 698 VAL A C 1
ATOM 5523 O O . VAL A 1 698 ? -34.270 8.266 18.796 1.00 97.44 698 VAL A O 1
ATOM 5526 N N . GLN A 1 699 ? -35.398 7.327 20.487 1.00 97.31 699 GLN A N 1
ATOM 5527 C CA . GLN A 1 699 ? -35.005 5.936 20.208 1.00 97.31 699 GLN A CA 1
ATOM 5528 C C . GLN A 1 699 ? -33.478 5.731 20.155 1.00 97.31 699 GLN A C 1
ATOM 5530 O O . GLN A 1 699 ? -32.984 5.285 19.118 1.00 97.31 699 GLN A O 1
ATOM 5535 N N . PRO A 1 700 ? -32.739 6.079 21.226 1.00 98.12 700 PRO A N 1
ATOM 5536 C CA . PRO A 1 700 ? -31.301 5.856 21.268 1.00 98.12 700 PRO A CA 1
ATOM 5537 C C . PRO A 1 700 ? -30.970 4.365 21.408 1.00 98.12 700 PRO A C 1
ATOM 5539 O O . PRO A 1 700 ? -31.744 3.585 21.973 1.00 98.12 700 PRO A O 1
ATOM 5542 N N . SER A 1 701 ? -29.803 3.978 20.909 1.00 98.50 701 SER A N 1
ATOM 5543 C CA . SER A 1 701 ? -29.210 2.659 21.094 1.00 98.50 701 SER A CA 1
ATOM 5544 C C . SER A 1 701 ? -27.703 2.789 21.251 1.00 98.50 701 SER A C 1
ATOM 5546 O O . SER A 1 701 ? -27.066 3.575 20.548 1.00 98.50 701 SER A O 1
ATOM 5548 N N . VAL A 1 702 ? -27.146 2.017 22.183 1.00 98.12 702 VAL A N 1
ATOM 5549 C CA . VAL A 1 702 ? -25.730 2.074 22.545 1.00 98.12 702 VAL A CA 1
ATOM 5550 C C . VAL A 1 702 ? -25.091 0.695 22.493 1.00 98.12 702 VAL A C 1
ATOM 5552 O O . VAL A 1 702 ? -25.696 -0.289 22.909 1.00 98.12 702 VAL A O 1
ATOM 5555 N N . ALA A 1 703 ? -23.844 0.649 22.036 1.00 97.50 703 ALA A N 1
ATOM 5556 C CA . ALA A 1 703 ? -22.962 -0.503 22.147 1.00 97.50 703 ALA A CA 1
ATOM 5557 C C . ALA A 1 703 ? -21.633 -0.079 22.782 1.00 97.50 703 ALA A C 1
ATOM 5559 O O . ALA A 1 703 ? -21.195 1.060 22.614 1.00 97.50 703 ALA A O 1
ATOM 5560 N N . ILE A 1 704 ? -20.982 -0.993 23.505 1.00 94.00 704 ILE A N 1
ATOM 5561 C CA . ILE A 1 704 ? -19.676 -0.752 24.121 1.00 94.00 704 ILE A CA 1
ATOM 5562 C C . ILE A 1 704 ? -18.739 -1.931 23.879 1.00 94.00 704 ILE A C 1
ATOM 5564 O O . ILE A 1 704 ? -19.115 -3.095 23.992 1.00 94.00 704 ILE A O 1
ATOM 5568 N N . THR A 1 705 ? -17.496 -1.609 23.561 1.00 88.06 705 THR A N 1
ATOM 5569 C CA . THR A 1 705 ? -16.394 -2.560 23.405 1.00 88.06 705 THR A CA 1
ATOM 5570 C C . THR A 1 705 ? -15.702 -2.819 24.749 1.00 88.06 705 THR A C 1
ATOM 5572 O O . THR A 1 705 ? -15.791 -2.018 25.680 1.00 88.06 705 THR A O 1
ATOM 5575 N N . ASN A 1 706 ? -14.981 -3.935 24.898 1.00 82.12 706 ASN A N 1
ATOM 5576 C CA . ASN A 1 706 ? -14.346 -4.274 26.183 1.00 82.12 706 ASN A CA 1
ATOM 5577 C C . ASN A 1 706 ? -13.241 -3.297 26.622 1.00 82.12 706 ASN A C 1
ATOM 5579 O O . ASN A 1 706 ? -12.938 -3.237 27.815 1.00 82.12 706 ASN A O 1
ATOM 5583 N N . ASP A 1 707 ? -12.667 -2.539 25.691 1.00 72.81 707 ASP A N 1
ATOM 5584 C CA . ASP A 1 707 ? -11.734 -1.425 25.891 1.00 72.81 707 ASP A CA 1
ATOM 5585 C C . ASP A 1 707 ? -12.437 -0.079 26.162 1.00 72.81 707 ASP A C 1
ATOM 5587 O O . ASP A 1 707 ? -11.784 0.908 26.483 1.00 72.81 707 ASP A O 1
ATOM 5591 N N . GLY A 1 708 ? -13.771 -0.039 26.169 1.00 80.81 708 GLY A N 1
ATOM 5592 C CA . GLY A 1 708 ? -14.548 1.120 26.614 1.00 80.81 708 GLY A CA 1
ATOM 5593 C C . GLY A 1 708 ? -14.892 2.131 25.520 1.00 80.81 708 GLY A C 1
ATOM 5594 O O . GLY A 1 708 ? -15.367 3.216 25.851 1.00 80.81 708 GLY A O 1
ATOM 5595 N N . LEU A 1 709 ? -14.692 1.783 24.245 1.00 87.06 709 LEU A N 1
ATOM 5596 C CA . LEU A 1 709 ? -15.204 2.549 23.108 1.00 87.06 709 LEU A CA 1
ATOM 5597 C C . LEU A 1 709 ? -16.718 2.341 22.990 1.00 87.06 709 LEU A C 1
ATOM 5599 O O . LEU A 1 709 ? -17.184 1.205 22.851 1.00 87.06 709 LEU A O 1
ATOM 5603 N N . VAL A 1 710 ? -17.460 3.439 23.035 1.00 92.62 710 VAL A N 1
ATOM 5604 C CA . VAL A 1 710 ? -18.916 3.539 22.943 1.00 92.62 710 VAL A CA 1
ATOM 5605 C C . VAL A 1 710 ? -19.311 3.928 21.525 1.00 92.62 710 VAL A C 1
ATOM 5607 O O . VAL A 1 710 ? -18.696 4.807 20.928 1.00 92.62 710 VAL A O 1
ATOM 5610 N N . VAL A 1 711 ? -20.360 3.296 21.006 1.00 93.94 711 VAL A N 1
ATOM 5611 C CA . VAL A 1 711 ? -20.995 3.608 19.719 1.00 93.94 711 VAL A CA 1
ATOM 5612 C C . VAL A 1 711 ? -22.458 3.926 19.999 1.00 93.94 711 VAL A C 1
ATOM 5614 O O . VAL A 1 711 ? -23.142 3.111 20.619 1.00 93.94 711 VAL A O 1
ATOM 5617 N N . GLU A 1 712 ? -22.943 5.084 19.552 1.00 95.69 712 GLU A N 1
ATOM 5618 C CA . GLU A 1 712 ? -24.334 5.504 19.767 1.00 95.69 712 GLU A CA 1
ATOM 5619 C C . GLU A 1 712 ? -25.025 5.896 18.461 1.00 95.69 712 GLU A C 1
ATOM 5621 O O . GLU A 1 712 ? -24.468 6.623 17.631 1.00 95.69 712 GLU A O 1
ATOM 5626 N N . VAL A 1 713 ? -26.254 5.401 18.298 1.00 97.06 713 VAL A N 1
ATOM 5627 C CA . VAL A 1 713 ? -27.160 5.773 17.209 1.00 97.06 713 VAL A CA 1
ATOM 5628 C C . VAL A 1 713 ? -28.535 6.138 17.756 1.00 97.06 713 VAL A C 1
ATOM 5630 O O . VAL A 1 713 ? -29.023 5.529 18.704 1.00 97.06 713 VAL A O 1
ATOM 5633 N N . HIS A 1 714 ? -29.215 7.075 17.103 1.00 97.50 714 HIS A N 1
ATOM 5634 C CA . HIS A 1 714 ? -30.579 7.464 17.450 1.00 97.50 714 HIS A CA 1
ATOM 5635 C C . HIS A 1 714 ? -31.357 7.976 16.238 1.00 97.50 714 HIS A C 1
ATOM 5637 O O . HIS A 1 714 ? -30.843 8.126 15.130 1.00 97.50 714 HIS A O 1
ATOM 5643 N N . LYS A 1 715 ? -32.642 8.255 16.440 1.00 97.38 715 LYS A N 1
ATOM 5644 C CA . LYS A 1 715 ? -33.520 8.858 15.440 1.00 97.38 715 LYS A CA 1
ATOM 5645 C C . LYS A 1 715 ? -33.728 10.346 15.738 1.00 97.38 715 LYS A C 1
ATOM 5647 O O . LYS A 1 715 ? -33.872 10.748 16.892 1.00 97.38 715 LYS A O 1
ATOM 5652 N N . SER A 1 716 ? -33.839 11.169 14.695 1.00 94.75 716 SER A N 1
ATOM 5653 C CA . SER A 1 716 ? -34.266 12.566 14.833 1.00 94.75 716 SER A CA 1
ATOM 5654 C C . SER A 1 716 ? -35.631 12.692 15.527 1.00 94.75 716 SER A C 1
ATOM 5656 O O . SER A 1 716 ? -36.540 11.877 15.344 1.00 94.75 716 SER A O 1
ATOM 5658 N N . GLN A 1 717 ? -35.794 13.788 16.268 1.00 92.50 717 GLN A N 1
ATOM 5659 C CA . GLN A 1 717 ? -36.993 14.154 17.029 1.00 92.50 717 GLN A CA 1
ATOM 5660 C C . GLN A 1 717 ? -38.223 14.317 16.126 1.00 92.50 717 GLN A C 1
ATOM 5662 O O . GLN A 1 717 ? -39.344 13.975 16.496 1.00 92.50 717 GLN A O 1
ATOM 5667 N N . SER A 1 718 ? -38.013 14.860 14.924 1.00 86.25 718 SER A N 1
ATOM 5668 C CA . SER A 1 718 ? -39.092 15.360 14.060 1.00 86.25 718 SER A CA 1
ATOM 5669 C C . SER A 1 718 ? -39.184 14.676 12.697 1.00 86.25 718 SER A C 1
ATOM 5671 O O . SER A 1 718 ? -40.194 14.831 12.011 1.00 86.25 718 SER A O 1
ATOM 5673 N N . HIS A 1 719 ? -38.170 13.903 12.308 1.00 90.00 719 HIS A N 1
ATOM 5674 C CA . HIS A 1 719 ? -38.091 13.264 10.997 1.00 90.00 719 HIS A CA 1
ATOM 5675 C C . HIS A 1 719 ? -37.702 11.794 11.133 1.00 90.00 719 HIS A C 1
ATOM 5677 O O . HIS A 1 719 ? -37.027 11.408 12.084 1.00 90.00 719 HIS A O 1
ATOM 5683 N N . ASP A 1 720 ? -38.095 10.974 10.160 1.00 93.75 720 ASP A N 1
ATOM 5684 C CA . ASP A 1 720 ? -37.667 9.575 10.050 1.00 93.75 720 ASP A CA 1
ATOM 5685 C C . ASP A 1 720 ? -36.246 9.495 9.473 1.00 93.75 720 ASP A C 1
ATOM 5687 O O . ASP A 1 720 ? -36.030 8.920 8.415 1.00 93.75 720 ASP A O 1
ATOM 5691 N N . THR A 1 721 ? -35.296 10.132 10.164 1.00 93.25 721 THR A N 1
ATOM 5692 C CA . THR A 1 721 ? -33.861 10.125 9.852 1.00 93.25 721 THR A CA 1
ATOM 5693 C C . THR A 1 721 ? -33.072 9.570 11.027 1.00 93.25 721 THR A C 1
ATOM 5695 O O . THR A 1 721 ? -33.426 9.820 12.183 1.00 93.25 721 THR A O 1
ATOM 5698 N N . LEU A 1 722 ? -32.011 8.835 10.721 1.00 94.88 722 LEU A N 1
ATOM 5699 C CA . LEU A 1 722 ? -31.142 8.145 11.662 1.00 94.88 722 LEU A CA 1
ATOM 5700 C C . LEU A 1 722 ? -29.796 8.850 11.745 1.00 94.88 722 LEU A C 1
ATOM 5702 O O . LEU A 1 722 ? -29.252 9.314 10.741 1.00 94.88 722 LEU A O 1
ATOM 5706 N N . TRP A 1 723 ? -29.295 8.952 12.965 1.00 93.69 723 TRP A N 1
ATOM 5707 C CA . TRP A 1 723 ? -28.157 9.766 13.335 1.00 93.69 723 TRP A CA 1
ATOM 5708 C C . TRP A 1 723 ? -27.182 8.929 14.142 1.00 93.69 723 TRP A C 1
ATOM 5710 O O . TRP A 1 723 ? -27.576 8.146 15.001 1.00 93.69 723 TRP A O 1
ATOM 5720 N N . TYR A 1 724 ? -25.911 9.086 13.815 1.00 91.56 724 TYR A N 1
ATOM 5721 C CA . TYR A 1 724 ? -24.783 8.476 14.492 1.00 91.56 724 TYR A CA 1
ATOM 5722 C C . TYR A 1 724 ? -24.067 9.585 15.251 1.00 91.56 724 TYR A C 1
ATOM 5724 O O . TYR A 1 724 ? -23.589 10.538 14.625 1.00 91.56 724 TYR A O 1
ATOM 5732 N N . HIS A 1 725 ? -24.030 9.497 16.580 1.00 83.38 725 HIS A N 1
ATOM 5733 C CA . HIS A 1 725 ? -23.376 10.522 17.396 1.00 83.38 725 HIS A CA 1
ATOM 5734 C C . HIS A 1 725 ? -21.854 10.488 17.242 1.00 83.38 725 HIS A C 1
ATOM 5736 O O . HIS A 1 725 ? -21.194 11.522 17.318 1.00 83.38 725 HIS A O 1
ATOM 5742 N N . GLY A 1 726 ? -21.302 9.326 16.898 1.00 78.56 726 GLY A N 1
ATOM 5743 C CA . GLY A 1 726 ? -19.869 9.090 16.803 1.00 78.56 726 GLY A CA 1
ATOM 5744 C C . GLY A 1 726 ? -19.430 7.971 17.736 1.00 78.56 726 GLY A C 1
ATOM 5745 O O . GLY A 1 726 ? -20.250 7.287 18.355 1.00 78.56 726 GLY A O 1
ATOM 5746 N N . THR A 1 727 ? -18.116 7.820 17.844 1.00 84.94 727 THR A N 1
ATOM 5747 C CA . THR A 1 727 ? -17.497 7.068 18.927 1.00 84.94 727 THR A CA 1
ATOM 5748 C C . THR A 1 727 ? -17.269 7.966 20.139 1.00 84.94 727 THR A C 1
ATOM 5750 O O . THR A 1 727 ? -17.144 9.187 20.018 1.00 84.94 727 THR A O 1
ATOM 5753 N N . GLY A 1 728 ? -17.237 7.366 21.323 1.00 84.06 728 GLY A N 1
ATOM 5754 C CA . GLY A 1 728 ? -16.806 8.038 22.542 1.00 84.06 728 GLY A CA 1
ATOM 5755 C C . GLY A 1 728 ? -16.052 7.083 23.447 1.00 84.06 728 GLY A C 1
ATOM 5756 O O . GLY A 1 728 ? -16.357 5.896 23.488 1.00 84.06 728 GLY A O 1
ATOM 5757 N N . GLN A 1 729 ? -15.067 7.583 24.178 1.00 85.75 729 GLN A N 1
ATOM 5758 C CA . GLN A 1 729 ? -14.300 6.770 25.112 1.00 85.75 729 GLN A CA 1
ATOM 5759 C C . GLN A 1 729 ? -14.860 6.946 26.522 1.00 85.75 729 GLN A C 1
ATOM 5761 O O . GLN A 1 729 ? -15.032 8.071 26.996 1.00 85.75 729 GLN A O 1
ATOM 5766 N N . VAL A 1 730 ? -15.133 5.845 27.227 1.00 82.25 730 VAL A N 1
ATOM 5767 C CA . VAL A 1 730 ? -15.459 5.943 28.654 1.00 82.25 730 VAL A CA 1
ATOM 5768 C C . VAL A 1 730 ? -14.225 6.406 29.425 1.00 82.25 730 VAL A C 1
ATOM 5770 O O . VAL 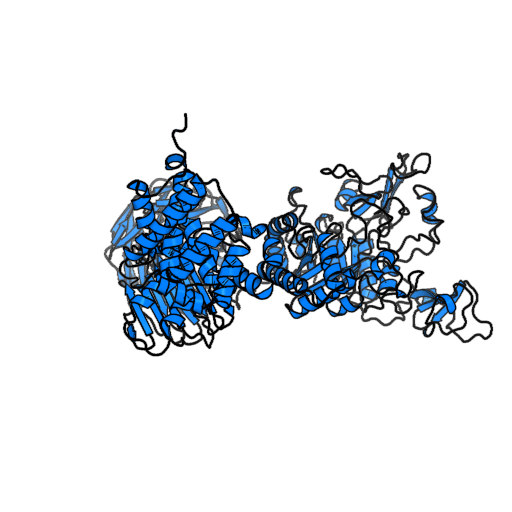A 1 730 ? -13.166 5.784 29.337 1.00 82.25 730 VAL A O 1
ATOM 5773 N N . ASN A 1 731 ? -14.405 7.470 30.204 1.00 78.75 731 ASN A N 1
ATOM 5774 C CA . ASN A 1 731 ? -13.431 8.030 31.127 1.00 78.75 731 ASN A CA 1
ATOM 5775 C C . ASN A 1 731 ? -14.093 8.184 32.499 1.00 78.75 731 ASN A C 1
ATOM 5777 O O . ASN A 1 731 ? -14.945 9.054 32.715 1.00 78.75 731 ASN A O 1
ATOM 5781 N N . ASN A 1 732 ? -13.729 7.314 33.440 1.00 80.06 732 ASN A N 1
ATOM 5782 C CA . ASN A 1 732 ? -14.385 7.181 34.741 1.00 80.06 732 ASN A CA 1
ATOM 5783 C C . ASN A 1 732 ? -15.910 6.948 34.631 1.00 80.06 732 ASN A C 1
ATOM 5785 O O . ASN A 1 732 ? -16.348 5.874 34.232 1.00 80.06 732 ASN A O 1
ATOM 5789 N N . ASN A 1 733 ? -16.718 7.943 35.023 1.00 85.25 733 ASN A N 1
ATOM 5790 C CA . ASN A 1 733 ? -18.186 7.900 35.001 1.00 85.25 733 ASN A CA 1
ATOM 5791 C C . ASN A 1 733 ? -18.775 8.823 33.915 1.00 85.25 733 ASN A C 1
ATOM 5793 O O . ASN A 1 733 ? -19.936 9.219 34.008 1.00 85.25 733 ASN A O 1
ATOM 5797 N N . THR A 1 734 ? -17.970 9.214 32.928 1.00 89.81 734 THR A N 1
ATOM 5798 C CA . THR A 1 734 ? -18.359 10.072 31.801 1.00 89.81 734 THR A CA 1
ATOM 5799 C C . THR A 1 734 ? -17.907 9.458 30.480 1.00 89.81 734 THR A C 1
ATOM 5801 O O . THR A 1 734 ? -17.033 8.593 30.465 1.00 89.81 734 THR A O 1
ATOM 5804 N N . ILE A 1 735 ? -18.509 9.899 29.378 1.00 90.19 735 ILE A N 1
ATOM 5805 C CA . ILE A 1 735 ? -18.099 9.537 28.018 1.00 90.19 735 ILE A CA 1
ATOM 5806 C C . ILE A 1 735 ? -17.496 10.778 27.363 1.00 90.19 735 ILE A C 1
ATOM 5808 O O . ILE A 1 735 ? -18.163 11.814 27.268 1.00 90.19 735 ILE A O 1
ATOM 5812 N N . ASP A 1 736 ? -16.249 10.654 26.922 1.00 84.31 736 ASP A N 1
ATOM 5813 C CA . ASP A 1 736 ? -15.545 11.650 26.124 1.00 84.31 736 ASP A CA 1
ATOM 5814 C C . ASP A 1 736 ? -15.836 11.362 24.645 1.00 84.31 736 ASP A C 1
ATOM 5816 O O . ASP A 1 736 ? -15.264 10.449 24.052 1.00 84.31 736 ASP A O 1
ATOM 5820 N N . TRP A 1 737 ? -16.790 12.093 24.066 1.00 83.88 737 TRP A N 1
ATOM 5821 C CA . TRP A 1 737 ? -17.225 11.906 22.679 1.00 83.88 737 TRP A CA 1
ATOM 5822 C C . TRP A 1 737 ? -16.226 12.497 21.680 1.00 83.88 737 TRP A C 1
ATOM 5824 O O . TRP A 1 737 ? -15.805 13.646 21.824 1.00 83.88 737 TRP A O 1
ATOM 5834 N N . ASP A 1 738 ? -15.905 11.740 20.629 1.00 72.44 738 ASP A N 1
ATOM 5835 C CA . ASP A 1 738 ? -14.956 12.157 19.586 1.00 72.44 738 ASP A CA 1
ATOM 5836 C C . ASP A 1 738 ? -15.540 13.231 18.657 1.00 72.44 738 ASP A C 1
ATOM 5838 O O . ASP A 1 738 ? -14.813 14.024 18.054 1.00 72.44 738 ASP A O 1
ATOM 5842 N N . ASN A 1 739 ? -16.869 13.276 18.548 1.00 72.50 739 ASN A N 1
ATOM 5843 C CA . ASN A 1 739 ? -17.598 14.240 17.740 1.00 72.50 739 ASN A CA 1
ATOM 5844 C C . ASN A 1 739 ? -18.442 15.151 18.630 1.00 72.50 739 ASN A C 1
ATOM 5846 O O . ASN A 1 739 ? -19.194 14.693 19.481 1.00 72.50 739 ASN A O 1
ATOM 5850 N N . GLU A 1 740 ? -18.409 16.457 18.361 1.00 68.62 740 GLU A N 1
ATOM 5851 C CA . GLU A 1 740 ? -19.293 17.409 19.050 1.00 68.62 740 GLU A CA 1
ATOM 5852 C C . GLU A 1 740 ? -20.755 17.337 18.567 1.00 68.62 740 GLU A C 1
ATOM 5854 O O . GLU A 1 740 ? -21.633 17.955 19.172 1.00 68.62 740 GLU A O 1
ATOM 5859 N N . LYS A 1 741 ? -21.024 16.680 17.427 1.00 79.31 741 LYS A N 1
ATOM 5860 C CA . LYS A 1 741 ? -22.347 16.646 16.784 1.00 79.31 741 LYS A CA 1
ATOM 5861 C C . LYS A 1 741 ? -22.607 15.332 16.067 1.00 79.31 741 LYS A C 1
ATOM 5863 O O . LYS A 1 741 ? -21.761 14.867 15.303 1.00 79.31 741 LYS A O 1
ATOM 5868 N N . SER A 1 742 ? -23.843 14.862 16.190 1.00 87.81 742 SER A N 1
ATOM 5869 C CA . SER A 1 742 ? -24.352 13.735 15.421 1.00 87.81 742 SER A CA 1
ATOM 5870 C C . SER A 1 742 ? -24.405 13.976 13.923 1.00 87.81 742 SER A C 1
ATOM 5872 O O . SER A 1 742 ? -24.624 15.094 13.445 1.00 87.81 742 SER A O 1
ATOM 5874 N N . GLN A 1 743 ? -24.274 12.881 13.180 1.00 89.56 743 GLN A N 1
ATOM 5875 C CA . GLN A 1 743 ? -24.275 12.846 11.727 1.00 89.56 743 GLN A CA 1
ATOM 5876 C C . GLN A 1 743 ? -25.397 11.947 11.212 1.00 89.56 743 GLN A C 1
ATOM 5878 O O . GLN A 1 743 ? -25.480 10.771 11.563 1.00 89.56 743 GLN A O 1
ATOM 5883 N N . ASN A 1 744 ? -26.246 12.496 10.346 1.00 90.06 744 ASN A N 1
ATOM 5884 C CA . ASN A 1 744 ? -27.259 11.719 9.643 1.00 90.06 744 ASN A CA 1
ATOM 5885 C C . ASN A 1 744 ? -26.588 10.708 8.700 1.00 90.06 744 ASN A C 1
ATOM 5887 O O . ASN A 1 744 ? -25.733 11.109 7.907 1.00 90.06 744 ASN A O 1
ATOM 5891 N N . TYR A 1 745 ? -27.000 9.441 8.768 1.00 87.75 745 TYR A N 1
ATOM 5892 C CA . TYR A 1 745 ? -26.495 8.383 7.883 1.00 87.75 745 TYR A CA 1
ATOM 5893 C C . TYR A 1 745 ? -27.555 7.697 7.028 1.00 87.75 745 TYR A C 1
ATOM 5895 O O . TYR A 1 745 ? -27.242 7.211 5.943 1.00 87.75 745 TYR A O 1
ATOM 5903 N N . SER A 1 746 ? -28.805 7.652 7.488 1.00 88.88 746 SER A N 1
ATOM 5904 C CA . SER A 1 746 ? -29.882 6.953 6.787 1.00 88.88 746 SER A CA 1
ATOM 5905 C C . SER A 1 746 ? -31.251 7.543 7.132 1.00 88.88 746 SER A C 1
ATOM 5907 O O . SER A 1 746 ? -31.402 8.334 8.064 1.00 88.88 746 SER A O 1
ATOM 5909 N N . ASP A 1 747 ? -32.268 7.124 6.386 1.00 90.81 747 ASP A N 1
ATOM 5910 C CA . ASP A 1 747 ? -33.674 7.332 6.721 1.00 90.81 747 ASP A CA 1
ATOM 5911 C C . ASP A 1 747 ? -34.212 6.083 7.436 1.00 90.81 747 ASP A C 1
ATOM 5913 O O . ASP A 1 747 ? -33.855 4.958 7.093 1.00 90.81 747 ASP A O 1
ATOM 5917 N N . GLY A 1 748 ? -35.088 6.252 8.427 1.00 93.75 748 GLY A N 1
ATOM 5918 C CA . GLY A 1 748 ? -35.640 5.120 9.166 1.00 93.75 748 GLY A CA 1
ATOM 5919 C C . GLY A 1 748 ? -36.198 5.437 10.551 1.00 93.75 748 GLY A C 1
ATOM 5920 O O . GLY A 1 748 ? -36.427 6.586 10.941 1.00 93.75 748 GLY A O 1
ATOM 5921 N N . LYS A 1 749 ? -36.475 4.361 11.289 1.00 94.62 749 LYS A N 1
ATOM 5922 C CA . LYS A 1 749 ? -37.032 4.326 12.645 1.00 94.62 749 LYS A CA 1
ATOM 5923 C C . LYS A 1 749 ? -36.426 3.162 13.420 1.00 94.62 749 LYS A C 1
ATOM 5925 O O . LYS A 1 749 ? -36.224 2.092 12.851 1.00 94.62 749 LYS A O 1
ATOM 5930 N N . VAL A 1 750 ? -36.311 3.327 14.735 1.00 95.94 750 VAL A N 1
ATOM 5931 C CA . VAL A 1 750 ? -35.834 2.296 15.670 1.00 95.94 750 VAL A CA 1
ATOM 5932 C C . VAL A 1 750 ? -34.441 1.764 15.287 1.00 95.94 750 VAL A C 1
ATOM 5934 O O . VAL A 1 750 ? -34.331 0.578 14.991 1.00 95.94 750 VAL A O 1
ATOM 5937 N N . PRO A 1 751 ? -33.406 2.623 15.227 1.00 97.50 751 PRO A N 1
ATOM 5938 C CA . PRO A 1 751 ? -32.039 2.158 15.012 1.00 97.50 751 PRO A CA 1
ATOM 5939 C C . PRO A 1 751 ? -31.539 1.397 16.241 1.00 97.50 751 PRO A C 1
ATOM 5941 O O . PRO A 1 751 ? -31.814 1.805 17.371 1.00 97.50 751 PRO A O 1
ATOM 5944 N N . LYS A 1 752 ? -30.809 0.306 16.018 1.00 98.25 752 LYS A N 1
ATOM 5945 C CA . LYS A 1 752 ? -30.215 -0.545 17.054 1.00 98.25 752 LYS A CA 1
ATOM 5946 C C . LYS A 1 752 ? -28.801 -0.930 16.684 1.00 98.25 752 LYS A C 1
ATOM 5948 O O . LYS A 1 752 ? -28.587 -1.321 15.543 1.00 98.25 752 LYS A O 1
ATOM 5953 N N . VAL A 1 753 ? -27.866 -0.848 17.629 1.00 97.94 753 VAL A N 1
ATOM 5954 C CA . VAL A 1 753 ? -26.435 -1.063 17.376 1.00 97.94 753 VAL A CA 1
ATOM 5955 C C . VAL A 1 753 ? -25.817 -2.095 18.321 1.00 97.94 753 VAL A C 1
ATOM 5957 O O . VAL A 1 753 ? -26.132 -2.125 19.505 1.00 97.94 753 VAL A O 1
ATOM 5960 N N . ALA A 1 754 ? -24.895 -2.906 17.798 1.00 97.75 754 ALA A N 1
ATOM 5961 C CA . ALA A 1 754 ? -24.024 -3.810 18.554 1.00 97.75 754 ALA A CA 1
ATOM 5962 C C . ALA A 1 754 ? -22.588 -3.757 18.014 1.00 97.75 754 ALA A C 1
ATOM 5964 O O . ALA A 1 754 ? -22.391 -3.431 16.845 1.00 97.75 754 ALA A O 1
ATOM 5965 N N . CYS A 1 755 ? -21.577 -4.096 18.822 1.00 93.31 755 CYS A N 1
ATOM 5966 C CA . CYS A 1 755 ? -20.175 -4.091 18.390 1.00 93.31 755 CYS A CA 1
ATOM 5967 C C . CYS A 1 755 ? -19.336 -5.227 19.003 1.00 93.31 755 CYS A C 1
ATOM 5969 O O . CYS A 1 755 ? -19.675 -5.747 20.060 1.00 93.31 755 CYS A O 1
ATOM 5971 N N . ASN A 1 756 ? -18.229 -5.600 18.346 1.00 82.50 756 ASN A N 1
ATOM 5972 C CA . ASN A 1 756 ? -17.283 -6.636 18.807 1.00 82.50 756 ASN A CA 1
ATOM 5973 C C . ASN A 1 756 ? -15.823 -6.151 18.855 1.00 82.50 756 ASN A C 1
ATOM 5975 O O . ASN A 1 756 ? -14.869 -6.863 18.535 1.00 82.50 756 ASN A O 1
ATOM 5979 N N . GLY A 1 757 ? -15.641 -4.871 19.175 1.00 72.44 757 GLY A N 1
ATOM 5980 C CA . GLY A 1 757 ? -14.338 -4.215 19.161 1.00 72.44 757 GLY A CA 1
ATOM 5981 C C . GLY A 1 757 ? -13.920 -3.759 17.767 1.00 72.44 757 GLY A C 1
ATOM 5982 O O . GLY A 1 757 ? -13.460 -2.632 17.625 1.00 72.44 757 GLY A O 1
ATOM 5983 N N . GLN A 1 758 ? -14.019 -4.610 16.741 1.00 78.62 758 GLN A N 1
ATOM 5984 C CA . GLN A 1 758 ? -13.580 -4.285 15.373 1.00 78.62 758 GLN A CA 1
ATOM 5985 C C . GLN A 1 758 ? -14.684 -3.666 14.522 1.00 78.62 758 GLN A C 1
ATOM 5987 O O . GLN A 1 758 ? -14.429 -2.753 13.741 1.00 78.62 758 GLN A O 1
ATOM 5992 N N . LEU A 1 759 ? -15.898 -4.186 14.659 1.00 87.38 759 LEU A N 1
ATOM 5993 C CA . LEU A 1 759 ? -17.038 -3.810 13.843 1.00 87.38 759 LEU A CA 1
ATOM 5994 C C . LEU A 1 759 ? -18.169 -3.336 14.746 1.00 87.38 759 LEU A C 1
ATOM 5996 O O . LEU A 1 759 ? -18.310 -3.804 15.879 1.00 87.38 759 LEU A O 1
ATOM 6000 N N . ALA A 1 760 ? -18.995 -2.446 14.213 1.00 92.50 760 ALA A N 1
ATOM 6001 C CA . ALA A 1 760 ? -20.331 -2.191 14.705 1.00 92.50 760 ALA A CA 1
ATOM 6002 C C . ALA A 1 760 ? -21.349 -2.581 13.629 1.00 92.50 760 ALA A C 1
ATOM 6004 O O . ALA A 1 760 ? -21.148 -2.326 12.443 1.00 92.50 760 ALA A O 1
ATOM 6005 N N . VAL A 1 761 ? -22.437 -3.211 14.050 1.00 95.75 761 VAL A N 1
ATOM 6006 C CA . VAL A 1 761 ? -23.581 -3.568 13.213 1.00 95.75 761 VAL A CA 1
ATOM 6007 C C . VAL A 1 761 ? -24.765 -2.750 13.683 1.00 95.75 761 VAL A C 1
ATOM 6009 O O . VAL A 1 761 ? -25.057 -2.731 14.877 1.00 95.75 761 VAL A O 1
ATOM 6012 N N . GLU A 1 762 ? -25.454 -2.113 12.745 1.00 96.56 762 GLU A N 1
ATOM 6013 C CA . GLU A 1 762 ? -26.689 -1.387 13.003 1.00 96.56 762 GLU A CA 1
ATOM 6014 C C . GLU A 1 762 ? -27.856 -2.018 12.239 1.00 96.56 762 GLU A C 1
ATOM 6016 O O . GLU A 1 762 ? -27.688 -2.538 11.134 1.00 96.56 762 GLU A O 1
ATOM 6021 N N . THR A 1 763 ? -29.042 -2.008 12.850 1.00 97.75 763 THR A N 1
ATOM 6022 C CA . THR A 1 763 ? -30.298 -2.421 12.220 1.00 97.75 763 THR A CA 1
ATOM 6023 C C . THR A 1 763 ? -31.415 -1.422 12.498 1.00 97.75 763 THR A C 1
ATOM 6025 O O . THR A 1 763 ? -31.545 -0.921 13.612 1.00 97.75 763 THR A O 1
ATOM 6028 N N . HIS A 1 764 ? -32.273 -1.178 11.508 1.00 97.25 764 HIS A N 1
ATOM 6029 C CA . HIS A 1 764 ? -33.427 -0.290 11.647 1.00 97.25 764 HIS A CA 1
ATOM 6030 C C . HIS A 1 764 ? -34.607 -0.719 10.781 1.00 97.25 764 HIS A C 1
ATOM 6032 O O . HIS A 1 764 ? -34.515 -1.583 9.907 1.00 97.25 764 HIS A O 1
ATOM 6038 N N . SER A 1 765 ? -35.742 -0.056 11.009 1.00 96.12 765 SER A N 1
ATOM 6039 C CA . SER A 1 765 ? -36.934 -0.168 10.171 1.00 96.12 765 SER A CA 1
ATOM 6040 C C . SER A 1 765 ? -37.117 1.046 9.250 1.00 96.12 765 SER A C 1
ATOM 6042 O O . SER A 1 765 ? -36.974 2.186 9.685 1.00 96.12 765 SER A O 1
ATOM 6044 N N . GLU A 1 766 ? -37.496 0.833 7.988 1.00 92.94 766 GLU A N 1
ATOM 6045 C CA . GLU A 1 766 ? -37.848 1.895 7.029 1.00 92.94 766 GLU A CA 1
ATOM 6046 C C . GLU A 1 766 ? -39.277 1.702 6.499 1.00 92.94 766 GLU A C 1
ATOM 6048 O O . GLU A 1 766 ? -39.708 0.605 6.125 1.00 92.94 766 GLU A O 1
ATOM 6053 N N . GLY A 1 767 ? -40.030 2.801 6.413 1.00 88.62 767 GLY A N 1
ATOM 6054 C CA . GLY A 1 767 ? -41.399 2.779 5.906 1.00 88.62 767 GLY A CA 1
ATOM 6055 C C . GLY A 1 767 ? -42.360 2.063 6.859 1.00 88.62 767 GLY A C 1
ATOM 6056 O O . GLY A 1 767 ? -42.452 2.426 8.035 1.00 88.62 767 GLY A O 1
ATOM 6057 N N . SER A 1 768 ? -43.139 1.117 6.327 1.00 87.38 768 SER A N 1
ATOM 6058 C CA . SER A 1 768 ? -44.134 0.344 7.085 1.00 87.38 768 SER A CA 1
ATOM 6059 C C . SER A 1 768 ? -43.580 -0.923 7.729 1.00 87.38 768 SER A C 1
ATOM 6061 O O . SER A 1 768 ? -44.106 -1.342 8.755 1.00 87.38 768 SER A O 1
ATOM 6063 N N . ASP A 1 769 ? -42.596 -1.560 7.095 1.00 90.81 769 ASP A N 1
ATOM 6064 C CA . ASP A 1 769 ? -42.254 -2.955 7.383 1.00 90.81 769 ASP A CA 1
ATOM 6065 C C . ASP A 1 769 ? -40.893 -3.408 6.843 1.00 90.81 769 ASP A C 1
ATOM 6067 O O . ASP A 1 769 ? -40.631 -4.603 6.867 1.00 90.81 769 ASP A O 1
ATOM 6071 N N . LYS A 1 770 ? -40.030 -2.539 6.301 1.00 96.12 770 LYS A N 1
ATOM 6072 C CA . LYS A 1 770 ? -38.716 -2.995 5.816 1.00 96.12 770 LYS A CA 1
ATOM 6073 C C . LYS A 1 770 ? -37.720 -3.005 6.961 1.00 96.12 770 LYS A C 1
ATOM 6075 O O . LYS A 1 770 ? -37.623 -1.996 7.650 1.00 96.12 770 LYS A O 1
ATOM 6080 N N . LEU A 1 771 ? -36.947 -4.077 7.085 1.00 96.50 771 LEU A N 1
ATOM 6081 C CA . LEU A 1 771 ? -35.797 -4.140 7.982 1.00 96.50 771 LEU A CA 1
ATOM 6082 C C . LEU A 1 771 ? -34.501 -4.008 7.185 1.00 96.50 771 LEU A C 1
ATOM 6084 O O . LEU A 1 771 ? -34.346 -4.649 6.139 1.00 96.50 771 LEU A O 1
ATOM 6088 N N . LEU A 1 772 ? -33.606 -3.145 7.658 1.00 96.25 772 LEU A N 1
ATOM 6089 C CA . LEU A 1 772 ? -32.328 -2.840 7.029 1.00 96.25 772 LEU A CA 1
ATOM 6090 C C . LEU A 1 772 ? -31.188 -3.000 8.026 1.00 96.25 772 LEU A C 1
ATOM 6092 O O . LEU A 1 772 ? -31.392 -2.808 9.222 1.00 96.25 772 LEU A O 1
ATOM 6096 N N . CYS A 1 773 ? -30.009 -3.346 7.521 1.00 94.44 773 CYS A N 1
ATOM 6097 C CA . CYS A 1 773 ? -28.787 -3.484 8.298 1.00 94.44 773 CYS A CA 1
ATOM 6098 C C . CYS A 1 773 ? -27.623 -2.731 7.656 1.00 94.44 773 CYS A C 1
ATOM 6100 O O . CYS A 1 773 ? -27.572 -2.573 6.436 1.00 94.44 773 CYS A O 1
ATOM 6102 N N . SER A 1 774 ? -26.664 -2.322 8.470 1.00 91.38 774 SER A N 1
ATOM 6103 C CA . SER A 1 774 ? -25.430 -1.677 8.035 1.00 91.38 774 SER A CA 1
ATOM 6104 C C . SER A 1 774 ? -24.254 -2.107 8.918 1.00 91.38 774 SER A C 1
ATOM 6106 O O . SER A 1 774 ? -24.448 -2.568 10.046 1.00 91.38 774 SER A O 1
ATOM 6108 N N . VAL A 1 775 ? -23.032 -2.008 8.390 1.00 90.81 775 VAL A N 1
ATOM 6109 C CA . VAL A 1 775 ? -21.796 -2.399 9.085 1.00 90.81 775 VAL A CA 1
ATOM 6110 C C . VAL A 1 775 ? -20.807 -1.240 9.030 1.00 90.81 775 VAL A C 1
ATOM 6112 O O . VAL A 1 775 ? -20.541 -0.698 7.960 1.00 90.81 775 VAL A O 1
ATOM 6115 N N . LEU A 1 776 ? -20.245 -0.884 10.180 1.00 86.50 776 LEU A N 1
ATOM 6116 C CA . LEU A 1 776 ? -19.218 0.140 10.347 1.00 86.50 776 LEU A CA 1
ATOM 6117 C C . LEU A 1 776 ? -17.943 -0.506 10.901 1.00 86.50 776 LEU A C 1
ATOM 6119 O O . LEU A 1 776 ? -17.994 -1.263 11.869 1.00 86.50 776 LEU A O 1
ATOM 6123 N N . THR A 1 777 ? -16.782 -0.186 10.328 1.00 82.38 777 THR A N 1
ATOM 6124 C CA . THR A 1 777 ? -15.487 -0.520 10.937 1.00 82.38 777 THR A CA 1
ATOM 6125 C C . THR A 1 777 ? -15.143 0.506 12.012 1.00 82.38 777 THR A C 1
ATOM 6127 O O . THR A 1 777 ? -15.163 1.710 11.758 1.00 82.38 777 THR A O 1
ATOM 6130 N N . LEU A 1 778 ? -14.832 0.036 13.218 1.00 74.50 778 LEU A N 1
ATOM 6131 C CA . LEU A 1 778 ? -14.492 0.899 14.343 1.00 74.50 778 LEU A CA 1
ATOM 6132 C C . LEU A 1 778 ? -13.023 1.345 14.284 1.00 74.50 778 LEU A C 1
ATOM 6134 O O . LEU A 1 778 ? -12.160 0.569 13.859 1.00 74.50 778 LEU A O 1
ATOM 6138 N N . PRO A 1 779 ? -12.714 2.579 14.723 1.00 60.66 779 PRO A N 1
ATOM 6139 C CA . PRO A 1 779 ? -11.344 3.061 14.801 1.00 60.66 779 PRO A CA 1
ATOM 6140 C C . PRO A 1 779 ? -10.535 2.203 15.777 1.00 60.66 779 PRO A C 1
ATOM 6142 O O . PRO A 1 779 ? -10.949 1.921 16.900 1.00 60.66 779 PRO A O 1
ATOM 6145 N N . ALA A 1 780 ? -9.353 1.783 15.342 1.00 51.47 780 ALA A N 1
ATOM 6146 C CA . ALA A 1 780 ? -8.391 1.144 16.221 1.00 51.47 780 ALA A CA 1
ATOM 6147 C C . ALA A 1 780 ? -7.710 2.242 17.060 1.00 51.47 780 ALA A C 1
ATOM 6149 O O . ALA A 1 780 ? -6.974 3.050 16.508 1.00 51.47 780 ALA A O 1
ATOM 6150 N N . PHE A 1 781 ? -7.999 2.294 18.362 1.00 48.50 781 PHE A N 1
ATOM 6151 C CA . PHE A 1 781 ? -7.320 3.131 19.370 1.00 48.50 781 PHE A CA 1
ATOM 6152 C C . PHE A 1 781 ? -6.518 2.254 20.356 1.00 48.50 781 PHE A C 1
ATOM 6154 O O . PHE A 1 781 ? -6.531 2.457 21.568 1.00 48.50 781 PHE A O 1
ATOM 6161 N N . ARG A 1 782 ? -5.906 1.177 19.864 1.00 55.00 782 ARG A N 1
ATOM 6162 C CA . ARG A 1 782 ? -5.507 0.026 20.676 1.00 55.00 782 ARG A CA 1
ATOM 6163 C C . ARG A 1 782 ? -4.000 -0.039 20.891 1.00 55.00 782 ARG A C 1
ATOM 6165 O O . ARG A 1 782 ? -3.236 -0.114 19.936 1.00 55.00 782 ARG A O 1
ATOM 6172 N N . SER A 1 783 ? -3.591 -0.248 22.145 1.00 53.72 783 SER A N 1
ATOM 6173 C CA . SER A 1 783 ? -2.347 -0.962 22.465 1.00 53.72 783 SER A CA 1
ATOM 6174 C C . SER A 1 783 ? -2.348 -2.317 21.752 1.00 53.72 783 SER A C 1
ATOM 6176 O O . SER A 1 783 ? -3.015 -3.257 22.185 1.00 53.72 783 SER A O 1
ATOM 6178 N N . ASN A 1 784 ? -1.662 -2.407 20.618 1.00 60.41 784 ASN A N 1
ATOM 6179 C CA . ASN A 1 784 ? -1.655 -3.610 19.801 1.00 60.41 784 ASN A CA 1
ATOM 6180 C C . ASN A 1 784 ? -0.586 -4.588 20.288 1.00 60.41 784 ASN A C 1
ATOM 6182 O O . ASN A 1 784 ? 0.537 -4.206 20.617 1.00 60.41 784 ASN A O 1
ATOM 6186 N N . TRP A 1 785 ? -0.931 -5.876 20.286 1.00 69.44 785 TRP A N 1
ATOM 6187 C CA . TRP A 1 785 ? 0.058 -6.930 20.462 1.00 69.44 785 TRP A CA 1
ATOM 6188 C C . TRP A 1 785 ? 0.999 -6.944 19.263 1.00 69.44 785 TRP A C 1
ATOM 6190 O O . TRP A 1 785 ? 0.605 -7.305 18.154 1.00 69.44 785 TRP A O 1
ATOM 6200 N N . ILE A 1 786 ? 2.256 -6.612 19.499 1.00 70.56 786 ILE A N 1
ATOM 6201 C CA . ILE A 1 786 ? 3.328 -6.760 18.525 1.00 70.56 786 ILE A CA 1
ATOM 6202 C C . ILE A 1 786 ? 3.736 -8.225 18.534 1.00 70.56 786 ILE A C 1
ATOM 6204 O O . ILE A 1 786 ? 4.151 -8.705 19.578 1.00 70.56 786 ILE A O 1
ATOM 6208 N N . GLU A 1 787 ? 3.652 -8.926 17.401 1.00 79.69 787 GLU A N 1
ATOM 6209 C CA . GLU A 1 787 ? 4.204 -10.278 17.245 1.00 79.69 787 GLU A CA 1
ATOM 6210 C C . GLU A 1 787 ? 5.170 -10.321 16.063 1.00 79.69 787 GLU A C 1
ATOM 6212 O O . GLU A 1 787 ? 4.801 -10.031 14.928 1.00 79.69 787 GLU A O 1
ATOM 6217 N N . LEU A 1 788 ? 6.418 -10.695 16.325 1.00 73.94 788 LEU A N 1
ATOM 6218 C CA . LEU A 1 788 ? 7.475 -10.796 15.329 1.00 73.94 788 LEU A CA 1
ATOM 6219 C C . LEU A 1 788 ? 8.112 -12.175 15.408 1.00 73.94 788 LEU A C 1
ATOM 6221 O O . LEU A 1 788 ? 8.614 -12.587 16.453 1.00 73.94 788 LEU A O 1
ATOM 6225 N N . HIS A 1 789 ? 8.149 -12.860 14.272 1.00 80.06 789 HIS A N 1
ATOM 6226 C CA . HIS A 1 789 ? 8.813 -14.150 14.143 1.00 80.06 789 HIS A CA 1
ATOM 6227 C C . HIS A 1 789 ? 10.239 -13.946 13.649 1.00 80.06 789 HIS A C 1
ATOM 6229 O O . HIS A 1 789 ? 10.456 -13.483 12.530 1.00 80.06 789 HIS A O 1
ATOM 6235 N N . GLY A 1 790 ? 11.198 -14.304 14.494 1.00 68.69 790 GLY A N 1
ATOM 6236 C CA . GLY A 1 790 ? 12.611 -14.369 14.158 1.00 68.69 790 GLY A CA 1
ATOM 6237 C C . GLY A 1 790 ? 13.040 -15.764 13.714 1.00 68.69 790 GLY A C 1
ATOM 6238 O O . GLY A 1 790 ? 12.293 -16.744 13.801 1.00 68.69 790 GLY A O 1
ATOM 6239 N N . ASP A 1 791 ? 14.288 -15.864 13.265 1.00 77.75 791 ASP A N 1
ATOM 6240 C CA . ASP A 1 791 ? 14.939 -17.153 13.040 1.00 77.75 791 ASP A CA 1
ATOM 6241 C C . ASP A 1 791 ? 15.086 -17.946 14.357 1.00 77.75 791 ASP A C 1
ATOM 6243 O O . ASP A 1 791 ? 14.794 -17.460 15.448 1.00 77.75 791 ASP A O 1
ATOM 6247 N N . ASN A 1 792 ? 15.552 -19.196 14.275 1.00 76.75 792 ASN A N 1
ATOM 6248 C CA . ASN A 1 792 ? 15.906 -20.014 15.448 1.00 76.75 792 ASN A CA 1
ATOM 6249 C C . ASN A 1 792 ? 14.762 -20.196 16.464 1.00 76.75 792 ASN A C 1
ATOM 6251 O O . ASN A 1 792 ? 14.992 -20.218 17.672 1.00 76.75 792 ASN A O 1
ATOM 6255 N N . SER A 1 793 ? 13.530 -20.313 15.960 1.00 81.31 793 SER A N 1
ATOM 6256 C CA . SER A 1 793 ? 12.307 -20.480 16.759 1.00 81.31 793 SER A CA 1
ATOM 6257 C C . SER A 1 793 ? 12.060 -19.335 17.748 1.00 81.31 793 SER A C 1
ATOM 6259 O O . SER A 1 793 ? 11.377 -19.518 18.756 1.00 81.31 793 SER A O 1
ATOM 6261 N N . TYR A 1 794 ? 12.601 -18.148 17.449 1.00 81.31 794 TYR A N 1
ATOM 6262 C CA . TYR A 1 794 ? 12.336 -16.927 18.194 1.00 81.31 794 TYR A CA 1
ATOM 6263 C C . TYR A 1 794 ? 11.006 -16.306 17.773 1.00 81.31 794 TYR A C 1
ATOM 6265 O O . TYR A 1 794 ? 10.736 -16.109 16.591 1.00 81.31 794 TYR A O 1
ATOM 6273 N N . CYS A 1 795 ? 10.194 -15.949 18.752 1.00 80.19 795 CYS A N 1
ATOM 6274 C CA . CYS A 1 795 ? 8.985 -15.179 18.584 1.00 80.19 795 CYS A CA 1
ATOM 6275 C C . CYS A 1 795 ? 8.977 -14.123 19.683 1.00 80.19 795 CYS A C 1
ATOM 6277 O O . CYS A 1 795 ? 9.052 -14.450 20.869 1.00 80.19 795 CYS A O 1
ATOM 6279 N N . TYR A 1 796 ? 8.927 -12.863 19.270 1.00 78.50 796 TYR A N 1
ATOM 6280 C CA . TYR A 1 796 ? 8.747 -11.721 20.148 1.00 78.50 796 TYR A CA 1
ATOM 6281 C C . TYR A 1 796 ? 7.270 -11.341 20.129 1.00 78.50 796 TYR A C 1
ATOM 6283 O O . TYR A 1 796 ? 6.803 -10.903 19.083 1.00 78.50 796 TYR A O 1
ATOM 6291 N N . CYS A 1 797 ? 6.547 -11.522 21.232 1.00 79.75 797 CYS A N 1
ATOM 6292 C CA . CYS A 1 797 ? 5.181 -11.048 21.399 1.00 79.75 797 CYS A CA 1
ATOM 6293 C C . CYS A 1 797 ? 5.101 -10.091 22.599 1.00 79.75 797 CYS A C 1
ATOM 6295 O O . CYS A 1 797 ? 5.493 -10.453 23.704 1.00 79.75 797 CYS A O 1
ATOM 6297 N N . ALA A 1 798 ? 4.611 -8.867 22.419 1.00 79.56 798 ALA A N 1
ATOM 6298 C CA . ALA A 1 798 ? 4.495 -7.896 23.509 1.00 79.56 798 ALA A CA 1
ATOM 6299 C C . ALA A 1 798 ? 3.293 -6.969 23.333 1.00 79.56 798 ALA A C 1
ATOM 6301 O O . ALA A 1 798 ? 2.839 -6.753 22.214 1.00 79.56 798 ALA A O 1
ATOM 6302 N N . CYS A 1 799 ? 2.792 -6.415 24.431 1.00 79.81 799 CYS A N 1
ATOM 6303 C CA . CYS A 1 799 ? 1.698 -5.452 24.455 1.00 79.81 799 CYS A CA 1
ATOM 6304 C C . CYS A 1 799 ? 1.912 -4.468 25.608 1.00 79.81 799 CYS A C 1
ATOM 6306 O O . CYS A 1 799 ? 2.063 -4.891 26.753 1.00 79.81 799 CYS A O 1
ATOM 6308 N N . ASN A 1 800 ? 1.889 -3.168 25.324 1.00 74.50 800 ASN A N 1
ATOM 6309 C CA . ASN A 1 800 ? 2.129 -2.115 26.309 1.00 74.50 800 ASN A CA 1
ATOM 6310 C C . ASN A 1 800 ? 1.093 -0.987 26.222 1.00 74.50 800 ASN A C 1
ATOM 6312 O O . ASN A 1 800 ? 0.595 -0.647 25.147 1.00 74.50 800 ASN A O 1
ATOM 6316 N N . SER A 1 801 ? 0.775 -0.377 27.363 1.00 65.94 801 SER A N 1
ATOM 6317 C CA . SER A 1 801 ? 0.152 0.951 27.393 1.00 65.94 801 SER A CA 1
ATOM 6318 C C . SER A 1 801 ? 1.237 1.994 27.134 1.00 65.94 801 SER A C 1
ATOM 6320 O O . SER A 1 801 ? 2.267 1.956 27.810 1.00 65.94 801 SER A O 1
ATOM 6322 N N . THR A 1 802 ? 1.044 2.933 26.205 1.00 53.72 802 THR A N 1
ATOM 6323 C CA . THR A 1 802 ? 1.996 4.048 26.073 1.00 53.72 802 THR A CA 1
ATOM 6324 C C . THR A 1 802 ? 1.985 4.892 27.354 1.00 53.72 802 THR A C 1
ATOM 6326 O O . THR A 1 802 ? 0.982 4.948 28.068 1.00 53.72 802 THR A O 1
ATOM 6329 N N . THR A 1 803 ? 3.100 5.551 27.679 1.00 46.34 803 THR A N 1
ATOM 6330 C CA . THR A 1 803 ? 3.276 6.324 28.927 1.00 46.34 803 THR A CA 1
ATOM 6331 C C . THR A 1 803 ? 2.212 7.410 29.145 1.00 46.34 803 THR A C 1
ATOM 6333 O O . THR A 1 803 ? 1.886 7.722 30.295 1.00 46.34 803 THR A O 1
ATOM 6336 N N . ASP A 1 804 ? 1.615 7.909 28.059 1.00 44.72 804 ASP A N 1
ATOM 6337 C CA . ASP A 1 804 ? 0.547 8.913 28.063 1.00 44.72 804 ASP A CA 1
ATOM 6338 C C . ASP A 1 804 ? -0.868 8.324 27.890 1.00 44.72 804 ASP A C 1
ATOM 6340 O O . ASP A 1 804 ? -1.848 9.029 28.138 1.00 44.72 804 ASP A O 1
ATOM 6344 N N . ASN A 1 805 ? -1.005 7.044 27.514 1.00 51.81 805 ASN A N 1
ATOM 6345 C CA . ASN A 1 805 ? -2.297 6.404 27.262 1.00 51.81 805 ASN A CA 1
ATOM 6346 C C . ASN A 1 805 ? -2.610 5.300 28.285 1.00 51.81 805 ASN A C 1
ATOM 6348 O O . ASN A 1 805 ? -2.359 4.118 28.061 1.00 51.81 805 ASN A O 1
ATOM 6352 N N . LYS A 1 806 ? -3.208 5.693 29.416 1.00 62.91 806 LYS A N 1
ATOM 6353 C CA . LYS A 1 806 ? -3.760 4.772 30.430 1.00 62.91 806 LYS A CA 1
ATOM 6354 C C . LYS A 1 806 ? -5.230 4.442 30.175 1.00 62.91 806 LYS A C 1
ATOM 6356 O O . LYS A 1 806 ? -5.986 4.225 31.125 1.00 62.91 806 LYS A O 1
ATOM 6361 N N . GLN A 1 807 ? -5.655 4.472 28.916 1.00 63.62 807 GLN A N 1
ATOM 6362 C CA . GLN A 1 807 ? -6.975 3.990 28.554 1.00 63.62 807 GLN A CA 1
ATOM 6363 C C . GLN A 1 807 ? -7.117 2.522 28.945 1.00 63.62 807 GLN A C 1
ATOM 6365 O O . GLN A 1 807 ? -6.155 1.761 29.072 1.00 63.62 807 GLN A O 1
ATOM 6370 N N . ARG A 1 808 ? -8.363 2.145 29.177 1.00 71.69 808 ARG A N 1
ATOM 6371 C CA . ARG A 1 808 ? -8.753 0.770 29.426 1.00 71.69 808 ARG A CA 1
ATOM 6372 C C . ARG A 1 808 ? -8.336 -0.116 28.245 1.00 71.69 808 ARG A C 1
ATOM 6374 O O . ARG A 1 808 ? -8.489 0.272 27.095 1.00 71.69 808 ARG A O 1
ATOM 6381 N N . HIS A 1 809 ? -7.838 -1.316 28.527 1.00 76.00 809 HIS A N 1
ATOM 6382 C CA . HIS A 1 809 ? -7.361 -2.244 27.503 1.00 76.00 809 HIS A CA 1
ATOM 6383 C C . HIS A 1 809 ? -8.011 -3.616 27.663 1.00 76.00 809 HIS A C 1
ATOM 6385 O O . HIS A 1 809 ? -8.075 -4.163 28.762 1.00 76.00 809 HIS A O 1
ATOM 6391 N N . ALA A 1 810 ? -8.456 -4.206 26.560 1.00 74.06 810 ALA A N 1
ATOM 6392 C CA . ALA A 1 810 ? -8.890 -5.593 26.519 1.00 74.06 810 ALA A CA 1
ATOM 6393 C C . ALA A 1 810 ? -8.447 -6.223 25.201 1.00 74.06 810 ALA A C 1
ATOM 6395 O O . ALA A 1 810 ? -8.651 -5.649 24.132 1.00 74.06 810 ALA A O 1
ATOM 6396 N N . SER A 1 811 ? -7.835 -7.401 25.264 1.00 75.38 811 SER A N 1
ATOM 6397 C CA . SER A 1 811 ? -7.320 -8.075 24.078 1.00 75.38 811 SER A CA 1
ATOM 6398 C C . SER A 1 811 ? -7.298 -9.593 24.219 1.00 75.38 811 SER A C 1
ATOM 6400 O O . SER A 1 811 ? -7.093 -10.151 25.297 1.00 75.38 811 SER A O 1
ATOM 6402 N N . ASN A 1 812 ? -7.474 -10.255 23.077 1.00 76.88 812 ASN A N 1
ATOM 6403 C CA . ASN A 1 812 ? -7.233 -11.679 22.891 1.00 76.88 812 ASN A CA 1
ATOM 6404 C C . ASN A 1 812 ? -6.087 -11.827 21.889 1.00 76.88 812 ASN A C 1
ATOM 6406 O O . ASN A 1 812 ? -6.164 -11.297 20.780 1.00 76.88 812 ASN A O 1
ATOM 6410 N N . LYS A 1 813 ? -5.032 -12.553 22.257 1.00 84.12 813 LYS A N 1
ATOM 6411 C CA . LYS A 1 813 ? -3.871 -12.790 21.402 1.00 84.12 813 LYS A CA 1
ATOM 6412 C C . LYS A 1 813 ? -3.550 -14.272 21.343 1.00 84.12 813 LYS A C 1
ATOM 6414 O O . LYS A 1 813 ? -3.355 -14.912 22.366 1.00 84.12 813 LYS A O 1
ATOM 6419 N N . THR A 1 814 ? -3.452 -14.808 20.134 1.00 85.94 814 THR A N 1
ATOM 6420 C CA . THR A 1 814 ? -2.878 -16.137 19.909 1.00 85.94 814 THR A CA 1
ATOM 6421 C C . THR A 1 814 ? -1.469 -15.958 19.366 1.00 85.94 814 THR A C 1
ATOM 6423 O O . THR A 1 814 ? -1.298 -15.283 18.356 1.00 85.94 814 THR A O 1
ATOM 6426 N N . MET A 1 815 ? -0.481 -16.525 20.053 1.00 87.38 815 MET A N 1
ATOM 6427 C CA . MET A 1 815 ? 0.917 -16.576 19.629 1.00 87.38 815 MET A CA 1
ATOM 6428 C C . MET A 1 815 ? 1.226 -17.991 19.149 1.00 87.38 815 MET A C 1
ATOM 6430 O O . MET A 1 815 ? 1.003 -18.961 19.877 1.00 87.38 815 MET A O 1
ATOM 6434 N N . ASN A 1 816 ? 1.760 -18.120 17.937 1.00 86.31 816 ASN A N 1
ATOM 6435 C CA . ASN A 1 816 ? 2.129 -19.427 17.404 1.00 86.31 816 ASN A CA 1
ATOM 6436 C C . ASN A 1 816 ? 3.576 -19.775 17.788 1.00 86.31 816 ASN A C 1
ATOM 6438 O O . ASN A 1 816 ? 4.530 -19.172 17.298 1.00 86.31 816 ASN A O 1
ATOM 6442 N N . VAL A 1 817 ? 3.763 -20.766 18.659 1.00 89.00 817 VAL A N 1
ATOM 6443 C CA . VAL A 1 817 ? 5.098 -21.229 19.060 1.00 89.00 817 VAL A CA 1
ATOM 6444 C C . VAL A 1 817 ? 5.581 -22.304 18.086 1.00 89.00 817 VAL A C 1
ATOM 6446 O O . VAL A 1 817 ? 4.950 -23.349 17.930 1.00 89.00 817 VAL A O 1
ATOM 6449 N N . LYS A 1 818 ? 6.723 -22.064 17.431 1.00 86.75 818 LYS A N 1
ATOM 6450 C CA . LYS A 1 818 ? 7.359 -23.024 16.512 1.00 86.75 818 LYS A CA 1
ATOM 6451 C C . LYS A 1 818 ? 8.161 -24.086 17.265 1.00 86.75 818 LYS A C 1
ATOM 6453 O O . LYS A 1 818 ? 8.670 -23.852 18.359 1.00 86.75 818 LYS A O 1
ATOM 6458 N N . GLU A 1 819 ? 8.324 -25.248 16.638 1.00 89.00 819 GLU A N 1
ATOM 6459 C CA . GLU A 1 819 ? 9.148 -26.333 17.177 1.00 89.00 819 GLU A CA 1
ATOM 6460 C C . GLU A 1 819 ? 10.607 -25.906 17.390 1.00 89.00 819 GLU A C 1
ATOM 6462 O O . GLU A 1 819 ? 11.178 -25.164 16.590 1.00 89.00 819 GLU A O 1
ATOM 6467 N N . GLY A 1 820 ? 11.218 -26.375 18.482 1.00 80.56 820 GLY A N 1
ATOM 6468 C CA . GLY A 1 820 ? 12.639 -26.164 18.774 1.00 80.56 820 GLY A CA 1
ATOM 6469 C C . GLY A 1 820 ? 12.974 -24.926 19.609 1.00 80.56 820 GLY A C 1
ATOM 6470 O O . GLY A 1 820 ? 14.156 -24.682 19.848 1.00 80.56 820 GLY A O 1
ATOM 6471 N N . ALA A 1 821 ? 11.981 -24.162 20.076 1.00 80.88 821 ALA A N 1
ATOM 6472 C CA . ALA A 1 821 ? 12.209 -23.123 21.078 1.00 80.88 821 ALA A CA 1
ATOM 6473 C C . ALA A 1 821 ? 12.608 -23.766 22.427 1.00 80.88 821 ALA A C 1
ATOM 6475 O O . ALA A 1 821 ? 11.851 -24.591 22.928 1.00 80.88 821 ALA A O 1
ATOM 6476 N N . PRO A 1 822 ? 13.757 -23.419 23.039 1.00 69.94 822 PRO A N 1
ATOM 6477 C CA . PRO A 1 822 ? 14.162 -23.962 24.340 1.00 69.94 822 PRO A CA 1
ATOM 6478 C C . PRO A 1 822 ? 13.295 -23.476 25.510 1.00 69.94 822 PRO A C 1
ATOM 6480 O O . PRO A 1 822 ? 13.135 -24.193 26.495 1.00 69.94 822 PRO A O 1
ATOM 6483 N N . TYR A 1 823 ? 12.742 -22.264 25.423 1.00 77.25 823 TYR A N 1
ATOM 6484 C CA . TYR A 1 823 ? 11.887 -21.685 26.460 1.00 77.25 823 TYR A CA 1
ATOM 6485 C C . TYR A 1 823 ? 10.809 -20.792 25.845 1.00 77.25 823 TYR A C 1
ATOM 6487 O O . TYR A 1 823 ? 11.066 -20.119 24.846 1.00 77.25 823 TYR A O 1
ATOM 6495 N N . LEU A 1 824 ? 9.643 -20.755 26.487 1.00 83.75 824 LEU A N 1
ATOM 6496 C CA . LEU A 1 824 ? 8.627 -19.707 26.387 1.00 83.75 824 LEU A CA 1
ATOM 6497 C C . LEU A 1 824 ? 8.552 -19.018 27.748 1.00 83.75 824 LEU A C 1
ATOM 6499 O O . LEU A 1 824 ? 8.544 -19.702 28.772 1.00 83.75 824 LEU A O 1
ATOM 6503 N N . TYR A 1 825 ? 8.479 -17.695 27.774 1.00 80.00 825 TYR A N 1
ATOM 6504 C CA . TYR A 1 825 ? 8.205 -16.957 28.999 1.00 80.00 825 TYR A CA 1
ATOM 6505 C C . TYR A 1 825 ? 7.152 -15.883 28.762 1.00 80.00 825 TYR A C 1
ATOM 6507 O O . TYR A 1 825 ? 7.085 -15.339 27.665 1.00 80.00 825 TYR A O 1
ATOM 6515 N N . ALA A 1 826 ? 6.374 -15.558 29.793 1.00 81.62 826 ALA A N 1
ATOM 6516 C CA . ALA A 1 826 ? 5.490 -14.402 29.796 1.00 81.62 826 ALA A CA 1
ATOM 6517 C C . ALA A 1 826 ? 5.606 -13.629 31.108 1.00 81.62 826 ALA A C 1
ATOM 6519 O O . ALA A 1 826 ? 5.732 -14.244 32.166 1.00 81.62 826 ALA A O 1
ATOM 6520 N N . VAL A 1 827 ? 5.567 -12.300 31.057 1.00 75.69 827 VAL A N 1
ATOM 6521 C CA . VAL A 1 827 ? 5.624 -11.428 32.235 1.00 75.69 827 VAL A CA 1
ATOM 6522 C C . VAL A 1 827 ? 4.698 -10.232 32.052 1.00 75.69 827 VAL A C 1
ATOM 6524 O O . VAL A 1 827 ? 4.616 -9.677 30.959 1.00 75.69 827 VAL A O 1
ATOM 6527 N N . LEU A 1 828 ? 4.025 -9.839 33.135 1.00 81.38 828 LEU A N 1
ATOM 6528 C CA . LEU A 1 828 ? 3.167 -8.660 33.210 1.00 81.38 828 LEU A CA 1
ATOM 6529 C C . LEU A 1 828 ? 3.660 -7.712 34.319 1.00 81.38 828 LEU A C 1
ATOM 6531 O O . LEU A 1 828 ? 3.648 -8.067 35.504 1.00 81.38 828 LEU A O 1
ATOM 6535 N N . THR A 1 829 ? 4.084 -6.507 33.936 1.00 74.25 829 THR A N 1
ATOM 6536 C CA . THR A 1 829 ? 4.560 -5.431 34.823 1.00 74.25 829 THR A CA 1
ATOM 6537 C C . THR A 1 829 ? 3.767 -4.143 34.620 1.00 74.25 829 THR A C 1
ATOM 6539 O O . THR A 1 829 ? 2.965 -4.023 33.700 1.00 74.25 829 THR A O 1
ATOM 6542 N N . LYS A 1 830 ? 3.936 -3.186 35.535 1.00 69.44 830 LYS A N 1
ATOM 6543 C CA . LYS A 1 830 ? 3.248 -1.890 35.519 1.00 69.44 830 LYS A CA 1
ATOM 6544 C C . LYS A 1 830 ? 3.704 -0.959 34.389 1.00 69.44 830 LYS A C 1
ATOM 6546 O O . LYS A 1 830 ? 2.936 -0.112 33.957 1.00 69.44 830 LYS A O 1
ATOM 6551 N N . ASP A 1 831 ? 4.937 -1.099 33.930 1.00 66.81 831 ASP A N 1
ATOM 6552 C CA . ASP A 1 831 ? 5.521 -0.363 32.808 1.00 66.81 831 ASP A CA 1
ATOM 6553 C C . ASP A 1 831 ? 6.864 -1.018 32.426 1.00 66.81 831 ASP A C 1
ATOM 6555 O O . ASP A 1 831 ? 7.299 -1.980 33.077 1.00 66.81 831 ASP A O 1
ATOM 6559 N N . ASP A 1 832 ? 7.502 -0.510 31.367 1.00 55.03 832 ASP A N 1
ATOM 6560 C CA . ASP A 1 832 ? 8.806 -0.964 30.860 1.00 55.03 832 ASP A CA 1
ATOM 6561 C C . ASP A 1 832 ? 9.965 -0.756 31.859 1.00 55.03 832 ASP A C 1
ATOM 6563 O O . ASP A 1 832 ? 11.012 -1.399 31.742 1.00 55.03 832 ASP A O 1
ATOM 6567 N N . ASP A 1 833 ? 9.775 0.085 32.881 1.00 50.06 833 ASP A N 1
ATOM 6568 C CA . ASP A 1 833 ? 10.799 0.477 33.854 1.00 50.06 833 ASP A CA 1
ATOM 6569 C C . ASP A 1 833 ? 10.592 -0.141 35.250 1.00 50.06 833 ASP A C 1
ATOM 6571 O O . ASP A 1 833 ? 11.378 0.108 36.176 1.00 50.06 833 ASP A O 1
ATOM 6575 N N . SER A 1 834 ? 9.555 -0.966 35.424 1.00 55.16 834 SER A N 1
ATOM 6576 C CA . SER A 1 834 ? 9.100 -1.454 36.726 1.00 55.16 834 SER A CA 1
ATOM 6577 C C . SER A 1 834 ? 9.040 -2.979 36.823 1.00 55.16 834 SER A C 1
ATOM 6579 O O . SER A 1 834 ? 8.725 -3.687 35.874 1.00 55.16 834 SER A O 1
ATOM 6581 N N . ILE A 1 835 ? 9.305 -3.496 38.029 1.00 51.09 835 ILE A N 1
ATOM 6582 C CA . ILE A 1 835 ? 9.066 -4.903 38.414 1.00 51.09 835 ILE A CA 1
ATOM 6583 C C . ILE A 1 835 ? 7.709 -5.115 39.087 1.00 51.09 835 ILE A C 1
ATOM 6585 O O . ILE A 1 835 ? 7.345 -6.250 39.431 1.00 51.09 835 ILE A O 1
ATOM 6589 N N . ASP A 1 836 ? 6.997 -4.025 39.358 1.00 65.88 836 ASP A N 1
ATOM 6590 C CA . ASP A 1 836 ? 5.745 -4.067 40.089 1.00 65.88 836 ASP A CA 1
ATOM 6591 C C . ASP A 1 836 ? 4.650 -4.649 39.204 1.00 65.88 836 ASP A C 1
ATOM 6593 O O . ASP A 1 836 ? 4.584 -4.394 38.002 1.00 65.88 836 ASP A O 1
ATOM 6597 N N . PHE A 1 837 ? 3.775 -5.438 39.818 1.00 78.12 837 PHE A N 1
ATOM 6598 C CA . PHE A 1 837 ? 2.604 -5.966 39.138 1.00 78.12 837 PHE A CA 1
ATOM 6599 C C . PHE A 1 837 ? 1.564 -4.843 38.936 1.00 78.12 837 PHE A C 1
ATOM 6601 O O . PHE A 1 837 ? 1.314 -4.084 39.880 1.00 78.12 837 PHE A O 1
ATOM 6608 N N . PRO A 1 838 ? 0.943 -4.718 37.748 1.00 82.44 838 PRO A N 1
ATOM 6609 C CA . PRO A 1 838 ? -0.127 -3.756 37.504 1.00 82.44 838 PRO A CA 1
ATOM 6610 C C . PRO A 1 838 ? -1.404 -4.203 38.222 1.00 82.44 838 PRO A C 1
ATOM 6612 O O . PRO A 1 838 ? -2.197 -4.977 37.691 1.00 82.44 838 PRO A O 1
ATOM 6615 N N . THR A 1 839 ? -1.604 -3.737 39.459 1.00 82.88 839 THR A N 1
ATOM 6616 C CA . THR A 1 839 ? -2.785 -4.081 40.264 1.00 82.88 839 THR A CA 1
ATOM 6617 C C . THR A 1 839 ? -4.078 -3.828 39.481 1.00 82.88 839 THR A C 1
ATOM 6619 O O . THR A 1 839 ? -4.341 -2.702 39.067 1.00 82.88 839 THR A O 1
ATOM 6622 N N . GLY A 1 840 ? -4.892 -4.872 39.314 1.00 80.25 840 GLY A N 1
ATOM 6623 C CA . GLY A 1 840 ? -6.152 -4.835 38.562 1.00 80.25 840 GLY A CA 1
ATOM 6624 C C . GLY A 1 840 ? -6.062 -5.379 37.133 1.00 80.25 840 GLY A C 1
ATOM 6625 O O . GLY A 1 840 ? -7.097 -5.708 36.564 1.00 80.25 840 GLY A O 1
ATOM 6626 N N . ALA A 1 841 ? -4.863 -5.531 36.564 1.00 85.88 841 ALA A N 1
ATOM 6627 C CA . ALA A 1 841 ? -4.687 -6.181 35.270 1.00 85.88 841 ALA A CA 1
ATOM 6628 C C . ALA A 1 841 ? -4.803 -7.708 35.393 1.00 85.88 841 ALA A C 1
ATOM 6630 O O . ALA A 1 841 ? -4.188 -8.326 36.264 1.00 85.88 841 ALA A O 1
ATOM 6631 N N . ILE A 1 842 ? -5.548 -8.332 34.486 1.00 90.31 842 ILE A N 1
ATOM 6632 C CA . ILE A 1 842 ? -5.733 -9.782 34.424 1.00 90.31 842 ILE A CA 1
ATOM 6633 C C . ILE A 1 842 ? -5.137 -10.285 33.116 1.00 90.31 842 ILE A C 1
ATOM 6635 O O . ILE A 1 842 ? -5.596 -9.893 32.049 1.00 90.31 842 ILE A O 1
ATOM 6639 N N . LEU A 1 843 ? -4.138 -11.161 33.205 1.00 92.12 843 LEU A N 1
ATOM 6640 C CA . LEU A 1 843 ? -3.593 -11.941 32.100 1.00 92.12 843 LEU A CA 1
ATOM 6641 C C . LEU A 1 843 ? -3.871 -13.419 32.366 1.00 92.12 843 LEU A C 1
ATOM 6643 O O . LEU A 1 843 ? -3.562 -13.931 33.439 1.00 92.12 843 LEU A O 1
ATOM 6647 N N . THR A 1 844 ? -4.423 -14.114 31.381 1.00 93.56 844 THR A N 1
ATOM 6648 C CA . THR A 1 844 ? -4.584 -15.573 31.404 1.00 93.56 844 THR A CA 1
ATOM 6649 C C . THR A 1 844 ? -3.883 -16.179 30.200 1.00 93.56 844 THR A C 1
ATOM 6651 O O . THR A 1 844 ? -3.847 -15.560 29.135 1.00 93.56 844 THR A O 1
ATOM 6654 N N . ILE A 1 845 ? -3.304 -17.369 30.376 1.00 94.62 845 ILE A N 1
ATOM 6655 C CA . ILE A 1 845 ? -2.549 -18.065 29.331 1.00 94.62 845 ILE A CA 1
ATOM 6656 C C . ILE A 1 845 ? -3.010 -19.523 29.253 1.00 94.62 845 ILE A C 1
ATOM 6658 O O . ILE A 1 845 ? -3.073 -20.221 30.269 1.00 94.62 845 ILE A O 1
ATOM 6662 N N . GLU A 1 846 ? -3.312 -19.983 28.040 1.00 95.06 846 GLU A N 1
ATOM 6663 C CA . GLU A 1 846 ? -3.688 -21.360 27.716 1.00 95.06 846 GLU A CA 1
ATOM 6664 C C . GLU A 1 846 ? -2.754 -21.921 26.634 1.00 95.06 846 GLU A C 1
ATOM 6666 O O . GLU A 1 846 ? -2.509 -21.281 25.609 1.00 95.06 846 GLU A O 1
ATOM 6671 N N . GLY A 1 847 ? -2.211 -23.115 26.874 1.00 93.12 847 GLY A N 1
ATOM 6672 C CA . GLY A 1 847 ? -1.346 -23.815 25.929 1.00 93.12 847 GLY A CA 1
ATOM 6673 C C . GLY A 1 847 ? -2.118 -24.544 24.814 1.00 93.12 847 GLY A C 1
ATOM 6674 O O . GLY A 1 847 ? -3.329 -24.747 24.926 1.00 93.12 847 GLY A O 1
ATOM 6675 N N . PRO A 1 848 ? -1.425 -25.038 23.769 1.00 92.19 848 PRO A N 1
ATOM 6676 C CA . PRO A 1 848 ? -2.049 -25.652 22.588 1.00 92.19 848 PRO A CA 1
ATOM 6677 C C . PRO A 1 848 ? -2.902 -26.900 22.864 1.00 92.19 848 PRO A C 1
ATOM 6679 O O . PRO A 1 848 ? -3.715 -27.302 22.036 1.00 92.19 848 PRO A O 1
ATOM 6682 N N . ASP A 1 849 ? -2.700 -27.550 24.009 1.00 89.94 849 ASP A N 1
ATOM 6683 C CA . ASP A 1 849 ? -3.437 -28.737 24.449 1.00 89.94 849 ASP A CA 1
ATOM 6684 C C . ASP A 1 849 ? -4.598 -28.420 25.409 1.00 89.94 849 ASP A C 1
ATOM 6686 O O . ASP A 1 849 ? -5.187 -29.338 25.981 1.00 89.94 849 ASP A O 1
ATOM 6690 N N . GLY A 1 850 ? -4.920 -27.137 25.593 1.00 88.88 850 GLY A N 1
ATOM 6691 C CA . GLY A 1 850 ? -5.942 -26.666 26.526 1.00 88.88 850 GLY A CA 1
ATOM 6692 C C . GLY A 1 850 ? -5.460 -26.553 27.975 1.00 88.88 850 GLY A C 1
ATOM 6693 O O . GLY A 1 850 ? -6.275 -26.327 28.871 1.00 88.88 850 GLY A O 1
ATOM 6694 N N . THR A 1 851 ? -4.158 -26.721 28.244 1.00 91.69 851 THR A N 1
ATOM 6695 C CA . THR A 1 851 ? -3.599 -26.515 29.589 1.00 91.69 851 THR A CA 1
ATOM 6696 C C . THR A 1 851 ? -3.711 -25.048 29.984 1.00 91.69 851 THR A C 1
ATOM 6698 O O . THR A 1 851 ? -3.114 -24.190 29.338 1.00 91.69 851 THR A O 1
ATOM 6701 N N . LYS A 1 852 ? -4.426 -24.760 31.074 1.00 92.62 852 LYS A N 1
ATOM 6702 C CA . LYS A 1 852 ? -4.528 -23.415 31.654 1.00 92.62 852 LYS A CA 1
ATOM 6703 C C . LYS A 1 852 ? -3.445 -23.197 32.705 1.00 92.62 852 LYS A C 1
ATOM 6705 O O . LYS A 1 852 ? -3.236 -24.046 33.571 1.00 92.62 852 LYS A O 1
ATOM 6710 N N . TYR A 1 853 ? -2.769 -22.056 32.624 1.00 92.50 853 TYR A N 1
ATOM 6711 C CA . TYR A 1 853 ? -1.737 -21.639 33.572 1.00 92.50 853 TYR A CA 1
ATOM 6712 C C . TYR A 1 853 ? -2.336 -20.642 34.571 1.00 92.50 853 TYR A C 1
ATOM 6714 O O . TYR A 1 853 ? -2.057 -19.454 34.508 1.00 92.50 853 TYR A O 1
ATOM 6722 N N . ASP A 1 854 ? -3.217 -21.118 35.451 1.00 91.56 854 ASP A N 1
ATOM 6723 C CA . ASP A 1 854 ? -4.093 -20.304 36.314 1.00 91.56 854 ASP A CA 1
ATOM 6724 C C . ASP A 1 854 ? -3.834 -20.482 37.826 1.00 91.56 854 ASP A C 1
ATOM 6726 O O . ASP A 1 854 ? -4.650 -20.102 38.666 1.00 91.56 854 ASP A O 1
ATOM 6730 N N . ARG A 1 855 ? -2.685 -21.061 38.188 1.00 88.31 855 ARG A N 1
ATOM 6731 C CA . ARG A 1 855 ? -2.245 -21.293 39.571 1.00 88.31 855 ARG A CA 1
ATOM 6732 C C . ARG A 1 855 ? -0.726 -21.247 39.667 1.00 88.31 855 ARG A C 1
ATOM 6734 O O . ARG A 1 855 ? -0.049 -21.475 38.669 1.00 88.31 855 ARG A O 1
ATOM 6741 N N . ASP A 1 856 ? -0.194 -21.039 40.869 1.00 77.19 856 ASP A N 1
ATOM 6742 C CA . ASP A 1 856 ? 1.251 -21.117 41.097 1.00 77.19 856 ASP A CA 1
ATOM 6743 C C . ASP A 1 856 ? 1.791 -22.523 40.780 1.00 77.19 856 ASP A C 1
ATOM 6745 O O . ASP A 1 856 ? 1.240 -23.541 41.219 1.00 77.19 856 ASP A O 1
ATOM 6749 N N . ILE A 1 857 ? 2.891 -22.578 40.029 1.00 78.38 857 ILE A N 1
ATOM 6750 C CA . ILE A 1 857 ? 3.598 -23.807 39.643 1.00 78.38 857 ILE A CA 1
ATOM 6751 C C . ILE A 1 857 ? 5.095 -23.555 39.818 1.00 78.38 857 ILE A C 1
ATOM 6753 O O . ILE A 1 857 ? 5.602 -22.542 39.355 1.00 78.38 857 ILE A O 1
ATOM 6757 N N . GLN A 1 858 ? 5.815 -24.472 40.465 1.00 77.50 858 GLN A N 1
ATOM 6758 C CA . GLN A 1 858 ? 7.272 -24.402 40.610 1.00 77.50 858 GLN A CA 1
ATOM 6759 C C . GLN A 1 858 ? 7.869 -25.803 40.454 1.00 77.50 858 GLN A C 1
ATOM 6761 O O . GLN A 1 858 ? 8.122 -26.517 41.425 1.00 77.50 858 GLN A O 1
ATOM 6766 N N . GLU A 1 859 ? 8.052 -26.209 39.205 1.00 75.88 859 GLU A N 1
ATOM 6767 C CA . GLU A 1 859 ? 8.539 -27.526 38.801 1.00 75.88 859 GLU A CA 1
ATOM 6768 C C . GLU A 1 859 ? 9.829 -27.396 37.978 1.00 75.88 859 GLU A C 1
ATOM 6770 O O . GLU A 1 859 ? 10.218 -26.307 37.564 1.00 75.88 859 GLU A O 1
ATOM 6775 N N . GLU A 1 860 ? 10.509 -28.516 37.712 1.00 58.38 860 GLU A N 1
ATOM 6776 C CA . GLU A 1 860 ? 11.806 -28.529 37.011 1.00 58.38 860 GLU A CA 1
ATOM 6777 C C . GLU A 1 860 ? 11.757 -27.869 35.618 1.00 58.38 860 GLU A C 1
ATOM 6779 O O . GLU A 1 860 ? 12.739 -27.269 35.184 1.00 58.38 860 GLU A O 1
ATOM 6784 N N . ASN A 1 861 ? 10.612 -27.951 34.930 1.00 70.31 861 ASN A N 1
ATOM 6785 C CA . ASN A 1 861 ? 10.436 -27.449 33.562 1.00 70.31 861 ASN A CA 1
ATOM 6786 C C . ASN A 1 861 ? 9.363 -26.352 33.434 1.00 70.31 861 ASN A C 1
ATOM 6788 O O . ASN A 1 861 ? 9.107 -25.890 32.322 1.00 70.31 861 ASN A O 1
ATOM 6792 N N . GLN A 1 862 ? 8.711 -25.954 34.532 1.00 79.50 862 GLN A N 1
ATOM 6793 C CA . GLN A 1 862 ? 7.616 -24.981 34.513 1.00 79.50 862 GLN A CA 1
ATOM 6794 C C . GLN A 1 862 ? 7.637 -24.092 35.756 1.00 79.50 862 GLN A C 1
ATOM 6796 O O . GLN A 1 862 ? 7.750 -24.580 36.880 1.00 79.50 862 GLN A O 1
ATOM 6801 N N . LEU A 1 863 ? 7.461 -22.791 35.549 1.00 70.69 863 LEU A N 1
ATOM 6802 C CA . LEU A 1 863 ? 7.239 -21.805 36.598 1.00 70.69 863 LEU A CA 1
ATOM 6803 C C . LEU A 1 863 ? 6.004 -20.980 36.237 1.00 70.69 863 LEU A C 1
ATOM 6805 O O . LEU A 1 863 ? 5.940 -20.430 35.143 1.00 70.69 863 LEU A O 1
ATOM 6809 N N . VAL A 1 864 ? 5.056 -20.860 37.159 1.00 79.06 864 VAL A N 1
ATOM 6810 C CA . VAL A 1 864 ? 3.940 -19.914 37.085 1.00 79.06 864 VAL A CA 1
ATOM 6811 C C . VAL A 1 864 ? 3.888 -19.177 38.409 1.00 79.06 864 VAL A C 1
ATOM 6813 O O . VAL A 1 864 ? 3.879 -19.812 39.462 1.00 79.06 864 VAL A O 1
ATOM 6816 N N . ILE A 1 865 ? 3.868 -17.852 38.347 1.00 73.81 865 ILE A N 1
ATOM 6817 C CA . ILE A 1 865 ? 3.638 -16.983 39.495 1.00 73.81 865 ILE A CA 1
ATOM 6818 C C . ILE A 1 865 ? 2.363 -16.204 39.217 1.00 73.81 865 ILE A C 1
ATOM 6820 O O . ILE A 1 865 ? 2.283 -15.463 38.231 1.00 73.81 865 ILE A O 1
ATOM 6824 N N . MET A 1 866 ? 1.398 -16.348 40.112 1.00 84.38 866 MET A N 1
ATOM 6825 C CA . MET A 1 866 ? 0.143 -15.619 40.077 1.00 84.38 866 MET A CA 1
ATOM 6826 C C . MET A 1 866 ? 0.236 -14.344 40.919 1.00 84.38 866 MET A C 1
ATOM 6828 O O . MET A 1 866 ? 0.953 -14.265 41.918 1.00 84.38 866 MET A O 1
ATOM 6832 N N . SER A 1 867 ? -0.516 -13.328 40.517 1.00 81.75 867 SER A N 1
ATOM 6833 C CA . SER A 1 867 ? -0.895 -12.210 41.372 1.00 81.75 867 SER A CA 1
ATOM 6834 C C . SER A 1 867 ? -2.414 -12.126 41.345 1.00 81.75 867 SER A C 1
ATOM 6836 O O . SER A 1 867 ? -3.002 -11.796 40.317 1.00 81.75 867 SER A O 1
ATOM 6838 N N . ASP A 1 868 ? -3.045 -12.484 42.461 1.00 84.38 868 ASP A N 1
ATOM 6839 C CA . ASP A 1 868 ? -4.487 -12.723 42.544 1.00 84.38 868 ASP A CA 1
ATOM 6840 C C . ASP A 1 868 ? -4.956 -13.727 41.467 1.00 84.38 868 ASP A C 1
ATOM 6842 O O . ASP A 1 868 ? -4.511 -14.874 41.464 1.00 84.38 868 ASP A O 1
ATOM 6846 N N . SER A 1 869 ? -5.836 -13.317 40.551 1.00 84.75 869 SER A N 1
ATOM 6847 C CA . SER A 1 869 ? -6.347 -14.130 39.435 1.00 84.75 869 SER A CA 1
ATOM 6848 C C . SER A 1 869 ? -5.540 -13.994 38.135 1.00 84.75 869 SER A C 1
ATOM 6850 O O . SER A 1 869 ? -5.945 -14.533 37.106 1.00 84.75 869 SER A O 1
ATOM 6852 N N . SER A 1 870 ? -4.422 -13.267 38.154 1.00 91.12 870 SER A N 1
ATOM 6853 C CA . SER A 1 870 ? -3.648 -12.900 36.966 1.00 91.12 870 SER A CA 1
ATOM 6854 C C . SER A 1 870 ? -2.300 -13.614 36.912 1.00 91.12 870 SER A C 1
ATOM 6856 O O . SER A 1 870 ? -1.599 -13.710 37.922 1.00 91.12 870 SER A O 1
ATOM 6858 N N . VAL A 1 871 ? -1.900 -14.071 35.725 1.00 87.31 871 VAL A N 1
ATOM 6859 C CA . VAL A 1 871 ? -0.544 -14.564 35.468 1.00 87.31 871 VAL A CA 1
ATOM 6860 C C . VAL A 1 871 ? 0.418 -13.384 35.522 1.00 87.31 871 VAL A C 1
ATOM 6862 O O . VAL A 1 871 ? 0.428 -12.527 34.640 1.00 87.31 871 VAL A O 1
ATOM 6865 N N . ARG A 1 872 ? 1.265 -13.348 36.553 1.00 83.25 872 ARG A N 1
ATOM 6866 C CA . ARG A 1 872 ? 2.341 -12.356 36.669 1.00 83.25 872 ARG A CA 1
ATOM 6867 C C . ARG A 1 872 ? 3.588 -12.795 35.914 1.00 83.25 872 ARG A C 1
ATOM 6869 O O . ARG A 1 872 ? 4.253 -11.966 35.298 1.00 83.25 872 ARG A O 1
ATOM 6876 N N . CYS A 1 873 ? 3.935 -14.075 36.018 1.00 77.25 873 CYS A N 1
ATOM 6877 C CA . CYS A 1 873 ? 5.098 -14.658 35.360 1.00 77.25 873 CYS A CA 1
ATOM 6878 C C . CYS A 1 873 ? 4.805 -16.105 34.956 1.00 77.25 873 CYS A C 1
ATOM 6880 O O . CYS A 1 873 ? 4.251 -16.866 35.745 1.00 77.25 873 CYS A O 1
ATOM 6882 N N . LEU A 1 874 ? 5.215 -16.483 33.752 1.00 80.25 874 LEU A N 1
ATOM 6883 C CA . LEU A 1 874 ? 5.190 -17.838 33.218 1.00 80.25 874 LEU A CA 1
ATOM 6884 C C . LEU A 1 874 ? 6.565 -18.141 32.620 1.00 80.25 874 LEU A C 1
ATOM 6886 O O . LEU A 1 874 ? 7.107 -17.320 31.887 1.00 80.25 874 LEU A O 1
ATOM 6890 N N . ILE A 1 875 ? 7.107 -19.329 32.876 1.00 77.12 875 ILE A N 1
ATOM 6891 C CA . ILE A 1 875 ? 8.240 -19.902 32.144 1.00 77.12 875 ILE A CA 1
ATOM 6892 C C . ILE A 1 875 ? 7.928 -21.367 31.867 1.00 77.12 875 ILE A C 1
ATOM 6894 O O . ILE A 1 875 ? 7.626 -22.129 32.783 1.00 77.12 875 ILE A O 1
ATOM 6898 N N . VAL A 1 876 ? 8.044 -21.776 30.610 1.00 80.00 876 VAL A N 1
ATOM 6899 C CA . VAL A 1 876 ? 7.896 -23.162 30.170 1.00 80.00 876 VAL A CA 1
ATOM 6900 C C . VAL A 1 876 ? 9.143 -23.544 29.395 1.00 80.00 876 VAL A C 1
ATOM 6902 O O . VAL A 1 876 ? 9.477 -22.915 28.392 1.00 80.00 876 VAL A O 1
ATOM 6905 N N . LYS A 1 877 ? 9.844 -24.570 29.868 1.00 80.44 877 LYS A N 1
ATOM 6906 C CA . LYS A 1 877 ? 10.967 -25.175 29.158 1.00 80.44 877 LYS A CA 1
ATOM 6907 C C . LYS A 1 877 ? 10.450 -26.162 28.118 1.00 80.44 877 LYS A C 1
ATOM 6909 O O . LYS A 1 877 ? 9.521 -26.914 28.404 1.00 80.44 877 LYS A O 1
ATOM 6914 N N . ASP A 1 878 ? 11.066 -26.144 26.939 1.00 81.56 878 ASP A N 1
ATOM 6915 C CA . ASP A 1 878 ? 10.675 -26.942 25.773 1.00 81.56 878 ASP A CA 1
ATOM 6916 C C . ASP A 1 878 ? 9.155 -26.833 25.487 1.00 81.56 878 ASP A C 1
ATOM 6918 O O . ASP A 1 878 ? 8.437 -27.841 25.505 1.00 81.56 878 ASP A O 1
ATOM 6922 N N . PRO A 1 879 ? 8.623 -25.604 25.295 1.00 91.50 879 PRO A N 1
ATOM 6923 C CA . PRO A 1 879 ? 7.197 -25.369 25.095 1.00 91.50 879 PRO A CA 1
ATOM 6924 C C . PRO A 1 879 ? 6.645 -26.185 23.926 1.00 91.50 879 PRO A C 1
ATOM 6926 O O . PRO A 1 879 ? 7.282 -26.345 22.881 1.00 91.50 879 PRO A O 1
ATOM 6929 N N . LYS A 1 880 ? 5.410 -26.670 24.089 1.00 92.38 880 LYS A N 1
ATOM 6930 C CA . LYS A 1 880 ? 4.711 -27.374 23.013 1.00 92.38 880 LYS A CA 1
ATOM 6931 C C . LYS A 1 880 ? 4.512 -26.438 21.815 1.00 92.38 880 LYS A C 1
ATOM 6933 O O . LYS A 1 880 ? 4.021 -25.322 22.016 1.00 92.38 880 LYS A O 1
ATOM 6938 N N . PRO A 1 881 ? 4.835 -26.887 20.589 1.00 91.88 881 PRO A N 1
ATOM 6939 C CA . PRO A 1 881 ? 4.535 -26.125 19.388 1.00 91.88 881 PRO A CA 1
ATOM 6940 C C . PRO A 1 881 ? 3.025 -26.001 19.177 1.00 91.88 881 PRO A C 1
ATOM 6942 O O . PRO A 1 881 ? 2.275 -26.922 19.507 1.00 91.88 881 PRO A O 1
ATOM 6945 N N . GLY A 1 882 ? 2.593 -24.892 18.587 1.00 89.94 882 GLY A N 1
ATOM 6946 C CA . GLY A 1 882 ? 1.189 -24.601 18.309 1.00 89.94 882 GLY A CA 1
ATOM 6947 C C . GLY A 1 882 ? 0.716 -23.301 18.949 1.00 89.94 882 GLY A C 1
ATOM 6948 O O . GLY A 1 882 ? 1.520 -22.447 19.321 1.00 89.94 882 GLY A O 1
ATOM 6949 N N . ASP A 1 883 ? -0.600 -23.163 19.055 1.00 91.75 883 ASP A N 1
ATOM 6950 C CA . ASP A 1 883 ? -1.256 -21.915 19.431 1.00 91.75 883 ASP A CA 1
ATOM 6951 C C . ASP A 1 883 ? -1.329 -21.739 20.948 1.00 91.75 883 ASP A C 1
ATOM 6953 O O . ASP A 1 883 ? -2.016 -22.485 21.647 1.00 91.75 883 ASP A O 1
ATOM 6957 N N . TRP A 1 884 ? -0.631 -20.724 21.447 1.00 93.44 884 TRP A N 1
ATOM 6958 C CA . TRP A 1 884 ? -0.706 -20.269 22.829 1.00 93.44 884 TRP A CA 1
ATOM 6959 C C . TRP A 1 884 ? -1.634 -19.066 22.906 1.00 93.44 884 TRP A C 1
ATOM 6961 O O . TRP A 1 884 ? -1.387 -18.038 22.274 1.00 93.44 884 TRP A O 1
ATOM 6971 N N . LYS A 1 885 ? -2.717 -19.194 23.667 1.00 91.00 885 LYS A N 1
ATOM 6972 C CA . LYS A 1 885 ? -3.758 -18.171 23.770 1.00 91.00 885 LYS A CA 1
ATOM 6973 C C . LYS A 1 885 ? -3.540 -17.340 25.021 1.00 91.00 885 LYS A C 1
ATOM 6975 O O . LYS A 1 885 ? -3.410 -17.885 26.112 1.00 91.00 885 LYS A O 1
ATOM 6980 N N . MET A 1 886 ? -3.539 -16.028 24.858 1.00 90.88 886 MET A N 1
ATOM 6981 C CA . MET A 1 886 ? -3.435 -15.039 25.919 1.00 90.88 886 MET A CA 1
ATOM 6982 C C . MET A 1 886 ? -4.682 -14.165 25.889 1.00 90.88 886 MET A C 1
ATOM 6984 O O . MET A 1 886 ? -5.060 -13.654 24.837 1.00 90.88 886 MET A O 1
ATOM 6988 N N . THR A 1 887 ? -5.320 -13.988 27.039 1.00 85.25 887 THR A N 1
ATOM 6989 C CA . THR A 1 887 ? -6.406 -13.011 27.210 1.00 85.25 887 THR A CA 1
ATOM 6990 C C . THR A 1 887 ? -5.969 -12.007 28.254 1.00 85.25 887 THR A C 1
ATOM 6992 O O . THR A 1 887 ? -5.559 -12.418 29.344 1.00 85.25 887 THR A O 1
ATOM 6995 N N . MET A 1 888 ? -6.042 -1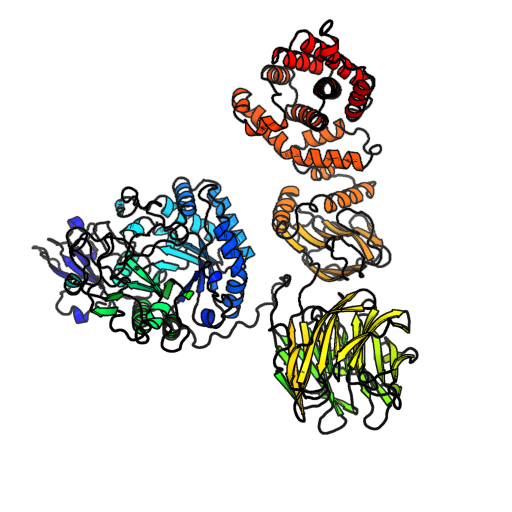0.718 27.927 1.00 86.25 888 MET A N 1
ATOM 6996 C CA . MET A 1 888 ? -5.611 -9.643 28.809 1.00 86.25 888 MET A CA 1
ATOM 6997 C C . MET A 1 888 ? -6.690 -8.575 28.960 1.00 86.25 888 MET A C 1
ATOM 6999 O O . MET A 1 888 ? -7.248 -8.104 27.972 1.00 86.25 888 MET A O 1
ATOM 7003 N N . THR A 1 889 ? -6.955 -8.162 30.196 1.00 82.19 889 THR A N 1
ATOM 7004 C CA . THR A 1 889 ? -7.820 -7.021 30.520 1.00 82.19 889 THR A CA 1
ATOM 7005 C C . THR A 1 889 ? -7.120 -6.115 31.518 1.00 82.19 889 THR A C 1
ATOM 7007 O O . THR A 1 889 ? -6.646 -6.588 32.551 1.00 82.19 889 THR A O 1
ATOM 7010 N N . VAL A 1 890 ? -7.081 -4.817 31.240 1.00 80.94 890 VAL A N 1
ATOM 7011 C CA . VAL A 1 890 ? -6.459 -3.799 32.083 1.00 80.94 890 VAL A CA 1
ATOM 7012 C C . VAL A 1 890 ? -7.452 -2.651 32.297 1.00 80.94 890 VAL A C 1
ATOM 7014 O O . VAL A 1 890 ? -7.942 -2.080 31.319 1.00 80.94 890 VAL A O 1
ATOM 7017 N N . PRO A 1 891 ? -7.789 -2.315 33.554 1.00 75.50 891 PRO A N 1
ATOM 7018 C CA . PRO A 1 891 ? -8.661 -1.187 33.860 1.00 75.50 891 PRO A CA 1
ATOM 7019 C C . PRO A 1 891 ? -8.064 0.158 33.433 1.00 75.50 891 PRO A C 1
ATOM 7021 O O . PRO A 1 891 ? -6.848 0.319 33.345 1.00 75.50 891 PRO A O 1
ATOM 7024 N N . GLU A 1 892 ? -8.930 1.153 33.248 1.00 73.31 892 GLU A N 1
ATOM 7025 C CA . GLU A 1 892 ? -8.507 2.539 33.028 1.00 73.31 892 GLU A CA 1
ATOM 7026 C C . GLU A 1 892 ? -7.611 3.042 34.178 1.00 73.31 892 GLU A C 1
ATOM 7028 O O . GLU A 1 892 ? -7.832 2.733 35.352 1.00 73.31 892 GLU A O 1
ATOM 7033 N N . GLY A 1 893 ? -6.587 3.828 33.845 1.00 73.94 893 GLY A N 1
ATOM 7034 C CA . GLY A 1 893 ? -5.651 4.413 34.805 1.00 73.94 893 GLY A CA 1
ATOM 7035 C C . GLY A 1 893 ? -4.512 3.481 35.235 1.00 73.94 893 GLY A C 1
ATOM 7036 O O . GLY A 1 893 ? -3.605 3.925 35.949 1.00 73.94 893 GLY A O 1
ATOM 7037 N N . VAL A 1 894 ? -4.514 2.222 34.787 1.00 78.12 894 VAL A N 1
ATOM 7038 C CA . VAL A 1 894 ? -3.473 1.232 35.084 1.00 78.12 894 VAL A CA 1
ATOM 7039 C C . VAL A 1 894 ? -2.509 1.144 33.903 1.00 78.12 894 VAL A C 1
ATOM 7041 O O . VAL A 1 894 ? -2.858 0.652 32.837 1.00 78.12 894 VAL A O 1
ATOM 7044 N N . GLY A 1 895 ? -1.280 1.630 34.100 1.00 78.56 895 GLY A N 1
ATOM 7045 C CA . GLY A 1 895 ? -0.193 1.358 33.158 1.00 78.56 895 GLY A CA 1
ATOM 7046 C C . GLY A 1 895 ? 0.182 -0.120 33.205 1.00 78.56 895 GLY A C 1
ATOM 7047 O O . GLY A 1 895 ? 0.123 -0.732 34.279 1.00 78.56 895 GLY A O 1
ATOM 7048 N N . PHE A 1 896 ? 0.555 -0.681 32.060 1.00 82.06 896 PHE A N 1
ATOM 7049 C CA . PHE A 1 896 ? 1.039 -2.047 31.962 1.00 82.06 896 PHE A CA 1
ATOM 7050 C C . PHE A 1 896 ? 2.067 -2.227 30.840 1.00 82.06 896 PHE A C 1
ATOM 7052 O O . PHE A 1 896 ? 2.052 -1.538 29.819 1.00 82.06 896 PHE A O 1
ATOM 7059 N N . HIS A 1 897 ? 2.904 -3.241 31.017 1.00 81.19 897 HIS A N 1
ATOM 7060 C CA . HIS A 1 897 ? 3.741 -3.837 29.989 1.00 81.19 897 HIS A CA 1
ATOM 7061 C C . HIS A 1 897 ? 3.649 -5.356 30.091 1.00 81.19 897 HIS A C 1
ATOM 7063 O O . HIS A 1 897 ? 3.845 -5.931 31.163 1.00 81.19 897 HIS A O 1
ATOM 7069 N N . CYS A 1 898 ? 3.323 -6.011 28.984 1.00 81.31 898 CYS A N 1
ATOM 7070 C CA . CYS A 1 898 ? 3.255 -7.458 28.884 1.00 81.31 898 CYS A CA 1
ATOM 7071 C C . CYS A 1 898 ? 4.205 -7.951 27.794 1.00 81.31 898 CYS A C 1
ATOM 7073 O O . CYS A 1 898 ? 4.139 -7.497 26.654 1.00 81.31 898 CYS A O 1
ATOM 7075 N N . GLU A 1 899 ? 5.048 -8.929 28.118 1.00 80.69 899 GLU A N 1
ATOM 7076 C CA . GLU A 1 899 ? 5.821 -9.684 27.130 1.00 80.69 899 GLU A CA 1
ATOM 7077 C C . GLU A 1 899 ? 5.468 -11.167 27.216 1.00 80.69 899 GLU A C 1
ATOM 7079 O O . GLU A 1 899 ? 5.322 -11.698 28.312 1.00 80.69 899 GLU A O 1
ATOM 7084 N N . CYS A 1 900 ? 5.397 -11.844 26.074 1.00 83.81 900 CYS A N 1
ATOM 7085 C CA . CYS A 1 900 ? 5.290 -13.289 25.935 1.00 83.81 900 CYS A CA 1
ATOM 7086 C C . CYS A 1 900 ? 6.203 -13.738 24.787 1.00 83.81 900 CYS A C 1
ATOM 7088 O O . CYS A 1 900 ? 5.874 -13.590 23.617 1.00 83.81 900 CYS A O 1
ATOM 7090 N N . ASN A 1 901 ? 7.397 -14.233 25.088 1.00 84.06 901 ASN A N 1
ATOM 7091 C CA . ASN A 1 901 ? 8.420 -14.470 24.073 1.00 84.06 901 ASN A CA 1
ATOM 7092 C C . ASN A 1 901 ? 8.971 -15.885 24.166 1.00 84.06 901 ASN A C 1
ATOM 7094 O O . ASN A 1 901 ? 9.109 -16.448 25.254 1.00 84.06 901 ASN A O 1
ATOM 7098 N N . THR A 1 902 ? 9.386 -16.438 23.029 1.00 81.94 902 THR A N 1
ATOM 7099 C CA . THR A 1 902 ? 10.288 -17.593 23.050 1.00 81.94 902 THR A CA 1
ATOM 7100 C C . THR A 1 902 ? 11.742 -17.143 23.152 1.00 81.94 902 THR A C 1
ATOM 7102 O O . THR A 1 902 ? 12.092 -16.008 22.839 1.00 81.94 902 THR A O 1
ATOM 7105 N N . VAL A 1 903 ? 12.622 -18.035 23.595 1.00 71.56 903 VAL A N 1
ATOM 7106 C CA . VAL A 1 903 ? 14.075 -17.832 23.534 1.00 71.56 903 VAL A CA 1
ATOM 7107 C C . VAL A 1 903 ? 14.597 -18.469 22.242 1.00 71.56 903 VAL A C 1
ATOM 7109 O O . VAL A 1 903 ? 14.204 -19.597 21.957 1.00 71.56 903 VAL A O 1
ATOM 7112 N N . PRO A 1 904 ? 15.474 -17.814 21.455 1.00 64.31 904 PRO A N 1
ATOM 7113 C CA . PRO A 1 904 ? 16.057 -18.437 20.270 1.00 64.31 904 PRO A CA 1
ATOM 7114 C C . PRO A 1 904 ? 16.879 -19.681 20.622 1.00 64.31 904 PRO A C 1
ATOM 7116 O O . PRO A 1 904 ? 17.618 -19.696 21.606 1.00 64.31 904 PRO A O 1
ATOM 7119 N N . SER A 1 905 ? 16.829 -20.705 19.775 1.00 65.88 905 SER A N 1
ATOM 7120 C CA . SER A 1 905 ? 17.553 -21.964 19.984 1.00 65.88 905 SER A CA 1
ATOM 7121 C C . SER A 1 905 ? 19.072 -21.855 19.765 1.00 65.88 905 SER A C 1
ATOM 7123 O O . SER A 1 905 ? 19.826 -22.718 20.213 1.00 65.88 905 SER A O 1
ATOM 7125 N N . LYS A 1 906 ? 19.530 -20.823 19.045 1.00 57.00 906 LYS A N 1
ATOM 7126 C CA . LYS A 1 906 ? 20.939 -20.498 18.758 1.00 57.00 906 LYS A CA 1
ATOM 7127 C C . LYS A 1 906 ? 21.065 -19.044 18.294 1.00 57.00 906 LYS A C 1
ATOM 7129 O O . LYS A 1 906 ? 20.052 -18.394 18.053 1.00 57.00 906 LYS A O 1
ATOM 7134 N N . ASP A 1 907 ? 22.299 -18.544 18.188 1.00 48.09 907 ASP A N 1
ATOM 7135 C CA . ASP A 1 907 ? 22.608 -17.185 17.708 1.00 48.09 907 ASP A CA 1
ATOM 7136 C C . ASP A 1 907 ? 21.763 -16.111 18.419 1.00 48.09 907 ASP A C 1
ATOM 7138 O O . ASP A 1 907 ? 21.190 -15.212 17.802 1.00 48.09 907 ASP A O 1
ATOM 7142 N N . VAL A 1 908 ? 21.636 -16.268 19.743 1.00 47.41 908 VAL A N 1
ATOM 7143 C CA . VAL A 1 908 ? 20.602 -15.636 20.579 1.00 47.41 908 VAL A CA 1
ATOM 7144 C C . VAL A 1 908 ? 20.572 -14.117 20.413 1.00 47.41 908 VAL A C 1
ATOM 7146 O O . VAL A 1 908 ? 19.519 -13.549 20.135 1.00 47.41 908 VAL A O 1
ATOM 7149 N N . TYR A 1 909 ? 21.726 -13.457 20.528 1.00 44.31 909 TYR A N 1
ATOM 7150 C CA . TYR A 1 909 ? 21.814 -11.999 20.437 1.00 44.31 909 TYR A CA 1
ATOM 7151 C C . TYR A 1 909 ? 21.460 -11.472 19.042 1.00 44.31 909 TYR A C 1
ATOM 7153 O O . TYR A 1 909 ? 20.642 -10.561 18.916 1.00 44.31 909 TYR A O 1
ATOM 7161 N N . ASP A 1 910 ? 22.040 -12.057 17.992 1.00 45.59 910 ASP A N 1
ATOM 7162 C CA . ASP A 1 910 ? 21.818 -11.606 16.617 1.00 45.59 910 ASP A CA 1
ATOM 7163 C C . ASP A 1 910 ? 20.375 -11.859 16.175 1.00 45.59 910 ASP A C 1
ATOM 7165 O O . ASP A 1 910 ? 19.770 -11.003 15.528 1.00 45.59 910 ASP A O 1
ATOM 7169 N N . THR A 1 911 ? 19.790 -12.983 16.593 1.00 48.66 911 THR A N 1
ATOM 7170 C CA . THR A 1 911 ? 18.388 -13.328 16.324 1.00 48.66 911 THR A CA 1
ATOM 7171 C C . THR A 1 911 ? 17.436 -12.345 17.004 1.00 48.66 911 THR A C 1
ATOM 7173 O O . THR A 1 911 ? 16.555 -11.788 16.350 1.00 48.66 911 THR A O 1
ATOM 7176 N N . ILE A 1 912 ? 17.635 -12.057 18.295 1.00 53.31 912 ILE A N 1
ATOM 7177 C CA . ILE A 1 912 ? 16.794 -11.100 19.031 1.00 53.31 912 ILE A CA 1
ATOM 7178 C C . ILE A 1 912 ? 16.952 -9.687 18.453 1.00 53.31 912 ILE A C 1
ATOM 7180 O O . ILE A 1 912 ? 15.959 -8.998 18.221 1.00 53.31 912 ILE A O 1
ATOM 7184 N N . ASN A 1 913 ? 18.183 -9.246 18.177 1.00 49.03 913 ASN A N 1
ATOM 7185 C CA . ASN A 1 913 ? 18.464 -7.890 17.697 1.00 49.03 913 ASN A CA 1
ATOM 7186 C C . ASN A 1 913 ? 17.973 -7.664 16.257 1.00 49.03 913 ASN A C 1
ATOM 7188 O O . ASN A 1 913 ? 17.421 -6.608 15.958 1.00 49.03 913 ASN A O 1
ATOM 7192 N N . SER A 1 914 ? 18.138 -8.641 15.360 1.00 51.31 914 SER A N 1
ATOM 7193 C CA . SER A 1 914 ? 17.602 -8.559 13.992 1.00 51.31 914 SER A CA 1
ATOM 7194 C C . SER A 1 914 ? 16.073 -8.532 13.987 1.00 51.31 914 SER A C 1
ATOM 7196 O O . SER A 1 914 ? 15.489 -7.673 13.328 1.00 51.31 914 SER A O 1
ATOM 7198 N N . THR A 1 915 ? 15.435 -9.373 14.805 1.00 53.50 915 THR A N 1
ATOM 7199 C CA . THR A 1 915 ? 13.972 -9.424 14.937 1.00 53.50 915 THR A CA 1
ATOM 7200 C C . THR A 1 915 ? 13.416 -8.137 15.558 1.00 53.50 915 THR A C 1
ATOM 7202 O O . THR A 1 915 ? 12.452 -7.576 15.051 1.00 53.50 915 THR A O 1
ATOM 7205 N N . ARG A 1 916 ? 14.059 -7.573 16.595 1.00 51.59 916 ARG A N 1
ATOM 7206 C CA . ARG A 1 916 ? 13.624 -6.312 17.235 1.00 51.59 916 ARG A CA 1
ATOM 7207 C C . ARG A 1 916 ? 13.973 -5.043 16.444 1.00 51.59 916 ARG A C 1
ATOM 7209 O O . ARG A 1 916 ? 13.349 -4.006 16.656 1.00 51.59 916 ARG A O 1
ATOM 7216 N N . ARG A 1 917 ? 14.911 -5.081 15.488 1.00 49.00 917 ARG A N 1
ATOM 7217 C CA . ARG A 1 917 ? 15.117 -3.963 14.540 1.00 49.00 917 ARG A CA 1
ATOM 7218 C C . ARG A 1 917 ? 13.924 -3.757 13.604 1.00 49.00 917 ARG A C 1
ATOM 7220 O O . ARG A 1 917 ? 13.744 -2.630 13.151 1.00 49.00 917 ARG A O 1
ATOM 7227 N N . LEU A 1 918 ? 13.094 -4.781 13.384 1.00 42.06 918 LEU A N 1
ATOM 7228 C CA . LEU A 1 918 ? 11.802 -4.640 12.701 1.00 42.06 918 LEU A CA 1
ATOM 7229 C C . LEU A 1 918 ? 10.809 -3.786 13.521 1.00 42.06 918 LEU A C 1
ATOM 7231 O O . LEU A 1 918 ? 10.006 -3.074 12.931 1.00 42.06 918 LEU A O 1
ATOM 7235 N N . HIS A 1 919 ? 10.919 -3.774 14.859 1.00 41.09 919 HIS A N 1
ATOM 7236 C CA . HIS A 1 919 ? 10.037 -3.025 15.771 1.00 41.09 919 HIS A CA 1
ATOM 7237 C C . HIS A 1 919 ? 10.394 -1.529 15.940 1.00 41.09 919 HIS A C 1
ATOM 7239 O O . HIS A 1 919 ? 9.528 -0.723 16.264 1.00 41.09 919 HIS A O 1
ATOM 7245 N N . LYS A 1 920 ? 11.634 -1.100 15.649 1.00 38.28 920 LYS A N 1
ATOM 7246 C CA . LYS A 1 920 ? 12.113 0.304 15.792 1.00 38.28 920 LYS A CA 1
ATOM 7247 C C . LYS A 1 920 ? 11.380 1.362 14.939 1.00 38.28 920 LYS A C 1
ATOM 7249 O O . LYS A 1 920 ? 11.816 2.509 14.888 1.00 38.28 920 LYS A O 1
ATOM 7254 N N . ARG A 1 921 ? 10.310 0.991 14.237 1.00 38.22 921 ARG A N 1
ATOM 7255 C CA . ARG A 1 921 ? 9.519 1.873 13.373 1.00 38.22 921 ARG A CA 1
ATOM 7256 C C . ARG A 1 921 ? 8.288 2.491 14.057 1.00 38.22 921 ARG A C 1
ATOM 7258 O O . ARG A 1 921 ? 7.639 3.287 13.392 1.00 38.22 921 ARG A O 1
ATOM 7265 N N . PHE A 1 922 ? 8.009 2.204 15.341 1.00 31.62 922 PHE A N 1
ATOM 7266 C CA . PHE A 1 922 ? 6.730 2.600 15.963 1.00 31.62 922 PHE A CA 1
ATOM 7267 C C . PHE A 1 922 ? 6.742 3.432 17.269 1.00 31.62 922 PHE A C 1
ATOM 7269 O O . PHE A 1 922 ? 5.706 4.020 17.551 1.00 31.62 922 PHE A O 1
ATOM 7276 N N . ILE A 1 923 ? 7.836 3.604 18.036 1.00 28.61 923 ILE A N 1
ATOM 7277 C CA . ILE A 1 923 ? 7.862 4.521 19.215 1.00 28.61 923 ILE A CA 1
ATOM 7278 C C . ILE A 1 923 ? 9.241 5.203 19.365 1.00 28.61 923 ILE A C 1
ATOM 7280 O O . ILE A 1 923 ? 10.261 4.674 18.917 1.00 28.61 923 ILE A O 1
ATOM 7284 N N . GLY A 1 924 ? 9.251 6.415 19.940 1.00 28.25 924 GLY A N 1
ATOM 7285 C CA . GLY A 1 924 ? 10.415 7.269 20.206 1.00 28.25 924 GLY A CA 1
ATOM 7286 C C . GLY A 1 924 ? 11.521 6.638 21.069 1.00 28.25 924 GLY A C 1
ATOM 7287 O O . GLY A 1 924 ? 11.384 5.571 21.649 1.00 28.25 924 GLY A O 1
ATOM 7288 N N . ILE A 1 925 ? 12.669 7.311 21.096 1.00 27.95 925 ILE A N 1
ATOM 7289 C CA . ILE A 1 925 ? 14.021 6.741 21.253 1.00 27.95 925 ILE A CA 1
ATOM 7290 C C . ILE A 1 925 ? 14.387 6.216 22.669 1.00 27.95 925 ILE A C 1
ATOM 7292 O O . ILE A 1 925 ? 15.500 5.719 22.830 1.00 27.95 925 ILE A O 1
ATOM 7296 N N . ASP A 1 926 ? 13.499 6.202 23.668 1.00 31.03 926 ASP A N 1
ATOM 7297 C CA . ASP A 1 926 ? 13.921 6.008 25.072 1.00 31.03 926 ASP A CA 1
ATOM 7298 C C . ASP A 1 926 ? 13.547 4.666 25.761 1.00 31.03 926 ASP A C 1
ATOM 7300 O O . ASP A 1 926 ? 14.260 4.271 26.682 1.00 31.03 926 ASP A O 1
ATOM 7304 N N . ASP A 1 927 ? 12.580 3.872 25.279 1.00 32.59 927 ASP A N 1
ATOM 7305 C CA . ASP A 1 927 ? 12.058 2.706 26.049 1.00 32.59 927 ASP A CA 1
ATOM 7306 C C . ASP A 1 927 ? 12.785 1.357 25.804 1.00 32.59 927 ASP A C 1
ATOM 7308 O O . ASP A 1 927 ? 12.464 0.312 26.368 1.00 32.59 927 ASP A O 1
ATOM 7312 N N . LEU A 1 928 ? 13.816 1.326 24.953 1.00 33.81 928 LEU A N 1
ATOM 7313 C CA . LEU A 1 928 ? 14.257 0.077 24.305 1.00 33.81 928 LEU A CA 1
ATOM 7314 C C . LEU A 1 928 ? 15.257 -0.809 25.091 1.00 33.81 928 LEU A C 1
ATOM 7316 O O . LEU A 1 928 ? 15.685 -1.843 24.571 1.00 33.81 928 LEU A O 1
ATOM 7320 N N . LEU A 1 929 ? 15.697 -0.423 26.294 1.00 36.47 929 LEU A N 1
ATOM 7321 C CA . LEU A 1 929 ? 16.774 -1.127 27.029 1.00 36.47 929 LEU A CA 1
ATOM 7322 C C . LEU A 1 929 ? 16.404 -1.598 28.443 1.00 36.47 929 LEU A C 1
ATOM 7324 O O . LEU A 1 929 ? 17.196 -2.325 29.053 1.00 36.47 929 LEU A O 1
ATOM 7328 N N . ILE A 1 930 ? 15.235 -1.225 28.968 1.00 34.75 930 ILE A N 1
ATOM 7329 C CA . ILE A 1 930 ? 14.944 -1.371 30.400 1.00 34.75 930 ILE A CA 1
ATOM 7330 C C . ILE A 1 930 ? 14.074 -2.614 30.691 1.00 34.75 930 ILE A C 1
ATOM 7332 O O . ILE A 1 930 ? 14.510 -3.461 31.477 1.00 34.75 930 ILE A O 1
ATOM 7336 N N . GLY A 1 931 ? 12.974 -2.845 29.963 1.00 34.00 931 GLY A N 1
ATOM 7337 C CA . GLY A 1 931 ? 12.021 -3.934 30.262 1.00 34.00 931 GLY A CA 1
ATOM 7338 C C . GLY A 1 931 ? 12.598 -5.358 30.224 1.00 34.00 931 GLY A C 1
ATOM 7339 O O . GLY A 1 931 ? 12.475 -6.120 31.185 1.00 34.00 931 GLY A O 1
ATOM 7340 N N . GLY A 1 932 ? 13.333 -5.718 29.164 1.00 37.03 932 GLY A N 1
ATOM 7341 C CA . GLY A 1 932 ? 13.945 -7.054 29.042 1.00 37.03 932 GLY A CA 1
ATOM 7342 C C . GLY A 1 932 ? 15.081 -7.318 30.045 1.00 37.03 932 GLY A C 1
ATOM 7343 O O . GLY A 1 932 ? 15.313 -8.455 30.452 1.00 37.03 932 GLY A O 1
ATOM 7344 N N . SER A 1 933 ? 15.775 -6.267 30.486 1.00 36.62 933 SER A N 1
ATOM 7345 C CA . SER A 1 933 ? 16.916 -6.348 31.411 1.00 36.62 933 SER A CA 1
ATOM 7346 C C . SER A 1 933 ? 16.467 -6.545 32.864 1.00 36.62 933 SER A C 1
ATOM 7348 O O . SER A 1 933 ? 17.135 -7.224 33.647 1.00 36.62 933 SER A O 1
ATOM 7350 N N . ILE A 1 934 ? 15.313 -5.972 33.217 1.00 34.59 934 ILE A N 1
ATOM 7351 C CA . ILE A 1 934 ? 14.691 -6.064 34.540 1.00 34.59 934 ILE A CA 1
ATOM 7352 C C . ILE A 1 934 ? 14.146 -7.479 34.807 1.00 34.59 934 ILE A C 1
ATOM 7354 O O . ILE A 1 934 ? 14.374 -8.050 35.877 1.00 34.59 934 ILE A O 1
ATOM 7358 N N . VAL A 1 935 ? 13.479 -8.077 33.816 1.00 36.38 935 VAL A N 1
ATOM 7359 C CA . VAL A 1 935 ? 12.860 -9.409 33.921 1.00 36.38 935 VAL A CA 1
ATOM 7360 C C . VAL A 1 935 ? 13.907 -10.528 33.997 1.00 36.38 935 VAL A C 1
ATOM 7362 O O . VAL A 1 935 ? 13.777 -11.447 34.805 1.00 36.38 935 VAL A O 1
ATOM 7365 N N . VAL A 1 936 ? 15.008 -10.418 33.247 1.00 36.31 936 VAL A N 1
ATOM 7366 C CA . VAL A 1 936 ? 16.144 -11.359 33.334 1.00 36.31 936 VAL A CA 1
ATOM 7367 C C . VAL A 1 936 ? 16.837 -11.281 34.706 1.00 36.31 936 VAL A C 1
ATOM 7369 O O . VAL A 1 936 ? 17.268 -12.305 35.241 1.00 36.31 936 VAL A O 1
ATOM 7372 N N . GLY A 1 937 ? 16.860 -10.098 35.333 1.00 34.62 937 GLY A N 1
ATOM 7373 C CA . GLY A 1 937 ? 17.317 -9.916 36.714 1.00 34.62 937 GLY A CA 1
ATOM 7374 C C . GLY A 1 937 ? 16.438 -10.620 37.759 1.00 34.62 937 GLY A C 1
ATOM 7375 O O . GLY A 1 937 ? 16.962 -11.154 38.737 1.00 34.62 937 GLY A O 1
ATOM 7376 N N . LEU A 1 938 ? 15.119 -10.693 37.538 1.00 33.09 938 LEU A N 1
ATOM 7377 C CA . LEU A 1 938 ? 14.180 -11.442 38.389 1.00 33.09 938 LEU A CA 1
ATOM 7378 C C . LEU A 1 938 ? 14.364 -12.963 38.261 1.00 33.09 938 LEU A C 1
ATOM 7380 O O . LEU A 1 938 ? 14.358 -13.665 39.272 1.00 33.09 938 LEU A O 1
ATOM 7384 N N . VAL A 1 939 ? 14.596 -13.468 37.045 1.00 33.72 939 VAL A N 1
ATOM 7385 C CA . VAL A 1 939 ? 14.864 -14.898 36.787 1.00 33.72 939 VAL A CA 1
ATOM 7386 C C . VAL A 1 939 ? 16.167 -15.355 37.461 1.00 33.72 939 VAL A C 1
ATOM 7388 O O . VAL A 1 939 ? 16.219 -16.451 38.018 1.00 33.72 939 VAL A O 1
ATOM 7391 N N . ALA A 1 940 ? 17.197 -14.502 37.491 1.00 34.59 940 ALA A N 1
ATOM 7392 C CA . ALA A 1 940 ? 18.477 -14.797 38.141 1.00 34.59 940 ALA A CA 1
ATOM 7393 C C . ALA A 1 940 ? 18.401 -14.846 39.683 1.00 34.59 940 ALA A C 1
ATOM 7395 O O . ALA A 1 940 ? 19.180 -15.556 40.315 1.00 34.59 940 ALA A O 1
ATOM 7396 N N . LEU A 1 941 ? 17.460 -14.120 40.297 1.00 32.66 941 LEU A N 1
ATOM 7397 C CA . LEU A 1 941 ? 17.271 -14.088 41.755 1.00 32.66 941 LEU A CA 1
ATOM 7398 C C . LEU A 1 941 ? 16.434 -15.264 42.289 1.00 32.66 941 LEU A C 1
ATOM 7400 O O . LEU A 1 941 ? 16.523 -15.582 43.475 1.00 32.66 941 LEU A O 1
ATOM 7404 N N . LEU A 1 942 ? 15.621 -15.904 41.440 1.00 31.98 942 LEU A N 1
ATOM 7405 C CA . LEU A 1 942 ? 14.596 -16.875 41.851 1.00 31.98 942 LEU A CA 1
ATOM 7406 C C . LEU A 1 942 ? 14.973 -18.349 41.633 1.00 31.98 942 LEU A C 1
ATOM 7408 O O . LEU A 1 942 ? 14.183 -19.224 41.989 1.00 31.98 942 LEU A O 1
ATOM 7412 N N . ILE A 1 943 ? 16.165 -18.651 41.101 1.00 34.06 943 ILE A N 1
ATOM 7413 C CA . ILE A 1 943 ? 16.626 -20.030 40.860 1.00 34.06 943 ILE A CA 1
ATOM 7414 C C . ILE A 1 943 ? 17.862 -20.323 41.726 1.00 34.06 943 ILE A C 1
ATOM 7416 O O . ILE A 1 943 ? 18.990 -20.108 41.289 1.00 34.06 943 ILE A O 1
ATOM 7420 N N . PRO A 1 944 ? 17.696 -20.850 42.956 1.00 32.97 944 PRO A N 1
ATOM 7421 C CA . PRO A 1 944 ? 18.832 -21.102 43.835 1.00 32.97 944 PRO A CA 1
ATOM 7422 C C . PRO A 1 944 ? 19.707 -22.290 43.406 1.00 32.97 944 PRO A C 1
ATOM 7424 O O . PRO A 1 944 ? 20.803 -22.416 43.943 1.00 32.97 944 PRO A O 1
ATOM 7427 N N . GLN A 1 945 ? 19.256 -23.189 42.510 1.00 34.09 945 GLN A N 1
ATOM 7428 C CA . GLN A 1 945 ? 19.950 -24.462 42.222 1.00 34.09 945 GLN A CA 1
ATOM 7429 C C . GLN A 1 945 ? 19.690 -25.067 40.822 1.00 34.09 945 GLN A C 1
ATOM 7431 O O . GLN A 1 945 ? 19.159 -26.170 40.720 1.00 34.09 945 GLN A O 1
ATOM 7436 N N . ALA A 1 946 ? 20.108 -24.415 39.733 1.00 27.84 946 ALA A N 1
ATOM 7437 C CA . ALA A 1 946 ? 20.168 -25.075 38.419 1.00 27.84 946 ALA A CA 1
ATOM 7438 C C . ALA A 1 946 ? 21.612 -25.513 38.083 1.00 27.84 946 ALA A C 1
ATOM 7440 O O . ALA A 1 946 ? 22.492 -24.663 37.938 1.00 27.84 946 ALA A O 1
ATOM 7441 N N . PRO A 1 947 ? 21.895 -26.823 37.959 1.00 30.08 947 PRO A N 1
ATOM 7442 C CA . PRO A 1 947 ? 23.203 -27.322 37.557 1.00 30.08 947 PRO A CA 1
ATOM 7443 C C . PRO A 1 947 ? 23.339 -27.354 36.015 1.00 30.08 947 PRO A C 1
ATOM 7445 O O . PRO A 1 947 ? 22.435 -27.786 35.309 1.00 30.08 947 PRO A O 1
ATOM 7448 N N . ILE A 1 948 ? 24.526 -26.985 35.509 1.00 29.31 948 ILE A N 1
ATOM 7449 C CA . ILE A 1 948 ? 25.077 -27.281 34.156 1.00 29.31 948 ILE A CA 1
ATOM 7450 C C . ILE A 1 948 ? 24.832 -26.256 33.016 1.00 29.31 948 ILE A C 1
ATOM 7452 O O . ILE A 1 948 ? 25.084 -26.547 31.852 1.00 29.31 948 ILE A O 1
ATOM 7456 N N . ILE A 1 949 ? 24.551 -24.985 33.305 1.00 28.97 949 ILE A N 1
ATOM 7457 C CA . ILE A 1 949 ? 24.997 -23.892 32.412 1.00 28.97 949 ILE A CA 1
ATOM 7458 C C . ILE A 1 949 ? 25.689 -22.869 33.306 1.00 28.97 949 ILE A C 1
ATOM 7460 O O . ILE A 1 949 ? 25.047 -22.257 34.151 1.00 28.97 949 ILE A O 1
ATOM 7464 N N . GLY A 1 950 ? 27.020 -22.780 33.217 1.00 34.09 950 GLY A N 1
ATOM 7465 C CA . GLY A 1 950 ? 27.821 -21.962 34.131 1.00 34.09 950 GLY A CA 1
ATOM 7466 C C . GLY A 1 950 ? 27.330 -20.515 34.174 1.00 34.09 950 GLY A C 1
ATOM 7467 O O . GLY A 1 950 ? 26.952 -19.973 33.137 1.00 34.09 950 GLY A O 1
ATOM 7468 N N . GLU A 1 951 ? 27.377 -19.899 35.358 1.00 30.31 951 GLU A N 1
ATOM 7469 C CA . GLU A 1 951 ? 26.961 -18.513 35.648 1.00 30.31 951 GLU A CA 1
ATOM 7470 C C . GLU A 1 951 ? 27.402 -17.496 34.572 1.00 30.31 951 GLU A C 1
ATOM 7472 O O . GLU A 1 951 ? 26.696 -16.531 34.294 1.00 30.31 951 GLU A O 1
ATOM 7477 N N . GLY A 1 952 ? 28.529 -17.738 33.891 1.00 32.41 952 GLY A N 1
ATOM 7478 C CA . GLY A 1 952 ? 29.033 -16.899 32.801 1.00 32.41 952 GLY A CA 1
ATOM 7479 C C . GLY A 1 952 ? 28.264 -16.969 31.472 1.00 32.41 952 GLY A C 1
ATOM 7480 O O . GLY A 1 952 ? 28.338 -16.020 30.699 1.00 32.41 952 GLY A O 1
ATOM 7481 N N . GLY A 1 953 ? 27.520 -18.041 31.183 1.00 33.41 953 GLY A N 1
ATOM 7482 C CA . GLY A 1 953 ? 26.768 -18.198 29.928 1.00 33.41 953 GLY A CA 1
ATOM 7483 C C . GLY A 1 953 ? 25.467 -17.395 29.905 1.00 33.41 953 GLY A C 1
ATOM 7484 O O . GLY A 1 953 ? 25.154 -16.752 28.906 1.00 33.41 953 GLY A O 1
ATOM 7485 N N . LEU A 1 954 ? 24.755 -17.372 31.036 1.00 33.94 954 LEU A N 1
ATOM 7486 C CA . LEU A 1 954 ? 23.534 -16.581 31.206 1.00 33.94 954 LEU A CA 1
ATOM 7487 C C . LEU A 1 954 ? 23.867 -15.088 31.390 1.00 33.94 954 LEU A C 1
ATOM 7489 O O . LEU A 1 954 ? 23.245 -14.237 30.764 1.00 33.94 954 LEU A O 1
ATOM 7493 N N . MET A 1 955 ? 24.919 -14.771 32.160 1.00 35.12 955 MET A N 1
ATOM 7494 C CA . MET A 1 955 ? 25.418 -13.396 32.327 1.00 35.12 955 MET A CA 1
ATOM 7495 C C . MET A 1 955 ? 26.076 -12.851 31.047 1.00 35.12 955 MET A C 1
ATOM 7497 O O . MET A 1 955 ? 26.005 -11.656 30.774 1.00 35.12 955 MET A O 1
ATOM 7501 N N . GLY A 1 956 ? 26.696 -13.712 30.231 1.00 36.22 956 GLY A N 1
ATOM 7502 C CA . GLY A 1 956 ? 27.304 -13.344 28.947 1.00 36.22 956 GLY A CA 1
ATOM 7503 C C . GLY A 1 956 ? 26.283 -12.896 27.900 1.00 36.22 956 GLY A C 1
ATOM 7504 O O . GLY A 1 956 ? 26.583 -12.020 27.090 1.00 36.22 956 GLY A O 1
ATOM 7505 N N . ALA A 1 957 ? 25.052 -13.412 27.972 1.00 37.38 957 ALA A N 1
ATOM 7506 C CA . ALA A 1 957 ? 23.936 -12.923 27.165 1.00 37.38 957 ALA A CA 1
ATOM 7507 C C . ALA A 1 957 ? 23.503 -11.492 27.557 1.00 37.38 957 ALA A C 1
ATOM 7509 O O . ALA A 1 957 ? 22.979 -10.767 26.713 1.00 37.38 957 ALA A O 1
ATOM 7510 N N . MET A 1 958 ? 23.779 -11.046 28.793 1.00 39.25 958 MET A N 1
ATOM 7511 C CA . MET A 1 958 ? 23.372 -9.726 29.302 1.00 39.25 958 MET A CA 1
ATOM 7512 C C . MET A 1 958 ? 24.237 -8.553 28.805 1.00 39.25 958 MET A C 1
ATOM 7514 O O . MET A 1 958 ? 23.803 -7.409 28.893 1.00 39.25 958 MET A O 1
ATOM 7518 N N . TYR A 1 959 ? 25.447 -8.794 28.279 1.00 48.69 959 TYR A N 1
ATOM 7519 C CA . TYR A 1 959 ? 26.397 -7.724 27.913 1.00 48.69 959 TYR A CA 1
ATOM 7520 C C . TYR A 1 959 ? 26.675 -7.592 26.408 1.00 48.69 959 TYR A C 1
ATOM 7522 O O . TYR A 1 959 ? 27.726 -7.065 26.047 1.00 48.69 959 TYR A O 1
ATOM 7530 N N . ALA A 1 960 ? 25.754 -8.066 25.558 1.00 45.53 960 ALA A N 1
ATOM 7531 C CA . ALA A 1 960 ? 25.421 -7.635 24.184 1.00 45.53 960 ALA A CA 1
ATOM 7532 C C . ALA A 1 960 ? 26.523 -7.151 23.192 1.00 45.53 960 ALA A C 1
ATOM 7534 O O . ALA A 1 960 ? 26.199 -6.602 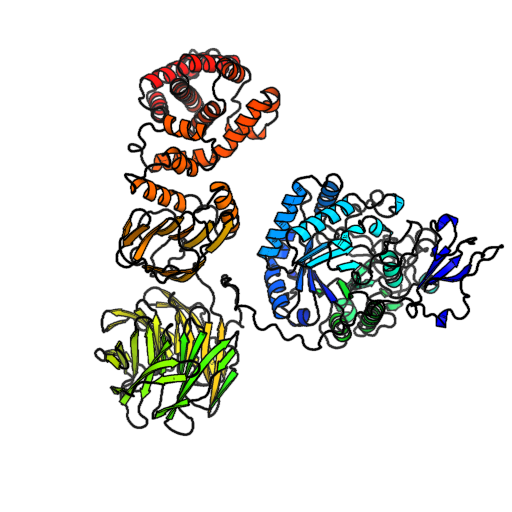22.139 1.00 45.53 960 ALA A O 1
ATOM 7535 N N . GLY A 1 961 ? 27.820 -7.325 23.450 1.00 50.56 961 GLY A N 1
ATOM 7536 C CA . GLY A 1 961 ? 28.851 -6.770 22.574 1.00 50.56 961 GLY A CA 1
ATOM 7537 C C . GLY A 1 961 ? 30.302 -6.765 23.052 1.00 50.56 961 GLY A C 1
ATOM 7538 O O . GLY A 1 961 ? 31.132 -6.338 22.258 1.00 50.56 961 GLY A O 1
ATOM 7539 N N . LEU A 1 962 ? 30.651 -7.200 24.273 1.00 48.81 962 LEU A N 1
ATOM 7540 C CA . LEU A 1 962 ? 32.052 -7.454 24.677 1.00 48.81 962 LEU A CA 1
ATOM 7541 C C . LEU A 1 962 ? 32.476 -8.895 24.341 1.00 48.81 962 LEU A C 1
ATOM 7543 O O . LEU A 1 962 ? 31.638 -9.793 24.289 1.00 48.81 962 LEU A O 1
ATOM 7547 N N . LYS A 1 963 ? 33.782 -9.138 24.129 1.00 54.56 963 LYS A N 1
ATOM 7548 C CA . LYS A 1 963 ? 34.290 -10.519 24.030 1.00 54.56 963 LYS A CA 1
ATOM 7549 C C . LYS A 1 963 ? 34.037 -11.245 25.360 1.00 54.56 963 LYS A C 1
ATOM 7551 O O . LYS A 1 963 ? 34.206 -10.609 26.401 1.00 54.56 963 LYS A O 1
ATOM 7556 N N . PRO A 1 964 ? 33.682 -12.544 25.362 1.00 50.84 964 PRO A N 1
ATOM 7557 C CA . PRO A 1 964 ? 33.330 -13.273 26.585 1.00 50.84 964 PRO A CA 1
ATOM 7558 C C . PRO A 1 964 ? 34.372 -13.162 27.707 1.00 50.84 964 PRO A C 1
ATOM 7560 O O . PRO A 1 964 ? 34.014 -12.887 28.850 1.00 50.84 964 PRO A O 1
ATOM 7563 N N . ASP A 1 965 ? 35.661 -13.277 27.376 1.00 54.69 965 ASP A N 1
ATOM 7564 C CA . ASP A 1 965 ? 36.754 -13.180 28.354 1.00 54.69 965 ASP A CA 1
ATOM 7565 C C . ASP A 1 965 ? 36.905 -11.758 28.923 1.00 54.69 965 ASP A C 1
ATOM 7567 O O . ASP A 1 965 ? 37.164 -11.576 30.114 1.00 54.69 965 ASP A O 1
ATOM 7571 N N . THR A 1 966 ? 36.680 -10.735 28.094 1.00 53.28 966 THR A N 1
ATOM 7572 C CA . THR A 1 966 ? 36.699 -9.320 28.491 1.00 53.28 966 THR A CA 1
ATOM 7573 C C . THR A 1 966 ? 35.482 -8.979 29.346 1.00 53.28 966 THR A C 1
ATOM 7575 O O . THR A 1 966 ? 35.618 -8.283 30.345 1.00 53.28 966 THR A O 1
ATOM 7578 N N . ALA A 1 967 ? 34.301 -9.505 29.011 1.00 52.66 967 ALA A N 1
ATOM 7579 C CA . ALA A 1 967 ? 33.084 -9.344 29.804 1.00 52.66 967 ALA A CA 1
ATOM 7580 C C . ALA A 1 967 ? 33.236 -9.991 31.191 1.00 52.66 967 ALA A C 1
ATOM 7582 O O . ALA A 1 967 ? 32.961 -9.354 32.207 1.00 52.66 967 ALA A O 1
ATOM 7583 N N . ALA A 1 968 ? 33.761 -11.219 31.244 1.00 55.66 968 ALA A N 1
ATOM 7584 C CA . ALA A 1 968 ? 34.076 -11.907 32.494 1.00 55.66 968 ALA A CA 1
ATOM 7585 C C . ALA A 1 968 ? 35.112 -11.139 33.337 1.00 55.66 968 ALA A C 1
ATOM 7587 O O . ALA A 1 968 ? 34.970 -11.037 34.559 1.00 55.66 968 ALA A O 1
ATOM 7588 N N . TRP A 1 969 ? 36.131 -10.559 32.695 1.00 65.50 969 TRP A N 1
ATOM 7589 C CA . TRP A 1 969 ? 37.122 -9.719 33.365 1.00 65.50 969 TRP A CA 1
ATOM 7590 C C . TRP A 1 969 ? 36.519 -8.410 33.903 1.00 65.50 969 TRP A C 1
ATOM 7592 O O . TRP A 1 969 ? 36.737 -8.109 35.074 1.00 65.50 969 TRP A O 1
ATOM 7602 N N . VAL A 1 970 ? 35.719 -7.674 33.116 1.00 59.75 970 VAL A N 1
ATOM 7603 C CA . VAL A 1 970 ? 35.076 -6.410 33.537 1.00 59.75 970 VAL A CA 1
ATOM 7604 C C . VAL A 1 970 ? 34.191 -6.627 34.761 1.00 59.75 970 VAL A C 1
ATOM 7606 O O . VAL A 1 970 ? 34.252 -5.839 35.702 1.00 59.75 970 VAL A O 1
ATOM 7609 N N . ILE A 1 971 ? 33.408 -7.709 34.781 1.00 54.28 971 ILE A N 1
ATOM 7610 C CA . ILE A 1 971 ? 32.531 -8.035 35.913 1.00 54.28 971 ILE A CA 1
ATOM 7611 C C . ILE A 1 971 ? 33.362 -8.282 37.174 1.00 54.28 971 ILE A C 1
ATOM 7613 O O . ILE A 1 971 ? 33.100 -7.682 38.213 1.00 54.28 971 ILE A O 1
ATOM 7617 N N . LYS A 1 972 ? 34.413 -9.102 37.070 1.00 61.62 972 LYS A N 1
ATOM 7618 C CA . LYS A 1 972 ? 35.305 -9.410 38.195 1.00 61.62 972 LYS A CA 1
ATOM 7619 C C . LYS A 1 972 ? 36.104 -8.190 38.669 1.00 61.62 972 LYS A C 1
ATOM 7621 O O . LYS A 1 972 ? 36.403 -8.079 39.855 1.00 61.62 972 LYS A O 1
ATOM 7626 N N . PHE A 1 973 ? 36.467 -7.301 37.747 1.00 63.59 973 PHE A N 1
ATOM 7627 C CA . PHE A 1 973 ? 37.204 -6.070 38.014 1.00 63.59 973 PHE A CA 1
ATOM 7628 C C . PHE A 1 973 ? 36.333 -5.028 38.720 1.00 63.59 973 PHE A C 1
ATOM 7630 O O . PHE A 1 973 ? 36.748 -4.446 39.717 1.00 63.59 973 PHE A O 1
ATOM 7637 N N . MET A 1 974 ? 35.115 -4.800 38.232 1.00 58.81 974 MET A N 1
ATOM 7638 C CA . MET A 1 974 ? 34.235 -3.780 38.794 1.00 58.81 974 MET A CA 1
ATOM 7639 C C . MET A 1 974 ? 33.567 -4.251 40.092 1.00 58.81 974 MET A C 1
ATOM 7641 O O . MET A 1 974 ? 33.372 -3.434 40.996 1.00 58.81 974 MET A O 1
ATOM 7645 N N . TRP A 1 975 ? 33.230 -5.545 40.201 1.00 58.31 975 TRP A N 1
ATOM 7646 C CA . TRP A 1 975 ? 32.328 -6.063 41.233 1.00 58.31 975 TRP A CA 1
ATOM 7647 C C . TRP A 1 975 ? 32.752 -7.447 41.746 1.00 58.31 975 TRP A C 1
ATOM 7649 O O . TRP A 1 975 ? 32.371 -8.481 41.203 1.00 58.31 975 TRP A O 1
ATOM 7659 N N . SER A 1 976 ? 33.500 -7.485 42.850 1.00 52.06 976 SER A N 1
ATOM 7660 C CA . SER A 1 976 ? 33.795 -8.744 43.553 1.00 52.06 976 SER A CA 1
ATOM 7661 C C . SER A 1 976 ? 32.612 -9.270 44.392 1.00 52.06 976 SER A C 1
ATOM 7663 O O . SER A 1 976 ? 32.560 -10.463 44.679 1.00 52.06 976 SER A O 1
ATOM 7665 N N . ASP A 1 977 ? 31.659 -8.398 44.760 1.00 53.94 977 ASP A N 1
ATOM 7666 C CA . ASP A 1 977 ? 30.402 -8.702 45.469 1.00 53.94 977 ASP A CA 1
ATOM 7667 C C . ASP A 1 977 ? 29.283 -7.736 44.996 1.00 53.94 977 ASP A C 1
ATOM 7669 O O . ASP A 1 977 ? 29.159 -6.620 45.517 1.00 53.94 977 ASP A O 1
ATOM 7673 N N . PRO A 1 978 ? 28.477 -8.124 43.986 1.00 45.69 978 PRO A N 1
ATOM 7674 C CA . PRO A 1 978 ? 27.451 -7.268 43.374 1.00 45.69 978 PRO A CA 1
ATOM 7675 C C . PRO A 1 978 ? 26.327 -6.837 44.330 1.00 45.69 978 PRO A C 1
ATOM 7677 O O . PRO A 1 978 ? 25.647 -5.844 44.081 1.00 45.69 978 PRO A O 1
ATOM 7680 N N . SER A 1 979 ? 26.143 -7.550 45.448 1.00 46.75 979 SER A N 1
ATOM 7681 C CA . SER A 1 979 ? 25.036 -7.340 46.393 1.00 46.75 979 SER A CA 1
ATOM 7682 C C . SER A 1 979 ? 25.124 -6.037 47.202 1.00 46.75 979 SER A C 1
ATOM 7684 O O . SER A 1 979 ? 24.163 -5.648 47.864 1.00 46.75 979 SER A O 1
ATOM 7686 N N . LYS A 1 980 ? 26.270 -5.343 47.162 1.00 46.88 980 LYS A N 1
ATOM 7687 C CA . LYS A 1 980 ? 26.560 -4.161 47.997 1.00 46.88 980 LYS A CA 1
ATOM 7688 C C . LYS A 1 980 ? 26.468 -2.824 47.262 1.00 46.88 980 LYS A C 1
ATOM 7690 O O . LYS A 1 980 ? 26.869 -1.798 47.809 1.00 46.88 980 LYS A O 1
ATOM 7695 N N . ILE A 1 981 ? 25.960 -2.816 46.032 1.00 49.12 981 ILE A N 1
ATOM 7696 C CA . ILE A 1 981 ? 25.986 -1.649 45.143 1.00 49.12 981 ILE A CA 1
ATOM 7697 C C . ILE A 1 981 ? 24.577 -1.108 44.959 1.00 49.12 981 ILE A C 1
ATOM 7699 O O . ILE A 1 981 ? 23.624 -1.861 44.785 1.00 49.12 981 ILE A O 1
ATOM 7703 N N . SER A 1 982 ? 24.430 0.219 44.979 1.00 48.50 982 SER A N 1
ATOM 7704 C CA . SER A 1 982 ? 23.122 0.820 44.747 1.00 48.50 982 SER A CA 1
ATOM 7705 C C . SER A 1 982 ? 22.669 0.599 43.291 1.00 48.50 982 SER A C 1
ATOM 7707 O O . SER A 1 982 ? 23.449 0.855 42.363 1.00 48.50 982 SER A O 1
ATOM 7709 N N . PRO A 1 983 ? 21.403 0.202 43.055 1.00 45.38 983 PRO A N 1
ATOM 7710 C CA . PRO A 1 983 ? 20.874 -0.053 41.710 1.00 45.38 983 PRO A CA 1
ATOM 7711 C C . PRO A 1 983 ? 21.086 1.121 40.745 1.00 45.38 983 PRO A C 1
ATOM 7713 O O . PRO A 1 983 ? 21.470 0.947 39.593 1.00 45.38 983 PRO A O 1
ATOM 7716 N N . LYS A 1 984 ? 20.960 2.353 41.251 1.00 46.59 984 LYS A N 1
ATOM 7717 C CA . LYS A 1 984 ? 21.159 3.585 40.478 1.00 46.59 984 LYS A CA 1
ATOM 7718 C C . LYS A 1 984 ? 22.589 3.742 39.939 1.00 46.59 984 LYS A C 1
ATOM 7720 O O . LYS A 1 984 ? 22.770 4.242 38.830 1.00 46.59 984 LYS A O 1
ATOM 7725 N N . ARG A 1 985 ? 23.611 3.327 40.702 1.00 50.62 985 ARG A N 1
ATOM 7726 C CA . ARG A 1 985 ? 25.013 3.352 40.241 1.00 50.62 985 ARG A CA 1
ATOM 7727 C C . ARG A 1 985 ? 25.268 2.265 39.213 1.00 50.62 985 ARG A C 1
ATOM 7729 O O . ARG A 1 985 ? 25.853 2.552 38.175 1.00 50.62 985 ARG A O 1
ATOM 7736 N N . MET A 1 986 ? 24.786 1.055 39.476 1.00 50.34 986 MET A N 1
ATOM 7737 C CA . MET A 1 986 ? 24.922 -0.081 38.567 1.00 50.34 986 MET A CA 1
ATOM 7738 C C . MET A 1 986 ? 24.303 0.219 37.191 1.00 50.34 986 MET A C 1
ATOM 7740 O O . MET A 1 986 ? 24.964 0.031 36.174 1.00 50.34 986 MET A O 1
ATOM 7744 N N . ASN A 1 987 ? 23.119 0.839 37.159 1.00 48.53 987 ASN A N 1
ATOM 7745 C CA . ASN A 1 987 ? 22.448 1.257 35.922 1.00 48.53 987 ASN A CA 1
ATOM 7746 C C . ASN A 1 987 ? 23.254 2.296 35.121 1.00 48.53 987 ASN A C 1
ATOM 7748 O O . ASN A 1 987 ? 23.367 2.181 33.901 1.00 48.53 987 ASN A O 1
ATOM 7752 N N . LYS A 1 988 ? 23.881 3.277 35.792 1.00 53.16 988 LYS A N 1
ATOM 7753 C CA . LYS A 1 988 ? 24.731 4.290 35.134 1.00 53.16 988 LYS A CA 1
ATOM 7754 C C . LYS A 1 988 ? 25.945 3.652 34.443 1.00 53.16 988 LYS A C 1
ATOM 7756 O O . LYS A 1 988 ? 26.293 4.053 33.333 1.00 53.16 988 LYS A O 1
ATOM 7761 N N . TYR A 1 989 ? 26.572 2.658 35.076 1.00 53.84 989 TYR A N 1
ATOM 7762 C CA . TYR A 1 989 ? 27.722 1.949 34.506 1.00 53.84 989 TYR A CA 1
ATOM 7763 C C . TYR A 1 989 ? 27.313 0.939 33.428 1.00 53.84 989 TYR A C 1
ATOM 7765 O O . TYR A 1 989 ? 27.989 0.854 32.409 1.00 53.84 989 TYR A O 1
ATOM 7773 N N . HIS A 1 990 ? 26.190 0.233 33.584 1.00 51.31 990 HIS A N 1
ATOM 7774 C CA . HIS A 1 990 ? 25.666 -0.672 32.555 1.00 51.31 990 HIS A CA 1
ATOM 7775 C C . HIS A 1 990 ? 25.310 0.065 31.259 1.00 51.31 990 HIS A C 1
ATOM 7777 O O . HIS A 1 990 ? 25.726 -0.368 30.184 1.00 51.31 990 HIS A O 1
ATOM 7783 N N . ALA A 1 991 ? 24.653 1.225 31.351 1.00 50.72 991 ALA A N 1
ATOM 7784 C CA . ALA A 1 991 ? 24.366 2.069 30.190 1.00 50.72 991 ALA A CA 1
ATOM 7785 C C . ALA A 1 991 ? 25.649 2.564 29.496 1.00 50.72 991 ALA A C 1
ATOM 7787 O O . ALA A 1 991 ? 25.726 2.623 28.268 1.00 50.72 991 ALA A O 1
ATOM 7788 N N . PHE A 1 992 ? 26.687 2.887 30.274 1.00 53.56 992 PHE A N 1
ATOM 7789 C CA . PHE A 1 992 ? 27.988 3.276 29.736 1.00 53.56 992 PHE A CA 1
ATOM 7790 C C . PHE A 1 992 ? 28.702 2.111 29.028 1.00 53.56 992 PHE A C 1
ATOM 7792 O O . PHE A 1 992 ? 29.151 2.281 27.896 1.00 53.56 992 PHE A O 1
ATOM 7799 N N . ILE A 1 993 ? 28.755 0.925 29.648 1.00 53.22 993 ILE A N 1
ATOM 7800 C CA . ILE A 1 993 ? 29.413 -0.277 29.105 1.00 53.22 993 ILE A CA 1
ATOM 7801 C C . ILE A 1 993 ? 28.734 -0.731 27.808 1.00 53.22 993 ILE A C 1
ATOM 7803 O O . ILE A 1 993 ? 29.416 -0.971 26.812 1.00 53.22 993 ILE A O 1
ATOM 7807 N N . ALA A 1 994 ? 27.399 -0.771 27.787 1.00 50.44 994 ALA A N 1
ATOM 7808 C CA . ALA A 1 994 ? 26.626 -1.133 26.600 1.00 50.44 994 ALA A CA 1
ATOM 7809 C C . ALA A 1 994 ? 26.898 -0.187 25.416 1.00 50.44 994 ALA A C 1
ATOM 7811 O O . ALA A 1 994 ? 26.960 -0.624 24.268 1.00 50.44 994 ALA A O 1
ATOM 7812 N N . LYS A 1 995 ? 27.136 1.103 25.689 1.00 53.06 995 LYS A N 1
ATOM 7813 C CA . LYS A 1 995 ? 27.431 2.111 24.662 1.00 53.06 995 LYS A CA 1
ATOM 7814 C C . LYS A 1 995 ? 28.817 1.949 24.029 1.00 53.06 995 LYS A C 1
ATOM 7816 O O . LYS A 1 995 ? 28.989 2.293 22.862 1.00 53.06 995 LYS A O 1
ATOM 7821 N N . ILE A 1 996 ? 29.804 1.451 24.777 1.00 50.78 996 ILE A N 1
ATOM 7822 C CA . ILE A 1 996 ? 31.210 1.395 24.331 1.00 50.78 996 ILE A CA 1
ATOM 7823 C C . ILE A 1 996 ? 31.671 -0.004 23.897 1.00 50.78 996 ILE A C 1
ATOM 7825 O O . ILE A 1 996 ? 32.695 -0.117 23.225 1.00 50.78 996 ILE A O 1
ATOM 7829 N N . ALA A 1 997 ? 30.927 -1.064 24.231 1.00 53.41 997 ALA A N 1
ATOM 7830 C CA . ALA A 1 997 ? 31.322 -2.462 24.026 1.00 53.41 997 ALA A CA 1
ATOM 7831 C C . ALA A 1 997 ? 31.709 -2.802 22.572 1.00 53.41 997 ALA A C 1
ATOM 7833 O O . ALA A 1 997 ? 32.784 -3.352 22.321 1.00 53.41 997 ALA A O 1
ATOM 7834 N N . GLY A 1 998 ? 30.878 -2.402 21.602 1.00 54.12 998 GLY A N 1
ATOM 7835 C CA . GLY A 1 998 ? 31.160 -2.621 20.178 1.00 54.12 998 GLY A CA 1
ATOM 7836 C C . GLY A 1 998 ? 32.354 -1.811 19.657 1.00 54.12 998 GLY A C 1
ATOM 7837 O O . GLY A 1 998 ? 33.084 -2.272 18.780 1.00 54.12 998 GLY A O 1
ATOM 7838 N N . VAL A 1 999 ? 32.595 -0.627 20.230 1.00 56.09 999 VAL A N 1
ATOM 7839 C CA . VAL A 1 999 ? 33.707 0.259 19.853 1.00 56.09 999 VAL A CA 1
ATOM 7840 C C . VAL A 1 999 ? 35.034 -0.287 20.381 1.00 56.09 999 VAL A C 1
ATOM 7842 O O . VAL A 1 999 ? 36.008 -0.344 19.634 1.00 56.09 999 VAL A O 1
ATOM 7845 N N . LEU A 1 1000 ? 35.071 -0.746 21.636 1.00 57.09 1000 LEU A N 1
ATOM 7846 C CA . LEU A 1 1000 ? 36.278 -1.282 22.273 1.00 57.09 1000 LEU A CA 1
ATOM 7847 C C . LEU A 1 1000 ? 36.796 -2.542 21.575 1.00 57.09 1000 LEU A C 1
ATOM 7849 O O . LEU A 1 1000 ? 37.990 -2.639 21.291 1.00 57.09 1000 LEU A O 1
ATOM 7853 N N . ASN A 1 1001 ? 35.898 -3.468 21.234 1.00 57.72 1001 ASN A N 1
ATOM 7854 C CA . ASN A 1 1001 ? 36.260 -4.684 20.509 1.00 57.72 1001 ASN A CA 1
ATOM 7855 C C . ASN A 1 1001 ? 36.831 -4.375 19.119 1.00 57.72 1001 ASN A C 1
ATOM 7857 O O . ASN A 1 1001 ? 37.894 -4.881 18.756 1.00 57.72 1001 ASN A O 1
ATOM 7861 N N . ALA A 1 1002 ? 36.168 -3.491 18.366 1.00 59.47 1002 ALA A N 1
ATOM 7862 C CA . ALA A 1 1002 ? 36.628 -3.084 17.044 1.00 59.47 1002 ALA A CA 1
ATOM 7863 C C . ALA A 1 1002 ? 37.985 -2.357 17.093 1.00 59.47 1002 ALA A C 1
ATOM 7865 O O . ALA A 1 1002 ? 38.821 -2.559 16.208 1.00 59.47 1002 ALA A O 1
ATOM 7866 N N . LEU A 1 1003 ? 38.225 -1.531 18.118 1.00 60.25 1003 LEU A N 1
ATOM 7867 C CA . LEU A 1 1003 ? 39.486 -0.808 18.292 1.00 60.25 1003 LEU A CA 1
ATOM 7868 C C . LEU A 1 1003 ? 40.636 -1.758 18.651 1.00 60.25 1003 LEU A C 1
ATOM 7870 O O . LEU A 1 1003 ? 41.701 -1.691 18.035 1.00 60.25 1003 LEU A O 1
ATOM 7874 N N . ALA A 1 1004 ? 40.406 -2.669 19.601 1.00 62.19 1004 ALA A N 1
ATOM 7875 C CA . ALA A 1 1004 ? 41.399 -3.638 20.057 1.00 62.19 1004 ALA A CA 1
ATOM 7876 C C . ALA A 1 1004 ? 41.825 -4.599 18.937 1.00 62.19 1004 ALA A C 1
ATOM 7878 O O . ALA A 1 1004 ? 43.020 -4.837 18.745 1.00 62.19 1004 ALA A O 1
ATOM 7879 N N . ASP A 1 1005 ? 40.871 -5.094 18.141 1.00 64.06 1005 ASP A N 1
ATOM 7880 C CA . ASP A 1 1005 ? 41.171 -5.963 16.999 1.00 64.06 1005 ASP A CA 1
ATOM 7881 C C . ASP A 1 1005 ? 41.961 -5.230 15.909 1.00 64.06 1005 ASP A C 1
ATOM 7883 O O . ASP A 1 1005 ? 42.884 -5.790 15.315 1.00 64.06 1005 ASP A O 1
ATOM 7887 N N . ARG A 1 1006 ? 41.669 -3.949 15.664 1.00 63.94 1006 ARG A N 1
ATOM 7888 C CA . ARG A 1 1006 ? 42.403 -3.148 14.673 1.00 63.94 1006 ARG A CA 1
ATOM 7889 C C . ARG A 1 1006 ? 43.820 -2.802 15.127 1.00 63.94 1006 ARG A C 1
ATOM 7891 O O . ARG A 1 1006 ? 44.735 -2.928 14.313 1.00 63.94 1006 ARG A O 1
ATOM 7898 N N . LEU A 1 1007 ? 44.013 -2.423 16.394 1.00 61.78 1007 LEU A N 1
ATOM 7899 C CA . LEU A 1 1007 ? 45.333 -2.166 16.990 1.00 61.78 1007 LEU A CA 1
ATOM 7900 C C . LEU A 1 1007 ? 46.228 -3.408 16.916 1.00 61.78 1007 LEU A C 1
ATOM 7902 O O . LEU A 1 1007 ? 47.366 -3.317 16.456 1.00 61.78 1007 LEU A O 1
ATOM 7906 N N . LYS A 1 1008 ? 45.685 -4.576 17.280 1.00 65.81 1008 LYS A N 1
ATOM 7907 C CA . LYS A 1 1008 ? 46.406 -5.855 17.258 1.00 65.81 1008 LYS A CA 1
ATOM 7908 C C . LYS A 1 1008 ? 46.795 -6.302 15.845 1.00 65.81 1008 LYS A C 1
ATOM 7910 O O . LYS A 1 1008 ? 47.871 -6.861 15.663 1.00 65.81 1008 LYS A O 1
ATOM 7915 N N . ASN A 1 1009 ? 45.941 -6.044 14.853 1.00 64.00 1009 ASN A N 1
ATOM 7916 C CA . ASN A 1 1009 ? 46.143 -6.529 13.483 1.00 64.00 1009 ASN A CA 1
ATOM 7917 C C . ASN A 1 1009 ? 46.888 -5.544 12.566 1.00 64.00 1009 ASN A C 1
ATOM 7919 O O . ASN A 1 1009 ? 47.481 -5.973 11.580 1.00 64.00 1009 ASN A O 1
ATOM 7923 N N . SER A 1 1010 ? 46.851 -4.238 12.858 1.00 63.06 1010 SER A N 1
ATOM 7924 C CA . SER A 1 1010 ? 47.332 -3.193 11.932 1.00 63.06 1010 SER A CA 1
ATOM 7925 C C . SER A 1 1010 ? 48.502 -2.357 12.470 1.00 63.06 1010 SER A C 1
ATOM 7927 O O . SER A 1 1010 ? 49.149 -1.660 11.689 1.00 63.06 1010 SER A O 1
ATOM 7929 N N . GLY A 1 1011 ? 48.795 -2.420 13.776 1.00 62.66 1011 GLY A N 1
ATOM 7930 C CA . GLY A 1 1011 ? 49.870 -1.658 14.425 1.00 62.66 1011 GLY A CA 1
ATOM 7931 C C . GLY A 1 1011 ? 49.596 -0.150 14.588 1.00 62.66 1011 GLY A C 1
ATOM 7932 O O . GLY A 1 1011 ? 48.683 0.418 13.980 1.00 62.66 1011 GLY A O 1
ATOM 7933 N N . TYR A 1 1012 ? 50.409 0.522 15.417 1.00 63.72 1012 TYR A N 1
ATOM 7934 C CA . TYR A 1 1012 ? 50.195 1.917 15.849 1.00 63.72 1012 TYR A CA 1
ATOM 7935 C C . TYR A 1 1012 ? 50.170 2.951 14.700 1.00 63.72 1012 TYR A C 1
ATOM 7937 O O . TYR A 1 1012 ? 49.354 3.873 14.687 1.00 63.72 1012 TYR A O 1
ATOM 7945 N N . GLU A 1 1013 ? 51.013 2.787 13.673 1.00 60.12 1013 GLU A N 1
ATOM 7946 C CA . GLU A 1 1013 ? 51.102 3.745 12.552 1.00 60.12 1013 GLU A CA 1
ATOM 7947 C C . GLU A 1 1013 ? 49.862 3.754 11.642 1.00 60.12 1013 GLU A C 1
ATOM 7949 O O . GLU A 1 1013 ? 49.580 4.755 10.975 1.00 60.12 1013 GLU A O 1
ATOM 7954 N N . VAL A 1 1014 ? 49.106 2.652 11.613 1.00 59.81 1014 VAL A N 1
ATOM 7955 C CA . VAL A 1 1014 ? 47.814 2.568 10.916 1.00 59.81 1014 VAL A CA 1
ATOM 7956 C C . VAL A 1 1014 ? 46.698 3.099 11.816 1.00 59.81 1014 VAL A C 1
ATOM 7958 O O . VAL A 1 1014 ? 45.810 3.799 11.337 1.00 59.81 1014 VAL A O 1
ATOM 7961 N N . PHE A 1 1015 ? 46.793 2.855 13.125 1.00 59.06 1015 PHE A N 1
ATOM 7962 C CA . PHE A 1 1015 ? 45.862 3.353 14.136 1.00 59.06 1015 PHE A CA 1
ATOM 7963 C C . PHE A 1 1015 ? 45.774 4.893 14.179 1.00 59.06 1015 PHE A C 1
ATOM 7965 O O . PHE A 1 1015 ? 44.669 5.432 14.168 1.00 59.06 1015 PHE A O 1
ATOM 7972 N N . LYS A 1 1016 ? 46.903 5.622 14.106 1.00 56.81 1016 LYS A N 1
ATOM 7973 C CA . LYS A 1 1016 ? 46.911 7.104 14.174 1.00 56.81 1016 LYS A CA 1
ATOM 7974 C C . LYS A 1 1016 ? 46.153 7.813 13.041 1.00 56.81 1016 LYS A C 1
ATOM 7976 O O . LYS A 1 1016 ? 45.884 9.007 13.133 1.00 56.81 1016 LYS A O 1
ATOM 7981 N N . LYS A 1 1017 ? 45.861 7.112 11.939 1.00 54.69 1017 LYS A N 1
ATOM 7982 C CA . LYS A 1 1017 ? 45.178 7.677 10.762 1.00 54.69 1017 LYS A CA 1
ATOM 7983 C C . LYS A 1 1017 ? 43.656 7.737 10.919 1.00 54.69 1017 LYS A C 1
ATOM 7985 O O . LYS A 1 1017 ? 42.996 8.348 10.086 1.00 54.69 1017 LYS A O 1
ATOM 7990 N N . PHE A 1 1018 ? 43.103 7.141 11.975 1.00 53.84 1018 PHE A N 1
ATOM 7991 C CA . PHE A 1 1018 ? 41.667 7.127 12.246 1.00 53.84 1018 PHE A CA 1
ATOM 7992 C C . PHE A 1 1018 ? 41.267 8.264 13.198 1.00 53.84 1018 PHE A C 1
ATOM 7994 O O . PHE A 1 1018 ? 40.991 8.041 14.376 1.00 53.84 1018 PHE A O 1
ATOM 8001 N N . ALA A 1 1019 ? 41.228 9.494 12.677 1.00 44.84 1019 ALA A N 1
ATOM 8002 C CA . ALA A 1 1019 ? 40.905 10.703 13.446 1.00 44.84 1019 ALA A CA 1
ATOM 8003 C C . ALA A 1 1019 ? 39.513 10.671 14.120 1.00 44.84 1019 ALA A C 1
ATOM 8005 O O . ALA A 1 1019 ? 39.312 11.326 15.136 1.00 44.84 1019 ALA A O 1
ATOM 8006 N N . GLU A 1 1020 ? 38.582 9.863 13.606 1.00 44.50 1020 GLU A N 1
ATOM 8007 C CA . GLU A 1 1020 ? 37.179 9.772 14.046 1.00 44.50 1020 GLU A CA 1
ATOM 8008 C C . GLU A 1 1020 ? 36.989 9.122 15.434 1.00 44.50 1020 GLU A C 1
ATOM 8010 O O . GLU A 1 1020 ? 35.955 9.311 16.066 1.00 44.50 1020 GLU A O 1
ATOM 8015 N N . TYR A 1 1021 ? 37.984 8.382 15.944 1.00 49.75 1021 TYR A N 1
ATOM 8016 C CA . TYR A 1 1021 ? 37.912 7.719 17.261 1.00 49.75 1021 TYR A CA 1
ATOM 8017 C C . TYR A 1 1021 ? 38.744 8.426 18.343 1.00 49.75 1021 TYR A C 1
ATOM 8019 O O . TYR A 1 1021 ? 38.626 8.103 19.524 1.00 49.75 1021 TYR A O 1
ATOM 8027 N N . VAL A 1 1022 ? 39.562 9.412 17.955 1.00 47.44 1022 VAL A N 1
ATOM 8028 C CA . VAL A 1 1022 ? 40.440 10.188 18.852 1.00 47.44 1022 VAL A CA 1
ATOM 8029 C C . VAL A 1 1022 ? 39.630 11.103 19.787 1.00 47.44 1022 VAL A C 1
ATOM 8031 O O . VAL A 1 1022 ? 40.083 11.425 20.881 1.00 47.44 1022 VAL A O 1
ATOM 8034 N N . GLU A 1 1023 ? 38.396 11.464 19.421 1.00 47.19 1023 GLU A N 1
ATOM 8035 C CA . GLU A 1 1023 ? 37.509 12.288 20.261 1.00 47.19 1023 GLU A CA 1
ATOM 8036 C C . GLU A 1 1023 ? 37.062 11.599 21.563 1.00 47.19 1023 GLU A C 1
ATOM 8038 O O . GLU A 1 1023 ? 36.854 12.276 22.568 1.00 47.19 1023 GLU A O 1
ATOM 8043 N N . TRP A 1 1024 ? 36.951 10.265 21.579 1.00 47.19 1024 TRP A N 1
ATOM 8044 C CA . TRP A 1 1024 ? 36.412 9.507 22.722 1.00 47.19 1024 TRP A CA 1
ATOM 8045 C C . TRP A 1 1024 ? 37.445 9.187 23.796 1.00 47.19 1024 TRP A C 1
ATOM 8047 O O . TRP A 1 1024 ? 37.094 8.984 24.956 1.00 47.19 1024 TRP A O 1
ATOM 8057 N N . PHE A 1 1025 ? 38.714 9.139 23.405 1.00 53.06 1025 PHE A N 1
ATOM 8058 C CA . PHE A 1 1025 ? 39.820 8.844 24.306 1.00 53.06 1025 PHE A CA 1
ATOM 8059 C C . PHE A 1 1025 ? 40.635 10.099 24.630 1.00 53.06 1025 PHE A C 1
ATOM 8061 O O . PHE A 1 1025 ? 41.507 10.025 25.484 1.00 53.06 1025 PHE A O 1
ATOM 8068 N N . GLY A 1 1026 ? 40.339 11.253 24.010 1.00 50.59 1026 GLY A N 1
ATOM 8069 C CA . GLY A 1 1026 ? 41.206 12.437 24.000 1.00 50.59 1026 GLY A CA 1
ATOM 8070 C C . GLY A 1 1026 ? 42.480 12.175 23.187 1.00 50.59 1026 GLY A C 1
ATOM 8071 O O . GLY A 1 1026 ? 42.645 11.100 22.617 1.00 50.59 1026 GLY A O 1
ATOM 8072 N N . LYS A 1 1027 ? 43.421 13.121 23.117 1.00 52.47 1027 LYS A N 1
ATOM 8073 C CA . LYS A 1 1027 ? 44.706 12.963 22.393 1.00 52.47 1027 LYS A CA 1
ATOM 8074 C C . LYS A 1 1027 ? 45.658 11.910 23.033 1.00 52.47 1027 LYS A C 1
ATOM 8076 O O . LYS A 1 1027 ? 46.859 12.148 23.091 1.00 52.47 1027 LYS A O 1
ATOM 8081 N N . ASN A 1 1028 ? 45.157 10.779 23.546 1.00 57.88 1028 ASN A N 1
ATOM 8082 C CA . ASN A 1 1028 ? 45.673 10.195 24.788 1.00 57.88 1028 ASN A CA 1
ATOM 8083 C C . ASN A 1 1028 ? 46.292 8.788 24.739 1.00 57.88 1028 ASN A C 1
ATOM 8085 O O . ASN A 1 1028 ? 46.630 8.304 25.808 1.00 57.88 1028 ASN A O 1
ATOM 8089 N N . PHE A 1 1029 ? 46.495 8.136 23.591 1.00 70.12 1029 PHE A N 1
ATOM 8090 C CA . PHE A 1 1029 ? 47.264 6.877 23.558 1.00 70.12 1029 PHE A CA 1
ATOM 8091 C C . PHE A 1 1029 ? 48.455 6.994 22.596 1.00 70.12 1029 PHE A C 1
ATOM 8093 O O . PHE A 1 1029 ? 48.295 6.991 21.370 1.00 70.12 1029 PHE A O 1
ATOM 8100 N N . SER A 1 1030 ? 49.641 7.223 23.161 1.00 73.31 1030 SER A N 1
ATOM 8101 C CA . SER A 1 1030 ? 50.892 7.485 22.449 1.00 73.31 1030 SER A CA 1
ATOM 8102 C C . SER A 1 1030 ? 51.561 6.204 21.951 1.00 73.31 1030 SER A C 1
ATOM 8104 O O . SER A 1 1030 ? 51.135 5.086 22.252 1.00 73.31 1030 SER A O 1
ATOM 8106 N N . LYS A 1 1031 ? 52.611 6.375 21.146 1.00 77.31 1031 LYS A N 1
ATOM 8107 C CA . LYS A 1 1031 ? 53.414 5.252 20.669 1.00 77.31 1031 LYS A CA 1
ATOM 8108 C C . LYS A 1 1031 ? 54.206 4.641 21.821 1.00 77.31 1031 LYS A C 1
ATOM 8110 O O . LYS A 1 1031 ? 54.277 3.428 21.927 1.00 77.31 1031 LYS A O 1
ATOM 8115 N N . GLU A 1 1032 ? 54.729 5.488 22.694 1.00 83.19 1032 GLU A N 1
ATOM 8116 C CA . GLU A 1 1032 ? 55.493 5.134 23.883 1.00 83.19 1032 GLU A CA 1
ATOM 8117 C C . GLU A 1 1032 ? 54.614 4.349 24.876 1.00 83.19 1032 GLU A C 1
ATOM 8119 O O . GLU A 1 1032 ? 55.037 3.317 25.391 1.00 83.19 1032 GLU A O 1
ATOM 8124 N N . GLU A 1 1033 ? 53.353 4.763 25.073 1.00 82.75 1033 GLU A N 1
ATOM 8125 C CA . GLU A 1 1033 ? 52.359 4.020 25.863 1.00 82.75 1033 GLU A CA 1
ATOM 8126 C C . GLU A 1 1033 ? 52.032 2.661 25.212 1.00 82.75 1033 GLU A C 1
ATOM 8128 O O . GLU A 1 1033 ? 51.951 1.645 25.903 1.00 82.75 1033 GLU A O 1
ATOM 8133 N N . PHE A 1 1034 ? 51.880 2.607 23.882 1.00 80.50 1034 PHE A N 1
ATOM 8134 C CA . PHE A 1 1034 ? 51.654 1.354 23.151 1.00 80.50 1034 PHE A CA 1
ATOM 8135 C C . PHE A 1 1034 ? 52.848 0.392 23.238 1.00 80.50 1034 PHE A C 1
ATOM 8137 O O . PHE A 1 1034 ? 52.644 -0.810 23.407 1.00 80.50 1034 PHE A O 1
ATOM 8144 N N . ASP A 1 1035 ? 54.077 0.903 23.162 1.00 81.94 1035 ASP A N 1
ATOM 8145 C CA . ASP A 1 1035 ? 55.297 0.100 23.239 1.00 81.94 1035 ASP A CA 1
ATOM 8146 C C . ASP A 1 1035 ? 55.424 -0.568 24.621 1.00 81.94 1035 ASP A C 1
ATOM 8148 O O . ASP A 1 1035 ? 55.677 -1.772 24.685 1.00 81.94 1035 ASP A O 1
ATOM 8152 N N . VAL A 1 1036 ? 55.109 0.146 25.714 1.00 85.56 1036 VAL A N 1
ATOM 8153 C CA . VAL A 1 1036 ? 55.032 -0.436 27.072 1.00 85.56 1036 VAL A CA 1
ATOM 8154 C C . VAL A 1 1036 ? 53.967 -1.535 27.160 1.00 85.56 1036 VAL A C 1
ATOM 8156 O O . VAL A 1 1036 ? 54.199 -2.585 27.756 1.00 85.56 1036 VAL A O 1
ATOM 8159 N N . VAL A 1 1037 ? 52.794 -1.339 26.553 1.00 81.06 1037 VAL A N 1
ATOM 8160 C CA . VAL A 1 1037 ? 51.705 -2.336 26.563 1.00 81.06 1037 VAL A CA 1
ATOM 8161 C C . VAL A 1 1037 ? 52.098 -3.617 25.836 1.00 81.06 1037 VAL A C 1
ATOM 8163 O O . VAL A 1 1037 ? 51.770 -4.714 26.294 1.00 81.06 1037 VAL A O 1
ATOM 8166 N N . VAL A 1 1038 ? 52.808 -3.482 24.716 1.00 78.94 1038 VAL A N 1
ATOM 8167 C CA . VAL A 1 1038 ? 53.321 -4.614 23.942 1.00 78.94 1038 VAL A CA 1
ATOM 8168 C C . VAL A 1 1038 ? 54.449 -5.327 24.690 1.00 78.94 1038 VAL A C 1
ATOM 8170 O O . VAL A 1 1038 ? 54.442 -6.557 24.732 1.00 78.94 1038 VAL A O 1
ATOM 8173 N N . GLU A 1 1039 ? 55.383 -4.587 25.293 1.00 85.50 1039 GLU A N 1
ATOM 8174 C CA . GLU A 1 1039 ? 56.508 -5.145 26.057 1.00 85.50 1039 GLU A CA 1
ATOM 8175 C C . GLU A 1 1039 ? 56.033 -5.931 27.289 1.00 85.50 1039 GLU A C 1
ATOM 8177 O O . GLU A 1 1039 ? 56.501 -7.043 27.536 1.00 85.50 1039 GLU A O 1
ATOM 8182 N N . GLU A 1 1040 ? 55.048 -5.400 28.016 1.00 84.81 1040 GLU A N 1
ATOM 8183 C CA . GLU A 1 1040 ? 54.513 -6.009 29.241 1.00 84.81 1040 GLU A CA 1
ATOM 8184 C C . GLU A 1 1040 ? 53.406 -7.049 28.970 1.00 84.81 1040 GLU A C 1
ATOM 8186 O O . GLU A 1 1040 ? 52.940 -7.723 29.890 1.00 84.81 1040 GLU A O 1
ATOM 8191 N N . GLY A 1 1041 ? 52.974 -7.208 27.712 1.00 82.88 1041 GLY A N 1
ATOM 8192 C CA . GLY A 1 1041 ? 51.985 -8.210 27.303 1.00 82.88 1041 GLY A CA 1
ATOM 8193 C C . GLY A 1 1041 ? 50.564 -7.957 27.821 1.00 82.88 1041 GLY A C 1
ATOM 8194 O O . GLY A 1 1041 ? 49.806 -8.908 28.029 1.00 82.88 1041 GLY A O 1
ATOM 8195 N N . VAL A 1 1042 ? 50.188 -6.694 28.042 1.00 82.62 1042 VAL A N 1
ATOM 8196 C CA . VAL A 1 1042 ? 48.885 -6.325 28.617 1.00 82.62 1042 VAL A CA 1
ATOM 8197 C C . VAL A 1 1042 ? 47.759 -6.394 27.568 1.00 82.62 1042 VAL A C 1
ATOM 8199 O O . VAL A 1 1042 ? 47.937 -5.915 26.444 1.00 82.62 1042 VAL A O 1
ATOM 8202 N N . PRO A 1 1043 ? 46.570 -6.954 27.895 1.00 80.44 1043 PRO A N 1
ATOM 8203 C CA . PRO A 1 1043 ? 45.429 -6.962 26.981 1.00 80.44 1043 PRO A CA 1
ATOM 8204 C C . PRO A 1 1043 ? 44.952 -5.541 26.641 1.00 80.44 1043 PRO A C 1
ATOM 8206 O O . PRO A 1 1043 ? 44.454 -4.800 27.491 1.00 80.44 1043 PRO A O 1
ATOM 8209 N N . VAL A 1 1044 ? 45.105 -5.162 25.371 1.00 72.38 1044 VAL A N 1
ATOM 8210 C CA . VAL A 1 1044 ? 44.823 -3.805 24.868 1.00 72.38 1044 VAL A CA 1
ATOM 8211 C C . VAL A 1 1044 ? 43.358 -3.402 25.079 1.00 72.38 1044 VAL A C 1
ATOM 8213 O O . VAL A 1 1044 ? 43.074 -2.257 25.407 1.00 72.38 1044 VAL A O 1
ATOM 8216 N N . ASP A 1 1045 ? 42.418 -4.336 24.942 1.00 67.75 1045 ASP A N 1
ATOM 8217 C CA . ASP A 1 1045 ? 40.986 -4.130 25.187 1.00 67.75 1045 ASP A CA 1
ATOM 8218 C C . ASP A 1 1045 ? 40.676 -3.765 26.648 1.00 67.75 1045 ASP A C 1
ATOM 8220 O O . ASP A 1 1045 ? 39.859 -2.878 26.901 1.00 67.75 1045 ASP A O 1
ATOM 8224 N N . GLN A 1 1046 ? 41.369 -4.388 27.604 1.00 79.62 1046 GLN A N 1
ATOM 8225 C CA . GLN A 1 1046 ? 41.216 -4.097 29.033 1.00 79.62 1046 GLN A CA 1
ATOM 8226 C C . GLN A 1 1046 ? 41.802 -2.728 29.394 1.00 79.62 1046 GLN A C 1
ATOM 8228 O O . GLN A 1 1046 ? 41.213 -1.981 30.175 1.00 79.62 1046 GLN A O 1
ATOM 8233 N N . LEU A 1 1047 ? 42.929 -2.353 28.782 1.00 78.75 1047 LEU A N 1
ATOM 8234 C CA . LEU A 1 1047 ? 43.522 -1.031 28.972 1.00 78.75 1047 LEU A CA 1
ATOM 8235 C C . LEU A 1 1047 ? 42.634 0.082 28.402 1.00 78.75 1047 LEU A C 1
ATOM 8237 O O . LEU A 1 1047 ? 42.359 1.065 29.086 1.00 78.75 1047 LEU A O 1
ATOM 8241 N N . LEU A 1 1048 ? 42.133 -0.088 27.175 1.00 74.12 1048 LEU A N 1
ATOM 8242 C CA . LEU A 1 1048 ? 41.217 0.868 26.547 1.00 74.12 1048 LEU A CA 1
ATOM 8243 C C . LEU A 1 1048 ? 39.924 1.036 27.356 1.00 74.12 1048 LEU A C 1
ATOM 8245 O O . LEU A 1 1048 ? 39.381 2.140 27.424 1.00 74.12 1048 LEU A O 1
ATOM 8249 N N . PHE A 1 1049 ? 39.458 -0.029 28.013 1.00 74.19 1049 PHE A N 1
ATOM 8250 C CA . PHE A 1 1049 ? 38.337 0.042 28.946 1.00 74.19 1049 PHE A CA 1
ATOM 8251 C C . PHE A 1 1049 ? 38.651 0.925 30.167 1.00 74.19 1049 PHE A C 1
ATOM 8253 O O . PHE A 1 1049 ? 37.837 1.779 30.521 1.00 74.19 1049 PHE A O 1
ATOM 8260 N N . VAL A 1 1050 ? 39.843 0.797 30.768 1.00 81.19 1050 VAL A N 1
ATOM 8261 C CA . VAL A 1 1050 ? 40.291 1.678 31.867 1.00 81.19 1050 VAL A CA 1
ATOM 8262 C C . VAL A 1 1050 ? 40.338 3.144 31.419 1.00 81.19 1050 VAL A C 1
ATOM 8264 O O . VAL A 1 1050 ? 39.830 4.013 32.126 1.00 81.19 1050 VAL A O 1
ATOM 8267 N N . TYR A 1 1051 ? 40.865 3.433 30.226 1.00 78.12 1051 TYR A N 1
ATOM 8268 C CA . TYR A 1 1051 ? 40.890 4.798 29.678 1.00 78.12 1051 TYR A CA 1
ATOM 8269 C C . TYR A 1 1051 ? 39.475 5.354 29.457 1.00 78.12 1051 TYR A C 1
ATOM 8271 O O . TYR A 1 1051 ? 39.205 6.508 29.794 1.00 78.12 1051 TYR A O 1
ATOM 8279 N N . ALA A 1 1052 ? 38.552 4.532 28.947 1.00 72.12 1052 ALA A N 1
ATOM 8280 C CA . ALA A 1 1052 ? 37.160 4.926 28.756 1.00 72.12 1052 ALA A CA 1
ATOM 8281 C C . ALA A 1 1052 ? 36.467 5.257 30.091 1.00 72.12 1052 ALA A C 1
ATOM 8283 O O . ALA A 1 1052 ? 35.735 6.245 30.169 1.00 72.12 1052 ALA A O 1
ATOM 8284 N N . LEU A 1 1053 ? 36.719 4.476 31.149 1.00 75.69 1053 LEU A N 1
ATOM 8285 C CA . LEU A 1 1053 ? 36.176 4.728 32.489 1.00 75.69 1053 LEU A CA 1
ATOM 8286 C C . LEU A 1 1053 ? 36.685 6.043 33.085 1.00 75.69 1053 LEU A C 1
ATOM 8288 O O . LEU A 1 1053 ? 35.892 6.824 33.610 1.00 75.69 1053 LEU A O 1
ATOM 8292 N N . VAL A 1 1054 ? 37.990 6.304 32.978 1.00 81.69 1054 VAL A N 1
ATOM 8293 C CA . VAL A 1 1054 ? 38.584 7.561 33.450 1.00 81.69 1054 VAL A CA 1
ATOM 8294 C C . VAL A 1 1054 ? 37.989 8.742 32.683 1.00 81.69 1054 VAL A C 1
ATOM 8296 O O . VAL A 1 1054 ? 37.549 9.709 33.301 1.00 81.69 1054 VAL A O 1
ATOM 8299 N N . TYR A 1 1055 ? 37.893 8.647 31.352 1.00 76.69 1055 TYR A N 1
ATOM 8300 C CA . TYR A 1 1055 ? 37.284 9.687 30.521 1.00 76.69 1055 TYR A CA 1
ATOM 8301 C C . TYR A 1 1055 ? 35.819 9.950 30.894 1.00 76.69 1055 TYR A C 1
ATOM 8303 O O . TYR A 1 1055 ? 35.416 11.105 31.029 1.00 76.69 1055 TYR A O 1
ATOM 8311 N N . PHE A 1 1056 ? 35.020 8.898 31.095 1.00 72.38 1056 PHE A N 1
ATOM 8312 C CA . PHE A 1 1056 ? 33.615 9.024 31.488 1.00 72.38 1056 PHE A CA 1
ATOM 8313 C C . PHE A 1 1056 ? 33.430 9.826 32.775 1.00 72.38 1056 PHE A C 1
ATOM 8315 O O . PHE A 1 1056 ? 32.474 10.598 32.874 1.00 72.38 1056 PHE A O 1
ATOM 8322 N N . GLU A 1 1057 ? 34.349 9.668 33.727 1.00 78.56 1057 GLU A N 1
ATOM 8323 C CA . GLU A 1 1057 ? 34.305 10.402 34.984 1.00 78.56 1057 GLU A CA 1
ATOM 8324 C C . GLU A 1 1057 ? 34.724 11.865 34.800 1.00 78.56 1057 GLU A C 1
ATOM 8326 O O . GLU A 1 1057 ? 34.017 12.775 35.233 1.00 78.56 1057 GLU A O 1
ATOM 8331 N N . VAL A 1 1058 ? 35.842 12.116 34.113 1.00 78.00 1058 VAL A N 1
ATOM 8332 C CA . VAL A 1 1058 ? 36.455 13.455 34.072 1.00 78.00 1058 VAL A CA 1
ATOM 8333 C C . VAL A 1 1058 ? 35.886 14.379 32.990 1.00 78.00 1058 VAL A C 1
ATOM 8335 O O . VAL A 1 1058 ? 36.054 15.595 33.076 1.00 78.00 1058 VAL A O 1
ATOM 8338 N N . ARG A 1 1059 ? 35.173 13.853 31.982 1.00 72.88 1059 ARG A N 1
ATOM 8339 C CA . ARG A 1 1059 ? 34.636 14.642 30.847 1.00 72.88 1059 ARG A CA 1
ATOM 8340 C C . ARG A 1 1059 ? 33.619 15.719 31.236 1.00 72.88 1059 ARG A C 1
ATOM 8342 O O . ARG A 1 1059 ? 33.326 16.597 30.434 1.00 72.88 1059 ARG A O 1
ATOM 8349 N N . HIS A 1 1060 ? 33.036 15.619 32.428 1.00 76.12 1060 HIS A N 1
ATOM 8350 C CA . HIS A 1 1060 ? 32.061 16.583 32.940 1.00 76.12 1060 HIS A CA 1
ATOM 8351 C C . HIS A 1 1060 ? 32.694 17.636 33.866 1.00 76.12 1060 HIS A C 1
ATOM 8353 O O . HIS A 1 1060 ? 31.997 18.548 34.302 1.00 76.12 1060 HIS A O 1
ATOM 8359 N N . MET A 1 1061 ? 33.990 17.515 34.177 1.00 81.81 1061 MET A N 1
ATOM 8360 C CA . MET A 1 1061 ? 34.722 18.467 35.015 1.00 81.81 1061 MET A CA 1
ATOM 8361 C C . MET A 1 1061 ? 35.135 19.678 34.175 1.00 81.81 1061 MET A C 1
ATOM 8363 O O . MET A 1 1061 ? 35.677 19.523 33.081 1.00 81.81 1061 MET A O 1
ATOM 8367 N N . THR A 1 1062 ? 34.853 20.880 34.676 1.00 80.31 1062 THR A N 1
ATOM 8368 C CA . THR A 1 1062 ? 35.121 22.148 33.975 1.00 80.31 1062 THR A CA 1
ATOM 8369 C C . THR A 1 1062 ? 36.371 22.871 34.474 1.00 80.31 1062 THR A C 1
ATOM 8371 O O . THR A 1 1062 ? 36.868 23.751 33.779 1.00 80.31 1062 THR A O 1
ATOM 8374 N N . ASP A 1 1063 ? 36.864 22.529 35.667 1.00 86.31 1063 ASP A N 1
ATOM 8375 C CA . ASP A 1 1063 ? 38.132 23.030 36.202 1.00 86.31 1063 ASP A CA 1
ATOM 8376 C C . ASP A 1 1063 ? 39.283 22.183 35.641 1.00 86.31 1063 ASP A C 1
ATOM 8378 O O . ASP A 1 1063 ? 39.272 20.956 35.749 1.00 86.31 1063 ASP A O 1
ATOM 8382 N N . ALA A 1 1064 ? 40.249 22.838 34.996 1.00 81.94 1064 ALA A N 1
ATOM 8383 C CA . ALA A 1 1064 ? 41.352 22.169 34.317 1.00 81.94 1064 ALA A CA 1
ATOM 8384 C C . ALA A 1 1064 ? 42.344 21.511 35.292 1.00 81.94 1064 ALA A C 1
ATOM 8386 O O . ALA A 1 1064 ? 42.886 20.454 34.969 1.00 81.94 1064 ALA A O 1
ATOM 8387 N N . GLU A 1 1065 ? 42.558 22.093 36.475 1.00 86.56 1065 GLU A N 1
ATOM 8388 C CA . GLU A 1 1065 ? 43.444 21.533 37.499 1.00 86.56 1065 GLU A CA 1
ATOM 8389 C C . GLU A 1 1065 ? 42.765 20.359 38.208 1.00 86.56 1065 GLU A C 1
ATOM 8391 O O . GLU A 1 1065 ? 43.394 19.316 38.392 1.00 86.56 1065 GLU A O 1
ATOM 8396 N N . GLU A 1 1066 ? 41.463 20.470 38.506 1.00 89.75 1066 GLU A N 1
ATOM 8397 C CA . GLU A 1 1066 ? 40.661 19.349 39.021 1.00 89.75 1066 GLU A CA 1
ATOM 8398 C C . GLU A 1 1066 ? 40.644 18.194 38.023 1.00 89.75 1066 GLU A C 1
ATOM 8400 O O . GLU A 1 1066 ? 40.918 17.045 38.375 1.00 89.75 1066 GLU A O 1
ATOM 8405 N N . GLN A 1 1067 ? 40.340 18.500 36.760 1.00 87.44 1067 GLN A N 1
ATOM 8406 C CA . GLN A 1 1067 ? 40.260 17.505 35.703 1.00 87.44 1067 GLN A CA 1
ATOM 8407 C C . GLN A 1 1067 ? 41.601 16.791 35.524 1.00 87.44 1067 GLN A C 1
ATOM 8409 O O . GLN A 1 1067 ? 41.604 15.571 35.373 1.00 87.44 1067 GLN A O 1
ATOM 8414 N N . ASN A 1 1068 ? 42.726 17.512 35.560 1.00 85.44 1068 ASN A N 1
ATOM 8415 C CA . ASN A 1 1068 ? 44.053 16.916 35.439 1.00 85.44 1068 ASN A CA 1
ATOM 8416 C C . ASN A 1 1068 ? 44.404 16.056 36.663 1.00 85.44 1068 ASN A C 1
ATOM 8418 O O . ASN A 1 1068 ? 44.662 14.858 36.536 1.00 85.44 1068 ASN A O 1
ATOM 8422 N N . ALA A 1 1069 ? 44.321 16.629 37.863 1.00 89.25 1069 ALA A N 1
ATOM 8423 C CA . ALA A 1 1069 ? 44.720 15.958 39.092 1.00 89.25 1069 ALA A CA 1
ATOM 8424 C C . ALA A 1 1069 ? 43.875 14.702 39.377 1.00 89.25 1069 ALA A C 1
ATOM 8426 O O . ALA A 1 1069 ? 44.420 13.633 39.675 1.00 89.25 1069 ALA A O 1
ATOM 8427 N N . VAL A 1 1070 ? 42.546 14.795 39.219 1.00 90.56 1070 VAL A N 1
ATOM 8428 C CA . VAL A 1 1070 ? 41.631 13.656 39.397 1.00 90.56 1070 VAL A CA 1
ATOM 8429 C C . VAL A 1 1070 ? 41.844 12.609 38.308 1.00 90.56 1070 VAL A C 1
ATOM 8431 O O . VAL A 1 1070 ? 41.829 11.420 38.622 1.00 90.56 1070 VAL A O 1
ATOM 8434 N N . ARG A 1 1071 ? 42.094 13.008 37.050 1.00 90.56 1071 ARG A N 1
ATOM 8435 C CA . ARG A 1 1071 ? 42.389 12.066 35.956 1.00 90.56 1071 ARG A CA 1
ATOM 8436 C C . ARG A 1 1071 ? 43.608 11.209 36.276 1.00 90.56 1071 ARG A C 1
ATOM 8438 O O . ARG A 1 1071 ? 43.492 9.990 36.200 1.00 90.56 1071 ARG A O 1
ATOM 8445 N N . HIS A 1 1072 ? 44.732 11.815 36.657 1.00 90.56 1072 HIS A N 1
ATOM 8446 C CA . HIS A 1 1072 ? 45.983 11.093 36.921 1.00 90.56 1072 HIS A CA 1
ATOM 8447 C C . HIS A 1 1072 ? 45.870 10.186 38.157 1.00 90.56 1072 HIS A C 1
ATOM 8449 O O . HIS A 1 1072 ? 46.197 8.998 38.088 1.00 90.56 1072 HIS A O 1
ATOM 8455 N N . ALA A 1 1073 ? 45.292 10.686 39.256 1.00 93.75 1073 ALA A N 1
ATOM 8456 C CA . ALA A 1 1073 ? 45.080 9.885 40.461 1.00 93.75 1073 ALA A CA 1
ATOM 8457 C C . ALA A 1 1073 ? 44.114 8.702 40.230 1.00 93.75 1073 ALA A C 1
ATOM 8459 O O . ALA A 1 1073 ? 44.393 7.575 40.650 1.00 93.75 1073 ALA A O 1
ATOM 8460 N N . LEU A 1 1074 ? 42.993 8.927 39.533 1.00 91.62 1074 LEU A N 1
ATOM 8461 C CA . LEU A 1 1074 ? 42.003 7.890 39.223 1.00 91.62 1074 LEU A CA 1
ATOM 8462 C C . LEU A 1 1074 ? 42.561 6.842 38.253 1.00 91.62 1074 LEU A C 1
ATOM 8464 O O . LEU A 1 1074 ? 42.403 5.639 38.475 1.00 91.62 1074 LEU A O 1
ATOM 8468 N N . TRP A 1 1075 ? 43.244 7.294 37.202 1.00 92.31 1075 TRP A N 1
ATOM 8469 C CA . TRP A 1 1075 ? 43.871 6.437 36.201 1.00 92.31 1075 TRP A CA 1
ATOM 8470 C C . TRP A 1 1075 ? 44.910 5.507 36.829 1.00 92.31 1075 TRP A C 1
ATOM 8472 O O . TRP A 1 1075 ? 44.816 4.291 36.667 1.00 92.31 1075 TRP A O 1
ATOM 8482 N N . GLN A 1 1076 ? 45.827 6.040 37.638 1.00 93.81 1076 GLN A N 1
ATOM 8483 C CA . GLN A 1 1076 ? 46.849 5.238 38.316 1.00 93.81 1076 GLN A CA 1
ATOM 8484 C C . GLN A 1 1076 ? 46.272 4.312 39.392 1.00 93.81 1076 GLN A C 1
ATOM 8486 O O . GLN A 1 1076 ? 46.778 3.201 39.576 1.00 93.81 1076 GLN A O 1
ATOM 8491 N N . CYS A 1 1077 ? 45.169 4.702 40.043 1.00 93.75 1077 CYS A N 1
ATOM 8492 C CA . CYS A 1 1077 ? 44.444 3.811 40.947 1.00 93.75 1077 CYS A CA 1
ATOM 8493 C C . CYS A 1 1077 ? 43.911 2.575 40.202 1.00 93.75 1077 CYS A C 1
ATOM 8495 O O . CYS A 1 1077 ? 44.163 1.439 40.616 1.00 93.75 1077 CYS A O 1
ATOM 8497 N N . PHE A 1 1078 ? 43.242 2.777 39.059 1.00 90.25 1078 PHE A N 1
ATOM 8498 C CA . PHE A 1 1078 ? 42.730 1.676 38.240 1.00 90.25 1078 PHE A CA 1
ATOM 8499 C C . PHE A 1 1078 ? 43.836 0.820 37.630 1.00 90.25 1078 PHE A C 1
ATOM 8501 O O . PHE A 1 1078 ? 43.747 -0.409 37.681 1.00 90.25 1078 PHE A O 1
ATOM 8508 N N . LEU A 1 1079 ? 44.890 1.435 37.092 1.00 90.81 1079 LEU A N 1
ATOM 8509 C CA . LEU A 1 1079 ? 46.011 0.708 36.502 1.00 90.81 1079 LEU A CA 1
ATOM 8510 C C . LEU A 1 1079 ? 46.695 -0.196 37.525 1.00 90.81 1079 LEU A C 1
ATOM 8512 O O . LEU A 1 1079 ? 46.891 -1.377 37.248 1.00 90.81 1079 LEU A O 1
ATOM 8516 N N . LYS A 1 1080 ? 46.980 0.306 38.733 1.00 92.56 1080 LYS A N 1
ATOM 8517 C CA . LYS A 1 1080 ? 47.604 -0.506 39.783 1.00 92.56 1080 LYS A CA 1
ATOM 8518 C C . LYS A 1 1080 ? 46.693 -1.633 40.266 1.00 92.56 1080 LYS A C 1
ATOM 8520 O O . LYS A 1 1080 ? 47.175 -2.746 40.468 1.00 92.56 1080 LYS A O 1
ATOM 8525 N N . LYS A 1 1081 ? 45.385 -1.381 40.413 1.00 86.06 1081 LYS A N 1
ATOM 8526 C CA . LYS A 1 1081 ? 44.401 -2.423 40.764 1.00 86.06 1081 LYS A CA 1
ATOM 8527 C C . LYS A 1 1081 ? 44.289 -3.520 39.710 1.00 86.06 1081 LYS A C 1
ATOM 8529 O O . LYS A 1 1081 ? 44.009 -4.662 40.063 1.00 86.06 1081 LYS A O 1
ATOM 8534 N N . THR A 1 1082 ? 44.490 -3.168 38.446 1.00 82.06 1082 THR A N 1
ATOM 8535 C CA . THR A 1 1082 ? 44.274 -4.079 37.322 1.00 82.06 1082 THR A CA 1
ATOM 8536 C C . THR A 1 1082 ? 45.531 -4.843 36.929 1.00 82.06 1082 THR A C 1
ATOM 8538 O O . THR A 1 1082 ? 45.495 -6.060 36.769 1.00 82.06 1082 THR A O 1
ATOM 8541 N N . PHE A 1 1083 ? 46.635 -4.123 36.754 1.00 87.50 1083 PHE A N 1
ATOM 8542 C CA . PHE A 1 1083 ? 47.849 -4.607 36.099 1.00 87.50 1083 PHE A CA 1
ATOM 8543 C C . PHE A 1 1083 ? 49.076 -4.573 37.027 1.00 87.50 1083 PHE A C 1
ATOM 8545 O O . PHE A 1 1083 ? 50.150 -5.028 36.647 1.00 87.50 1083 PHE A O 1
ATOM 8552 N N . GLY A 1 1084 ? 48.923 -4.074 38.259 1.00 89.25 1084 GLY A N 1
ATOM 8553 C CA . GLY A 1 1084 ? 49.994 -3.985 39.252 1.00 89.25 1084 GLY A CA 1
ATOM 8554 C C . GLY A 1 1084 ? 50.776 -2.666 39.218 1.00 89.25 1084 GLY A C 1
ATOM 8555 O O . GLY A 1 1084 ? 50.673 -1.871 38.285 1.00 89.25 1084 GLY A O 1
ATOM 8556 N N . ALA A 1 1085 ? 51.547 -2.419 40.282 1.00 90.44 1085 ALA A N 1
ATOM 8557 C CA . ALA A 1 1085 ? 52.260 -1.153 40.497 1.00 90.44 1085 ALA A CA 1
ATOM 8558 C C . ALA A 1 1085 ? 53.379 -0.906 39.470 1.00 90.44 1085 ALA A C 1
ATOM 8560 O O . ALA A 1 1085 ? 53.558 0.225 39.015 1.00 90.44 1085 ALA A O 1
ATOM 8561 N N . ASP A 1 1086 ? 54.092 -1.960 39.066 1.00 90.88 1086 ASP A N 1
ATOM 8562 C CA . ASP A 1 1086 ? 55.185 -1.863 38.092 1.00 90.88 1086 ASP A CA 1
ATOM 8563 C C . ASP A 1 1086 ? 54.667 -1.393 36.728 1.00 90.88 1086 ASP A C 1
ATOM 8565 O O . ASP A 1 1086 ? 55.204 -0.443 36.159 1.00 90.88 1086 ASP A O 1
ATOM 8569 N N . PHE A 1 1087 ? 53.576 -1.994 36.237 1.00 92.19 1087 PHE A N 1
ATOM 8570 C CA . PHE A 1 1087 ? 52.946 -1.582 34.982 1.00 92.19 1087 PHE A CA 1
ATOM 8571 C C . PHE A 1 1087 ? 52.393 -0.157 35.065 1.00 92.19 1087 PHE A C 1
ATOM 8573 O O . PHE A 1 1087 ? 52.639 0.648 34.170 1.00 92.19 1087 PHE A O 1
ATOM 8580 N N . ALA A 1 1088 ? 51.696 0.177 36.158 1.00 91.88 1088 ALA A N 1
ATOM 8581 C CA . ALA A 1 1088 ? 51.139 1.512 36.374 1.00 91.88 1088 ALA A CA 1
ATOM 8582 C C . ALA A 1 1088 ? 52.228 2.604 36.339 1.00 91.88 1088 ALA A C 1
ATOM 8584 O O . ALA A 1 1088 ? 52.047 3.646 35.711 1.00 91.88 1088 ALA A O 1
ATOM 8585 N N . THR A 1 1089 ? 53.393 2.326 36.929 1.00 91.75 1089 THR A N 1
ATOM 8586 C CA . THR A 1 1089 ? 54.549 3.234 36.911 1.00 91.75 1089 THR A CA 1
ATOM 8587 C C . THR A 1 1089 ? 55.149 3.357 35.509 1.00 91.75 1089 THR A C 1
ATOM 8589 O O . THR A 1 1089 ? 55.371 4.469 35.040 1.00 91.75 1089 THR A O 1
ATOM 8592 N N . LYS A 1 1090 ? 55.374 2.237 34.806 1.00 91.06 1090 LYS A N 1
ATOM 8593 C CA . LYS A 1 1090 ? 55.941 2.241 33.445 1.00 91.06 1090 LYS A CA 1
ATOM 8594 C C . LYS A 1 1090 ? 55.062 3.001 32.452 1.00 91.06 1090 LYS A C 1
ATOM 8596 O O . LYS A 1 1090 ? 55.579 3.816 31.695 1.00 91.06 1090 LYS A O 1
ATOM 8601 N N . ILE A 1 1091 ? 53.747 2.767 32.476 1.00 88.75 1091 ILE A N 1
ATOM 8602 C CA . ILE A 1 1091 ? 52.819 3.457 31.571 1.00 88.75 1091 ILE A CA 1
ATOM 8603 C C . ILE A 1 1091 ? 52.634 4.931 31.953 1.00 88.75 1091 ILE A C 1
ATOM 8605 O O . ILE A 1 1091 ? 52.477 5.763 31.068 1.00 88.75 1091 ILE A O 1
ATOM 8609 N N . GLY A 1 1092 ? 52.727 5.268 33.247 1.00 87.62 1092 GLY A N 1
ATOM 8610 C CA . GLY A 1 1092 ? 52.781 6.653 33.718 1.00 87.62 1092 GLY A CA 1
ATOM 8611 C C . GLY A 1 1092 ? 54.005 7.393 33.176 1.00 87.62 1092 GLY A C 1
ATOM 8612 O O . GLY A 1 1092 ? 53.854 8.435 32.557 1.00 87.62 1092 GLY A O 1
ATOM 8613 N N . ASN A 1 1093 ? 55.203 6.816 33.302 1.00 88.44 1093 ASN A N 1
ATOM 8614 C CA . ASN A 1 1093 ? 56.429 7.421 32.768 1.00 88.44 1093 ASN A CA 1
ATOM 8615 C C . ASN A 1 1093 ? 56.381 7.573 31.239 1.00 88.44 1093 ASN A C 1
ATOM 8617 O O . ASN A 1 1093 ? 56.749 8.617 30.716 1.00 88.44 1093 ASN A O 1
ATOM 8621 N N . ALA A 1 1094 ? 55.870 6.564 30.523 1.00 86.50 1094 ALA A N 1
ATOM 8622 C CA . ALA A 1 1094 ? 55.706 6.637 29.071 1.00 86.50 1094 ALA A CA 1
ATOM 8623 C C . ALA A 1 1094 ? 54.697 7.715 28.631 1.00 86.50 1094 ALA A C 1
ATOM 8625 O O . ALA A 1 1094 ? 54.841 8.290 27.551 1.00 86.50 1094 ALA A O 1
ATOM 8626 N N . HIS A 1 1095 ? 53.686 7.998 29.458 1.00 85.88 1095 HIS A N 1
ATOM 8627 C CA . HIS A 1 1095 ? 52.741 9.089 29.232 1.00 85.88 1095 HIS A CA 1
ATOM 8628 C C . HIS A 1 1095 ? 53.430 10.458 29.307 1.00 85.88 1095 HIS A C 1
ATOM 8630 O O . HIS A 1 1095 ? 53.236 11.274 28.404 1.00 85.88 1095 HIS A O 1
ATOM 8636 N N . GLU A 1 1096 ? 54.271 10.669 30.326 1.00 80.94 1096 GLU A N 1
ATOM 8637 C CA . GLU A 1 1096 ? 55.062 11.898 30.508 1.00 80.94 1096 GLU A CA 1
ATOM 8638 C C . GLU A 1 1096 ? 56.127 12.062 29.408 1.00 80.94 1096 GLU A C 1
ATOM 8640 O O . GLU A 1 1096 ? 56.259 13.130 28.811 1.00 80.94 1096 GLU A O 1
ATOM 8645 N N . ASP A 1 1097 ? 56.845 10.988 29.059 1.00 82.00 1097 ASP A N 1
ATOM 8646 C CA . ASP A 1 1097 ? 57.885 11.006 28.018 1.00 82.00 1097 ASP A CA 1
ATOM 8647 C C . ASP A 1 1097 ? 57.314 11.348 26.631 1.00 82.00 1097 ASP A C 1
ATOM 8649 O O . ASP A 1 1097 ? 57.930 12.076 25.846 1.00 82.00 1097 ASP A O 1
ATOM 8653 N N . ALA A 1 1098 ? 56.117 10.842 26.320 1.00 75.38 1098 ALA A N 1
ATOM 8654 C CA . ALA A 1 1098 ? 55.437 11.129 25.061 1.00 75.38 1098 ALA A CA 1
ATOM 8655 C C . ALA A 1 1098 ? 54.914 12.570 24.976 1.00 75.38 1098 ALA A C 1
ATOM 8657 O O . ALA A 1 1098 ? 54.629 13.064 23.876 1.00 75.38 1098 ALA A O 1
ATOM 8658 N N . ARG A 1 1099 ? 54.713 13.229 26.123 1.00 71.94 1099 ARG A N 1
ATOM 8659 C CA . ARG A 1 1099 ? 54.076 14.547 26.225 1.00 71.94 1099 ARG A CA 1
ATOM 8660 C C . ARG A 1 1099 ? 54.736 15.374 27.330 1.00 71.94 1099 ARG A C 1
ATOM 8662 O O . ARG A 1 1099 ? 54.091 15.639 28.337 1.00 71.94 1099 ARG A O 1
ATOM 8669 N N . PRO A 1 1100 ? 55.981 15.838 27.128 1.00 70.06 1100 PRO A N 1
ATOM 8670 C CA . PRO A 1 1100 ? 56.678 16.603 28.149 1.00 70.06 1100 PRO A CA 1
ATOM 8671 C C . PRO A 1 1100 ? 55.953 17.933 28.398 1.00 70.06 1100 PRO A C 1
ATOM 8673 O O . PRO A 1 1100 ? 55.909 18.805 27.522 1.00 70.06 1100 PRO A O 1
ATOM 8676 N N . GLY A 1 1101 ? 55.381 18.068 29.590 1.00 71.69 1101 GLY A N 1
ATOM 8677 C CA . GLY A 1 1101 ? 54.837 19.300 30.141 1.00 71.69 1101 GLY A CA 1
ATOM 8678 C C . GLY A 1 1101 ? 55.923 20.225 30.693 1.00 71.69 1101 GLY A C 1
ATOM 8679 O O . GLY A 1 1101 ? 57.125 19.992 30.518 1.00 71.69 1101 GLY A O 1
ATOM 8680 N N . SER A 1 1102 ? 55.513 21.301 31.373 1.00 80.88 1102 SER A N 1
ATOM 8681 C CA . SER A 1 1102 ? 56.452 22.119 32.156 1.00 80.88 1102 SER A CA 1
ATOM 8682 C C . SER A 1 1102 ? 57.016 21.314 33.336 1.00 80.88 1102 SER A C 1
ATOM 8684 O O . SER A 1 1102 ? 56.422 20.327 33.765 1.00 80.88 1102 SER A O 1
ATOM 8686 N N . ASP A 1 1103 ? 58.135 21.751 33.924 1.00 78.06 1103 ASP A N 1
ATOM 8687 C CA . ASP A 1 1103 ? 58.695 21.096 35.120 1.00 78.06 1103 ASP A CA 1
ATOM 8688 C C . ASP A 1 1103 ? 57.681 21.024 36.284 1.00 78.06 1103 ASP A C 1
ATOM 8690 O O . ASP A 1 1103 ? 57.760 20.124 37.120 1.00 78.06 1103 ASP A O 1
ATOM 8694 N N . ALA A 1 1104 ? 56.723 21.958 36.341 1.00 76.94 1104 ALA A N 1
ATOM 8695 C CA . ALA A 1 1104 ? 55.637 21.966 37.319 1.00 76.94 1104 ALA A CA 1
ATOM 8696 C C . ALA A 1 1104 ? 54.487 21.009 36.948 1.00 76.94 1104 ALA A C 1
ATOM 8698 O O . ALA A 1 1104 ? 53.966 20.337 37.835 1.00 76.94 1104 ALA A O 1
ATOM 8699 N N . ASP A 1 1105 ? 54.134 20.911 35.661 1.00 79.69 1105 ASP A N 1
ATOM 8700 C CA . ASP A 1 1105 ? 53.135 19.982 35.098 1.00 79.69 1105 ASP A CA 1
ATOM 8701 C C . ASP A 1 1105 ? 53.563 18.526 35.345 1.00 79.69 1105 ASP A C 1
ATOM 8703 O O . ASP A 1 1105 ? 52.902 17.803 36.088 1.00 79.69 1105 ASP A O 1
ATOM 8707 N N . ASN A 1 1106 ? 54.768 18.162 34.890 1.00 82.69 1106 ASN A N 1
ATOM 8708 C CA . ASN A 1 1106 ? 55.315 16.806 35.025 1.00 82.69 1106 ASN A CA 1
ATOM 8709 C C . ASN A 1 1106 ? 55.447 16.390 36.499 1.00 82.69 1106 ASN A C 1
ATOM 8711 O O . ASN A 1 1106 ? 55.212 15.242 36.872 1.00 82.69 1106 ASN A O 1
ATOM 8715 N N . LYS A 1 1107 ? 55.817 17.334 37.374 1.00 83.31 1107 LYS A N 1
ATOM 8716 C CA . LYS A 1 1107 ? 55.961 17.070 38.809 1.00 83.31 1107 LYS A CA 1
ATOM 8717 C C . LYS A 1 1107 ? 54.608 16.954 39.516 1.00 83.31 1107 LYS A C 1
ATOM 8719 O O . LYS A 1 1107 ? 54.492 16.169 40.459 1.00 83.31 1107 LYS A O 1
ATOM 8724 N N . ALA A 1 1108 ? 53.588 17.701 39.090 1.00 86.00 1108 ALA A N 1
ATOM 8725 C CA . ALA A 1 1108 ? 52.227 17.536 39.596 1.00 86.00 1108 ALA A CA 1
ATOM 8726 C C . ALA A 1 1108 ? 51.662 16.169 39.192 1.00 86.00 1108 ALA A C 1
ATOM 8728 O O . ALA A 1 1108 ? 51.109 15.464 40.041 1.00 86.00 1108 ALA A O 1
ATOM 8729 N N . ASP A 1 1109 ? 51.874 15.766 37.940 1.00 87.69 1109 ASP A N 1
ATOM 8730 C CA . ASP A 1 1109 ? 51.420 14.485 37.408 1.00 87.69 1109 ASP A CA 1
ATOM 8731 C C . ASP A 1 1109 ? 52.154 13.309 38.061 1.00 87.69 1109 ASP A C 1
ATOM 8733 O O . ASP A 1 1109 ? 51.499 12.371 38.513 1.00 87.69 1109 ASP A O 1
ATOM 8737 N N . GLU A 1 1110 ? 53.474 13.389 38.268 1.00 88.44 1110 GLU A N 1
ATOM 8738 C CA . GLU A 1 1110 ? 54.243 12.390 39.027 1.00 88.44 1110 GLU A CA 1
ATOM 8739 C C . GLU A 1 1110 ? 53.697 12.222 40.458 1.00 88.44 1110 GLU A C 1
ATOM 8741 O O . GLU A 1 1110 ? 53.438 11.104 40.919 1.00 88.44 1110 GLU A O 1
ATOM 8746 N N . ILE A 1 1111 ? 53.453 13.334 41.162 1.00 90.12 1111 ILE A N 1
ATOM 8747 C CA . ILE A 1 1111 ? 52.911 13.313 42.526 1.00 90.12 1111 ILE A CA 1
ATOM 8748 C C . ILE A 1 1111 ? 51.497 12.716 42.544 1.00 90.12 1111 ILE A C 1
ATOM 8750 O O . ILE A 1 1111 ? 51.188 11.892 43.412 1.00 90.12 1111 ILE A O 1
ATOM 8754 N N . ASN A 1 1112 ? 50.633 13.105 41.607 1.00 93.56 1112 ASN A N 1
ATOM 8755 C CA . ASN A 1 1112 ? 49.266 12.594 41.515 1.00 93.56 1112 ASN A CA 1
ATOM 8756 C C . ASN A 1 1112 ? 49.225 11.124 41.092 1.00 93.56 1112 ASN A C 1
ATOM 8758 O O . ASN A 1 1112 ? 48.390 10.374 41.599 1.00 93.56 1112 ASN A O 1
ATOM 8762 N N . ASN A 1 1113 ? 50.169 10.683 40.261 1.00 93.00 1113 ASN A N 1
ATOM 8763 C CA . ASN A 1 1113 ? 50.330 9.286 39.889 1.00 93.00 1113 ASN A CA 1
ATOM 8764 C C . ASN A 1 1113 ? 50.688 8.433 41.119 1.00 93.00 1113 ASN A C 1
ATOM 8766 O O . ASN A 1 1113 ? 50.031 7.424 41.391 1.00 93.00 1113 ASN A O 1
ATOM 8770 N N . ILE A 1 1114 ? 51.655 8.882 41.931 1.00 93.00 1114 ILE A N 1
ATOM 8771 C CA . ILE A 1 1114 ? 52.027 8.227 43.198 1.00 93.00 1114 ILE A CA 1
ATOM 8772 C C . ILE A 1 1114 ? 50.834 8.190 44.163 1.00 93.00 1114 ILE A C 1
ATOM 8774 O O . ILE A 1 1114 ? 50.538 7.147 44.752 1.00 93.00 1114 ILE A O 1
ATOM 8778 N N . LYS A 1 1115 ? 50.116 9.307 44.309 1.00 94.00 1115 LYS A N 1
ATOM 8779 C CA . LYS A 1 1115 ? 48.921 9.416 45.162 1.00 94.00 1115 LYS A CA 1
ATOM 8780 C C . LYS A 1 1115 ? 47.792 8.489 44.700 1.00 94.00 1115 LYS A C 1
ATOM 8782 O O . LYS A 1 1115 ? 47.166 7.838 45.535 1.00 94.00 1115 LYS A O 1
ATOM 8787 N N . GLY A 1 1116 ? 47.579 8.351 43.393 1.00 94.88 1116 GLY A N 1
ATOM 8788 C CA . GLY A 1 1116 ? 46.644 7.388 42.806 1.00 94.88 1116 GLY A CA 1
ATOM 8789 C C . GLY A 1 1116 ? 47.019 5.938 43.113 1.00 94.88 1116 GLY A C 1
ATOM 8790 O O . GLY A 1 1116 ? 46.174 5.133 43.511 1.00 94.88 1116 GLY A O 1
ATOM 8791 N N . GLN A 1 1117 ? 48.307 5.603 43.033 1.00 95.25 1117 GLN A N 1
ATOM 8792 C CA . GLN A 1 1117 ? 48.787 4.278 43.421 1.00 95.25 1117 GLN A CA 1
ATOM 8793 C C . GLN A 1 1117 ? 48.664 4.015 44.932 1.00 95.25 1117 GLN A C 1
ATOM 8795 O O . GLN A 1 1117 ? 48.384 2.884 45.331 1.00 95.25 1117 GLN A O 1
ATOM 8800 N N . GLN A 1 1118 ? 48.847 5.025 45.784 1.00 94.38 1118 GLN A N 1
ATOM 8801 C CA . GLN A 1 1118 ? 48.586 4.912 47.225 1.00 94.38 1118 GLN A CA 1
ATOM 8802 C C . GLN A 1 1118 ? 47.089 4.750 47.510 1.00 94.38 1118 GLN A C 1
ATOM 8804 O O . GLN A 1 1118 ? 46.702 3.966 48.376 1.00 94.38 1118 GLN A O 1
ATOM 8809 N N . LEU A 1 1119 ? 46.224 5.442 46.760 1.00 95.06 1119 LEU A N 1
ATOM 8810 C CA . LEU A 1 1119 ? 44.778 5.252 46.838 1.00 95.06 1119 LEU A CA 1
ATOM 8811 C C . LEU A 1 1119 ? 44.389 3.806 46.514 1.00 95.06 1119 LEU A C 1
ATOM 8813 O O . LEU A 1 1119 ? 43.592 3.230 47.251 1.00 95.06 1119 LEU A O 1
ATOM 8817 N N . ALA A 1 1120 ? 45.003 3.191 45.499 1.00 92.62 1120 ALA A N 1
ATOM 8818 C CA . ALA A 1 1120 ? 44.778 1.782 45.177 1.00 92.62 1120 ALA A CA 1
ATOM 8819 C C . ALA A 1 1120 ? 45.128 0.824 46.329 1.00 92.62 1120 ALA A C 1
ATOM 8821 O O . ALA A 1 1120 ? 44.493 -0.223 46.449 1.00 92.62 1120 ALA A O 1
ATOM 8822 N N . ASP A 1 1121 ? 46.088 1.160 47.194 1.00 92.31 1121 ASP A N 1
ATOM 8823 C CA . ASP A 1 1121 ? 46.388 0.347 48.382 1.00 92.31 1121 ASP A CA 1
ATOM 8824 C C . ASP A 1 1121 ? 45.350 0.548 49.496 1.00 92.31 1121 ASP A C 1
ATOM 8826 O O . ASP A 1 1121 ? 45.084 -0.372 50.269 1.00 92.31 1121 ASP A O 1
ATOM 8830 N N . ARG A 1 1122 ? 44.745 1.743 49.573 1.00 90.50 1122 ARG A N 1
ATOM 8831 C CA . ARG A 1 1122 ? 43.730 2.098 50.579 1.00 90.50 1122 ARG A CA 1
ATOM 8832 C C . ARG A 1 1122 ? 42.351 1.528 50.257 1.00 90.50 1122 ARG A C 1
ATOM 8834 O O . ARG A 1 1122 ? 41.649 1.084 51.165 1.00 90.50 1122 ARG A O 1
ATOM 8841 N N . VAL A 1 1123 ? 41.936 1.559 48.991 1.00 85.19 1123 VAL A N 1
ATOM 8842 C CA . VAL A 1 1123 ? 40.594 1.112 48.598 1.00 85.19 1123 VAL A CA 1
ATOM 8843 C C . VAL A 1 1123 ? 40.544 -0.399 48.425 1.00 85.19 1123 VAL A C 1
ATOM 8845 O O . VAL A 1 1123 ? 41.452 -1.006 47.862 1.00 85.19 1123 VAL A O 1
ATOM 8848 N N . LYS A 1 1124 ? 39.468 -1.034 48.891 1.00 79.69 1124 LYS A N 1
ATOM 8849 C CA . LYS A 1 1124 ? 39.338 -2.495 48.814 1.00 79.69 1124 LYS A CA 1
ATOM 8850 C C . LYS A 1 1124 ? 39.007 -2.977 47.397 1.00 79.69 1124 LYS A C 1
ATOM 8852 O O . LYS A 1 1124 ? 39.619 -3.928 46.925 1.00 79.69 1124 LYS A O 1
ATOM 8857 N N . GLU A 1 1125 ? 38.109 -2.271 46.715 1.00 74.62 1125 GLU A N 1
ATOM 8858 C CA . GLU A 1 1125 ? 37.568 -2.633 45.401 1.00 74.62 1125 GLU A CA 1
ATOM 8859 C C . GLU A 1 1125 ? 37.875 -1.547 44.357 1.00 74.62 1125 GLU A C 1
ATOM 8861 O O . GLU A 1 1125 ? 37.926 -0.371 44.726 1.00 74.62 1125 GLU A O 1
ATOM 8866 N N . PRO A 1 1126 ? 38.040 -1.884 43.064 1.00 74.56 1126 PRO A N 1
ATOM 8867 C CA . PRO A 1 1126 ? 38.384 -0.900 42.036 1.00 74.56 1126 PRO A CA 1
ATOM 8868 C C . PRO A 1 1126 ? 37.372 0.240 41.886 1.00 74.56 1126 PRO A C 1
ATOM 8870 O O . PRO A 1 1126 ? 37.783 1.389 41.769 1.00 74.56 1126 PRO A O 1
ATOM 8873 N N . TYR A 1 1127 ? 36.061 -0.016 41.979 1.00 72.50 1127 TYR A N 1
ATOM 8874 C CA . TYR A 1 1127 ? 35.053 1.051 41.846 1.00 72.50 1127 TYR A CA 1
ATOM 8875 C C . TYR A 1 1127 ? 35.175 2.154 42.918 1.00 72.50 1127 TYR A C 1
ATOM 8877 O O . TYR A 1 1127 ? 34.735 3.279 42.695 1.00 72.50 1127 TYR A O 1
ATOM 8885 N N . LEU A 1 1128 ? 35.795 1.871 44.068 1.00 82.50 1128 LEU A N 1
ATOM 8886 C CA . LEU A 1 1128 ? 36.025 2.866 45.120 1.00 82.50 1128 LEU A CA 1
ATOM 8887 C C . LEU A 1 1128 ? 37.127 3.873 44.751 1.00 82.50 1128 LEU A C 1
ATOM 8889 O O . LEU A 1 1128 ? 37.220 4.922 45.383 1.00 82.50 1128 LEU A O 1
ATOM 8893 N N . CYS A 1 1129 ? 37.930 3.605 43.712 1.00 86.75 1129 CYS A N 1
ATOM 8894 C CA . CYS A 1 1129 ? 38.869 4.587 43.168 1.00 86.75 1129 CYS A CA 1
ATOM 8895 C C . CYS A 1 1129 ? 38.144 5.866 42.699 1.00 86.75 1129 CYS A C 1
ATOM 8897 O O . CYS A 1 1129 ? 38.704 6.949 42.848 1.00 86.75 1129 CYS A O 1
ATOM 8899 N N . PHE A 1 1130 ? 36.906 5.760 42.183 1.00 82.88 1130 PHE A N 1
ATOM 8900 C CA . PHE A 1 1130 ? 36.117 6.914 41.721 1.00 82.88 1130 PHE A CA 1
ATOM 8901 C C . PHE A 1 1130 ? 35.860 7.920 42.845 1.00 82.88 1130 PHE A C 1
ATOM 8903 O O . PHE A 1 1130 ? 36.198 9.096 42.724 1.00 82.88 1130 PHE A O 1
ATOM 8910 N N . GLU A 1 1131 ? 35.280 7.452 43.951 1.00 83.56 1131 GLU A N 1
ATOM 8911 C CA . GLU A 1 1131 ? 34.986 8.306 45.105 1.00 83.56 1131 GLU A CA 1
ATOM 8912 C C . GLU A 1 1131 ? 36.274 8.763 45.781 1.00 83.56 1131 GLU A C 1
ATOM 8914 O O . GLU A 1 1131 ? 36.438 9.953 46.037 1.00 83.56 1131 GLU A O 1
ATOM 8919 N N . GLY A 1 1132 ? 37.233 7.853 45.965 1.00 88.62 1132 GLY A N 1
ATOM 8920 C CA . GLY A 1 1132 ? 38.497 8.165 46.621 1.00 88.62 1132 GLY A CA 1
ATOM 8921 C C . GLY A 1 1132 ? 39.294 9.267 45.921 1.00 88.62 1132 GLY A C 1
ATOM 8922 O O . GLY A 1 1132 ? 39.826 10.146 46.589 1.00 88.62 1132 GLY A O 1
ATOM 8923 N N . ALA A 1 1133 ? 39.344 9.287 44.584 1.00 91.56 1133 ALA A N 1
ATOM 8924 C CA . ALA A 1 1133 ? 40.046 10.346 43.854 1.00 91.56 1133 ALA A CA 1
ATOM 8925 C C . ALA A 1 1133 ? 39.351 11.714 44.007 1.00 91.56 1133 ALA A C 1
ATOM 8927 O O . ALA A 1 1133 ? 40.022 12.736 44.154 1.00 91.56 1133 ALA A O 1
ATOM 8928 N N . ARG A 1 1134 ? 38.009 11.740 44.030 1.00 88.19 1134 ARG A N 1
ATOM 8929 C CA . ARG A 1 1134 ? 37.213 12.963 44.256 1.00 88.19 1134 ARG A CA 1
ATOM 8930 C C . ARG A 1 1134 ? 37.362 13.480 45.686 1.00 88.19 1134 ARG A C 1
ATOM 8932 O O . ARG A 1 1134 ? 37.452 14.686 45.890 1.00 88.19 1134 ARG A O 1
ATOM 8939 N N . GLU A 1 1135 ? 37.416 12.581 46.664 1.00 90.88 1135 GLU A N 1
ATOM 8940 C CA . GLU A 1 1135 ? 37.653 12.920 48.069 1.00 90.88 1135 GLU A CA 1
ATOM 8941 C C . GLU A 1 1135 ? 39.059 13.485 48.283 1.00 90.88 1135 GLU A C 1
ATOM 8943 O O . GLU A 1 1135 ? 39.204 14.503 48.954 1.00 90.88 1135 GLU A O 1
ATOM 8948 N N . MET A 1 1136 ? 40.083 12.894 47.656 1.00 93.12 1136 MET A N 1
ATOM 8949 C CA . MET A 1 1136 ? 41.451 13.424 47.696 1.00 93.12 1136 MET A CA 1
ATOM 8950 C C . MET A 1 1136 ? 41.541 14.828 47.087 1.00 93.12 1136 MET A C 1
ATOM 8952 O O . MET A 1 1136 ? 42.222 15.688 47.643 1.00 93.12 1136 MET A O 1
ATOM 8956 N N . TRP A 1 1137 ? 40.835 15.089 45.980 1.00 91.75 1137 TRP A N 1
ATOM 8957 C CA . TRP A 1 1137 ? 40.731 16.441 45.423 1.00 91.75 1137 TRP A CA 1
ATOM 8958 C C . TRP A 1 1137 ? 40.065 17.406 46.410 1.00 91.75 1137 TRP A C 1
ATOM 8960 O O . TRP A 1 1137 ? 40.634 18.441 46.747 1.00 91.75 1137 TRP A O 1
ATOM 8970 N N . ALA A 1 1138 ? 38.894 17.039 46.939 1.00 88.75 1138 ALA A N 1
ATOM 8971 C CA . ALA A 1 1138 ? 38.142 17.876 47.874 1.00 88.75 1138 ALA A CA 1
ATOM 8972 C C . ALA A 1 1138 ? 38.900 18.158 49.186 1.00 88.75 1138 ALA A C 1
ATOM 8974 O O . ALA A 1 1138 ? 38.698 19.203 49.803 1.00 88.75 1138 ALA A O 1
ATOM 8975 N N . ALA A 1 1139 ? 39.778 17.245 49.606 1.00 89.75 1139 ALA A N 1
ATOM 8976 C CA . ALA A 1 1139 ? 40.634 17.392 50.779 1.00 89.75 1139 ALA A CA 1
ATOM 8977 C C . ALA A 1 1139 ? 41.913 18.216 50.519 1.00 89.75 1139 ALA A C 1
ATOM 8979 O O . ALA A 1 1139 ? 42.686 18.437 51.452 1.00 89.75 1139 ALA A O 1
ATOM 8980 N N . GLY A 1 1140 ? 42.158 18.661 49.278 1.00 89.25 1140 GLY A N 1
ATOM 8981 C CA . GLY A 1 1140 ? 43.405 19.328 48.888 1.00 89.25 1140 GLY A CA 1
ATOM 8982 C C . GLY A 1 1140 ? 44.619 18.394 48.925 1.00 89.25 1140 GLY A C 1
ATOM 8983 O O . GLY A 1 1140 ? 45.755 18.847 49.044 1.00 89.25 1140 GLY A O 1
ATOM 8984 N N . GLU A 1 1141 ? 44.393 17.077 48.873 1.00 91.56 1141 GLU A N 1
ATOM 8985 C CA . GLU A 1 1141 ? 45.459 16.078 48.886 1.00 91.56 1141 GLU A CA 1
ATOM 8986 C C . GLU A 1 1141 ? 46.104 15.914 47.514 1.00 91.56 1141 GLU A C 1
ATOM 8988 O O . GLU A 1 1141 ? 47.223 15.418 47.464 1.00 91.56 1141 GLU A O 1
ATOM 8993 N N . LEU A 1 1142 ? 45.449 16.284 46.410 1.00 93.44 1142 LEU A N 1
ATOM 8994 C CA . LEU A 1 1142 ? 46.026 16.205 45.063 1.00 93.44 1142 LEU A CA 1
ATOM 8995 C C . LEU A 1 1142 ? 46.799 17.479 44.705 1.00 93.44 1142 LEU A C 1
ATOM 8997 O O . LEU A 1 1142 ? 46.503 18.560 45.194 1.00 93.44 1142 LEU A O 1
ATOM 9001 N N . GLN A 1 1143 ? 47.826 17.322 43.877 1.00 92.25 1143 GLN A N 1
ATOM 9002 C CA . GLN A 1 1143 ? 48.738 18.388 43.484 1.00 92.25 1143 GLN A CA 1
ATOM 9003 C C . GLN A 1 1143 ? 48.196 19.131 42.262 1.00 92.25 1143 GLN A C 1
ATOM 9005 O O . GLN A 1 1143 ? 47.925 18.493 41.245 1.00 92.25 1143 GLN A O 1
ATOM 9010 N N . THR A 1 1144 ? 48.075 20.455 42.330 1.00 88.31 1144 THR A N 1
ATOM 9011 C CA . THR A 1 1144 ? 47.844 21.276 41.132 1.00 88.31 1144 THR A CA 1
ATOM 9012 C C . THR A 1 1144 ? 49.172 21.733 40.543 1.00 88.31 1144 THR A C 1
ATOM 9014 O O . THR A 1 1144 ? 50.213 21.703 41.210 1.00 88.31 1144 THR A O 1
ATOM 9017 N N . ARG A 1 1145 ? 49.148 22.190 39.293 1.00 80.31 1145 ARG A N 1
ATOM 9018 C CA . ARG A 1 1145 ? 50.341 22.730 38.628 1.00 80.31 1145 ARG A CA 1
ATOM 9019 C C . ARG A 1 1145 ? 50.747 24.064 39.241 1.00 80.31 1145 ARG A C 1
ATOM 9021 O O . ARG A 1 1145 ? 51.926 24.295 39.501 1.00 80.31 1145 ARG A O 1
ATOM 9028 N N . THR A 1 1146 ? 49.751 24.876 39.594 1.00 72.44 1146 THR A N 1
ATOM 9029 C CA . THR A 1 1146 ? 49.912 26.172 40.267 1.00 72.44 1146 THR A CA 1
ATOM 9030 C C . THR A 1 1146 ? 50.636 26.091 41.610 1.00 72.44 1146 THR A C 1
ATOM 9032 O O . THR A 1 1146 ? 51.322 27.033 41.986 1.00 72.44 1146 THR A O 1
ATOM 9035 N N . ASP A 1 1147 ? 50.543 24.971 42.327 1.00 75.38 1147 ASP A N 1
ATOM 9036 C CA . ASP A 1 1147 ? 51.223 24.784 43.618 1.00 75.38 1147 ASP A CA 1
ATOM 9037 C C . ASP A 1 1147 ? 52.749 24.584 43.488 1.00 75.38 1147 ASP A C 1
ATOM 9039 O O . ASP A 1 1147 ? 53.478 24.657 44.482 1.00 75.38 1147 ASP A O 1
ATOM 9043 N N . LEU A 1 1148 ? 53.236 24.253 42.286 1.00 73.25 1148 LEU A N 1
ATOM 9044 C CA . LEU A 1 1148 ? 54.639 23.913 42.013 1.00 73.25 1148 LEU A CA 1
ATOM 9045 C C . LEU A 1 1148 ? 55.373 24.983 41.196 1.00 73.25 1148 LEU A C 1
ATOM 9047 O O . LEU A 1 1148 ? 56.606 24.981 41.152 1.00 73.25 1148 LEU A O 1
ATOM 9051 N N . GLU A 1 1149 ? 54.632 25.911 40.596 1.00 65.81 1149 GLU A N 1
ATOM 9052 C CA . GLU A 1 1149 ? 55.150 27.152 40.028 1.00 65.81 1149 GLU A CA 1
ATOM 9053 C C . GLU A 1 1149 ? 55.407 28.130 41.191 1.00 65.81 1149 GLU A C 1
ATOM 9055 O O . GLU A 1 1149 ? 54.479 28.590 41.849 1.00 65.81 1149 GLU A O 1
ATOM 9060 N N . GLY A 1 1150 ? 56.672 28.397 41.541 1.00 49.66 1150 GLY A N 1
ATOM 9061 C CA . GLY A 1 1150 ? 56.989 29.341 42.624 1.00 49.66 1150 GLY A CA 1
ATOM 9062 C C . GLY A 1 1150 ? 56.378 30.730 42.374 1.00 49.66 1150 GLY A C 1
ATOM 9063 O O . GLY A 1 1150 ? 56.448 31.196 41.245 1.00 49.66 1150 GLY A O 1
ATOM 9064 N N . ASP A 1 1151 ? 55.808 31.338 43.429 1.00 44.34 1151 ASP A N 1
ATOM 9065 C CA . ASP A 1 1151 ? 55.087 32.635 43.486 1.00 44.34 1151 ASP A CA 1
ATOM 9066 C C . ASP A 1 1151 ? 54.664 33.229 42.122 1.00 44.34 1151 ASP A C 1
ATOM 9068 O O . ASP A 1 1151 ? 55.465 33.915 41.480 1.00 44.34 1151 ASP A O 1
ATOM 9072 N N . PRO A 1 1152 ? 53.408 33.018 41.685 1.00 44.69 1152 PRO A N 1
ATOM 9073 C CA . PRO A 1 1152 ? 52.905 33.505 40.408 1.00 44.69 1152 PRO A CA 1
ATOM 9074 C C . PRO A 1 1152 ? 52.480 34.987 40.477 1.00 44.69 1152 PRO A C 1
ATOM 9076 O O . PRO A 1 1152 ? 51.380 35.334 40.039 1.00 44.69 1152 PRO A O 1
ATOM 9079 N N . THR A 1 1153 ? 53.315 35.873 41.038 1.00 36.28 1153 THR A N 1
ATOM 9080 C CA . THR A 1 1153 ? 53.225 37.310 40.700 1.00 36.28 1153 THR A CA 1
ATOM 9081 C C . THR A 1 1153 ? 53.721 37.575 39.293 1.00 36.28 1153 THR A C 1
ATOM 9083 O O . THR A 1 1153 ? 54.838 37.100 38.981 1.00 36.28 1153 THR A O 1
#

Foldseek 3Di:
DAAVVVVVVAEADDADPQFDAAQRWHDDPQFIKGQNGGAGDDLVPCPDCVPRRIATDGGHLVPNDDQFFLFFFFEFEDELPCVVVVDQLLPLLLLLLGQEYEYPAFAADPVDQLHTDPVSVVSCVVRLQSNCVSNQLLNHAYEHEYDDQPRVSLLVNLLVCLVPVPPCSLVSSLVVVVCVCVVSVHLYYEYEHHHQADPVRPPVSRNFPAALVVAARSSLSSLQSSLVVNCVVPVRGAYEYEDELDRRNNRNHHLSSLVSHQAYEYAQFPLAFQAQLGFDDAREAADAPPDCVVRCLQGLAHNGDPDCVVRPSDYQSLSCCLAAPQSHADPSGHGSNDDQLRYAYEAEQKKFWQLAFDAQDPPPRDGRGGGHIGFNVRVCVVPVCCLVDVQSWDWAADFGCHYPSRPHDGGRRTPTTIHHDHLVSLLVNQNVSSSNNHNGYYYDHSVRADSDPSGGNSNSRSVSSSDDPDSNRDQDPCPDDPDDDDFDDFDPPLDQFEWDFDFWAAQKAWEAALQQWIKIKGAHLVFQWIWIWIWGDRPWDTGIDDIGTDGGFHQKEKYAANQFWIKMKGAHPPFQWIWMWIWGDDPTDTGIDDIGTDGGFHNKYWEAANQFWIKIKGAHPPFQWIWMWIWGDDPTDTGIDDIGTDGGFHQKYKEAANQFWIKMKGAHPPFQWIWMWIWGDDPTDTGIDDIGTQGGAHQKEWEAENLAKIWIKGAHPPFQWIWTQHIWGDDPTDTHHPHSGIDTRYGFDNWYWYDHLQKIKIWGHDDSITITITMGGDGPPAQDWDWFDFPQQKIKTKGWAPPPGLGKHWDKDKDFGDARQQKKKKAKAQHLADPHHQPQKAKWKAAPVRDTLQDADDDPAWGFDDDVRHTHMIMGGRGDGGIMMMIITHHGPGTMMMIIITQRNDPRLCRVVVRCVVVVPPDDDPSPQRNVLVVLVVVVVPPPDDPDDDPLVSVVSNQRAADSVLSVVVCVQFCVPPPPDDPVVVVVVSVLSSVCRNVLVVLLVCCVPPPDVVSVVCPVCCVQLPVACDPLLVVLCVVLVPRSSNLVVLSNVLCVLLVPPPDPQLSLLLSLLLSLLSCCSRPNNVSSVSSLVSRCVRPPDPPLSNVLSVQSSVNSPVVNVVDPHSNVSSVSSVVCVVVVVGGGSVVRPPPPD

Sequence (1153 aa):
MGLSKDYSKVPAWEHKATGYKTGEKVKSQGNIFMAHFWASSDPKDAIDPNKEGWRLYDELYDVTTTKKTERANIIAYIPTWRKKEGFKYDNEEMYRYITHGIIAFLMFSESHVGEFESKSLNEVNLIISDVVSTGHRNNTKILIALGGATDYGFLRLMERVGNNPADPILSQTVQKVVDFVKLHNLDGVDLDLECWWDKNSDSSKDQGGRPKSEGPHPAGRGLTEFAKQLKKAMPDQIFSAAVFATSWYGNNYDPELVNYLDWVGIMSYDLTGSWNASPVGPHTAIDQIRKQEPYIEEQQGEWPGGGNANNPILSVEESLWYWTNPFFTNWQGKGQNLKRNKIALAVPIYGYDFAYGKEPDDLSGQIAPGYKSIRYKDILSQFPDAHTAKNANIKVPGNTPRPPFVSAPGTYPYAHNIYFETPKTATDKLNFLKSVGAQGVIIWELCNDVWEEGKSIIKALYQNSGNPTTRVALPSKALEDGSSVEEGSIVGDGNFGKGDRYDTGIKPDVALNDGNVVVEVHQSQAANTLWYHVGKVEDDKINWGGSIKYDDGVQPSVAITNDGLVVEVHKSENFHTLYYHVGRVDGDKINWGKSHKYDDGVQPSVAITNDGLVVEVHKSENFDTLYYHVGRVDGDKINWGESHKYDDGVQPSVAITNDGLVVEVHKSENFDTLYYHVGRVDGDKINWGKSHKYDDGVQPSVAITNDGLVVEVHKSQSHDTLWYHGTGQVNNNTIDWDNEKSQNYSDGKVPKVACNGQLAVETHSEGSDKLLCSVLTLPAFRSNWIELHGDNSYCYCACNSTTDNKQRHASNKTMNVKEGAPYLYAVLTKDDDSIDFPTGAILTIEGPDGTKYDRDIQEENQLVIMSDSSVRCLIVKDPKPGDWKMTMTVPEGVGFHCECNTVPSKDVYDTINSTRRLHKRFIGIDDLLIGGSIVVGLVALLIPQAPIIGEGGLMGAMYAGLKPDTAAWVIKFMWSDPSKISPKRMNKYHAFIAKIAGVLNALADRLKNSGYEVFKKFAEYVEWFGKNFSKEEFDVVVEEGVPVDQLLFVYALVYFEVRHMTDAEEQNAVRHALWQCFLKKTFGADFATKIGNAHEDARPGSDADNKADEINNIKGQQLADRVKEPYLCFEGAREMWAAGELQTRTDLEGDPT